Protein 5KZT (pdb70)

B-factor: mean 22.08, std 6.89, range [11.27, 64.51]

InterPro domains:
  IPR000914 Solute-binding protein family 5 domain [PF00496] (92-475)
  IPR023765 Solute-binding protein family 5, conserved site [PS01040] (94-116)
  IPR030678 Peptide/nickel binding protein, MppA-type [PIRSF002741] (6-557)
  IPR039424 Solute-binding protein family 5 [PTHR30290] (1-557)

Nearest PDB structures (foldseek):
  5kzt-assembly1_A  TM=1.002E+00  e=0.000E+00  Listeria monocytogenes 10403S
  6npo-assembly1_A  TM=9.796E-01  e=3.162E-74  Bacillus anthracis
  4faj-assembly1_A  TM=9.659E-01  e=4.759E-66  Enterococcus faecalis
  8arn-assembly1_A  TM=9.197E-01  e=3.241E-54  Bacillus subtilis subsp. subtilis str. 168
  3o6p-assembly1_A  TM=9.035E-01  e=8.842E-24  Enterococcus faecalis V583

Sequence (1031 aa):
SGEQVLNLTESALIPSADSTKADDQVGLNVVNQTNEGLYALDKDGIPAIAGAAEEPKISDDKTVYTIKLREDAKWSNGDPVTANDYVYSWRRAVDPNTAATYSYLFDAIKNGGDIVAGKKKPEELGIKAVDDYTLEVTLSKPTAYINSLFAFPTFFPLNEKFVTEKGEKYAQNSDNMLFNGPFELKDWTGTNKKWTYVKNDKYWDKDKVKLKQINVQVVQDSGTGLNLYNTDKVDRTVLSADYAAQNKNNKDYVTVNNSSSTFYIKFNQKRAGKDTVFANKNIRKAIALAIDKQSYTDTVLKNGSKPANNLVPEGFTFDPGNKEDYTKESGKHLEYDVKEAQKAWKAGLKELGVNEITVEFTSDDTENARKSSEFIQDQLQKNLDGLTVKLKNVPFKVRLQNDQNQDYDFSMSGWGPDYQDPSTFLDLFVTDGAQNRMSYSNKDYDKILNDQKRWDEMVKAEKILLTDDVAIQPLLYQRSTAYLQKDYIKNLQKNPFGPDYTYKETYLTKLASGEQVLNLTESALIPSADSTKADDQVGLNVVVNQTNEGLYALDKDGIPAIAGAAEEPKISDDKTVYTIKLREDAKWSNGDPVTANDYVYSWRRAVDPNTAATYSYLFDAIKNGGDIVAGKKKPEELGIKAVDDYTLEVTLSKPTAYINSLFAFPTFFPLNEKFVTEKGEKYAQNSDNMLFNGPFELKDWTGTNKKWTYVKNDKYWDKDKVKLKQINVQVVQDSGTGLNLYNTDKVDRTVLSADYAAQNKNNKDYVTVNNSSSTFYIIKFNQKRAGKDTVFANKNIRKAIALAIDKQSYTDTVLKNGSKPANNLVPEGFTTFDPGNKEDYTKESGKHLEYDVKEAQKAWKAGLKELGVNEITVEFTSDDTENARKSSEFIQDQLQKNLDGLTVKLKNVPFKVRLQNDQNQDYDFSMSGWGPDYQDPSTFLDLFVTDGAQNRMSYSNKDYDKILNDQKRWDEMVKAEKILLTDDVAIQPLYQRSTAYLQKDYIKNLQKNPFGPDYTYKETYLTKLSDESKGSDESSG

Radius of gyration: 31.54 Å; Cα contacts (8 Å, |Δi|>4): 2450; chains: 4; bounding box: 83×78×85 Å

Organism: Listeria monocytogenes serotype 1/2a (strain 10403S) (NCBI:txid393133)

Foldseek 3Di:
DPAQEAEAEDAFDALFLPLLADDDQRNLLVQLAFFFFQWAQDQVQDTDGDQFPDAWDADPQRFKTKTFGDQLFAKLVGHHQWLVQLLVLLLCNLACVNVRQCLVVLLQFPCSVCSNVVNDHSNVTQWDRPDGGMIMTGTPHRDPFVSLVRNFSSSTGDDVVLQVVCPPCQRQFQVNDMGRHQWRKDDGNNGFFKIKTAGRPSHPPSVLFARRMYIYGHDQEQVVQVVCCVVVVHFKGFAFFVRCVVCVPPPQKDKFQQQKFKWKAAAQAAPRHGDLSVQQLLLLLLQQQAPLQVLCVGLGVRPKHFDQFRGGWPFAAQPPPGHTLDVLLDGFSYHDLVSSQVSLVVSCVVVVHDADEFEEEEAAGPSRVVSQVNSQVRSPVSRPRYHYHYDHYGPSVVVVCLQNLNHRMYIDMDGASTRDLCSRLVQCDQPRSNNSRNHYDVLLNVLSCHSSNSVSSSVSRCCCTHVRSSMHTRIRDMIMMRGHPFWPPFRQRNHHRGTHSRNIGGPDD/DDDAQEAEAEDAFDALFLPLLADDDQVNLLVQLAFFFFQWAQDQVQDTDGDQFPDAWDADPQRFKTKTFGDQLFAKLVGHTDWLVQQLVLLLCNQACVNVRLCLVVLLQFPCSVVSNVVNDHSNPTQWDRPDGGIIMTGTPHRDPFVSLVRNFSSRTGHDCVLQVVCPPCQRCFQVRDMGRHQWRKDPGNNDFFKIKTAGRPSHPPNVLFARGMYIYGHDQEQVVQVVCCVVVNHQKGFAFFVRCVVCVPPPQKDKFFQQKFKWKAAAQDDPRDGDLSVQQLLLLLLQQLAPLQCLCVGLGVRPKHWAQFRRGWPFAAQPPPRHTLCVLLDGFSYHDLVSSAVSLVVSCVVVVHQADEFEEEDADGPSRVVSQVSSQCSSPVSHPRYHYHYDHYGPSVVLVCLQNLVHRMYTGMDGASTRDLCSRLVQCDQPRSNNSRNRHDVLLVVLCVRNSNSVSSSVSRCCCTRVRSSMHTRIRDMIMMRGHPFWPDFRARNHHRGTHSRNIGGPDD/DDDDDD/DDDDDD

Structure (mmCIF, N/CA/C/O backbone):
data_5KZT
#
_entry.id   5KZT
#
_cell.length_a   100.277
_cell.length_b   74.630
_cell.length_c   155.061
_cell.angle_alpha   90.00
_cell.angle_beta   109.38
_cell.angle_gamma   90.00
#
_symmetry.space_group_name_H-M   'C 1 2 1'
#
loop_
_entity.id
_entity.type
_entity.pdbx_description
1 polymer 'Peptide/nickel transport system substrate-binding protein'
2 polymer 'Hexamer peptide: SER-ASP-GLU-SER-LYS-GLY'
3 polymer 'Hexamer peptide: SER-ASP-GLU-SER-SER-GLY'
4 water water
#
loop_
_atom_site.group_PDB
_atom_site.id
_atom_site.type_symbol
_atom_site.label_atom_id
_atom_site.label_alt_id
_atom_site.label_comp_id
_atom_site.label_asym_id
_atom_site.label_entity_id
_atom_site.label_seq_id
_atom_site.pdbx_PDB_ins_code
_atom_site.Cartn_x
_atom_site.Cartn_y
_atom_site.Cartn_z
_atom_site.occupancy
_atom_site.B_iso_or_equiv
_atom_site.auth_seq_id
_atom_site.auth_comp_id
_atom_site.auth_asym_id
_atom_site.auth_atom_id
_atom_site.pdbx_PDB_model_num
ATOM 1 N N . SER A 1 12 ? 64.239 7.775 7.596 1.00 36.23 42 SER A N 1
ATOM 2 C CA . SER A 1 12 ? 65.668 7.449 7.933 1.00 37.32 42 SER A CA 1
ATOM 3 C C . SER A 1 12 ? 66.141 8.141 9.216 1.00 36.38 42 SER A C 1
ATOM 4 O O . SER A 1 12 ? 65.669 9.246 9.549 1.00 35.86 42 SER A O 1
ATOM 7 N N . GLY A 1 13 ? 67.087 7.509 9.917 1.00 36.62 43 GLY A N 1
ATOM 8 C CA . GLY A 1 13 ? 67.557 7.994 11.227 1.00 35.69 43 GLY A CA 1
ATOM 9 C C . GLY A 1 13 ? 66.554 7.792 12.365 1.00 34.15 43 GLY A C 1
ATOM 10 O O . GLY A 1 13 ? 65.479 7.222 12.176 1.00 33.83 43 GLY A O 1
ATOM 11 N N . GLU A 1 14 ? 66.904 8.295 13.544 1.00 33.40 44 GLU A N 1
ATOM 12 C CA . GLU A 1 14 ? 66.072 8.160 14.744 1.00 32.32 44 GLU A CA 1
ATOM 13 C C . GLU A 1 14 ? 64.741 8.921 14.620 1.00 29.70 44 GLU A C 1
ATOM 14 O O . GLU A 1 14 ? 64.718 10.097 14.280 1.00 28.65 44 GLU A O 1
ATOM 20 N N . GLN A 1 15 ? 63.645 8.239 14.933 1.00 27.73 45 GLN A N 1
ATOM 21 C CA . GLN A 1 15 ? 62.317 8.779 14.763 1.00 25.81 45 GLN A CA 1
ATOM 22 C C . GLN A 1 15 ? 61.819 9.373 16.071 1.00 24.61 45 GLN A C 1
ATOM 23 O O . GLN A 1 15 ? 60.844 8.898 16.652 1.00 24.26 45 GLN A O 1
ATOM 29 N N . VAL A 1 16 ? 62.498 10.432 16.508 1.00 23.92 46 VAL A N 1
ATOM 30 C CA . VAL A 1 16 ? 62.136 11.184 17.701 1.00 23.00 46 VAL A CA 1
ATOM 31 C C . VAL A 1 16 ? 62.016 12.636 17.278 1.00 22.32 46 VAL A C 1
ATOM 32 O O . VAL A 1 16 ? 62.944 13.181 16.689 1.00 22.92 46 VAL A O 1
ATOM 36 N N . LEU A 1 17 ? 60.862 13.239 17.575 1.00 21.08 47 LEU A N 1
ATOM 37 C CA . LEU A 1 17 ? 60.531 14.587 17.139 1.00 20.21 47 LEU A CA 1
ATOM 38 C C . LEU A 1 17 ? 60.461 15.490 18.373 1.00 19.78 47 LEU A C 1
ATOM 39 O O . LEU A 1 17 ? 59.912 15.092 19.402 1.00 19.65 47 LEU A O 1
ATOM 44 N N . ASN A 1 18 ? 61.054 16.679 18.278 1.00 19.52 48 ASN A N 1
ATOM 45 C CA . ASN A 1 18 ? 61.124 17.642 19.395 1.00 19.38 48 ASN A CA 1
ATOM 46 C C . ASN A 1 18 ? 60.394 18.940 19.038 1.00 18.85 48 ASN A C 1
ATOM 47 O O . ASN A 1 18 ? 60.803 19.671 18.130 1.00 19.15 48 ASN A O 1
ATOM 52 N N . LEU A 1 19 ? 59.308 19.210 19.752 1.00 18.45 49 LEU A N 1
ATOM 53 C CA . LEU A 1 19 ? 58.413 20.318 19.436 1.00 18.18 49 LEU A CA 1
ATOM 54 C C . LEU A 1 19 ? 58.336 21.254 20.621 1.00 18.76 49 LEU A C 1
ATOM 55 O O . LEU A 1 19 ? 58.789 20.917 21.729 1.00 18.94 49 LEU A O 1
ATOM 60 N N . THR A 1 20 ? 57.781 22.438 20.372 1.00 19.19 50 THR A N 1
ATOM 61 C CA . THR A 1 20 ? 57.478 23.403 21.418 1.00 19.89 50 THR A CA 1
ATOM 62 C C . THR A 1 20 ? 55.984 23.705 21.442 1.00 20.14 50 THR A C 1
ATOM 63 O O . THR A 1 20 ? 55.267 23.485 20.458 1.00 21.05 50 THR A O 1
ATOM 67 N N . GLU A 1 21 ? 55.522 24.217 22.573 1.00 20.63 51 GLU A N 1
ATOM 68 C CA . GLU A 1 21 ? 54.158 24.716 22.719 1.00 20.94 51 GLU A CA 1
ATOM 69 C C . GLU A 1 21 ? 54.243 26.041 23.487 1.00 20.86 51 GLU A C 1
ATOM 70 O O . GLU A 1 21 ? 55.186 26.245 24.234 1.00 20.67 51 GLU A O 1
ATOM 76 N N . SER A 1 22 ? 53.272 26.933 23.292 1.00 20.31 52 SER A N 1
ATOM 77 C CA . SER A 1 22 ? 53.331 28.286 23.855 1.00 20.73 52 SER A CA 1
ATOM 78 C C . SER A 1 22 ? 52.673 28.449 25.236 1.00 20.25 52 SER A C 1
ATOM 79 O O . SER A 1 22 ? 52.704 29.537 25.807 1.00 20.82 52 SER A O 1
ATOM 82 N N . ALA A 1 23 ? 52.084 27.379 25.766 1.00 19.32 53 ALA A N 1
ATOM 83 C CA . ALA A 1 23 ? 51.303 27.444 26.987 1.00 18.86 53 ALA A CA 1
ATOM 84 C C . ALA A 1 23 ? 51.220 26.081 27.629 1.00 18.47 53 ALA A C 1
ATOM 85 O O . ALA A 1 23 ? 51.291 25.060 26.935 1.00 17.85 53 ALA A O 1
ATOM 87 N N . LEU A 1 24 ? 51.054 26.090 28.951 1.00 18.59 54 LEU A N 1
ATOM 88 C CA . LEU A 1 24 ? 50.752 24.888 29.733 1.00 18.81 54 LEU A CA 1
ATOM 89 C C . LEU A 1 24 ? 49.386 24.353 29.281 1.00 18.08 54 LEU A C 1
ATOM 90 O O . LEU A 1 24 ? 48.522 25.134 28.867 1.00 17.57 54 LEU A O 1
ATOM 95 N N . ILE A 1 25 ? 49.204 23.043 29.376 1.00 17.70 55 ILE A N 1
ATOM 96 C CA . ILE A 1 25 ? 47.942 22.411 28.979 1.00 17.41 55 ILE A CA 1
ATOM 97 C C . ILE A 1 25 ? 46.801 22.818 29.912 1.00 17.34 55 ILE A C 1
ATOM 98 O O . ILE A 1 25 ? 46.882 22.563 31.106 1.00 17.79 55 ILE A O 1
ATOM 103 N N . PRO A 1 26 ? 45.723 23.439 29.377 1.00 17.58 56 PRO A N 1
ATOM 104 C CA . PRO A 1 26 ? 44.618 23.814 30.262 1.00 17.81 56 PRO A CA 1
ATOM 105 C C . PRO A 1 26 ? 43.755 22.636 30.683 1.00 18.01 56 PRO A C 1
ATOM 106 O O . PRO A 1 26 ? 43.292 22.600 31.838 1.00 17.92 56 PRO A O 1
ATOM 110 N N . SER A 1 27 ? 43.566 21.684 29.770 1.00 17.42 57 SER A N 1
ATOM 111 C CA . SER A 1 27 ? 42.763 20.487 30.037 1.00 17.87 57 SER A CA 1
ATOM 112 C C . SER A 1 27 ? 43.162 19.403 29.075 1.00 17.55 57 SER A C 1
ATOM 113 O O . SER A 1 27 ? 43.398 19.680 27.904 1.00 17.04 57 SER A O 1
ATOM 116 N N . ALA A 1 28 ? 43.205 18.165 29.564 1.00 17.72 58 ALA A N 1
ATOM 117 C CA . ALA A 1 28 ? 43.342 17.021 28.681 1.00 17.56 58 ALA A CA 1
ATOM 118 C C . ALA A 1 28 ? 42.177 16.054 28.853 1.00 17.52 58 ALA A C 1
ATOM 119 O O . ALA A 1 28 ? 42.297 14.882 28.532 1.00 18.40 58 ALA A O 1
ATOM 121 N N . ASP A 1 29 ? 41.052 16.554 29.347 1.00 17.01 59 ASP A N 1
ATOM 122 C CA . ASP A 1 29 ? 39.825 15.772 29.450 1.00 16.92 59 ASP A CA 1
ATOM 123 C C . ASP A 1 29 ? 39.115 15.934 28.114 1.00 16.16 59 ASP A C 1
ATOM 124 O O . ASP A 1 29 ? 38.702 17.038 27.786 1.00 15.23 59 ASP A O 1
ATOM 129 N N . SER A 1 30 ? 38.964 14.849 27.342 1.00 16.17 60 SER A N 1
ATOM 130 C CA . SER A 1 30 ? 38.410 14.968 25.986 1.00 16.19 60 SER A CA 1
ATOM 131 C C . SER A 1 30 ? 36.972 15.510 25.962 1.00 16.03 60 SER A C 1
ATOM 132 O O . SER A 1 30 ? 36.564 16.094 24.965 1.00 15.87 60 SER A O 1
ATOM 135 N N . THR A 1 31 ? 36.222 15.328 27.048 1.00 16.18 61 THR A N 1
ATOM 136 C CA . THR A 1 31 ? 34.889 15.905 27.136 1.00 16.49 61 THR A CA 1
ATOM 137 C C . THR A 1 31 ? 34.906 17.403 27.427 1.00 16.76 61 THR A C 1
ATOM 138 O O . THR A 1 31 ? 34.136 18.157 26.838 1.00 16.43 61 THR A O 1
ATOM 142 N N . LYS A 1 32 ? 35.770 17.821 28.350 1.00 17.78 62 LYS A N 1
ATOM 143 C CA . LYS A 1 32 ? 35.730 19.164 28.906 1.00 18.59 62 LYS A CA 1
ATOM 144 C C . LYS A 1 32 ? 36.658 20.149 28.191 1.00 18.81 62 LYS A C 1
ATOM 145 O O . LYS A 1 32 ? 36.386 21.357 28.213 1.00 19.54 62 LYS A O 1
ATOM 151 N N . ALA A 1 33 ? 37.748 19.656 27.593 1.00 18.49 63 ALA A N 1
ATOM 152 C CA . ALA A 1 33 ? 38.707 20.507 26.888 1.00 17.82 63 ALA A CA 1
ATOM 153 C C . ALA A 1 33 ? 38.029 21.304 25.776 1.00 17.35 63 ALA A C 1
ATOM 154 O O . ALA A 1 33 ? 37.237 20.759 24.992 1.00 16.99 63 ALA A O 1
ATOM 156 N N . ASP A 1 34 ? 38.337 22.595 25.726 1.00 16.92 64 ASP A N 1
ATOM 157 C CA . ASP A 1 34 ? 37.838 23.466 24.658 1.00 16.97 64 ASP A CA 1
ATOM 158 C C . ASP A 1 34 ? 38.891 24.395 24.062 1.00 16.94 64 ASP A C 1
ATOM 159 O O . ASP A 1 34 ? 38.550 25.330 23.342 1.00 16.92 64 ASP A O 1
ATOM 164 N N . ASP A 1 35 ? 40.156 24.086 24.285 1.00 17.01 65 ASP A N 1
ATOM 165 C CA . ASP A 1 35 ? 41.243 24.945 23.844 1.00 17.47 65 ASP A CA 1
ATOM 166 C C . ASP A 1 35 ? 42.174 24.235 22.889 1.00 17.08 65 ASP A C 1
ATOM 167 O O . ASP A 1 35 ? 42.265 23.007 22.875 1.00 15.49 65 ASP A O 1
ATOM 172 N N . GLN A 1 36 ? 42.897 25.020 22.097 1.00 17.42 66 GLN A N 1
ATOM 173 C CA . GLN A 1 36 ? 43.685 24.429 21.027 1.00 17.98 66 GLN A CA 1
ATOM 174 C C . GLN A 1 3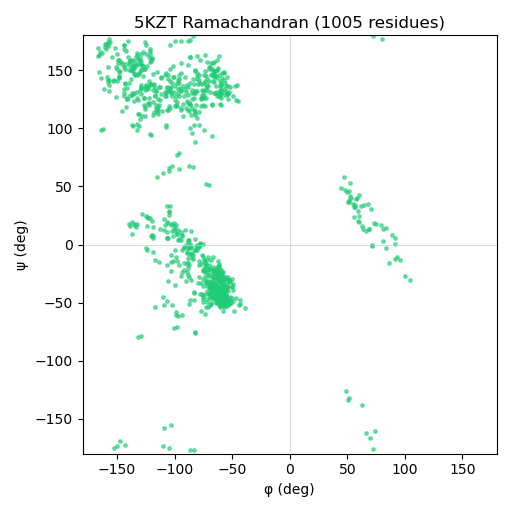6 ? 44.844 23.560 21.536 1.00 17.44 66 GLN A C 1
ATOM 175 O O . GLN A 1 36 ? 45.227 22.604 20.857 1.00 16.67 66 GLN A O 1
ATOM 181 N N . VAL A 1 37 ? 45.370 23.868 22.722 1.00 16.90 67 VAL A N 1
ATOM 182 C CA . VAL A 1 37 ? 46.528 23.128 23.260 1.00 16.80 67 VAL A CA 1
ATOM 183 C C . VAL A 1 37 ? 46.106 21.736 23.717 1.00 16.20 67 VAL A C 1
ATOM 184 O O . VAL A 1 37 ? 46.669 20.721 23.273 1.00 15.76 67 VAL A O 1
ATOM 188 N N . GLY A 1 38 ? 45.097 21.702 24.575 1.00 15.58 68 GLY A N 1
ATOM 189 C CA . GLY A 1 38 ? 44.542 20.470 25.061 1.00 15.76 68 GLY A CA 1
ATOM 190 C C . GLY A 1 38 ? 43.867 19.605 24.004 1.00 15.27 68 GLY A C 1
ATOM 191 O O . GLY A 1 38 ? 43.991 18.387 24.033 1.00 15.06 68 GLY A O 1
ATOM 192 N N . LEU A 1 39 ? 43.150 20.220 23.069 1.00 15.04 69 LEU A N 1
ATOM 193 C CA . LEU A 1 39 ? 42.479 19.436 22.010 1.00 14.91 69 LEU A CA 1
ATOM 194 C C . LEU A 1 39 ? 43.488 18.804 21.070 1.00 14.75 69 LEU A C 1
ATOM 195 O O . LEU A 1 39 ? 43.262 17.707 20.554 1.00 14.39 69 LEU A O 1
ATOM 200 N N . ASN A 1 40 ? 44.603 19.483 20.864 1.00 14.57 70 ASN A N 1
ATOM 201 C CA . ASN A 1 40 ? 45.705 18.908 20.072 1.00 14.94 70 ASN A CA 1
ATOM 202 C C . ASN A 1 40 ? 46.341 17.717 20.795 1.00 14.88 70 ASN A C 1
ATOM 203 O O . ASN A 1 40 ? 46.607 16.712 20.159 1.00 15.42 70 ASN A O 1
ATOM 208 N N . VAL A 1 41 ? 46.530 17.808 22.112 1.00 14.74 71 VAL A N 1
ATOM 209 C CA . VAL A 1 41 ? 47.042 16.655 22.902 1.00 15.02 71 VAL A CA 1
ATOM 210 C C . VAL A 1 41 ? 46.130 15.428 22.767 1.00 15.13 71 VAL A C 1
ATOM 211 O O . VAL A 1 41 ? 46.580 14.355 22.345 1.00 15.36 71 VAL A O 1
ATOM 215 N N . VAL A 1 42 ? 44.853 15.580 23.104 1.00 15.11 72 VAL A N 1
ATOM 216 C CA . VAL A 1 42 ? 43.947 14.439 23.049 1.00 15.30 72 VAL A CA 1
ATOM 217 C C . VAL A 1 42 ? 43.754 13.895 21.624 1.00 15.02 72 VAL A C 1
ATOM 218 O O . VAL A 1 42 ? 43.448 12.705 21.451 1.00 15.36 72 VAL A O 1
ATOM 222 N N . ASN A 1 43 ? 43.947 14.726 20.598 1.00 14.72 73 ASN A N 1
ATOM 223 C CA . ASN A 1 43 ? 43.912 14.206 19.225 1.00 14.94 73 ASN A CA 1
ATOM 224 C C . ASN A 1 43 ? 45.014 13.190 18.881 1.00 15.45 73 ASN A C 1
ATOM 225 O O . ASN A 1 43 ? 44.838 12.366 17.976 1.00 16.03 73 ASN A O 1
ATOM 230 N N . GLN A 1 44 ? 46.134 13.243 19.590 1.00 15.19 74 GLN A N 1
ATOM 231 C CA . GLN A 1 44 ? 47.224 12.284 19.374 1.00 15.74 74 GLN A CA 1
ATOM 232 C C . GLN A 1 44 ? 47.042 10.995 20.174 1.00 16.49 74 GLN A C 1
ATOM 233 O O . GLN A 1 44 ? 47.532 9.929 19.772 1.00 16.63 74 GLN A O 1
ATOM 239 N N . THR A 1 45 ? 46.392 11.128 21.330 1.00 16.59 75 THR A N 1
ATOM 240 C CA . THR A 1 45 ? 46.323 10.066 22.336 1.00 17.31 75 THR A CA 1
ATOM 241 C C . THR A 1 45 ? 44.999 9.313 22.324 1.00 17.37 75 THR A C 1
ATOM 242 O O . THR A 1 45 ? 44.879 8.242 22.914 1.00 17.46 75 THR A O 1
ATOM 246 N N . ASN A 1 46 ? 44.004 9.870 21.643 1.00 17.17 76 ASN A N 1
ATOM 247 C CA . ASN A 1 46 ? 42.688 9.262 21.604 1.00 17.44 76 ASN A CA 1
ATOM 248 C C . ASN A 1 46 ? 42.088 9.436 20.231 1.00 17.50 76 ASN A C 1
ATOM 249 O O . ASN A 1 46 ? 42.592 10.211 19.417 1.00 17.26 76 ASN A O 1
ATOM 254 N N . GLU A 1 47 ? 41.015 8.700 19.974 1.00 17.55 77 GLU A N 1
ATOM 255 C CA . GLU A 1 47 ? 40.460 8.650 18.645 1.00 17.74 77 GLU A CA 1
ATOM 256 C C . GLU A 1 47 ? 38.970 8.327 18.695 1.00 17.26 77 GLU A C 1
ATOM 257 O O . GLU A 1 47 ? 38.532 7.516 19.499 1.00 17.22 77 GLU A O 1
ATOM 263 N N . GLY A 1 48 ? 38.204 8.990 17.825 1.00 16.84 78 GLY A N 1
ATOM 264 C CA . GLY A 1 48 ? 36.756 8.756 17.721 1.00 16.58 78 GLY A CA 1
ATOM 265 C C . GLY A 1 48 ? 36.387 7.908 16.521 1.00 16.83 78 GLY A C 1
ATOM 266 O O . GLY A 1 48 ? 37.221 7.134 16.004 1.00 17.30 78 GLY A O 1
ATOM 267 N N . LEU A 1 49 ? 35.142 8.067 16.073 1.00 16.58 79 LEU A N 1
ATOM 268 C CA . LEU A 1 49 ? 34.601 7.303 14.948 1.00 16.86 79 LEU A CA 1
ATOM 269 C C . LEU A 1 49 ? 35.269 7.668 13.629 1.00 17.06 79 LEU A C 1
ATOM 270 O O . LEU A 1 49 ? 35.435 6.808 12.785 1.00 17.23 79 LEU A O 1
ATOM 275 N N . TYR A 1 50 ? 35.636 8.945 13.481 1.00 16.39 80 TYR A N 1
ATOM 276 C CA . TYR A 1 50 ? 36.277 9.466 12.281 1.00 16.55 80 TYR A CA 1
ATOM 277 C C . TYR A 1 50 ? 37.504 10.245 12.712 1.00 16.21 80 TYR A C 1
ATOM 278 O O . TYR A 1 50 ? 37.609 10.637 13.858 1.00 15.35 80 TYR A O 1
ATOM 287 N N . ALA A 1 51 ? 38.417 10.455 11.782 1.00 16.65 81 ALA A N 1
ATOM 288 C CA . ALA A 1 51 ? 39.534 11.345 11.971 1.00 16.90 81 ALA A CA 1
ATOM 289 C C . ALA A 1 51 ? 39.875 11.964 10.609 1.00 17.65 81 ALA A C 1
ATOM 290 O O . ALA A 1 51 ? 39.761 11.285 9.582 1.00 18.13 81 ALA A O 1
ATOM 292 N N . LEU A 1 52 ? 40.270 13.242 10.592 1.00 17.77 82 LEU A N 1
ATOM 293 C CA . LEU A 1 52 ? 40.642 13.932 9.342 1.00 18.78 82 LEU A CA 1
ATOM 294 C C . LEU A 1 52 ? 41.820 13.250 8.669 1.00 19.74 82 LEU A C 1
ATOM 295 O O . LEU A 1 52 ? 42.813 12.953 9.317 1.00 18.99 82 LEU A O 1
ATOM 300 N N . ASP A 1 53 ? 41.673 12.992 7.370 1.00 20.90 83 ASP A N 1
ATOM 301 C CA . ASP A 1 53 ? 42.713 12.404 6.548 1.00 22.40 83 ASP A CA 1
ATOM 302 C C . ASP A 1 53 ? 43.651 13.478 5.973 1.00 23.55 83 ASP A C 1
ATOM 303 O O . ASP A 1 53 ? 43.515 14.671 6.263 1.00 22.09 83 ASP A O 1
ATOM 308 N N . LYS A 1 54 ? 44.603 13.042 5.154 1.00 24.91 84 LYS A N 1
ATOM 309 C CA . LYS A 1 54 ? 45.609 13.940 4.601 1.00 26.61 84 LYS A CA 1
ATOM 310 C C . LYS A 1 54 ? 45.038 15.085 3.753 1.00 26.88 84 LYS A C 1
ATOM 311 O O . LYS A 1 54 ? 45.686 16.109 3.602 1.00 27.94 84 LYS A O 1
ATOM 317 N N . ASP A 1 55 ? 43.848 14.907 3.187 1.00 27.06 85 ASP A N 1
ATOM 318 C CA . ASP A 1 55 ? 43.174 15.981 2.445 1.00 27.68 85 ASP A CA 1
ATOM 319 C C . ASP A 1 55 ? 42.188 16.828 3.249 1.00 25.75 85 ASP A C 1
ATOM 320 O O . ASP A 1 55 ? 41.482 17.657 2.662 1.00 25.47 85 ASP A O 1
ATOM 325 N N . GLY A 1 56 ? 42.143 16.641 4.573 1.00 24.01 86 GLY A N 1
ATOM 326 C CA . GLY A 1 56 ? 41.219 17.385 5.426 1.00 22.89 86 GLY A CA 1
ATOM 327 C C . GLY A 1 56 ? 39.790 16.879 5.441 1.00 22.45 86 GLY A C 1
ATOM 328 O O . GLY A 1 56 ? 38.887 17.592 5.877 1.00 22.42 86 GLY A O 1
ATOM 329 N N . ILE A 1 57 ? 39.576 15.648 4.984 1.00 21.98 87 ILE A N 1
ATOM 330 C CA . ILE A 1 57 ? 38.249 15.055 4.962 1.00 21.38 87 ILE A CA 1
ATOM 331 C C . ILE A 1 57 ? 38.126 14.037 6.088 1.00 20.24 87 ILE A C 1
ATOM 332 O O . ILE A 1 57 ? 39.007 13.192 6.227 1.00 19.83 87 ILE A O 1
ATOM 337 N N . PRO A 1 58 ? 37.024 14.076 6.872 1.00 19.07 88 PRO A N 1
ATOM 338 C CA . PRO A 1 58 ? 36.857 13.020 7.853 1.00 18.66 88 PRO A CA 1
ATOM 339 C C . PRO A 1 58 ? 36.777 11.657 7.197 1.00 19.08 88 PRO A C 1
ATOM 340 O O . PRO A 1 58 ? 36.080 11.482 6.201 1.00 19.47 88 PRO A O 1
ATOM 344 N N . ALA A 1 59 ? 37.531 10.718 7.748 1.00 19.13 89 ALA A N 1
ATOM 345 C CA . ALA A 1 59 ? 37.588 9.344 7.265 1.00 19.67 89 ALA A CA 1
ATOM 346 C C . ALA A 1 59 ? 37.360 8.416 8.454 1.00 19.22 89 ALA A C 1
ATOM 347 O O . ALA A 1 59 ? 37.731 8.734 9.593 1.00 18.28 89 ALA A O 1
ATOM 349 N N . ILE A 1 60 ? 36.775 7.254 8.198 1.00 19.34 90 ILE A N 1
ATOM 350 C CA . ILE A 1 60 ? 36.531 6.318 9.276 1.00 19.40 90 ILE A CA 1
ATOM 351 C C . ILE A 1 60 ? 37.828 5.986 10.022 1.00 19.26 90 ILE A C 1
ATOM 352 O O . ILE A 1 60 ? 38.890 5.838 9.410 1.00 19.44 90 ILE A O 1
ATOM 357 N N . ALA A 1 61 ? 37.723 5.963 11.349 1.00 18.99 91 ALA A N 1
ATOM 358 C CA . ALA A 1 61 ? 38.832 5.668 12.258 1.00 19.30 91 ALA A CA 1
ATOM 359 C C . ALA A 1 61 ? 38.370 4.582 13.233 1.00 19.78 91 ALA A C 1
ATOM 360 O O . ALA A 1 61 ? 38.668 3.415 13.004 1.00 21.01 91 ALA A O 1
ATOM 362 N N . GLY A 1 62 ? 37.597 4.935 14.269 1.00 19.34 92 GLY A N 1
ATOM 363 C CA . GLY A 1 62 ? 37.027 3.941 15.185 1.00 19.71 92 GLY A CA 1
ATOM 364 C C . GLY A 1 62 ? 35.910 3.121 14.553 1.00 20.89 92 GLY A C 1
ATOM 365 O O . GLY A 1 62 ? 35.587 2.024 15.034 1.00 21.82 92 GLY A O 1
ATOM 366 N N . ALA A 1 63 ? 35.312 3.650 13.486 1.00 20.94 93 ALA A N 1
ATOM 367 C CA . ALA A 1 63 ? 34.278 2.948 12.752 1.00 21.91 93 ALA A CA 1
ATOM 368 C C . ALA A 1 63 ? 34.961 1.996 11.800 1.00 23.33 93 ALA A C 1
ATOM 369 O O . ALA A 1 63 ? 35.901 2.397 11.108 1.00 23.26 93 ALA A O 1
ATOM 371 N N . ALA A 1 64 ? 34.497 0.739 11.778 1.00 24.70 94 ALA A N 1
ATOM 372 C CA . ALA A 1 64 ? 35.099 -0.321 10.967 1.00 26.43 94 ALA A CA 1
ATOM 373 C C . ALA A 1 64 ? 34.797 -0.184 9.482 1.00 27.47 94 ALA A C 1
ATOM 374 O O . ALA A 1 64 ? 35.560 -0.662 8.661 1.00 27.91 94 ALA A O 1
ATOM 376 N N . GLU A 1 65 ? 33.677 0.440 9.142 1.00 27.90 95 GLU A N 1
ATOM 377 C CA . GLU A 1 65 ? 33.293 0.648 7.753 1.00 29.29 95 GLU A CA 1
ATOM 378 C C . GLU A 1 65 ? 32.338 1.839 7.632 1.00 28.78 95 GLU A C 1
ATOM 379 O O . GLU A 1 65 ? 31.918 2.406 8.639 1.00 27.48 95 GLU A O 1
ATOM 385 N N . GLU A 1 66 ? 32.015 2.205 6.390 1.00 30.13 96 GLU A N 1
ATOM 386 C CA . GLU A 1 66 ? 31.095 3.324 6.091 1.00 30.28 96 GLU A CA 1
ATOM 387 C C . GLU A 1 66 ? 29.731 3.006 6.695 1.00 28.45 96 GLU A C 1
ATOM 388 O O . GLU A 1 66 ? 29.232 1.909 6.492 1.00 28.38 96 GLU A O 1
ATOM 394 N N . PRO A 1 67 ? 29.136 3.941 7.457 1.00 26.36 97 PRO A N 1
ATOM 395 C CA . PRO A 1 67 ? 27.856 3.626 8.110 1.00 25.48 97 PRO A CA 1
ATOM 396 C C . PRO A 1 67 ? 26.714 3.395 7.150 1.00 25.33 97 PRO A C 1
ATOM 397 O O . PRO A 1 67 ? 26.746 3.865 6.023 1.00 25.41 97 PRO A O 1
ATOM 401 N N . LYS A 1 68 ? 25.711 2.674 7.623 1.00 24.55 98 LYS A N 1
ATOM 402 C CA . LYS A 1 68 ? 24.422 2.625 6.958 1.00 24.65 98 LYS A CA 1
ATOM 403 C C . LYS A 1 68 ? 23.659 3.872 7.409 1.00 23.34 98 LYS A C 1
ATOM 404 O O . LYS A 1 68 ? 23.582 4.152 8.613 1.00 22.18 98 LYS A O 1
ATOM 410 N N . ILE A 1 69 ? 23.103 4.619 6.461 1.00 23.20 99 ILE A N 1
ATOM 411 C CA . ILE A 1 69 ? 22.381 5.854 6.781 1.00 22.83 99 ILE A CA 1
ATOM 412 C C . ILE A 1 69 ? 20.941 5.810 6.237 1.00 23.73 99 ILE A C 1
ATOM 413 O O . ILE A 1 69 ? 20.720 5.457 5.081 1.00 24.17 99 ILE A O 1
ATOM 418 N N . SER A 1 70 ? 19.963 6.199 7.056 1.00 23.27 100 SER A N 1
ATOM 419 C CA . SER A 1 70 ? 18.558 6.213 6.618 1.00 24.18 100 SER A CA 1
ATOM 420 C C . SER A 1 70 ? 18.331 7.190 5.466 1.00 25.02 100 SER A C 1
ATOM 421 O O . SER A 1 70 ? 19.111 8.112 5.265 1.00 24.22 100 SER A O 1
ATOM 424 N N . ASP A 1 71 ? 17.254 6.967 4.723 1.00 27.02 101 ASP A N 1
ATOM 425 C CA . ASP A 1 71 ? 16.852 7.828 3.593 1.00 28.66 101 ASP A CA 1
ATOM 426 C C . ASP A 1 71 ? 16.765 9.317 3.947 1.00 28.64 101 ASP A C 1
ATOM 427 O O . ASP A 1 71 ? 17.277 10.167 3.204 1.00 28.39 101 ASP A O 1
ATOM 432 N N . ASP A 1 72 ? 16.152 9.627 5.098 1.00 28.74 102 ASP A N 1
ATOM 433 C CA . ASP A 1 72 ? 16.065 11.023 5.567 1.00 28.85 102 ASP A CA 1
ATOM 434 C C . ASP A 1 72 ? 17.369 11.567 6.213 1.00 27.54 102 ASP A C 1
ATOM 435 O O . ASP A 1 72 ? 17.396 12.716 6.660 1.00 27.30 102 ASP A O 1
ATOM 440 N N . LYS A 1 73 ? 18.417 10.741 6.286 1.00 26.53 103 LYS A N 1
ATOM 441 C CA . LYS A 1 73 ? 19.759 11.165 6.760 1.00 25.82 103 LYS A CA 1
ATOM 442 C C . LYS A 1 73 ? 19.803 11.600 8.226 1.00 23.66 103 LYS A C 1
ATOM 443 O O . LYS A 1 73 ? 20.588 12.471 8.610 1.00 23.12 103 LYS A O 1
ATOM 449 N N . THR A 1 74 ? 18.982 10.950 9.043 1.00 22.49 104 THR A N 1
ATOM 450 C CA . THR A 1 74 ? 18.979 11.191 10.484 1.00 21.64 104 THR A CA 1
ATOM 451 C C . THR A 1 74 ? 19.354 10.013 11.336 1.00 20.61 104 THR A C 1
ATOM 452 O O . THR A 1 74 ? 19.591 10.202 12.518 1.00 20.57 104 THR A O 1
ATOM 456 N N . VAL A 1 75 ? 19.403 8.800 10.785 1.00 20.54 105 VAL A N 1
ATOM 457 C CA . VAL A 1 75 ? 19.731 7.638 11.580 1.00 19.98 105 VAL A CA 1
ATOM 458 C C . VAL A 1 75 ? 20.948 6.960 10.962 1.00 20.24 105 VAL A C 1
ATOM 459 O O . VAL A 1 75 ? 20.920 6.551 9.782 1.00 20.44 105 VAL A O 1
ATOM 463 N N . TYR A 1 76 ? 22.007 6.872 11.776 1.00 19.35 106 TYR A N 1
ATOM 464 C CA . TYR A 1 76 ? 23.294 6.327 11.377 1.00 19.69 106 TYR A CA 1
ATOM 465 C C . TYR A 1 76 ? 23.554 5.038 12.155 1.00 19.96 106 TYR A C 1
ATOM 466 O O . TYR A 1 76 ? 23.618 5.048 13.388 1.00 19.76 106 TYR A O 1
ATOM 475 N N . THR A 1 77 ? 23.711 3.931 11.439 1.00 20.38 107 THR A N 1
ATOM 476 C CA . THR A 1 77 ? 24.036 2.626 12.045 1.00 20.82 107 THR A CA 1
ATOM 477 C C . THR A 1 77 ? 25.513 2.320 11.749 1.00 20.69 107 THR A C 1
ATOM 478 O O . THR A 1 77 ? 25.897 2.157 10.591 1.00 21.20 107 THR A O 1
ATOM 482 N N . ILE A 1 78 ? 26.322 2.256 12.799 1.00 20.51 108 ILE A N 1
ATOM 483 C CA . ILE A 1 78 ? 27.785 2.312 12.692 1.00 20.82 108 ILE A CA 1
ATOM 484 C C . ILE A 1 78 ? 28.412 1.086 13.328 1.00 21.44 108 ILE A C 1
ATOM 485 O O . ILE A 1 78 ? 28.186 0.832 14.499 1.00 21.75 108 ILE A O 1
ATOM 490 N N . LYS A 1 79 ? 29.185 0.335 12.554 1.00 22.36 109 LYS A N 1
ATOM 491 C CA . LYS A 1 79 ? 29.909 -0.821 13.051 1.00 23.30 109 LYS A CA 1
ATOM 492 C C . LYS A 1 79 ? 31.260 -0.328 13.533 1.00 22.62 109 LYS A C 1
ATOM 493 O O . LYS A 1 79 ? 31.884 0.491 12.878 1.00 22.17 109 LYS A O 1
ATOM 499 N N . LEU A 1 80 ? 31.689 -0.831 14.684 1.00 22.64 110 LEU A N 1
ATOM 500 C CA . LEU A 1 80 ? 32.939 -0.409 15.311 1.00 22.47 110 LEU A CA 1
ATOM 501 C C . LEU A 1 80 ? 34.050 -1.420 15.066 1.00 23.44 110 LEU A C 1
ATOM 502 O O . LEU A 1 80 ? 33.787 -2.600 14.890 1.00 23.95 110 LEU A O 1
ATOM 507 N N . ARG A 1 81 ? 35.298 -0.946 15.084 1.00 23.76 111 ARG A N 1
ATOM 508 C CA . ARG A 1 81 ? 36.450 -1.838 14.967 1.00 25.20 111 ARG A CA 1
ATOM 509 C C . ARG A 1 81 ? 36.455 -2.852 16.113 1.00 25.94 111 ARG A C 1
ATOM 510 O O . ARG A 1 81 ? 36.343 -2.484 17.273 1.00 25.87 111 ARG A O 1
ATOM 518 N N . GLU A 1 82 ? 36.598 -4.121 15.793 1.00 27.64 112 GLU A N 1
ATOM 519 C CA . GLU A 1 82 ? 36.677 -5.156 16.818 1.00 28.90 112 GLU A CA 1
ATOM 520 C C . GLU A 1 82 ? 38.090 -5.409 17.313 1.00 29.49 112 GLU A C 1
ATOM 521 O O . GLU A 1 82 ? 38.279 -6.216 18.228 1.00 30.87 112 GLU A O 1
ATOM 527 N N . ASP A 1 83 ? 39.070 -4.719 16.724 1.00 28.91 113 ASP A N 1
ATOM 528 C CA . ASP A 1 83 ? 40.475 -4.812 17.155 1.00 29.31 113 ASP A CA 1
ATOM 529 C C . ASP A 1 83 ? 40.981 -3.566 17.909 1.00 28.34 113 ASP A C 1
ATOM 530 O O . ASP A 1 83 ? 42.156 -3.489 18.238 1.00 28.49 113 ASP A O 1
ATOM 535 N N . ALA A 1 84 ? 40.094 -2.606 18.189 1.00 27.36 114 ALA A N 1
ATOM 536 C CA . ALA A 1 84 ? 40.465 -1.405 18.929 1.00 26.57 114 ALA A CA 1
ATOM 537 C C . ALA A 1 84 ? 40.507 -1.684 20.440 1.00 26.91 114 ALA A C 1
ATOM 538 O O . ALA A 1 84 ? 39.591 -2.306 21.008 1.00 27.32 114 ALA A O 1
ATOM 540 N N . LYS A 1 85 ? 41.594 -1.241 21.064 1.00 26.32 115 LYS A N 1
ATOM 541 C CA . LYS A 1 85 ? 41.841 -1.447 22.472 1.00 26.65 115 LYS A CA 1
ATOM 542 C C . LYS A 1 85 ? 42.202 -0.150 23.184 1.00 25.06 115 LYS A C 1
ATOM 543 O O . LYS A 1 85 ? 42.759 0.782 22.589 1.00 24.49 115 LYS A O 1
ATOM 549 N N . TRP A 1 86 ? 41.847 -0.098 24.459 1.00 24.30 116 TRP A N 1
ATOM 550 C CA . TRP A 1 86 ? 42.378 0.898 25.383 1.00 23.46 116 TRP A CA 1
ATOM 551 C C . TRP A 1 86 ? 43.786 0.502 25.809 1.00 24.38 116 TRP A C 1
ATOM 552 O O . TRP A 1 86 ? 44.166 -0.677 25.714 1.00 25.44 116 TRP A O 1
ATOM 563 N N . SER A 1 87 ? 44.554 1.487 26.286 1.00 23.99 117 SER A N 1
ATOM 564 C CA . SER A 1 87 ? 45.952 1.270 26.671 1.00 24.79 117 SER A CA 1
ATOM 565 C C . SER A 1 87 ? 46.141 0.355 27.896 1.00 26.04 117 SER A C 1
ATOM 566 O O . SER A 1 87 ? 47.267 -0.054 28.184 1.00 26.69 117 SER A O 1
ATOM 569 N N . ASN A 1 88 ? 45.053 0.045 28.611 1.00 26.55 118 ASN A N 1
ATOM 570 C CA . ASN A 1 88 ? 45.039 -0.998 29.651 1.00 28.21 118 ASN A CA 1
ATOM 571 C C . ASN A 1 88 ? 44.564 -2.367 29.126 1.00 29.43 118 ASN A C 1
ATOM 572 O O . ASN A 1 88 ? 44.292 -3.280 29.914 1.00 30.94 118 ASN A O 1
ATOM 577 N N . GLY A 1 89 ? 44.432 -2.522 27.808 1.00 29.29 119 GLY A N 1
ATOM 578 C CA . GLY A 1 89 ? 43.953 -3.775 27.235 1.00 30.25 119 GLY A CA 1
ATOM 579 C C . GLY A 1 89 ? 42.443 -3.967 27.114 1.00 30.10 119 GLY A C 1
ATOM 580 O O . GLY A 1 89 ? 42.023 -4.850 26.369 1.00 30.37 119 GLY A O 1
ATOM 581 N N . ASP A 1 90 ? 41.616 -3.172 27.809 1.00 29.60 120 ASP A N 1
ATOM 582 C CA . ASP A 1 90 ? 40.144 -3.277 27.660 1.00 29.66 120 ASP A CA 1
ATOM 583 C C . ASP A 1 90 ? 39.771 -3.008 26.195 1.00 28.01 120 ASP A C 1
ATOM 584 O O . ASP A 1 90 ? 40.335 -2.099 25.583 1.00 26.70 120 ASP A O 1
ATOM 589 N N . PRO A 1 91 ? 38.815 -3.776 25.627 1.00 27.78 121 PRO A N 1
ATOM 590 C CA . PRO A 1 91 ? 38.368 -3.431 24.271 1.00 26.72 121 PRO A CA 1
ATOM 591 C C . PRO A 1 91 ? 37.600 -2.095 24.240 1.00 24.91 121 PRO A C 1
ATOM 592 O O . PRO A 1 91 ? 36.994 -1.698 25.252 1.00 24.07 121 PRO A O 1
ATOM 596 N N . VAL A 1 92 ? 37.672 -1.404 23.105 1.00 23.75 122 VAL A N 1
ATOM 597 C CA . VAL A 1 92 ? 36.867 -0.213 22.873 1.00 22.90 122 VAL A CA 1
ATOM 598 C C . VAL A 1 92 ? 35.537 -0.711 22.310 1.00 22.95 122 VAL A C 1
ATOM 599 O O . VAL A 1 92 ? 35.505 -1.408 21.278 1.00 23.55 122 VAL A O 1
ATOM 603 N N . THR A 1 93 ? 34.453 -0.415 23.021 1.00 22.54 123 THR A N 1
ATOM 604 C CA . THR A 1 93 ? 33.126 -0.941 22.664 1.00 22.50 123 THR A CA 1
ATOM 605 C C . THR A 1 93 ? 32.130 0.202 22.488 1.00 21.26 123 THR A C 1
ATOM 606 O O . THR A 1 93 ? 32.427 1.359 22.830 1.00 19.91 123 THR A O 1
ATOM 610 N N . ALA A 1 94 ? 30.932 -0.137 22.003 1.00 20.86 124 ALA A N 1
ATOM 611 C CA . ALA A 1 94 ? 29.851 0.837 21.820 1.00 20.12 124 ALA A CA 1
ATOM 612 C C . ALA A 1 94 ? 29.492 1.530 23.118 1.00 19.61 124 ALA A C 1
ATOM 613 O O . ALA A 1 94 ? 29.096 2.687 23.095 1.00 18.72 124 ALA A O 1
ATOM 615 N N . ASN A 1 95 ? 29.637 0.816 24.235 1.00 20.21 125 ASN A N 1
ATOM 616 C CA . ASN A 1 95 ? 29.320 1.364 25.560 1.00 20.44 125 ASN A CA 1
ATOM 617 C C . ASN A 1 95 ? 30.182 2.565 25.930 1.00 19.67 125 ASN A C 1
ATOM 618 O O . ASN A 1 95 ? 29.737 3.445 26.660 1.00 18.80 125 ASN A O 1
ATOM 623 N N . ASP A 1 96 ? 31.405 2.606 25.408 1.00 19.10 126 ASP A N 1
ATOM 624 C CA . ASP A 1 96 ? 32.313 3.711 25.679 1.00 18.93 126 ASP A CA 1
ATOM 625 C C . ASP A 1 96 ? 31.849 4.996 25.004 1.00 17.74 126 ASP A C 1
ATOM 626 O O . ASP A 1 96 ? 32.075 6.089 25.523 1.00 17.05 126 ASP A O 1
ATOM 631 N N . TYR A 1 97 ? 31.227 4.861 23.833 1.00 17.48 127 TYR A N 1
ATOM 632 C CA . TYR A 1 97 ? 30.680 6.021 23.141 1.00 16.98 127 TYR A CA 1
ATOM 633 C C . TYR A 1 97 ? 29.398 6.489 23.800 1.00 16.47 127 TYR A C 1
ATOM 634 O O . TYR A 1 97 ? 29.195 7.698 23.994 1.00 16.35 127 TYR A O 1
ATOM 643 N N . VAL A 1 98 ? 28.539 5.544 24.156 1.00 16.60 128 VAL A N 1
ATOM 644 C CA . VAL A 1 98 ? 27.307 5.885 24.847 1.00 16.48 128 VAL A CA 1
ATOM 645 C C . VAL A 1 98 ? 27.642 6.622 26.141 1.00 16.47 128 VAL A C 1
ATOM 646 O O . VAL A 1 98 ? 27.096 7.699 26.421 1.00 16.07 128 VAL A O 1
ATOM 650 N N . TYR A 1 99 ? 28.549 6.049 26.918 1.00 16.97 129 TYR A N 1
ATOM 651 C CA . TYR A 1 99 ? 28.977 6.688 28.159 1.00 17.11 129 TYR A CA 1
ATOM 652 C C . TYR A 1 99 ? 29.485 8.113 27.933 1.00 16.41 129 TYR A C 1
ATOM 653 O O . TYR A 1 99 ? 29.047 9.026 28.611 1.00 16.00 129 TYR A O 1
ATOM 662 N N . SER A 1 100 ? 30.401 8.307 26.988 1.00 16.18 130 SER A N 1
ATOM 663 C CA . SER A 1 100 ? 31.030 9.630 26.835 1.00 15.90 130 SER A CA 1
ATOM 664 C C . SER A 1 100 ? 30.106 10.697 26.240 1.00 15.15 130 SER A C 1
ATOM 665 O O . SER A 1 100 ? 30.195 11.857 26.612 1.00 15.06 130 SER A O 1
ATOM 668 N N . TRP A 1 101 ? 29.236 10.330 25.319 1.00 15.02 131 TRP A N 1
ATOM 669 C CA . TRP A 1 101 ? 28.290 11.310 24.790 1.00 14.56 131 TRP A CA 1
ATOM 670 C C . TRP A 1 101 ? 27.274 11.694 25.886 1.00 14.67 131 TRP A C 1
ATOM 671 O O . TRP A 1 101 ? 26.950 12.875 26.042 1.00 14.76 131 TRP A O 1
ATOM 682 N N . ARG A 1 102 ? 26.825 10.723 26.686 1.00 14.69 132 ARG A N 1
ATOM 683 C CA . ARG A 1 102 ? 25.964 11.071 27.812 1.00 15.12 132 ARG A CA 1
ATOM 684 C C . ARG A 1 102 ? 26.720 11.975 28.805 1.00 15.00 132 ARG A C 1
ATOM 685 O O . ARG A 1 102 ? 26.148 12.931 29.324 1.00 15.32 132 ARG A O 1
ATOM 693 N N . ARG A 1 103 ? 28.007 11.693 29.037 1.00 14.78 133 ARG A N 1
ATOM 694 C CA . ARG A 1 103 ? 28.844 12.535 29.900 1.00 15.14 133 ARG A CA 1
ATOM 695 C C . ARG A 1 103 ? 28.892 13.975 29.404 1.00 14.68 133 ARG A C 1
ATOM 696 O O . ARG A 1 103 ? 28.808 14.900 30.207 1.00 14.87 133 ARG A O 1
ATOM 704 N N . ALA A 1 104 ? 29.059 14.149 28.091 1.00 14.19 134 ALA A N 1
ATOM 705 C CA . ALA A 1 104 ? 29.143 15.474 27.481 1.00 14.08 134 ALA A CA 1
ATOM 706 C C . ALA A 1 104 ? 27.887 16.311 27.647 1.00 14.35 134 ALA A C 1
ATOM 707 O O . ALA A 1 104 ? 28.005 17.523 27.824 1.00 14.40 134 ALA A O 1
ATOM 709 N N . VAL A 1 105 ? 26.706 15.696 27.573 1.00 14.36 135 VAL A N 1
ATOM 710 C CA . VAL A 1 105 ? 25.447 16.450 27.706 1.00 14.83 135 VAL A CA 1
ATOM 711 C C . VAL A 1 105 ? 24.952 16.565 29.152 1.00 15.58 135 VAL A C 1
ATOM 712 O O . VAL A 1 105 ? 24.112 17.409 29.474 1.00 15.48 135 VAL A O 1
ATOM 716 N N . ASP A 1 106 ? 25.490 15.728 30.016 1.00 16.19 136 ASP A N 1
ATOM 717 C CA . ASP A 1 106 ? 25.075 15.708 31.413 1.00 17.50 136 ASP A CA 1
ATOM 718 C C . ASP A 1 106 ? 25.340 17.077 32.053 1.00 17.83 136 ASP A C 1
ATOM 719 O O . ASP A 1 106 ? 26.488 17.536 32.092 1.00 17.22 136 ASP A O 1
ATOM 724 N N . PRO A 1 107 ? 24.288 17.740 32.572 1.00 18.71 137 PRO A N 1
ATOM 725 C CA . PRO A 1 107 ? 24.544 19.019 33.253 1.00 19.66 137 PRO A CA 1
ATOM 726 C C . PRO A 1 107 ? 25.596 18.994 34.367 1.00 20.55 137 PRO A C 1
ATOM 727 O O . PRO A 1 107 ? 26.360 19.961 34.526 1.00 20.88 137 PRO A O 1
ATOM 731 N N . ASN A 1 108 ? 25.645 17.900 35.120 1.00 21.24 138 ASN A N 1
ATOM 732 C CA . ASN A 1 108 ? 26.686 17.703 36.153 1.00 22.18 138 ASN A CA 1
ATOM 733 C C . ASN A 1 108 ? 28.115 17.942 35.621 1.00 21.27 138 ASN A C 1
ATOM 734 O O . ASN A 1 108 ? 28.974 18.481 36.313 1.00 21.98 138 ASN A O 1
ATOM 739 N N . THR A 1 109 ? 28.365 17.554 34.377 1.00 19.65 139 THR A N 1
ATOM 740 C CA . THR A 1 109 ? 29.667 17.721 33.776 1.00 19.08 139 THR A CA 1
ATOM 741 C C . THR A 1 109 ? 29.988 19.167 33.423 1.00 18.80 139 THR A C 1
ATOM 742 O O . THR A 1 109 ? 31.150 19.553 33.444 1.00 18.72 139 THR A O 1
ATOM 746 N N . ALA A 1 110 ? 28.965 19.938 33.042 1.00 18.84 140 ALA A N 1
ATOM 747 C CA . ALA A 1 110 ? 29.132 21.342 32.654 1.00 18.87 140 ALA A CA 1
ATOM 748 C C . ALA A 1 110 ? 30.219 21.497 31.594 1.00 18.23 140 ALA A C 1
ATOM 749 O O . ALA A 1 110 ? 31.098 22.374 31.694 1.00 18.62 140 ALA A O 1
ATOM 751 N N . ALA A 1 111 ? 30.170 20.629 30.592 1.00 17.27 141 ALA A N 1
ATOM 752 C CA . ALA A 1 111 ? 31.141 20.646 29.500 1.00 16.57 141 ALA A CA 1
ATOM 753 C C . ALA A 1 111 ? 30.789 21.793 28.586 1.00 16.48 141 ALA A C 1
ATOM 754 O O . ALA A 1 111 ? 29.644 21.878 28.128 1.00 16.31 141 ALA A O 1
ATOM 756 N N . THR A 1 112 ? 31.757 22.664 28.293 1.00 16.31 142 THR A N 1
ATOM 757 C CA . THR A 1 112 ? 31.450 23.845 27.495 1.00 16.20 142 THR A CA 1
ATOM 758 C C . THR A 1 112 ? 31.004 23.494 26.084 1.00 15.46 142 THR A C 1
ATOM 759 O O . THR A 1 112 ? 30.252 24.268 25.489 1.00 15.58 142 THR A O 1
ATOM 763 N N . TYR A 1 113 ? 31.433 22.340 25.552 1.00 14.45 143 TYR A N 1
ATOM 764 C CA . TYR A 1 113 ? 31.052 21.931 24.196 1.00 14.04 143 TYR A CA 1
ATOM 765 C C . TYR A 1 113 ? 29.775 21.085 24.162 1.00 13.85 143 TYR A C 1
ATOM 766 O O . TYR A 1 113 ? 29.430 20.500 23.133 1.00 13.56 143 TYR A O 1
ATOM 775 N N . SER A 1 114 ? 29.039 21.038 25.267 1.00 13.90 144 SER A N 1
ATOM 776 C CA . SER A 1 114 ? 27.790 20.275 25.280 1.00 13.99 144 SER A CA 1
ATOM 777 C C . SER A 1 114 ? 26.819 20.714 24.164 1.00 14.19 144 SER A C 1
ATOM 778 O O . SER A 1 114 ? 26.037 19.900 23.673 1.00 14.08 144 SER A O 1
ATOM 781 N N . TYR A 1 115 ? 26.893 21.986 23.755 1.00 14.39 145 TYR A N 1
ATOM 782 C CA . TYR A 1 115 ? 26.036 22.525 22.695 1.00 15.01 145 TYR A CA 1
ATOM 783 C C . TYR A 1 115 ? 26.231 21.849 21.314 1.00 14.61 145 TYR A C 1
ATOM 784 O O . TYR A 1 115 ? 25.310 21.836 20.513 1.00 14.82 145 TYR A O 1
ATOM 793 N N . LEU A 1 116 ? 27.396 21.257 21.060 1.00 13.92 146 LEU A N 1
ATOM 794 C CA . LEU A 1 116 ? 27.623 20.537 19.806 1.00 13.68 146 LEU A CA 1
ATOM 795 C C . LEU A 1 116 ? 26.682 19.345 19.670 1.00 13.60 146 LEU A C 1
ATOM 796 O O . LEU A 1 116 ? 26.362 18.911 18.555 1.00 13.07 146 LEU A O 1
ATOM 801 N N . PHE A 1 117 ? 26.229 18.821 20.807 1.00 14.09 147 PHE A N 1
ATOM 802 C CA . PHE A 1 117 ? 25.314 17.692 20.811 1.00 14.67 147 PHE A CA 1
ATOM 803 C C . PHE A 1 117 ? 23.860 18.060 20.490 1.00 16.09 147 PHE A C 1
ATOM 804 O O . PHE A 1 117 ? 23.011 17.173 20.438 1.00 15.96 147 PHE A O 1
ATOM 812 N N . ASP A 1 118 ? 23.589 19.333 20.221 1.00 17.51 148 ASP A N 1
ATOM 813 C CA . ASP A 1 118 ? 22.326 19.755 19.586 1.00 19.53 148 ASP A CA 1
ATOM 814 C C . ASP A 1 118 ? 22.041 18.985 18.294 1.00 18.60 148 ASP A C 1
ATOM 815 O O . ASP A 1 118 ? 20.895 18.828 17.926 1.00 18.30 148 ASP A O 1
ATOM 820 N N . ALA A 1 119 ? 23.103 18.581 17.597 1.00 17.61 149 ALA A N 1
ATOM 821 C CA . ALA A 1 119 ? 23.014 17.719 16.414 1.00 17.56 149 ALA A CA 1
ATOM 822 C C . ALA A 1 119 ? 22.436 16.324 16.700 1.00 17.39 149 ALA A C 1
ATOM 823 O O . ALA A 1 119 ? 21.918 15.701 15.786 1.00 17.59 149 ALA A O 1
ATOM 825 N N . ILE A 1 120 ? 22.542 15.846 17.956 1.00 16.79 150 ILE A N 1
ATOM 826 C CA . ILE A 1 120 ? 22.087 14.509 18.364 1.00 16.52 150 ILE A CA 1
ATOM 827 C C . ILE A 1 120 ? 20.694 14.630 18.983 1.00 16.78 150 ILE A C 1
ATOM 828 O O . ILE A 1 120 ? 20.400 15.592 19.698 1.00 16.35 150 ILE A O 1
ATOM 833 N N . LYS A 1 121 ? 19.846 13.649 18.683 1.00 17.07 151 LYS A N 1
ATOM 834 C CA . LYS A 1 121 ? 18.474 13.642 19.141 1.00 17.69 151 LYS A CA 1
ATOM 835 C C . LYS A 1 121 ? 18.456 13.810 20.659 1.00 17.11 151 LYS A C 1
ATOM 836 O O . LYS A 1 121 ? 19.167 13.104 21.373 1.00 16.11 151 LYS A O 1
ATOM 842 N N . ASN A 1 122 ? 17.655 14.764 21.122 1.00 17.00 152 ASN A N 1
ATOM 843 C CA . ASN A 1 122 ? 17.502 15.107 22.555 1.00 17.22 152 ASN A CA 1
ATOM 844 C C . ASN A 1 122 ? 18.675 15.807 23.223 1.00 16.99 152 ASN A C 1
ATOM 845 O O . ASN A 1 122 ? 18.603 16.102 24.403 1.00 17.22 152 ASN A O 1
ATOM 850 N N . GLY A 1 123 ? 19.769 16.056 22.506 1.00 16.76 153 GLY A N 1
ATOM 851 C CA . GLY A 1 123 ? 20.937 16.683 23.127 1.00 16.72 153 GLY A CA 1
ATOM 852 C C . GLY A 1 123 ? 20.635 18.027 23.786 1.00 17.37 153 GLY A C 1
ATOM 853 O O . GLY A 1 123 ? 20.999 18.254 24.949 1.00 17.54 153 GLY A O 1
ATOM 854 N N . GLY A 1 124 ? 19.955 18.902 23.046 1.00 18.03 154 GLY A N 1
ATOM 855 C CA . GLY A 1 124 ? 19.540 20.203 23.551 1.00 18.99 154 GLY A CA 1
ATOM 856 C C . GLY A 1 124 ? 18.726 20.117 24.830 1.00 19.96 154 GLY A C 1
ATOM 857 O O . GLY A 1 124 ? 19.021 20.787 25.820 1.00 19.92 154 GLY A O 1
ATOM 858 N N . ASP A 1 125 ? 17.713 19.257 24.810 1.00 21.02 155 ASP A N 1
ATOM 859 C CA . ASP A 1 125 ? 16.845 19.046 25.970 1.00 22.02 155 ASP A CA 1
ATOM 860 C C . ASP A 1 125 ? 17.591 18.546 27.201 1.00 21.57 155 ASP A C 1
ATOM 861 O O . ASP A 1 125 ? 17.296 18.950 28.328 1.00 22.21 155 ASP A O 1
ATOM 866 N N . ILE A 1 126 ? 18.568 17.676 26.991 1.00 20.66 156 ILE A N 1
ATOM 867 C CA . ILE A 1 126 ? 19.324 17.123 28.104 1.00 20.42 156 ILE A CA 1
ATOM 868 C C . ILE A 1 126 ? 20.233 18.188 28.754 1.00 20.78 156 ILE A C 1
ATOM 869 O O . ILE A 1 126 ? 20.317 18.276 29.990 1.00 20.72 156 ILE A O 1
ATOM 874 N N . VAL A 1 127 ? 20.893 18.993 27.924 1.00 20.91 157 VAL A N 1
ATOM 875 C CA . VAL A 1 127 ? 21.744 20.085 28.409 1.00 21.63 157 VAL A CA 1
ATOM 876 C C . VAL A 1 127 ? 20.935 21.057 29.273 1.00 23.42 157 VAL A C 1
ATOM 877 O O . VAL A 1 127 ? 21.413 21.502 30.340 1.00 24.03 157 VAL A O 1
ATOM 881 N N . ALA A 1 128 ? 19.704 21.329 28.838 1.00 24.31 158 ALA A N 1
ATOM 882 C CA . ALA A 1 128 ? 18.772 22.184 29.577 1.00 25.92 158 ALA A CA 1
ATOM 883 C C . ALA A 1 128 ? 18.092 21.505 30.780 1.00 27.06 158 ALA A C 1
ATOM 884 O O . ALA A 1 128 ? 17.302 22.145 31.461 1.00 28.32 158 ALA A O 1
ATOM 886 N N . GLY A 1 129 ? 18.389 20.230 31.059 1.00 27.18 159 GLY A N 1
ATOM 887 C CA . GLY A 1 129 ? 17.780 19.509 32.182 1.00 27.86 159 GLY A CA 1
ATOM 888 C C . GLY A 1 129 ? 16.327 19.109 31.987 1.00 28.46 159 GLY A C 1
ATOM 889 O O . GLY A 1 129 ? 15.645 18.797 32.965 1.00 29.53 159 GLY A O 1
ATOM 890 N N . LYS A 1 130 ? 15.864 19.090 30.736 1.00 28.25 160 LYS A N 1
ATOM 891 C CA . LYS A 1 130 ? 14.463 18.723 30.372 1.00 28.83 160 LYS A CA 1
ATOM 892 C C . LYS A 1 130 ? 14.272 17.211 30.131 1.00 27.30 160 LYS A C 1
ATOM 893 O O . LYS A 1 130 ? 13.147 16.708 30.108 1.00 27.15 160 LYS A O 1
ATOM 899 N N . LYS A 1 131 ? 15.368 16.517 29.858 1.00 24.93 161 LYS A N 1
ATOM 900 C CA . LYS A 1 131 ? 15.363 15.078 29.690 1.00 24.13 161 LYS A CA 1
ATOM 901 C C . LYS A 1 131 ? 16.608 14.522 30.342 1.00 23.21 161 LYS A C 1
ATOM 902 O O . LYS A 1 131 ? 17.581 15.252 30.561 1.00 22.60 161 LYS A O 1
ATOM 908 N N . LYS A 1 132 ? 16.589 13.224 30.615 1.00 23.02 162 LYS A N 1
ATOM 909 C CA . LYS A 1 132 ? 17.716 12.558 31.250 1.00 23.03 162 LYS A CA 1
ATOM 910 C C . LYS A 1 132 ? 18.831 12.275 30.221 1.00 22.00 162 LYS A C 1
ATOM 911 O O . LYS A 1 132 ? 18.531 11.978 29.053 1.00 20.91 162 LYS A O 1
ATOM 917 N N . PRO A 1 133 ? 20.115 12.337 30.649 1.00 21.08 163 PRO A N 1
ATOM 918 C CA . PRO A 1 133 ? 21.183 11.969 29.694 1.00 20.76 163 PRO A CA 1
ATOM 919 C C . PRO A 1 133 ? 20.967 10.639 28.974 1.00 20.70 163 PRO A C 1
ATOM 920 O O . PRO A 1 133 ? 21.303 10.540 27.795 1.00 19.76 163 PRO A O 1
ATOM 924 N N . GLU A 1 134 ? 20.355 9.648 29.632 1.00 21.52 164 GLU A N 1
ATOM 925 C CA . GLU A 1 134 ? 20.065 8.361 28.974 1.00 22.48 164 GLU A CA 1
ATOM 926 C C . GLU A 1 134 ? 19.108 8.447 27.755 1.00 21.83 164 GLU A C 1
ATOM 927 O O . GLU A 1 134 ? 19.016 7.512 26.985 1.00 21.97 164 GLU A O 1
ATOM 933 N N . GLU A 1 135 ? 18.418 9.570 27.578 1.00 21.10 165 GLU A N 1
ATOM 934 C CA . GLU A 1 135 ? 17.545 9.759 26.434 1.00 20.81 165 GLU A CA 1
ATOM 935 C C . GLU A 1 135 ? 18.275 10.198 25.166 1.00 18.97 165 GLU A C 1
ATOM 936 O O . GLU A 1 135 ? 17.655 10.307 24.122 1.00 19.03 165 GLU A O 1
ATOM 942 N N . LEU A 1 136 ? 19.582 10.450 25.252 1.00 17.41 166 LEU A N 1
ATOM 943 C CA . LEU A 1 136 ? 20.361 10.923 24.116 1.00 16.00 166 LEU A CA 1
ATOM 944 C C . LEU A 1 136 ? 20.289 9.923 22.967 1.00 15.80 166 LEU A C 1
ATOM 945 O O . LEU A 1 136 ? 20.263 8.703 23.204 1.00 16.06 166 LEU A O 1
ATOM 950 N N . GLY A 1 137 ? 20.248 10.433 21.745 1.00 15.16 167 GLY A N 1
ATOM 951 C CA . GLY A 1 137 ? 20.133 9.617 20.557 1.00 15.67 167 GLY A CA 1
ATOM 952 C C . GLY A 1 137 ? 21.368 8.841 20.163 1.00 15.66 167 GLY A C 1
ATOM 953 O O . GLY A 1 137 ? 21.814 8.931 19.026 1.00 15.87 167 GLY A O 1
ATOM 954 N N . ILE A 1 138 ? 21.929 8.085 21.101 1.00 16.08 168 ILE A N 1
ATOM 955 C CA . ILE A 1 138 ? 22.966 7.096 20.811 1.00 16.52 168 ILE A CA 1
ATOM 956 C C . ILE A 1 138 ? 22.648 5.840 21.614 1.00 17.90 168 ILE A C 1
ATOM 957 O O . ILE A 1 138 ? 22.379 5.931 22.813 1.00 18.24 168 ILE A O 1
ATOM 962 N N . LYS A 1 139 ? 22.662 4.697 20.929 1.00 19.00 169 LYS A N 1
ATOM 963 C CA . LYS A 1 139 ? 22.325 3.377 21.455 1.00 20.95 169 LYS A CA 1
ATOM 964 C C . LYS A 1 139 ? 23.435 2.401 21.111 1.00 20.89 169 LYS A C 1
ATOM 965 O O . LYS A 1 139 ? 23.913 2.391 19.970 1.00 20.04 169 LYS A O 1
ATOM 971 N N . ALA A 1 140 ? 23.807 1.561 22.082 1.00 21.25 170 ALA A N 1
ATOM 972 C CA . ALA A 1 140 ? 24.663 0.421 21.821 1.00 21.56 170 ALA A CA 1
ATOM 973 C C . ALA A 1 140 ? 23.722 -0.704 21.402 1.00 22.34 170 ALA A C 1
ATOM 974 O O . ALA A 1 140 ? 23.074 -1.332 22.236 1.00 22.72 170 ALA A O 1
ATOM 976 N N . VAL A 1 141 ? 23.637 -0.935 20.104 1.00 22.34 171 VAL A N 1
ATOM 977 C CA . VAL A 1 141 ? 22.844 -2.033 19.559 1.00 23.27 171 VAL A CA 1
ATOM 978 C C . VAL A 1 141 ? 23.450 -3.382 20.015 1.00 24.12 171 VAL A C 1
ATOM 979 O O . VAL A 1 141 ? 22.732 -4.316 20.366 1.00 24.46 171 VAL A O 1
ATOM 983 N N . ASP A 1 142 ? 24.776 -3.461 19.979 1.00 23.91 172 ASP A N 1
ATOM 984 C CA . ASP A 1 142 ? 25.524 -4.521 20.623 1.00 24.65 172 ASP A CA 1
ATOM 985 C C . ASP A 1 142 ? 26.903 -3.928 20.961 1.00 24.58 172 ASP A C 1
ATOM 986 O O . ASP A 1 142 ? 27.127 -2.715 20.758 1.00 23.07 172 ASP A O 1
ATOM 991 N N . ASP A 1 143 ? 27.827 -4.736 21.472 1.00 25.46 173 ASP A N 1
ATOM 992 C CA . ASP A 1 143 ? 29.105 -4.180 21.917 1.00 25.82 173 ASP A CA 1
ATOM 993 C C . ASP A 1 143 ? 29.943 -3.531 20.805 1.00 25.20 173 ASP A C 1
ATOM 994 O O . ASP A 1 143 ? 30.797 -2.683 21.106 1.00 24.64 173 ASP A O 1
ATOM 999 N N . TYR A 1 144 ? 29.694 -3.873 19.536 1.00 25.39 174 TYR A N 1
ATOM 1000 C CA . TYR A 1 144 ? 30.432 -3.269 18.417 1.00 25.28 174 TYR A CA 1
ATOM 1001 C C . TYR A 1 144 ? 29.549 -2.588 17.358 1.00 24.15 174 TYR A C 1
ATOM 1002 O O . TYR A 1 144 ? 29.972 -2.422 16.221 1.00 24.10 174 TYR A O 1
ATOM 1011 N N . THR A 1 145 ? 28.337 -2.177 17.738 1.00 23.30 175 THR A N 1
ATOM 1012 C CA . THR A 1 145 ? 27.421 -1.474 16.831 1.00 22.71 175 THR A CA 1
ATOM 1013 C C . THR A 1 145 ? 26.705 -0.332 17.553 1.00 21.46 175 THR A C 1
ATOM 1014 O O . THR A 1 145 ? 26.117 -0.544 18.625 1.00 21.24 175 THR A O 1
ATOM 1018 N N . LEU A 1 146 ? 26.769 0.863 16.957 1.00 20.40 176 LEU A N 1
ATOM 1019 C CA . LEU A 1 146 ? 26.013 2.031 17.423 1.00 19.42 176 LEU A CA 1
ATOM 1020 C C . LEU A 1 146 ? 24.889 2.369 16.465 1.00 19.68 176 LEU A C 1
ATOM 1021 O O . LEU A 1 146 ? 25.017 2.206 15.232 1.00 19.70 176 LEU A O 1
ATOM 1026 N N . GLU A 1 147 ? 23.782 2.847 17.038 1.00 19.65 177 GLU A N 1
ATOM 1027 C CA . GLU A 1 147 ? 22.788 3.561 16.286 1.00 19.82 177 GLU A CA 1
ATOM 1028 C C . GLU A 1 147 ? 22.749 4.987 16.828 1.00 18.39 177 GLU A C 1
ATOM 1029 O O . GLU A 1 147 ? 22.405 5.189 17.995 1.00 17.69 177 GLU A O 1
ATOM 1035 N N . VAL A 1 148 ? 23.105 5.947 15.970 1.00 17.12 178 VAL A N 1
ATOM 1036 C CA . VAL A 1 148 ? 23.072 7.386 16.308 1.00 16.26 178 VAL A CA 1
ATOM 1037 C C . VAL A 1 148 ? 21.910 8.023 15.567 1.00 16.22 178 VAL A C 1
ATOM 1038 O O . VAL A 1 148 ? 21.787 7.882 14.345 1.00 16.05 178 VAL A O 1
ATOM 1042 N N . THR A 1 149 ? 21.059 8.724 16.305 1.00 16.17 179 THR A N 1
ATOM 1043 C CA . THR A 1 149 ? 19.918 9.413 15.723 1.00 16.86 179 THR A CA 1
ATOM 1044 C C . THR A 1 149 ? 20.172 10.911 15.873 1.00 16.48 179 THR A C 1
ATOM 1045 O O . THR A 1 149 ? 20.423 11.410 16.985 1.00 15.95 179 THR A O 1
ATOM 1049 N N . LEU A 1 150 ? 20.137 11.627 14.754 1.00 17.05 180 LEU A N 1
ATOM 1050 C CA . LEU A 1 150 ? 20.385 13.064 14.757 1.00 17.04 180 LEU A CA 1
ATOM 1051 C C . LEU A 1 150 ? 19.093 13.794 15.043 1.00 17.78 180 LEU A C 1
ATOM 1052 O O . LEU A 1 150 ? 18.012 13.258 14.850 1.00 18.11 180 LEU A O 1
ATOM 1057 N N . SER A 1 151 ? 19.213 15.048 15.445 1.00 17.78 181 SER A N 1
ATOM 1058 C CA . SER A 1 151 ? 18.042 15.896 15.637 1.00 18.79 181 SER A CA 1
ATOM 1059 C C . SER A 1 151 ? 17.482 16.348 14.290 1.00 19.77 181 SER A C 1
ATOM 1060 O O . SER A 1 151 ? 16.289 16.584 14.159 1.00 20.33 181 SER A O 1
ATOM 1063 N N . LYS A 1 152 ? 18.362 16.466 13.301 1.00 20.26 182 LYS A N 1
ATOM 1064 C CA . LYS A 1 152 ? 17.994 16.814 11.936 1.00 21.55 182 LYS A CA 1
ATOM 1065 C C . LYS A 1 152 ? 19.185 16.483 11.052 1.00 21.00 182 LYS A C 1
ATOM 1066 O O . LYS A 1 152 ? 20.281 16.278 11.586 1.00 19.56 182 LYS A O 1
ATOM 1072 N N . PRO A 1 153 ? 18.986 16.438 9.714 1.00 21.44 183 PRO A N 1
ATOM 1073 C CA . PRO A 1 153 ? 20.154 16.211 8.855 1.00 21.33 183 PRO A CA 1
ATOM 1074 C C . PRO A 1 153 ? 21.258 17.233 9.160 1.00 21.03 183 PRO A C 1
ATOM 1075 O O . PRO A 1 153 ? 20.965 18.414 9.334 1.00 20.63 183 PRO A O 1
ATOM 1079 N N . THR A 1 154 ? 22.495 16.757 9.243 1.00 20.50 184 THR A N 1
ATOM 1080 C CA . THR A 1 154 ? 23.632 17.564 9.656 1.00 20.40 184 THR A CA 1
ATOM 1081 C C . THR A 1 154 ? 24.781 17.248 8.696 1.00 20.64 184 THR A C 1
ATOM 1082 O O . THR A 1 154 ? 25.452 16.206 8.811 1.00 20.10 184 THR A O 1
ATOM 1086 N N . ALA A 1 155 ? 25.004 18.152 7.750 1.00 21.20 185 ALA A N 1
ATOM 1087 C CA . ALA A 1 155 ? 26.002 17.935 6.698 1.00 21.99 185 ALA A CA 1
ATOM 1088 C C . ALA A 1 155 ? 27.423 17.700 7.227 1.00 21.30 185 ALA A C 1
ATOM 1089 O O . ALA A 1 155 ? 28.192 17.009 6.590 1.00 22.17 185 ALA A O 1
ATOM 1091 N N . TYR A 1 156 ? 27.760 18.277 8.378 1.00 20.37 186 TYR A N 1
ATOM 1092 C CA . TYR A 1 156 ? 29.122 18.207 8.945 1.00 19.63 186 TYR A CA 1
ATOM 1093 C C . TYR A 1 156 ? 29.211 17.181 10.079 1.00 18.71 186 TYR A C 1
ATOM 1094 O O . TYR A 1 156 ? 30.165 17.205 10.887 1.00 17.77 186 TYR A O 1
ATOM 1103 N N . ILE A 1 157 ? 28.236 16.274 10.156 1.00 17.86 187 ILE A N 1
ATOM 1104 C CA . ILE A 1 157 ? 28.211 15.300 11.241 1.00 17.25 187 ILE A CA 1
ATOM 1105 C C . ILE A 1 157 ? 29.508 14.488 11.363 1.00 16.40 187 ILE A C 1
ATOM 1106 O O . ILE A 1 157 ? 29.947 14.202 12.467 1.00 15.81 187 ILE A O 1
ATOM 1111 N N . ASN A 1 158 ? 30.118 14.127 10.245 1.00 16.27 188 ASN A N 1
ATOM 1112 C CA . ASN A 1 158 ? 31.372 13.370 10.306 1.00 16.19 188 ASN A CA 1
ATOM 1113 C C . ASN A 1 158 ? 32.531 14.200 10.904 1.00 15.15 188 ASN A C 1
ATOM 1114 O O . ASN A 1 158 ? 33.457 13.634 11.506 1.00 14.67 188 ASN A O 1
ATOM 1119 N N . SER A 1 159 ? 32.481 15.523 10.742 1.00 14.75 189 SER A N 1
ATOM 1120 C CA . SER A 1 159 ? 33.457 16.423 11.399 1.00 14.21 189 SER A CA 1
ATOM 1121 C C . SER A 1 159 ? 33.258 16.446 12.921 1.00 13.73 189 SER A C 1
ATOM 1122 O O . SER A 1 159 ? 34.224 16.484 13.697 1.00 12.80 189 SER A O 1
ATOM 1125 N N . LEU A 1 160 ? 31.993 16.397 13.348 1.00 13.83 190 LEU A N 1
ATOM 1126 C CA . LEU A 1 160 ? 31.712 16.232 14.786 1.00 13.82 190 LEU A CA 1
ATOM 1127 C C . LEU A 1 160 ? 32.254 14.899 15.292 1.00 14.04 190 LEU A C 1
ATOM 1128 O O . LEU A 1 160 ? 32.909 14.858 16.345 1.00 13.89 190 LEU A O 1
ATOM 1133 N N . PHE A 1 161 ? 32.025 13.823 14.541 1.00 14.60 191 PHE A N 1
ATOM 1134 C CA . PHE A 1 161 ? 32.543 12.495 14.932 1.00 15.07 191 PHE A CA 1
ATOM 1135 C C . PHE A 1 161 ? 34.085 12.480 15.033 1.00 15.00 191 PHE A C 1
ATOM 1136 O O . PHE A 1 161 ? 34.656 11.682 15.754 1.00 15.56 191 PHE A O 1
ATOM 1144 N N . ALA A 1 162 ? 34.743 13.372 14.308 1.00 14.98 192 ALA A N 1
ATOM 1145 C CA . ALA A 1 162 ? 36.185 13.544 14.381 1.00 14.97 192 ALA A CA 1
ATOM 1146 C C . ALA A 1 162 ? 36.649 14.545 15.463 1.00 14.50 192 ALA A C 1
ATOM 1147 O O . ALA A 1 162 ? 37.845 14.829 15.571 1.00 14.77 192 ALA A O 1
ATOM 1149 N N . PHE A 1 163 ? 35.725 15.075 16.255 1.00 13.85 193 PHE A N 1
ATOM 1150 C CA . PHE A 1 163 ? 36.052 16.114 17.226 1.00 13.63 193 PHE A CA 1
ATOM 1151 C C . PHE A 1 163 ? 36.131 15.504 18.635 1.00 13.39 193 PHE A C 1
ATOM 1152 O O . PHE A 1 163 ? 35.304 14.667 18.988 1.00 13.52 193 PHE A O 1
ATOM 1160 N N . PRO A 1 164 ? 37.125 15.910 19.452 1.00 13.53 194 PRO A N 1
ATOM 1161 C CA . PRO A 1 164 ? 37.353 15.193 20.718 1.00 13.72 194 PRO A CA 1
ATOM 1162 C C . PRO A 1 164 ? 36.167 14.983 21.682 1.00 13.45 194 PRO A C 1
ATOM 1163 O O . PRO A 1 164 ? 36.122 13.961 22.352 1.00 13.92 194 PRO A O 1
ATOM 1167 N N . THR A 1 165 ? 35.210 15.903 21.712 1.00 13.13 195 THR A N 1
ATOM 1168 C CA . THR A 1 165 ? 34.050 15.780 22.604 1.00 13.34 195 THR A CA 1
ATOM 1169 C C . THR A 1 165 ? 33.209 14.529 22.301 1.00 13.28 195 THR A C 1
ATOM 1170 O O . THR A 1 165 ? 32.516 14.016 23.182 1.00 13.60 195 THR A O 1
ATOM 1174 N N . PHE A 1 166 ? 33.287 14.048 21.066 1.00 13.16 196 PHE A N 1
ATOM 1175 C CA . PHE A 1 166 ? 32.585 12.856 20.598 1.00 13.37 196 PHE A CA 1
ATOM 1176 C C . PHE A 1 166 ? 33.450 11.575 20.643 1.00 13.77 196 PHE A C 1
ATOM 1177 O O . PHE A 1 166 ? 33.004 10.525 20.216 1.00 13.75 196 PHE A O 1
ATOM 1185 N N . PHE A 1 167 ? 34.669 11.654 21.179 1.00 13.82 197 PHE A N 1
ATOM 1186 C CA . PHE A 1 167 ? 35.505 10.467 21.368 1.00 14.53 197 PHE A CA 1
ATOM 1187 C C . PHE A 1 167 ? 34.908 9.594 22.474 1.00 15.03 197 PHE A C 1
ATOM 1188 O O . PHE A 1 167 ? 34.268 10.122 23.374 1.00 15.02 197 PHE A O 1
ATOM 1196 N N . PRO A 1 168 ? 35.160 8.269 22.432 1.00 15.45 198 PRO A N 1
ATOM 1197 C CA . PRO A 1 168 ? 34.762 7.377 23.517 1.00 15.90 198 PRO A CA 1
ATOM 1198 C C . PRO A 1 168 ? 35.607 7.556 24.778 1.00 16.30 198 PRO A C 1
ATOM 1199 O O . PRO A 1 168 ? 36.714 8.112 24.722 1.00 15.77 198 PRO A O 1
ATOM 1203 N N . LEU A 1 169 ? 35.033 7.147 25.910 1.00 17.01 199 LEU A N 1
ATOM 1204 C CA . LEU A 1 169 ? 35.726 7.094 27.192 1.00 17.86 199 LEU A CA 1
ATOM 1205 C C . LEU A 1 169 ? 35.421 5.770 27.876 1.00 18.77 199 LEU A C 1
ATOM 1206 O O . LEU A 1 169 ? 34.329 5.218 27.725 1.00 18.68 199 LEU A O 1
ATOM 1211 N N . ASN A 1 170 ? 36.408 5.278 28.615 1.00 19.20 200 ASN A N 1
ATOM 1212 C CA . ASN A 1 170 ? 36.293 4.068 29.394 1.00 20.55 200 ASN A CA 1
ATOM 1213 C C . ASN A 1 170 ? 35.638 4.368 30.741 1.00 20.73 200 ASN A C 1
ATOM 1214 O O . ASN A 1 170 ? 36.291 4.860 31.642 1.00 20.70 200 ASN A O 1
ATOM 1219 N N . GLU A 1 171 ? 34.349 4.043 30.884 1.00 21.62 201 GLU A N 1
ATOM 1220 C CA . GLU A 1 171 ? 33.579 4.425 32.078 1.00 22.20 201 GLU A CA 1
ATOM 1221 C C . GLU A 1 171 ? 34.215 3.927 33.369 1.00 23.87 201 GLU A C 1
ATOM 1222 O O . GLU A 1 171 ? 34.285 4.658 34.361 1.00 24.14 201 GLU A O 1
ATOM 1228 N N . LYS A 1 172 ? 34.679 2.687 33.350 1.00 24.99 202 LYS A N 1
ATOM 1229 C CA . LYS A 1 172 ? 35.292 2.099 34.533 1.00 26.75 202 LYS A CA 1
ATOM 1230 C C . LYS A 1 172 ? 36.511 2.900 34.996 1.00 25.92 202 LYS A C 1
ATOM 1231 O O . LYS A 1 172 ? 36.676 3.202 36.178 1.00 27.07 202 LYS A O 1
ATOM 1237 N N . PHE A 1 173 ? 37.361 3.242 34.059 1.00 24.69 203 PHE A N 1
ATOM 1238 C CA . PHE A 1 173 ? 38.553 4.010 34.370 1.00 24.22 203 PHE A CA 1
ATOM 1239 C C . PHE A 1 173 ? 38.241 5.443 34.837 1.00 23.57 203 PHE A C 1
ATOM 1240 O O . PHE A 1 173 ? 38.807 5.904 35.837 1.00 23.98 203 PHE A O 1
ATOM 1248 N N . VAL A 1 174 ? 37.358 6.136 34.114 1.00 22.25 204 VAL A N 1
ATOM 1249 C CA . VAL A 1 174 ? 36.971 7.501 34.458 1.00 21.82 204 VAL A CA 1
ATOM 1250 C C . VAL A 1 174 ? 36.369 7.535 35.854 1.00 23.02 204 VAL A C 1
ATOM 1251 O O . VAL A 1 174 ? 36.719 8.404 36.661 1.00 22.81 204 VAL A O 1
ATOM 1255 N N . THR A 1 175 ? 35.477 6.582 36.130 1.00 24.20 205 THR A N 1
ATOM 1256 C CA . THR A 1 175 ? 34.826 6.491 37.438 1.00 26.12 205 THR A CA 1
ATOM 1257 C C . THR A 1 175 ? 35.836 6.249 38.570 1.00 27.77 205 THR A C 1
ATOM 1258 O O . THR A 1 175 ? 35.806 6.949 39.578 1.00 28.34 205 THR A O 1
ATOM 1262 N N . GLU A 1 176 ? 36.732 5.278 38.386 1.00 29.37 206 GLU A N 1
ATOM 1263 C CA . GLU A 1 176 ? 37.810 4.988 39.343 1.00 31.51 206 GLU A CA 1
ATOM 1264 C C . GLU A 1 176 ? 38.680 6.195 39.700 1.00 31.33 206 GLU A C 1
ATOM 1265 O O . GLU A 1 176 ? 39.047 6.355 40.849 1.00 32.49 206 GLU A O 1
ATOM 1271 N N . LYS A 1 177 ? 39.010 7.040 38.727 1.00 30.00 207 LYS A N 1
ATOM 1272 C CA . LYS A 1 177 ? 39.849 8.207 38.997 1.00 30.01 207 LYS A CA 1
ATOM 1273 C C . LYS A 1 177 ? 39.123 9.383 39.647 1.00 29.94 207 LYS A C 1
ATOM 1274 O O . LYS A 1 177 ? 39.789 10.285 40.184 1.00 29.75 207 LYS A O 1
ATOM 1280 N N . GLY A 1 178 ? 37.783 9.393 39.573 1.00 29.87 208 GLY A N 1
ATOM 1281 C CA . GLY A 1 178 ? 36.957 10.456 40.165 1.00 30.30 208 GLY A CA 1
ATOM 1282 C C . GLY A 1 178 ? 37.413 11.856 39.778 1.00 30.07 208 GLY A C 1
ATOM 1283 O O . GLY A 1 178 ? 37.720 12.103 38.607 1.00 28.42 208 GLY A O 1
ATOM 1284 N N . GLU A 1 179 ? 37.514 12.767 40.753 1.00 34.28 209 GLU A N 1
ATOM 1285 C CA . GLU A 1 179 ? 37.901 14.155 40.437 1.00 34.43 209 GLU A CA 1
ATOM 1286 C C . GLU A 1 179 ? 39.348 14.335 39.958 1.00 32.61 209 GLU A C 1
ATOM 1287 O O . GLU A 1 179 ? 39.685 15.395 39.421 1.00 31.49 209 GLU A O 1
ATOM 1293 N N . LYS A 1 180 ? 40.194 13.318 40.116 1.00 31.28 210 LYS A N 1
ATOM 1294 C CA . LYS A 1 180 ? 41.543 13.367 39.535 1.00 30.12 210 LYS A CA 1
ATOM 1295 C C . LYS A 1 180 ? 41.616 12.891 38.062 1.00 27.30 210 LYS A C 1
ATOM 1296 O O . LYS A 1 180 ? 42.688 12.921 37.451 1.00 26.10 210 LYS A O 1
ATOM 1302 N N . TYR A 1 181 ? 40.489 12.474 37.477 1.00 25.84 211 TYR A N 1
ATOM 1303 C CA . TYR A 1 181 ? 40.502 12.011 36.086 1.00 23.97 211 TYR A CA 1
ATOM 1304 C C . TYR A 1 181 ? 41.115 13.066 35.158 1.00 22.89 211 TYR A C 1
ATOM 1305 O O . TYR A 1 181 ? 40.737 14.235 35.211 1.00 22.71 211 TYR A O 1
ATOM 1314 N N . ALA A 1 182 ? 42.062 12.640 34.323 1.00 22.16 212 ALA A N 1
ATOM 1315 C CA . ALA A 1 182 ? 42.763 13.507 33.350 1.00 21.70 212 ALA A CA 1
ATOM 1316 C C . ALA A 1 182 ? 43.539 14.695 33.940 1.00 22.29 212 ALA A C 1
ATOM 1317 O O . ALA A 1 182 ? 43.879 15.640 33.232 1.00 21.76 212 ALA A O 1
ATOM 1319 N N . GLN A 1 183 ? 43.866 14.641 35.222 1.00 23.83 213 GLN A N 1
ATOM 1320 C CA . GLN A 1 183 ? 44.622 15.730 35.844 1.00 25.07 213 GLN A CA 1
ATOM 1321 C C . GLN A 1 183 ? 46.112 15.573 35.610 1.00 24.29 213 GLN A C 1
ATOM 1322 O O . GLN A 1 183 ? 46.869 16.489 35.885 1.00 24.26 213 GLN A O 1
ATOM 1328 N N . ASN A 1 184 ? 46.522 14.402 35.136 1.00 23.24 214 ASN A N 1
ATOM 1329 C CA . ASN A 1 184 ? 47.899 14.128 34.751 1.00 23.19 214 ASN A CA 1
ATOM 1330 C C . ASN A 1 184 ? 47.887 12.918 33.809 1.00 22.23 214 ASN A C 1
ATOM 1331 O O . ASN A 1 184 ? 46.841 12.288 33.629 1.00 22.04 214 ASN A O 1
ATOM 1336 N N . SER A 1 185 ? 49.023 12.573 33.214 1.00 21.96 215 SER A N 1
ATOM 1337 C CA . SER A 1 185 ? 49.056 11.478 32.236 1.00 21.59 215 SER A CA 1
ATOM 1338 C C . SER A 1 185 ? 48.851 10.085 32.844 1.00 22.48 215 SER A C 1
ATOM 1339 O O . SER A 1 185 ? 48.417 9.178 32.132 1.00 22.02 215 SER A O 1
ATOM 1342 N N . ASP A 1 186 ? 49.144 9.916 34.137 1.00 23.75 216 ASP A N 1
ATOM 1343 C CA . ASP A 1 186 ? 48.777 8.673 34.856 1.00 24.83 216 ASP A CA 1
ATOM 1344 C C . ASP A 1 186 ? 47.280 8.474 35.011 1.00 24.68 216 ASP A C 1
ATOM 1345 O O . ASP A 1 186 ? 46.842 7.346 35.254 1.00 25.29 216 ASP A O 1
ATOM 1350 N N . ASN A 1 187 ? 46.512 9.558 34.931 1.00 24.00 217 ASN A N 1
ATOM 1351 C CA . ASN A 1 187 ? 45.054 9.513 35.080 1.00 24.11 217 ASN A CA 1
ATOM 1352 C C . ASN A 1 187 ? 44.275 9.656 33.766 1.00 22.85 217 ASN A C 1
ATOM 1353 O O . ASN A 1 187 ? 43.135 10.108 33.757 1.00 22.11 217 ASN A O 1
ATOM 1358 N N . MET A 1 188 ? 44.904 9.231 32.674 1.00 22.68 218 MET A N 1
ATOM 1359 C CA . MET A 1 188 ? 44.291 9.145 31.366 1.00 22.24 218 MET A CA 1
ATOM 1360 C C . MET A 1 188 ? 44.461 7.735 30.808 1.00 22.28 218 MET A C 1
ATOM 1361 O O . MET A 1 188 ? 45.428 7.040 31.146 1.00 22.65 218 MET A O 1
ATOM 1366 N N . LEU A 1 189 ? 43.511 7.325 29.969 1.00 21.73 219 LEU A N 1
ATOM 1367 C CA . LEU A 1 189 ? 43.622 6.134 29.113 1.00 21.90 219 LEU A CA 1
ATOM 1368 C C . LEU A 1 189 ? 43.616 6.519 27.636 1.00 20.83 219 LEU A C 1
ATOM 1369 O O . LEU A 1 189 ? 42.948 7.466 27.229 1.00 20.22 219 LEU A O 1
ATOM 1374 N N . PHE A 1 190 ? 44.324 5.736 26.833 1.00 20.50 220 PHE A N 1
ATOM 1375 C CA . PHE A 1 190 ? 44.624 6.089 25.451 1.00 19.84 220 PHE A CA 1
ATOM 1376 C C . PHE A 1 190 ? 44.085 5.038 24.484 1.00 20.06 220 PHE A C 1
ATOM 1377 O O . PHE A 1 190 ? 44.152 3.835 24.751 1.00 20.88 220 PHE A O 1
ATOM 1385 N N . ASN A 1 191 ? 43.504 5.505 23.380 1.00 19.28 221 ASN A N 1
ATOM 1386 C CA . ASN A 1 191 ? 43.103 4.618 22.289 1.00 19.52 221 ASN A CA 1
ATOM 1387 C C . ASN A 1 191 ? 43.550 5.162 20.941 1.00 19.09 221 ASN A C 1
ATOM 1388 O O . ASN A 1 191 ? 43.069 4.716 19.912 1.00 19.13 221 ASN A O 1
ATOM 1393 N N . GLY A 1 192 ? 44.506 6.089 20.954 1.00 18.63 222 GLY A N 1
ATOM 1394 C CA . GLY A 1 192 ? 44.985 6.735 19.742 1.00 18.47 222 GLY A CA 1
ATOM 1395 C C . GLY A 1 192 ? 46.404 6.299 19.413 1.00 18.91 222 GLY A C 1
ATOM 1396 O O . GLY A 1 192 ? 46.931 5.392 20.044 1.00 19.67 222 GLY A O 1
ATOM 1397 N N . PRO A 1 193 ? 47.021 6.929 18.399 1.00 18.92 223 PRO A N 1
ATOM 1398 C CA . PRO A 1 193 ? 48.391 6.560 17.989 1.00 19.63 223 PRO A CA 1
ATOM 1399 C C . PRO A 1 193 ? 49.466 6.639 19.064 1.00 19.66 223 PRO A C 1
ATOM 1400 O O . PRO A 1 193 ? 50.456 5.893 18.991 1.00 20.32 223 PRO A O 1
ATOM 1404 N N . PHE A 1 194 ? 49.297 7.544 20.032 1.00 19.07 224 PHE A N 1
ATOM 1405 C CA . PHE A 1 194 ? 50.294 7.801 21.050 1.00 19.33 224 PHE A CA 1
ATOM 1406 C C . PHE A 1 194 ? 49.703 7.692 22.460 1.00 19.90 224 PHE A C 1
ATOM 1407 O O . PHE A 1 194 ? 48.495 7.868 22.660 1.00 19.66 224 PHE A O 1
ATOM 1415 N N . GLU A 1 195 ? 50.547 7.310 23.409 1.00 21.05 225 GLU A N 1
ATOM 1416 C CA . GLU A 1 195 ? 50.271 7.497 24.822 1.00 21.82 225 GLU A CA 1
ATOM 1417 C C . GLU A 1 195 ? 50.924 8.806 25.280 1.00 21.44 225 GLU A C 1
ATOM 1418 O O . GLU A 1 195 ? 51.994 9.154 24.772 1.00 20.97 225 GLU A O 1
ATOM 1424 N N . LEU A 1 196 ? 50.308 9.488 26.250 1.00 20.94 226 LEU A N 1
ATOM 1425 C CA . LEU A 1 196 ? 50.910 10.646 26.918 1.00 20.96 226 LEU A CA 1
ATOM 1426 C C . LEU A 1 196 ? 51.676 10.189 28.149 1.00 21.86 226 LEU A C 1
ATOM 1427 O O . LEU A 1 196 ? 51.181 9.375 28.911 1.00 22.14 226 LEU A O 1
ATOM 1432 N N . LYS A 1 197 ? 52.891 10.705 28.316 1.00 22.11 227 LYS A N 1
ATOM 1433 C CA . LYS A 1 197 ? 53.732 10.430 29.477 1.00 23.51 227 LYS A CA 1
ATOM 1434 C C . LYS A 1 197 ? 54.295 11.748 29.977 1.00 22.99 227 LYS A C 1
ATOM 1435 O O . LYS A 1 197 ? 54.323 12.733 29.243 1.00 21.81 227 LYS A O 1
ATOM 1441 N N . ASP A 1 198 ? 54.748 11.728 31.229 1.00 23.58 228 ASP A N 1
ATOM 1442 C CA . ASP A 1 198 ? 55.550 12.796 31.845 1.00 23.85 228 ASP A CA 1
ATOM 1443 C C . ASP A 1 198 ? 54.803 14.104 32.091 1.00 22.75 228 ASP A C 1
ATOM 1444 O O . ASP A 1 198 ? 55.434 15.109 32.377 1.00 22.79 228 ASP A O 1
ATOM 1449 N N . TRP A 1 199 ? 53.476 14.099 31.989 1.00 21.71 229 TRP A N 1
ATOM 1450 C CA . TRP A 1 199 ? 52.699 15.300 32.241 1.00 20.77 229 TRP A CA 1
ATOM 1451 C C . TRP A 1 199 ? 52.165 15.161 33.657 1.00 21.77 229 TRP A C 1
ATOM 1452 O O . TRP A 1 199 ? 51.396 14.224 33.934 1.00 21.95 229 TRP A O 1
ATOM 1463 N N . THR A 1 200 ? 52.551 16.099 34.529 1.00 22.38 230 THR A N 1
ATOM 1464 C CA . THR A 1 200 ? 52.105 16.140 35.940 1.00 23.52 230 THR A CA 1
ATOM 1465 C C . THR A 1 200 ? 50.785 16.846 36.134 1.00 23.20 230 THR A C 1
ATOM 1466 O O . THR A 1 200 ? 50.252 16.838 37.246 1.00 24.17 230 THR A O 1
ATOM 1470 N N . GLY A 1 201 ? 50.271 17.477 35.077 1.00 21.96 231 GLY A N 1
ATOM 1471 C CA . GLY A 1 201 ? 49.108 18.347 35.181 1.00 21.69 231 GLY A CA 1
ATOM 1472 C C . GLY A 1 201 ? 49.424 19.826 35.113 1.00 21.67 231 GLY A C 1
ATOM 1473 O O . GLY A 1 201 ? 48.589 20.616 34.685 1.00 21.17 231 GLY A O 1
ATOM 1474 N N . THR A 1 202 ? 50.609 20.207 35.588 1.00 22.32 232 THR A N 1
ATOM 1475 C CA . THR A 1 202 ? 50.973 21.613 35.724 1.00 22.81 232 THR A CA 1
ATOM 1476 C C . THR A 1 202 ? 52.410 21.930 35.319 1.00 22.97 232 THR A C 1
ATOM 1477 O O . THR A 1 202 ? 52.885 23.016 35.617 1.00 23.68 232 THR A O 1
ATOM 1481 N N . ASN A 1 203 ? 53.071 21.029 34.594 1.00 22.43 233 ASN A N 1
ATOM 1482 C CA . ASN A 1 203 ? 54.475 21.197 34.239 1.00 22.93 233 ASN A CA 1
ATOM 1483 C C . ASN A 1 203 ? 54.651 21.610 32.786 1.00 22.51 233 ASN A C 1
ATOM 1484 O O . ASN A 1 203 ? 53.695 21.619 32.000 1.00 21.44 233 ASN A O 1
ATOM 1489 N N . LYS A 1 204 ? 55.890 21.950 32.442 1.00 23.36 234 LYS A N 1
ATOM 1490 C CA . LYS A 1 204 ? 56.216 22.579 31.166 1.00 23.85 234 LYS A CA 1
ATOM 1491 C C . LYS A 1 204 ? 56.760 21.629 30.103 1.00 23.46 234 LYS A C 1
ATOM 1492 O O . LYS A 1 204 ? 57.253 22.086 29.068 1.00 23.24 234 LYS A O 1
ATOM 1498 N N . LYS A 1 205 ? 56.653 20.320 30.353 1.00 23.86 235 LYS A N 1
ATOM 1499 C CA . LYS A 1 205 ? 57.076 19.290 29.426 1.00 23.77 235 LYS A CA 1
ATOM 1500 C C . LYS A 1 205 ? 56.066 18.159 29.427 1.00 23.23 235 LYS A C 1
ATOM 1501 O O . LYS A 1 205 ? 55.367 17.921 30.420 1.00 23.82 235 LYS A O 1
ATOM 1507 N N . TRP A 1 206 ? 55.949 17.505 28.290 1.00 21.53 236 TRP A N 1
ATOM 1508 C CA . TRP A 1 206 ? 55.201 16.275 28.183 1.00 20.88 236 TRP A CA 1
ATOM 1509 C C . TRP A 1 206 ? 55.674 15.540 26.945 1.00 20.34 236 TRP A C 1
ATOM 1510 O O . TRP A 1 206 ? 56.388 16.112 26.108 1.00 19.63 236 TRP A O 1
ATOM 1521 N N . THR A 1 207 ? 55.261 14.275 26.843 1.00 20.33 237 THR A N 1
ATOM 1522 C CA . THR A 1 207 ? 55.813 13.334 25.879 1.00 20.40 237 THR A CA 1
ATOM 1523 C C . THR A 1 207 ? 54.721 12.472 25.260 1.00 20.05 237 THR A C 1
ATOM 1524 O O . THR A 1 207 ? 53.815 12.029 25.956 1.00 19.99 237 THR A O 1
ATOM 1528 N N . TYR A 1 208 ? 54.823 12.243 23.952 1.00 19.39 238 TYR A N 1
ATOM 1529 C CA . TYR A 1 208 ? 53.980 11.290 23.260 1.00 19.36 238 TYR A CA 1
ATOM 1530 C C . TYR A 1 208 ? 54.854 10.104 22.974 1.00 20.22 238 TYR A C 1
ATOM 1531 O O . TYR A 1 208 ? 55.975 10.281 22.486 1.00 19.84 238 TYR A O 1
ATOM 1540 N N . VAL A 1 209 ? 54.368 8.901 23.270 1.00 20.68 239 VAL A N 1
ATOM 1541 C CA . VAL A 1 209 ? 55.111 7.693 22.925 1.00 21.98 239 VAL A CA 1
ATOM 1542 C C . VAL A 1 209 ? 54.201 6.813 22.100 1.00 21.86 239 VAL A C 1
ATOM 1543 O O . VAL A 1 209 ? 53.017 6.690 22.406 1.00 20.92 239 VAL A O 1
ATOM 1547 N N . LYS A 1 210 ? 54.756 6.221 21.037 1.00 22.35 240 LYS A N 1
ATOM 1548 C CA . LYS A 1 210 ? 53.983 5.331 20.167 1.00 22.47 240 LYS A CA 1
ATOM 1549 C C . LYS A 1 210 ? 53.223 4.293 21.001 1.00 23.14 240 LYS A C 1
ATOM 1550 O O . LYS A 1 210 ? 53.810 3.611 21.842 1.00 23.48 240 LYS A O 1
ATOM 1556 N N . ASN A 1 211 ? 51.918 4.194 20.757 1.00 22.82 241 ASN A N 1
ATOM 1557 C CA . ASN A 1 211 ? 51.033 3.301 21.500 1.00 23.68 241 ASN A CA 1
ATOM 1558 C C . ASN A 1 211 ? 51.073 1.911 20.869 1.00 25.29 241 ASN A C 1
ATOM 1559 O O . ASN A 1 211 ? 50.576 1.726 19.772 1.00 25.15 241 ASN A O 1
ATOM 1564 N N . ASP A 1 212 ? 51.639 0.940 21.581 1.00 27.37 242 ASP A N 1
ATOM 1565 C CA . ASP A 1 212 ? 51.733 -0.442 21.092 1.00 29.96 242 ASP A CA 1
ATOM 1566 C C . ASP A 1 212 ? 50.383 -1.180 21.070 1.00 30.16 242 ASP A C 1
ATOM 1567 O O . ASP A 1 212 ? 50.277 -2.232 20.452 1.00 31.26 242 ASP A O 1
ATOM 1572 N N . LYS A 1 213 ? 49.357 -0.634 21.728 1.00 29.03 243 LYS A N 1
ATOM 1573 C CA . LYS A 1 213 ? 47.998 -1.205 21.668 1.00 29.00 243 LYS A CA 1
ATOM 1574 C C . LYS A 1 213 ? 47.044 -0.473 20.722 1.00 27.51 243 LYS A C 1
ATOM 1575 O O . LYS A 1 213 ? 45.840 -0.770 20.703 1.00 27.43 243 LYS A O 1
ATOM 1581 N N . TYR A 1 214 ? 47.560 0.485 19.945 1.00 25.74 244 TYR A N 1
ATOM 1582 C CA . TYR A 1 214 ? 46.763 1.161 18.920 1.00 24.45 244 TYR A CA 1
ATOM 1583 C C . TYR A 1 214 ? 46.539 0.233 17.727 1.00 25.29 244 TYR A C 1
ATOM 1584 O O . TYR A 1 214 ? 47.485 -0.395 17.251 1.00 25.65 244 TYR A O 1
ATOM 1593 N N . TRP A 1 215 ? 45.286 0.153 17.256 1.00 25.35 245 TRP A N 1
ATOM 1594 C CA . TRP A 1 215 ? 44.907 -0.774 16.171 1.00 26.53 245 TRP A CA 1
ATOM 1595 C C . TRP A 1 215 ? 45.690 -0.505 14.883 1.00 26.88 245 TRP A C 1
ATOM 1596 O O . TRP A 1 215 ? 45.979 -1.430 14.147 1.00 28.02 245 TRP A O 1
ATOM 1607 N N . ASP A 1 216 ? 46.027 0.752 14.617 1.00 25.71 246 ASP A N 1
ATOM 1608 C CA . ASP A 1 216 ? 46.748 1.123 13.384 1.00 26.25 246 ASP A CA 1
ATOM 1609 C C . ASP A 1 216 ? 48.226 1.487 13.639 1.00 26.14 246 ASP A C 1
ATOM 1610 O O . ASP A 1 216 ? 48.818 2.311 12.929 1.00 25.66 246 ASP A O 1
ATOM 1615 N N . LYS A 1 217 ? 48.835 0.833 14.622 1.00 26.95 247 LYS A N 1
ATOM 1616 C CA . LYS A 1 217 ? 50.199 1.179 15.049 1.00 27.10 247 LYS A CA 1
ATOM 1617 C C . LYS A 1 217 ? 51.264 0.970 13.966 1.00 28.33 247 LYS A C 1
ATOM 1618 O O . LYS A 1 217 ? 52.304 1.636 13.989 1.00 28.01 247 LYS A O 1
ATOM 1624 N N . ASP A 1 218 ? 51.013 0.066 13.019 1.00 29.65 248 ASP A N 1
ATOM 1625 C CA . ASP A 1 218 ? 51.965 -0.157 11.920 1.00 31.24 248 ASP A CA 1
ATOM 1626 C C . ASP A 1 218 ? 52.161 1.067 10.994 1.00 30.45 248 ASP A C 1
ATOM 1627 O O . ASP A 1 218 ? 53.170 1.161 10.292 1.00 31.00 248 ASP A O 1
ATOM 1632 N N . LYS A 1 219 ? 51.210 1.997 10.993 1.00 28.99 249 LYS A N 1
ATOM 1633 C CA . LYS A 1 219 ? 51.366 3.242 10.247 1.00 28.25 249 LYS A CA 1
ATOM 1634 C C . LYS A 1 219 ? 52.034 4.360 11.062 1.00 26.55 249 LYS A C 1
ATOM 1635 O O . LYS A 1 219 ? 52.304 5.422 10.521 1.00 26.43 249 LYS A O 1
ATOM 1641 N N . VAL A 1 220 ? 52.251 4.151 12.356 1.00 25.92 250 VAL A N 1
ATOM 1642 C CA . VAL A 1 220 ? 52.879 5.160 13.212 1.00 24.84 250 VAL A CA 1
ATOM 1643 C C . VAL A 1 220 ? 54.378 4.927 13.141 1.00 25.79 250 VAL A C 1
ATOM 1644 O O . VAL A 1 220 ? 54.841 3.815 13.396 1.00 26.78 250 VAL A O 1
ATOM 1648 N N . LYS A 1 221 ? 55.123 5.959 12.759 1.00 25.65 251 LYS A N 1
ATOM 1649 C CA . LYS A 1 221 ? 56.580 5.859 12.535 1.00 26.67 251 LYS A CA 1
ATOM 1650 C C . LYS A 1 221 ? 57.421 6.499 13.618 1.00 25.51 251 LYS A C 1
ATOM 1651 O O . LYS A 1 221 ? 58.539 6.067 13.853 1.00 26.19 251 LYS A O 1
ATOM 1657 N N . LEU A 1 222 ? 56.911 7.548 14.240 1.00 24.07 252 LEU A N 1
ATOM 1658 C CA . LEU A 1 222 ? 57.603 8.205 15.346 1.00 23.53 252 LEU A CA 1
ATOM 1659 C C . LEU A 1 222 ? 57.502 7.346 16.603 1.00 24.06 252 LEU A C 1
ATOM 1660 O O . LEU A 1 222 ? 56.405 6.974 17.007 1.00 23.62 252 LEU A O 1
ATOM 1665 N N . LYS A 1 223 ? 58.633 7.027 17.215 1.00 24.43 253 LYS A N 1
ATOM 1666 C CA . LYS A 1 223 ? 58.583 6.326 18.490 1.00 25.00 253 LYS A CA 1
ATOM 1667 C C . LYS A 1 223 ? 58.275 7.287 19.664 1.00 23.41 253 LYS A C 1
ATOM 1668 O O . LYS A 1 223 ? 57.691 6.876 20.646 1.00 22.76 253 LYS A O 1
ATOM 1674 N N . GLN A 1 224 ? 58.654 8.566 19.538 1.00 22.29 254 GLN A N 1
ATOM 1675 C CA . GLN A 1 224 ? 58.547 9.524 20.639 1.00 21.50 254 GLN A CA 1
ATOM 1676 C C . GLN A 1 224 ? 58.499 10.968 20.129 1.00 20.27 254 GLN A C 1
ATOM 1677 O O . GLN A 1 224 ? 59.223 11.330 19.198 1.00 20.09 254 GLN A O 1
ATOM 1683 N N . ILE A 1 225 ? 57.622 11.765 20.722 1.00 19.14 255 ILE A N 1
ATOM 1684 C CA . ILE A 1 225 ? 57.518 13.196 20.409 1.00 18.46 255 ILE A CA 1
ATOM 1685 C C . ILE A 1 225 ? 57.648 13.930 21.742 1.00 18.45 255 ILE A C 1
ATOM 1686 O O . ILE A 1 225 ? 56.848 13.714 22.634 1.00 18.59 255 ILE A O 1
ATOM 1691 N N . ASN A 1 226 ? 58.680 14.754 21.877 1.00 18.47 256 ASN A N 1
ATOM 1692 C CA . ASN A 1 226 ? 58.955 15.499 23.104 1.00 18.73 256 ASN A CA 1
ATOM 1693 C C . ASN A 1 226 ? 58.455 16.917 22.916 1.00 18.09 256 ASN A C 1
ATOM 1694 O O . ASN A 1 226 ? 58.763 17.555 21.892 1.00 17.80 256 ASN A O 1
ATOM 1699 N N . VAL A 1 227 ? 57.701 17.415 23.895 1.00 17.84 257 VAL A N 1
ATOM 1700 C CA . VAL A 1 227 ? 57.164 18.774 23.851 1.00 17.29 257 VAL A CA 1
ATOM 1701 C C . VAL A 1 227 ? 57.614 19.550 25.071 1.00 17.99 257 VAL A C 1
ATOM 1702 O O . VAL A 1 227 ? 57.573 19.024 26.190 1.00 18.38 257 VAL A O 1
ATOM 1706 N N . GLN A 1 228 ? 58.041 20.794 24.852 1.00 18.02 258 GLN A N 1
ATOM 1707 C CA . GLN A 1 228 ? 58.372 21.717 25.947 1.00 18.79 258 GLN A CA 1
ATOM 1708 C C . GLN A 1 228 ? 57.714 23.066 25.711 1.00 18.47 258 GLN A C 1
ATOM 1709 O O . GLN A 1 228 ? 57.557 23.521 24.577 1.00 17.79 258 GLN A O 1
ATOM 1715 N N . VAL A 1 229 ? 57.327 23.708 26.799 1.00 19.25 259 VAL A N 1
ATOM 1716 C CA . VAL A 1 229 ? 56.763 25.040 26.735 1.00 19.39 259 VAL A CA 1
ATOM 1717 C C . VAL A 1 229 ? 57.846 26.092 26.516 1.00 20.08 259 VAL A C 1
ATOM 1718 O O . VAL A 1 229 ? 58.826 26.148 27.253 1.00 20.99 259 VAL A O 1
ATOM 1722 N N . VAL A 1 230 ? 57.671 26.906 25.481 1.00 20.32 260 VAL A N 1
ATOM 1723 C CA . VAL A 1 230 ? 58.590 28.018 25.157 1.00 21.12 260 VAL A CA 1
ATOM 1724 C C . VAL A 1 230 ? 57.703 29.202 24.821 1.00 21.19 260 VAL A C 1
ATOM 1725 O O . VAL A 1 230 ? 56.797 29.067 24.023 1.00 20.64 260 VAL A O 1
ATOM 1729 N N . GLN A 1 231 ? 57.964 30.348 25.431 1.00 22.18 261 GLN A N 1
ATOM 1730 C CA . GLN A 1 231 ? 57.058 31.491 25.333 1.00 22.85 261 GLN A CA 1
ATOM 1731 C C . GLN A 1 231 ? 57.719 32.749 24.807 1.00 23.73 261 GLN A C 1
ATOM 1732 O O . GLN A 1 231 ? 57.187 33.859 24.984 1.00 24.80 261 GLN A O 1
ATOM 1738 N N . ASP A 1 232 ? 58.893 32.587 24.206 1.00 23.72 262 ASP A N 1
ATOM 1739 C CA . ASP A 1 232 ? 59.541 33.673 23.513 1.00 24.63 262 ASP A CA 1
ATOM 1740 C C . ASP A 1 232 ? 60.392 33.110 22.372 1.00 23.81 262 ASP A C 1
ATOM 1741 O O . ASP A 1 232 ? 61.036 32.064 22.504 1.00 23.42 262 ASP A O 1
ATOM 1746 N N . SER A 1 233 ? 60.369 33.812 21.251 1.00 23.70 263 SER A N 1
ATOM 1747 C CA . SER A 1 233 ? 60.961 33.319 20.017 1.00 23.38 263 SER A CA 1
ATOM 1748 C C . SER A 1 233 ? 62.476 33.192 20.086 1.00 23.34 263 SER A C 1
ATOM 1749 O O . SER A 1 233 ? 63.062 32.356 19.405 1.00 22.66 263 SER A O 1
ATOM 1752 N N . GLY A 1 234 ? 63.115 34.043 20.882 1.00 24.03 264 GLY A N 1
ATOM 1753 C CA . GLY A 1 234 ? 64.567 33.980 21.065 1.00 24.14 264 GLY A CA 1
ATOM 1754 C C . GLY A 1 234 ? 65.005 32.668 21.673 1.00 23.90 264 GLY A C 1
ATOM 1755 O O . GLY A 1 234 ? 65.941 32.025 21.193 1.00 23.59 264 GLY A O 1
ATOM 1756 N N . THR A 1 235 ? 64.319 32.258 22.734 1.00 23.86 265 THR A N 1
ATOM 1757 C CA . THR A 1 235 ? 64.621 31.001 23.383 1.00 23.81 265 THR A CA 1
ATOM 1758 C C . THR A 1 235 ? 64.402 29.852 22.389 1.00 22.90 265 THR A C 1
ATOM 1759 O O . THR A 1 235 ? 65.274 28.999 22.225 1.00 22.58 265 THR A O 1
ATOM 1763 N N . GLY A 1 236 ? 63.246 29.871 21.723 1.00 22.24 266 GLY A N 1
ATOM 1764 C CA . GLY A 1 236 ? 62.896 28.877 20.701 1.00 21.55 266 GLY A CA 1
ATOM 1765 C C . GLY A 1 236 ? 63.935 28.780 19.596 1.00 21.85 266 GLY A C 1
ATOM 1766 O O . GLY A 1 236 ? 64.360 27.688 19.219 1.00 22.20 266 GLY A O 1
ATOM 1767 N N . LEU A 1 237 ? 64.356 29.930 19.094 1.00 22.26 267 LEU A N 1
ATOM 1768 C CA . LEU A 1 237 ? 65.330 29.987 18.005 1.00 22.79 267 LEU A CA 1
ATOM 1769 C C . LEU A 1 237 ? 66.693 29.396 18.403 1.00 23.12 267 LEU A C 1
ATOM 1770 O O . LEU A 1 237 ? 67.293 28.631 17.640 1.00 23.21 267 LEU A O 1
ATOM 1775 N N . ASN A 1 238 ? 67.172 29.734 19.600 1.00 23.46 268 ASN A N 1
ATOM 1776 C CA . ASN A 1 238 ? 68.409 29.156 20.100 1.00 24.11 268 ASN A CA 1
ATOM 1777 C C . ASN A 1 238 ? 68.325 27.621 20.216 1.00 23.56 268 ASN A C 1
ATOM 1778 O O . ASN A 1 238 ? 69.282 26.916 19.918 1.00 23.69 268 ASN A O 1
ATOM 1783 N N . LEU A 1 239 ? 67.177 27.115 20.659 1.00 22.77 269 LEU A N 1
ATOM 1784 C CA . LEU A 1 239 ? 66.976 25.671 20.780 1.00 22.58 269 LEU A CA 1
ATOM 1785 C C . LEU A 1 239 ? 66.968 25.006 19.387 1.00 21.97 269 LEU A C 1
ATOM 1786 O O . LEU A 1 239 ? 67.558 23.936 19.199 1.00 22.57 269 LEU A O 1
ATOM 1791 N N . TYR A 1 240 ? 66.340 25.667 18.421 1.00 21.01 270 TYR A N 1
ATOM 1792 C CA . TYR A 1 240 ? 66.323 25.216 17.032 1.00 20.56 270 TYR A CA 1
ATOM 1793 C C . TYR A 1 240 ? 67.742 25.188 16.424 1.00 21.80 270 TYR A C 1
ATOM 1794 O O . TYR A 1 240 ? 68.108 24.230 15.763 1.00 21.33 270 TYR A O 1
ATOM 1803 N N . ASN A 1 241 ? 68.521 26.242 16.660 1.00 22.80 271 ASN A N 1
ATOM 1804 C CA . ASN A 1 241 ? 69.888 26.343 16.116 1.00 24.17 271 ASN A CA 1
ATOM 1805 C C . ASN A 1 241 ? 70.891 25.445 16.798 1.00 25.04 271 ASN A C 1
ATOM 1806 O O . ASN A 1 241 ? 71.962 25.217 16.236 1.00 25.82 271 ASN A O 1
ATOM 1811 N N . THR A 1 242 ? 70.581 24.986 18.015 1.00 25.11 272 THR A N 1
ATOM 1812 C CA . THR A 1 242 ? 71.397 23.992 18.720 1.00 26.28 272 THR A CA 1
ATOM 1813 C C . THR A 1 242 ? 70.809 22.583 18.610 1.00 26.49 272 THR A C 1
ATOM 1814 O O . THR A 1 242 ? 71.228 21.704 19.341 1.00 27.24 272 THR A O 1
ATOM 1818 N N . ASP A 1 243 ? 69.872 22.390 17.674 1.00 26.12 273 ASP A N 1
ATOM 1819 C CA . ASP A 1 243 ? 69.226 21.092 17.369 1.00 26.70 273 ASP A CA 1
ATOM 1820 C C . ASP A 1 243 ? 68.482 20.427 18.521 1.00 26.05 273 ASP A C 1
ATOM 1821 O O . ASP A 1 243 ? 68.357 19.207 18.551 1.00 25.79 273 ASP A O 1
ATOM 1826 N N . LYS A 1 244 ? 67.970 21.231 19.452 1.00 25.64 274 LYS A N 1
ATOM 1827 C CA . LYS A 1 244 ? 67.182 20.726 20.586 1.00 25.50 274 LYS A CA 1
ATOM 1828 C C . LYS A 1 244 ? 65.696 20.707 20.284 1.00 23.83 274 LYS A C 1
ATOM 1829 O O . LYS A 1 244 ? 64.939 20.012 20.960 1.00 23.96 274 LYS A O 1
ATOM 1835 N N . VAL A 1 245 ? 65.258 21.516 19.319 1.00 22.54 275 VAL A N 1
ATOM 1836 C CA . VAL A 1 245 ? 63.898 21.411 18.788 1.00 21.16 275 VAL A CA 1
ATOM 1837 C C . VAL A 1 245 ? 63.963 21.420 17.283 1.00 20.80 275 VAL A C 1
ATOM 1838 O O . VAL A 1 245 ? 64.906 21.941 16.706 1.00 20.84 275 VAL A O 1
ATOM 1842 N N . ASP A 1 246 ? 62.946 20.834 16.661 1.00 20.45 276 ASP A N 1
ATOM 1843 C CA . ASP A 1 246 ? 62.881 20.655 15.216 1.00 20.40 276 ASP A CA 1
ATOM 1844 C C . ASP A 1 246 ? 61.957 21.637 14.497 1.00 19.61 276 ASP A C 1
ATOM 1845 O O . ASP A 1 246 ? 61.933 21.676 13.266 1.00 19.53 276 ASP A O 1
ATOM 1850 N N . ARG A 1 247 ? 61.196 22.404 15.269 1.00 18.76 277 ARG A N 1
ATOM 1851 C CA . ARG A 1 247 ? 60.224 23.351 14.755 1.00 18.47 277 ARG A CA 1
ATOM 1852 C C . ARG A 1 247 ? 60.006 24.398 15.843 1.00 18.23 277 ARG A C 1
ATOM 1853 O O . ARG A 1 247 ? 59.853 24.048 17.016 1.00 18.43 277 ARG A O 1
ATOM 1861 N N . THR A 1 248 ? 60.041 25.676 15.480 1.00 18.17 278 THR A N 1
ATOM 1862 C CA . THR A 1 248 ? 59.896 26.741 16.463 1.00 18.25 278 THR A CA 1
ATOM 1863 C C . THR A 1 248 ? 59.095 27.928 15.917 1.00 17.94 278 THR A C 1
ATOM 1864 O O . THR A 1 248 ? 59.303 28.374 14.800 1.00 17.40 278 THR A O 1
ATOM 1868 N N . VAL A 1 249 ? 58.223 28.470 16.752 1.00 18.32 279 VAL A N 1
ATOM 1869 C CA . VAL A 1 249 ? 57.380 29.590 16.363 1.00 18.61 279 VAL A CA 1
ATOM 1870 C C . VAL A 1 249 ? 58.192 30.880 16.347 1.00 19.14 279 VAL A C 1
ATOM 1871 O O . VAL A 1 249 ? 58.976 31.118 17.260 1.00 19.52 279 VAL A O 1
ATOM 1875 N N . LEU A 1 250 ? 57.978 31.713 15.322 1.00 19.23 280 LEU A N 1
ATOM 1876 C CA . LEU A 1 250 ? 58.635 33.013 15.182 1.00 20.12 280 LEU A CA 1
ATOM 1877 C C . LEU A 1 250 ? 57.578 34.094 15.236 1.00 20.62 280 LEU A C 1
ATOM 1878 O O . LEU A 1 250 ? 56.601 34.021 14.527 1.00 20.08 280 LEU A O 1
ATOM 1883 N N . SER A 1 251 ? 57.806 35.116 16.035 1.00 21.55 281 SER A N 1
ATOM 1884 C CA . SER A 1 251 ? 56.866 36.215 16.125 1.00 22.80 281 SER A CA 1
ATOM 1885 C C . SER A 1 251 ? 57.578 37.551 15.918 1.00 23.30 281 SER A C 1
ATOM 1886 O O . SER A 1 251 ? 58.793 37.647 16.126 1.00 23.38 281 SER A O 1
ATOM 1889 N N . ALA A 1 252 ? 56.814 38.552 15.459 1.00 23.34 282 ALA A N 1
ATOM 1890 C CA . ALA A 1 252 ? 57.281 39.935 15.316 1.00 24.29 282 ALA A CA 1
ATOM 1891 C C . ALA A 1 252 ? 58.636 40.004 14.572 1.00 24.46 282 ALA A C 1
ATOM 1892 O O . ALA A 1 252 ? 58.754 39.421 13.498 1.00 23.82 282 ALA A O 1
ATOM 1894 N N . ASP A 1 253 ? 59.657 40.649 15.134 1.00 25.51 283 ASP A N 1
ATOM 1895 C CA . ASP A 1 253 ? 60.940 40.779 14.434 1.00 26.06 283 ASP A CA 1
ATOM 1896 C C . ASP A 1 253 ? 61.655 39.450 14.164 1.00 24.74 283 ASP A C 1
ATOM 1897 O O . ASP A 1 253 ? 62.400 39.352 13.199 1.00 24.33 283 ASP A O 1
ATOM 1902 N N . TYR A 1 254 ? 61.439 38.436 14.992 1.00 24.07 284 TYR A N 1
ATOM 1903 C CA . TYR A 1 254 ? 62.016 37.123 14.722 1.00 23.51 284 TYR A CA 1
ATOM 1904 C C . TYR A 1 254 ? 61.453 36.483 13.441 1.00 22.33 284 TYR A C 1
ATOM 1905 O O . TYR A 1 254 ? 62.169 35.778 12.734 1.00 21.78 284 TYR A O 1
ATOM 1914 N N . ALA A 1 255 ? 60.177 36.717 13.151 1.00 21.60 285 ALA A N 1
ATOM 1915 C CA . ALA A 1 255 ? 59.584 36.238 11.904 1.00 20.87 285 ALA A CA 1
ATOM 1916 C C . ALA A 1 255 ? 60.185 37.027 10.740 1.00 21.51 285 ALA A C 1
ATOM 1917 O O . ALA A 1 255 ? 60.696 36.441 9.770 1.00 20.89 285 ALA A O 1
ATOM 1919 N N . ALA A 1 256 ? 60.141 38.357 10.862 1.00 22.20 286 ALA A N 1
ATOM 1920 C CA . ALA A 1 256 ? 60.614 39.249 9.813 1.00 23.46 286 ALA A CA 1
ATOM 1921 C C . ALA A 1 256 ? 62.083 39.021 9.483 1.00 24.08 286 ALA A C 1
ATOM 1922 O O . ALA A 1 256 ? 62.458 39.081 8.316 1.00 24.44 286 ALA A O 1
ATOM 1924 N N . GLN A 1 257 ? 62.893 38.738 10.504 1.00 24.61 287 GLN A N 1
ATOM 1925 C CA . GLN A 1 257 ? 64.331 38.449 10.320 1.00 25.71 287 GLN A CA 1
ATOM 1926 C C . GLN A 1 257 ? 64.635 37.077 9.717 1.00 24.28 287 GLN A C 1
ATOM 1927 O O . GLN A 1 257 ? 65.769 36.829 9.286 1.00 24.35 287 GLN A O 1
ATOM 1933 N N . ASN A 1 258 ? 63.656 36.185 9.722 1.00 22.30 288 ASN A N 1
ATOM 1934 C CA . ASN A 1 258 ? 63.853 34.828 9.220 1.00 21.72 288 ASN A CA 1
ATOM 1935 C C . ASN A 1 258 ? 62.946 34.479 8.038 1.00 20.98 288 ASN A C 1
ATOM 1936 O O . ASN A 1 258 ? 62.996 33.356 7.547 1.00 20.25 288 ASN A O 1
ATOM 1941 N N . LYS A 1 259 ? 62.188 35.458 7.531 1.00 21.21 289 LYS A N 1
ATOM 1942 C CA . LYS A 1 259 ? 61.187 35.193 6.489 1.00 21.09 289 LYS A CA 1
ATOM 1943 C C . LYS A 1 259 ? 61.812 34.735 5.159 1.00 20.86 289 LYS A C 1
ATOM 1944 O O . LYS A 1 259 ? 61.128 34.119 4.361 1.00 20.90 289 LYS A O 1
ATOM 1950 N N . ASN A 1 260 ? 63.085 35.059 4.923 1.00 20.62 290 ASN A N 1
ATOM 1951 C CA . ASN A 1 260 ? 63.798 34.639 3.704 1.00 20.62 290 ASN A CA 1
ATOM 1952 C C . ASN A 1 260 ? 64.681 33.382 3.902 1.00 19.86 290 ASN A C 1
ATOM 1953 O O . ASN A 1 260 ? 65.463 33.018 3.012 1.00 20.10 290 ASN A O 1
ATOM 1958 N N . ASN A 1 261 ? 64.561 32.731 5.060 1.00 18.91 291 ASN A N 1
ATOM 1959 C CA . ASN A 1 261 ? 65.271 31.490 5.374 1.00 18.73 291 ASN A CA 1
ATOM 1960 C C . ASN A 1 261 ? 64.597 30.302 4.682 1.00 18.64 291 ASN A C 1
ATOM 1961 O O . ASN A 1 261 ? 63.363 30.201 4.662 1.00 17.74 291 ASN A O 1
ATOM 1966 N N . LYS A 1 262 ? 65.424 29.399 4.158 1.00 19.34 292 LYS A N 1
ATOM 1967 C CA . LYS A 1 262 ? 64.969 28.190 3.480 1.00 20.08 292 LYS A CA 1
ATOM 1968 C C . LYS A 1 262 ? 63.944 27.406 4.302 1.00 19.54 292 LYS A C 1
ATOM 1969 O O . LYS A 1 262 ? 63.034 26.841 3.733 1.00 19.00 292 LYS A O 1
ATOM 1975 N N . ASP A 1 263 ? 64.098 27.394 5.628 1.00 19.45 293 ASP A N 1
ATOM 1976 C CA . ASP A 1 263 ? 63.263 26.586 6.516 1.00 19.57 293 ASP A CA 1
ATOM 1977 C C . ASP A 1 263 ? 62.042 27.326 7.101 1.00 18.48 293 ASP A C 1
ATOM 1978 O O . ASP A 1 263 ? 61.297 26.749 7.881 1.00 17.93 293 ASP A O 1
ATOM 1983 N N . TYR A 1 264 ? 61.830 28.572 6.690 1.00 18.17 294 TYR A N 1
ATOM 1984 C CA . TYR A 1 264 ? 60.687 29.360 7.139 1.00 18.28 294 TYR A CA 1
ATOM 1985 C C . TYR A 1 264 ? 59.424 28.796 6.512 1.00 18.34 294 TYR A C 1
ATOM 1986 O O . TYR A 1 264 ? 59.408 28.441 5.323 1.00 18.51 294 TYR A O 1
ATOM 1995 N N . VAL A 1 265 ? 58.386 28.683 7.311 1.00 18.38 295 VAL A N 1
ATOM 1996 C CA . VAL A 1 265 ? 57.097 28.235 6.814 1.00 19.18 295 VAL A CA 1
ATOM 1997 C C . VAL A 1 265 ? 56.019 29.070 7.483 1.00 19.84 295 VAL A C 1
ATOM 1998 O O . VAL A 1 265 ? 56.217 29.589 8.588 1.00 18.98 295 VAL A O 1
ATOM 2002 N N . THR A 1 266 ? 54.884 29.176 6.800 1.00 21.50 296 THR A N 1
ATOM 2003 C CA . THR A 1 266 ? 53.724 29.912 7.292 1.00 22.97 296 THR A CA 1
ATOM 2004 C C . THR A 1 266 ? 52.543 28.962 7.273 1.00 23.31 296 THR A C 1
ATOM 2005 O O . THR A 1 266 ? 52.342 28.236 6.299 1.00 23.66 296 THR A O 1
ATOM 2009 N N . VAL A 1 267 ? 51.756 28.992 8.341 1.00 23.52 297 VAL A N 1
ATOM 2010 C CA . VAL A 1 267 ? 50.575 28.158 8.464 1.00 23.81 297 VAL A CA 1
ATOM 2011 C C . VAL A 1 267 ? 49.390 29.115 8.595 1.00 25.08 297 VAL A C 1
ATOM 2012 O O . VAL A 1 267 ? 49.395 29.946 9.495 1.00 24.58 297 VAL A O 1
ATOM 2016 N N . ASN A 1 268 ? 48.411 29.010 7.689 1.00 26.50 298 ASN A N 1
ATOM 2017 C CA . ASN A 1 268 ? 47.134 29.729 7.808 1.00 27.89 298 ASN A CA 1
ATOM 2018 C C . ASN A 1 268 ? 46.229 28.895 8.693 1.00 27.33 298 ASN A C 1
ATOM 2019 O O . ASN A 1 268 ? 45.868 27.780 8.349 1.00 27.45 298 ASN A O 1
ATOM 2024 N N . ASN A 1 269 ? 45.848 29.449 9.827 1.00 26.54 299 ASN A N 1
ATOM 2025 C CA . ASN A 1 269 ? 45.078 28.723 10.822 1.00 25.59 299 ASN A CA 1
ATOM 2026 C C . ASN A 1 269 ? 43.546 28.837 10.618 1.00 24.33 299 ASN A C 1
ATOM 2027 O O . ASN A 1 269 ? 42.800 28.202 11.341 1.00 23.58 299 ASN A O 1
ATOM 2032 N N . SER A 1 270 ? 43.086 29.667 9.669 1.00 22.70 300 SER A N 1
ATOM 2033 C CA . SER A 1 270 ? 41.646 30.018 9.509 1.00 21.72 300 SER A CA 1
ATOM 2034 C C . SER A 1 270 ? 40.963 30.372 10.846 1.00 19.91 300 SER A C 1
ATOM 2035 O O . SER A 1 270 ? 39.796 30.051 11.063 1.00 18.92 300 SER A O 1
ATOM 2038 N N A SER A 1 271 ? 41.713 31.058 11.700 0.70 19.23 301 SER A N 1
ATOM 2039 N N B SER A 1 271 ? 41.713 31.021 11.736 0.30 19.08 301 SER A N 1
ATOM 2040 C CA A SER A 1 271 ? 41.278 31.426 13.034 0.70 18.40 301 SER A CA 1
ATOM 2041 C CA B SER A 1 271 ? 41.216 31.398 13.053 0.30 18.18 301 SER A CA 1
ATOM 2042 C C A SER A 1 271 ? 41.169 32.935 13.092 0.70 17.73 301 SER A C 1
ATOM 2043 C C B SER A 1 271 ? 41.176 32.912 13.119 0.30 17.69 301 SER A C 1
ATOM 2044 O O A SER A 1 271 ? 41.895 33.643 12.374 0.70 17.53 301 SER A O 1
ATOM 2045 O O B SER A 1 271 ? 41.955 33.594 12.444 0.30 17.76 301 SER A O 1
ATOM 2050 N N . THR A 1 272 ? 40.249 33.418 13.926 1.00 17.11 302 THR A N 1
ATOM 2051 C CA . THR A 1 272 ? 40.022 34.844 14.104 1.00 16.54 302 THR A CA 1
ATOM 2052 C C . THR A 1 272 ? 40.292 35.221 15.557 1.00 16.29 302 THR A C 1
ATOM 2053 O O . THR A 1 272 ? 39.792 34.557 16.478 1.00 15.24 302 THR A O 1
ATOM 2057 N N . PHE A 1 273 ? 41.094 36.268 15.747 1.00 16.07 303 PHE A N 1
ATOM 2058 C CA . PHE A 1 273 ? 41.347 36.844 17.051 1.00 16.35 303 PHE A CA 1
ATOM 2059 C C . PHE A 1 273 ? 40.533 38.123 17.168 1.00 16.75 303 PHE A C 1
ATOM 2060 O O . PHE A 1 273 ? 40.446 38.906 16.217 1.00 16.34 303 PHE A O 1
ATOM 2068 N N . TYR A 1 274 ? 39.888 38.291 18.315 1.00 16.91 304 TYR A N 1
ATOM 2069 C CA . TYR A 1 274 ? 38.932 39.356 18.489 1.00 17.10 304 TYR A CA 1
ATOM 2070 C C . TYR A 1 274 ? 38.969 39.833 19.913 1.00 17.41 304 TYR A C 1
ATOM 2071 O O . TYR A 1 274 ? 39.361 39.095 20.817 1.00 17.33 304 TYR A O 1
ATOM 2080 N N . ILE A 1 275 ? 38.526 41.070 20.086 1.00 17.84 305 ILE A N 1
ATOM 2081 C CA . ILE A 1 275 ? 38.325 41.656 21.402 1.00 18.45 305 ILE A CA 1
ATOM 2082 C C . ILE A 1 275 ? 36.954 41.212 21.916 1.00 17.66 305 ILE A C 1
ATOM 2083 O O . ILE A 1 275 ? 35.937 41.432 21.240 1.00 17.76 305 ILE A O 1
ATOM 2088 N N . LYS A 1 276 ? 36.920 40.634 23.112 1.00 17.08 306 LYS A N 1
ATOM 2089 C CA . LYS A 1 276 ? 35.670 40.402 23.840 1.00 17.20 306 LYS A CA 1
ATOM 2090 C C . LYS A 1 276 ? 35.352 41.533 24.824 1.00 17.30 306 LYS A C 1
ATOM 2091 O O . LYS A 1 276 ? 36.200 41.945 25.608 1.00 17.78 306 LYS A O 1
ATOM 2097 N N . PHE A 1 277 ? 34.110 41.998 24.805 1.00 17.08 307 PHE A N 1
ATOM 2098 C CA . PHE A 1 277 ? 33.633 43.066 25.688 1.00 17.29 307 PHE A CA 1
ATOM 2099 C C . PHE A 1 277 ? 32.709 42.473 26.741 1.00 17.16 307 PHE A C 1
ATOM 2100 O O . PHE A 1 277 ? 31.535 42.209 26.454 1.00 17.53 307 PHE A O 1
ATOM 2108 N N . ASN A 1 278 ? 33.211 42.263 27.955 1.00 16.99 308 ASN A N 1
ATOM 2109 C CA . ASN A 1 278 ? 32.366 41.736 29.028 1.00 17.08 308 ASN A CA 1
ATOM 2110 C C . ASN A 1 278 ? 31.455 42.836 29.541 1.00 17.42 308 ASN A C 1
ATOM 2111 O O . ASN A 1 278 ? 31.925 43.861 30.050 1.00 17.33 308 ASN A O 1
ATOM 2116 N N . GLN A 1 279 ? 30.161 42.590 29.436 1.00 17.32 309 GLN A N 1
ATOM 2117 C CA . GLN A 1 279 ? 29.156 43.568 29.845 1.00 18.01 309 GLN A CA 1
ATOM 2118 C C . GLN A 1 279 ? 28.742 43.483 31.307 1.00 18.83 309 GLN A C 1
ATOM 2119 O O . GLN A 1 279 ? 28.056 44.391 31.806 1.00 19.37 309 GLN A O 1
ATOM 2125 N N . LYS A 1 280 ? 29.128 42.415 32.000 1.00 19.11 310 LYS A N 1
ATOM 2126 C CA . LYS A 1 280 ? 28.731 42.220 33.402 1.00 20.41 310 LYS A CA 1
ATOM 2127 C C . LYS A 1 280 ? 29.776 41.418 34.148 1.00 20.72 310 LYS A C 1
ATOM 2128 O O . LYS A 1 280 ? 30.137 40.320 33.724 1.00 20.17 310 LYS A O 1
ATOM 2134 N N . ARG A 1 281 ? 30.236 41.959 35.270 1.00 21.61 311 ARG A N 1
ATOM 2135 C CA . ARG A 1 281 ? 31.300 41.350 36.044 1.00 22.45 311 ARG A CA 1
ATOM 2136 C C . ARG A 1 281 ? 30.900 41.385 37.515 1.00 24.14 311 ARG A C 1
ATOM 2137 O O . ARG A 1 281 ? 30.459 42.421 38.021 1.00 24.30 311 ARG A O 1
ATOM 2145 N N . ALA A 1 282 ? 31.008 40.237 38.184 1.00 25.01 312 ALA A N 1
ATOM 2146 C CA . ALA A 1 282 ? 30.591 40.103 39.565 1.00 26.72 312 ALA A CA 1
ATOM 2147 C C . ALA A 1 282 ? 29.151 40.605 39.817 1.00 27.75 312 ALA A C 1
ATOM 2148 O O . ALA A 1 282 ? 28.857 41.190 40.865 1.00 28.77 312 ALA A O 1
ATOM 2150 N N . GLY A 1 283 ? 28.262 40.365 38.844 1.00 27.78 313 GLY A N 1
ATOM 2151 C CA . GLY A 1 283 ? 26.849 40.749 38.940 1.00 28.56 313 GLY A CA 1
ATOM 2152 C C . GLY A 1 283 ? 26.485 42.196 38.639 1.00 28.88 313 GLY A C 1
ATOM 2153 O O . GLY A 1 283 ? 25.301 42.569 38.743 1.00 29.60 313 GLY A O 1
ATOM 2154 N N . LYS A 1 284 ? 27.471 43.006 38.250 1.00 28.17 314 LYS A N 1
ATOM 2155 C CA . LYS A 1 284 ? 27.284 44.453 38.029 1.00 28.61 314 LYS A CA 1
ATOM 2156 C C . LYS A 1 284 ? 27.657 44.794 36.591 1.00 27.01 314 LYS A C 1
ATOM 2157 O O . LYS A 1 284 ? 28.687 44.322 36.095 1.00 24.76 314 LYS A O 1
ATOM 2163 N N . ASP A 1 285 ? 26.853 45.633 35.936 1.00 26.61 315 ASP A N 1
ATOM 2164 C CA . ASP A 1 285 ? 27.181 46.089 34.583 1.00 25.78 315 ASP A CA 1
ATOM 2165 C C . ASP A 1 285 ? 28.551 46.724 34.614 1.00 24.50 315 ASP A C 1
ATOM 2166 O O . ASP A 1 285 ? 28.871 47.425 35.555 1.00 25.05 315 ASP A O 1
ATOM 2171 N N . THR A 1 286 ? 29.353 46.459 33.592 1.00 22.63 316 THR A N 1
ATOM 2172 C CA . THR A 1 286 ? 30.619 47.157 33.377 1.00 22.14 316 THR A CA 1
ATOM 2173 C C . THR A 1 286 ? 30.348 48.314 32.412 1.00 21.95 316 THR A C 1
ATOM 2174 O O . THR A 1 286 ? 29.256 48.438 31.860 1.00 21.67 316 THR A O 1
ATOM 2178 N N . VAL A 1 287 ? 31.360 49.132 32.160 1.00 22.15 317 VAL A N 1
ATOM 2179 C CA . VAL A 1 287 ? 31.227 50.200 31.144 1.00 22.24 317 VAL A CA 1
ATOM 2180 C C . VAL A 1 287 ? 30.902 49.681 29.733 1.00 21.38 317 VAL A C 1
ATOM 2181 O O . VAL A 1 287 ? 30.329 50.419 28.913 1.00 21.45 317 VAL A O 1
ATOM 2185 N N . PHE A 1 288 ? 31.266 48.427 29.448 1.00 20.11 318 PHE A N 1
ATOM 2186 C CA . PHE A 1 288 ? 31.004 47.842 28.147 1.00 19.49 318 PHE A CA 1
ATOM 2187 C C . PHE A 1 288 ? 29.563 47.376 27.989 1.00 19.37 318 PHE A C 1
ATOM 2188 O O . PHE A 1 288 ? 29.207 46.892 26.931 1.00 18.77 318 PHE A O 1
ATOM 2196 N N . ALA A 1 289 ? 28.738 47.508 29.033 1.00 20.13 319 ALA A N 1
ATOM 2197 C CA . ALA A 1 289 ? 27.293 47.429 28.872 1.00 20.68 319 ALA A CA 1
ATOM 2198 C C . ALA A 1 289 ? 26.771 48.577 27.980 1.00 21.59 319 ALA A C 1
ATOM 2199 O O . ALA A 1 289 ? 25.709 48.461 27.393 1.00 21.88 319 ALA A O 1
ATOM 2201 N N . ASN A 1 290 ? 27.537 49.667 27.881 1.00 22.31 320 ASN A N 1
ATOM 2202 C CA . ASN A 1 290 ? 27.249 50.789 26.976 1.00 22.88 320 ASN A CA 1
ATOM 2203 C C . ASN A 1 290 ? 27.836 50.541 25.591 1.00 22.63 320 ASN A C 1
ATOM 2204 O O . ASN A 1 290 ? 29.051 50.410 25.452 1.00 21.85 320 ASN A O 1
ATOM 2209 N N . LYS A 1 291 ? 26.968 50.527 24.577 1.00 23.24 321 LYS A N 1
ATOM 2210 C CA . LYS A 1 291 ? 27.354 50.206 23.206 1.00 23.61 321 LYS A CA 1
ATOM 2211 C C . LYS A 1 291 ? 28.306 51.224 22.632 1.00 24.01 321 LYS A C 1
ATOM 2212 O O . LYS A 1 291 ? 29.213 50.867 21.876 1.00 23.41 321 LYS A O 1
ATOM 2218 N N . ASN A 1 292 ? 28.069 52.506 22.937 1.00 24.58 322 ASN A N 1
ATOM 2219 C CA . ASN A 1 292 ? 28.969 53.532 22.447 1.00 25.28 322 ASN A CA 1
ATOM 2220 C C . ASN A 1 292 ? 30.398 53.320 22.940 1.00 24.73 322 ASN A C 1
ATOM 2221 O O . ASN A 1 292 ? 31.336 53.568 22.186 1.00 24.65 322 ASN A O 1
ATOM 2226 N N . ILE A 1 293 ? 30.550 52.861 24.184 1.00 23.89 323 ILE A N 1
ATOM 2227 C CA . ILE A 1 293 ? 31.870 52.577 24.747 1.00 23.27 323 ILE A CA 1
ATOM 2228 C C . ILE A 1 293 ? 32.529 51.378 24.042 1.00 22.69 323 ILE A C 1
ATOM 2229 O O . ILE A 1 293 ? 33.730 51.445 23.737 1.00 22.28 323 ILE A O 1
ATOM 2234 N N . ARG A 1 294 ? 31.757 50.317 23.768 1.00 21.94 324 ARG A N 1
ATOM 2235 C CA . ARG A 1 294 ? 32.259 49.178 22.968 1.00 21.44 324 ARG A CA 1
ATOM 2236 C C . ARG A 1 294 ? 32.762 49.645 21.591 1.00 21.66 324 ARG A C 1
ATOM 2237 O O . ARG A 1 294 ? 33.852 49.257 21.148 1.00 20.65 324 ARG A O 1
ATOM 2245 N N . LYS A 1 295 ? 31.946 50.481 20.940 1.00 22.74 325 LYS A N 1
ATOM 2246 C CA . LYS A 1 295 ? 32.241 51.022 19.607 1.00 23.97 325 LYS A CA 1
ATOM 2247 C C . LYS A 1 295 ? 33.513 51.875 19.624 1.00 23.99 325 LYS A C 1
ATOM 2248 O O . LYS A 1 295 ? 34.298 51.822 18.686 1.00 23.65 325 LYS A O 1
ATOM 2254 N N . ALA A 1 296 ? 33.687 52.659 20.688 1.00 24.36 326 ALA A N 1
ATOM 2255 C CA . ALA A 1 296 ? 34.860 53.537 20.829 1.00 24.83 326 ALA A CA 1
ATOM 2256 C C . ALA A 1 296 ? 36.150 52.723 20.850 1.00 24.24 326 ALA A C 1
ATOM 2257 O O . ALA A 1 296 ? 37.073 53.001 20.074 1.00 24.23 326 ALA A O 1
ATOM 2259 N N . ILE A 1 297 ? 36.195 51.714 21.726 1.00 23.39 327 ILE A N 1
ATOM 2260 C CA . ILE A 1 297 ? 37.358 50.818 21.820 1.00 23.22 327 ILE A CA 1
ATOM 2261 C C . ILE A 1 297 ? 37.559 50.089 20.471 1.00 22.37 327 ILE A C 1
ATOM 2262 O O . ILE A 1 297 ? 38.682 50.015 19.957 1.00 21.53 327 ILE A O 1
ATOM 2267 N N . ALA A 1 298 ? 36.461 49.587 19.900 1.00 21.43 328 ALA A N 1
ATOM 2268 C CA . ALA A 1 298 ? 36.525 48.765 18.693 1.00 21.33 328 ALA A CA 1
ATOM 2269 C C . ALA A 1 298 ? 37.166 49.492 17.522 1.00 21.94 328 ALA A C 1
ATOM 2270 O O . ALA A 1 298 ? 38.030 48.931 16.845 1.00 21.54 328 ALA A O 1
ATOM 2272 N N . LEU A 1 299 ? 36.720 50.722 17.296 1.00 22.74 329 LEU A N 1
ATOM 2273 C CA . LEU A 1 299 ? 37.114 51.489 16.129 1.00 23.64 329 LEU A CA 1
ATOM 2274 C C . LEU A 1 299 ? 38.419 52.247 16.311 1.00 24.17 329 LEU A C 1
ATOM 2275 O O . LEU A 1 299 ? 38.902 52.854 15.353 1.00 25.28 329 LEU A O 1
ATOM 2280 N N . ALA A 1 300 ? 39.015 52.194 17.502 1.00 23.89 330 ALA A N 1
ATOM 2281 C CA . ALA A 1 300 ? 40.199 52.991 17.809 1.00 24.30 330 ALA A CA 1
ATOM 2282 C C . ALA A 1 300 ? 41.505 52.207 17.663 1.00 24.13 330 ALA A C 1
ATOM 2283 O O . ALA A 1 300 ? 42.557 52.728 18.036 1.00 24.88 330 ALA A O 1
ATOM 2285 N N . ILE A 1 301 ? 41.456 50.989 17.116 1.00 23.30 331 ILE A N 1
ATOM 2286 C CA . ILE A 1 301 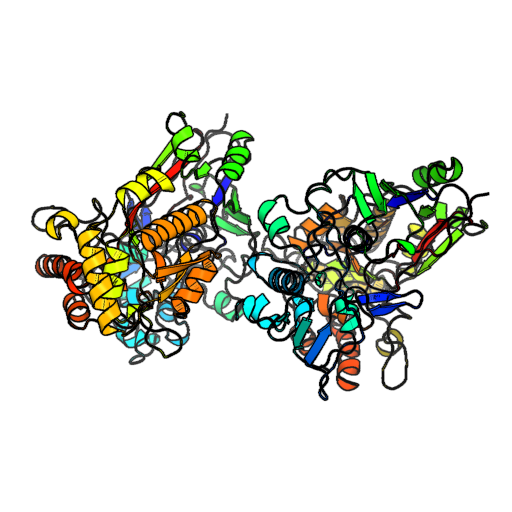? 42.650 50.146 16.985 1.00 22.95 331 ILE A CA 1
ATOM 2287 C C . ILE A 1 301 ? 43.048 50.011 15.513 1.00 23.07 331 ILE A C 1
ATOM 2288 O O . ILE A 1 301 ? 42.323 49.435 14.698 1.00 22.64 331 ILE A O 1
ATOM 2293 N N . ASP A 1 302 ? 44.217 50.549 15.181 1.00 23.70 332 ASP A N 1
ATOM 2294 C CA . ASP A 1 302 ? 44.769 50.431 13.838 1.00 24.05 332 ASP A CA 1
ATOM 2295 C C . ASP A 1 302 ? 45.141 48.973 13.581 1.00 23.22 332 ASP A C 1
ATOM 2296 O O . ASP A 1 302 ? 46.257 48.537 13.898 1.00 23.89 332 ASP A O 1
ATOM 2301 N N . LYS A 1 303 ? 44.213 48.229 12.987 1.00 22.35 333 LYS A N 1
ATOM 2302 C CA . LYS A 1 303 ? 44.390 46.770 12.797 1.00 21.53 333 LYS A CA 1
ATOM 2303 C C . LYS A 1 303 ? 45.553 46.471 11.844 1.00 22.00 333 LYS A C 1
ATOM 2304 O O . LYS A 1 303 ? 46.292 45.503 12.041 1.00 21.04 333 LYS A O 1
ATOM 2310 N N . GLN A 1 304 ? 45.706 47.296 10.812 1.00 23.16 334 GLN A N 1
ATOM 2311 C CA . GLN A 1 304 ? 46.770 47.088 9.831 1.00 24.14 334 GLN A CA 1
ATOM 2312 C C . GLN A 1 304 ? 48.126 47.218 10.498 1.00 24.56 334 GLN A C 1
ATOM 2313 O O . GLN A 1 304 ? 48.991 46.350 10.334 1.00 24.49 334 GLN A O 1
ATOM 2319 N N . SER A 1 305 ? 48.298 48.288 11.273 1.00 25.12 335 SER A N 1
ATOM 2320 C CA . SER A 1 305 ? 49.549 48.546 11.971 1.00 26.17 335 SER A CA 1
ATOM 2321 C C . SER A 1 305 ? 49.837 47.440 12.977 1.00 25.51 335 SER A C 1
ATOM 2322 O O . SER A 1 305 ? 50.973 46.976 13.068 1.00 25.99 335 SER A O 1
ATOM 2325 N N . TYR A 1 306 ? 48.796 47.021 13.703 1.00 25.00 336 TYR A N 1
ATOM 2326 C CA . TYR A 1 306 ? 48.878 45.887 14.617 1.00 24.39 336 TYR A CA 1
ATOM 2327 C C . TYR A 1 306 ? 49.539 44.681 13.946 1.00 24.21 336 TYR A C 1
ATOM 2328 O O . TYR A 1 306 ? 50.557 44.185 14.427 1.00 24.43 336 TYR A O 1
ATOM 2337 N N . THR A 1 307 ? 48.980 44.221 12.831 1.00 24.03 337 THR A N 1
ATOM 2338 C CA . THR A 1 307 ? 49.529 43.033 12.166 1.00 24.12 337 THR A CA 1
ATOM 2339 C C . THR A 1 307 ? 50.922 43.283 11.594 1.00 25.28 337 THR A C 1
ATOM 2340 O O . THR A 1 307 ? 51.767 42.388 11.646 1.00 24.73 337 THR A O 1
ATOM 2344 N N . ASP A 1 308 ? 51.151 44.491 11.063 1.00 25.93 338 ASP A N 1
ATOM 2345 C CA . ASP A 1 308 ? 52.465 44.891 10.514 1.00 27.42 338 ASP A CA 1
ATOM 2346 C C . ASP A 1 308 ? 53.556 45.080 11.562 1.00 27.37 338 ASP A C 1
ATOM 2347 O O . ASP A 1 308 ? 54.730 45.126 11.215 1.00 27.61 338 ASP A O 1
ATOM 2352 N N . THR A 1 309 ? 53.168 45.304 12.812 1.00 26.73 339 THR A N 1
ATOM 2353 C CA . THR A 1 309 ? 54.101 45.645 13.883 1.00 27.59 339 THR A CA 1
ATOM 2354 C C . THR A 1 309 ? 54.247 44.506 14.872 1.00 26.69 339 THR A C 1
ATOM 2355 O O . THR A 1 309 ? 55.357 44.090 15.181 1.00 27.62 339 THR A O 1
ATOM 2359 N N . VAL A 1 310 ? 53.128 44.014 15.379 1.00 25.28 340 VAL A N 1
ATOM 2360 C CA . VAL A 1 310 ? 53.147 42.995 16.433 1.00 24.56 340 VAL A CA 1
ATOM 2361 C C . VAL A 1 310 ? 53.331 41.572 15.900 1.00 23.85 340 VAL A C 1
ATOM 2362 O O . VAL A 1 310 ? 54.068 40.800 16.497 1.00 24.40 340 VAL A O 1
ATOM 2366 N N . LEU A 1 311 ? 52.666 41.230 14.803 1.00 23.13 341 LEU A N 1
ATOM 2367 C CA . LEU A 1 311 ? 52.642 39.848 14.304 1.00 22.78 341 LEU A CA 1
ATOM 2368 C C . LEU A 1 311 ? 53.713 39.535 13.257 1.00 23.22 341 LEU A C 1
ATOM 2369 O O . LEU A 1 311 ? 54.556 38.670 13.469 1.00 23.09 341 LEU A O 1
ATOM 2374 N N . LYS A 1 312 ? 53.668 40.237 12.132 1.00 23.50 342 LYS A N 1
ATOM 2375 C CA . LYS A 1 312 ? 54.679 40.109 11.070 1.00 24.29 342 LYS A CA 1
ATOM 2376 C C . LYS A 1 312 ? 54.894 38.666 10.619 1.00 24.21 342 LYS A C 1
ATOM 2377 O O . LYS A 1 312 ? 56.036 38.252 10.375 1.00 24.47 342 LYS A O 1
ATOM 2383 N N . ASN A 1 313 ? 53.809 37.905 10.514 1.00 23.12 343 ASN A N 1
ATOM 2384 C CA . ASN A 1 313 ? 53.907 36.459 10.354 1.00 23.45 343 ASN A CA 1
ATOM 2385 C C . ASN A 1 313 ? 52.936 35.918 9.322 1.00 23.69 343 ASN A C 1
ATOM 2386 O O . ASN A 1 313 ? 52.633 34.726 9.327 1.00 23.56 343 ASN A O 1
ATOM 2391 N N . GLY A 1 314 ? 52.448 36.791 8.443 1.00 23.90 344 GLY A N 1
ATOM 2392 C CA . GLY A 1 314 ? 51.386 36.438 7.507 1.00 23.96 344 GLY A CA 1
ATOM 2393 C C . GLY A 1 314 ? 49.979 36.744 7.987 1.00 23.07 344 GLY A C 1
ATOM 2394 O O . GLY A 1 314 ? 49.028 36.652 7.199 1.00 23.43 344 GLY A O 1
ATOM 2395 N N . SER A 1 315 ? 49.812 37.089 9.262 1.00 22.20 345 SER A N 1
ATOM 2396 C CA . SER A 1 315 ? 48.481 37.410 9.779 1.00 21.84 345 SER A CA 1
ATOM 2397 C C . SER A 1 315 ? 47.997 38.671 9.091 1.00 22.41 345 SER A C 1
ATOM 2398 O O . SER A 1 315 ? 48.798 39.511 8.687 1.00 23.13 345 SER A O 1
ATOM 2401 N N . LYS A 1 316 ? 46.689 38.794 8.920 1.00 22.50 346 LYS A N 1
ATOM 2402 C CA . LYS A 1 316 ? 46.142 40.012 8.328 1.00 23.31 346 LYS A CA 1
ATOM 2403 C C . LYS A 1 316 ? 44.923 40.528 9.080 1.00 21.95 346 LYS A C 1
ATOM 2404 O O . LYS A 1 316 ? 44.310 39.767 9.819 1.00 20.32 346 LYS A O 1
ATOM 2410 N N . PRO A 1 317 ? 44.620 41.842 8.926 1.00 21.51 347 PRO A N 1
ATOM 2411 C CA . PRO A 1 317 ? 43.461 42.421 9.598 1.00 21.09 347 PRO A CA 1
ATOM 2412 C C . PRO A 1 317 ? 42.183 41.682 9.292 1.00 20.22 347 PRO A C 1
ATOM 2413 O O . PRO A 1 317 ? 42.010 41.177 8.186 1.00 20.37 347 PRO A O 1
ATOM 2417 N N . ALA A 1 318 ? 41.319 41.608 10.301 1.00 19.75 348 ALA A N 1
ATOM 2418 C CA . ALA A 1 318 ? 40.022 40.972 10.201 1.00 19.42 348 ALA A CA 1
ATOM 2419 C C . ALA A 1 318 ? 38.971 42.044 10.418 1.00 19.88 348 ALA A C 1
ATOM 2420 O O . ALA A 1 318 ? 39.079 42.837 11.360 1.00 20.15 348 ALA A O 1
ATOM 2422 N N . ASN A 1 319 ? 37.978 42.069 9.536 1.00 20.01 349 ASN A N 1
ATOM 2423 C CA . ASN A 1 319 ? 36.773 42.894 9.688 1.00 20.02 349 ASN A CA 1
ATOM 2424 C C . ASN A 1 319 ? 35.513 42.024 9.650 1.00 19.27 349 ASN A C 1
ATOM 2425 O O . ASN A 1 319 ? 34.405 42.486 9.315 1.00 19.46 349 ASN A O 1
ATOM 2430 N N . ASN A 1 320 ? 35.714 40.744 9.973 1.00 18.53 350 ASN A N 1
ATOM 2431 C CA . ASN A 1 320 ? 34.689 39.730 10.078 1.00 17.78 350 ASN A CA 1
ATOM 2432 C C . ASN A 1 320 ? 35.103 38.749 11.174 1.00 16.93 350 ASN A C 1
ATOM 2433 O O . ASN A 1 320 ? 36.301 38.478 11.385 1.00 16.72 350 ASN A O 1
ATOM 2438 N N . LEU A 1 321 ? 34.114 38.180 11.841 1.00 16.86 351 LEU A N 1
ATOM 2439 C CA . LEU A 1 321 ? 34.329 37.060 12.741 1.00 16.38 351 LEU A CA 1
ATOM 2440 C C . LEU A 1 321 ? 34.710 35.803 11.972 1.00 16.60 351 LEU A C 1
ATOM 2441 O O . LEU A 1 321 ? 35.642 35.077 12.359 1.00 16.74 351 LEU A O 1
ATOM 2446 N N . VAL A 1 322 ? 33.975 35.536 10.895 1.00 17.06 352 VAL A N 1
ATOM 2447 C CA . VAL A 1 322 ? 34.236 34.388 10.037 1.00 17.27 352 VAL A CA 1
ATOM 2448 C C . VAL A 1 322 ? 35.461 34.725 9.179 1.00 17.76 352 VAL A C 1
ATOM 2449 O O . VAL A 1 322 ? 35.523 35.796 8.604 1.00 17.57 352 VAL A O 1
ATOM 2453 N N . PRO A 1 323 ? 36.471 33.840 9.158 1.00 18.30 353 PRO A N 1
ATOM 2454 C CA . PRO A 1 323 ? 37.687 34.133 8.414 1.00 18.97 353 PRO A CA 1
ATOM 2455 C C . PRO A 1 323 ? 37.492 34.030 6.897 1.00 19.87 353 PRO A C 1
ATOM 2456 O O . PRO A 1 323 ? 36.659 33.254 6.438 1.00 19.36 353 PRO A O 1
ATOM 2460 N N . GLU A 1 324 ? 38.247 34.836 6.150 1.00 21.48 354 GLU A N 1
ATOM 2461 C CA . GLU A 1 324 ? 38.222 34.775 4.682 1.00 23.11 354 GLU A CA 1
ATOM 2462 C C . GLU A 1 324 ? 38.811 33.456 4.236 1.00 22.44 354 GLU A C 1
ATOM 2463 O O . GLU A 1 324 ? 39.713 32.943 4.871 1.00 22.28 354 GLU A O 1
ATOM 2469 N N . GLY A 1 325 ? 38.299 32.923 3.137 1.00 22.16 355 GLY A N 1
ATOM 2470 C CA . GLY A 1 325 ? 38.860 31.741 2.496 1.00 21.75 355 GLY A CA 1
ATOM 2471 C C . GLY A 1 325 ? 38.461 30.415 3.125 1.00 21.09 355 GLY A C 1
ATOM 2472 O O . GLY A 1 325 ? 39.049 29.397 2.797 1.00 20.93 355 GLY A O 1
ATOM 2473 N N . PHE A 1 326 ? 37.455 30.421 4.003 1.00 20.05 356 PHE A N 1
ATOM 2474 C CA . PHE A 1 326 ? 37.115 29.250 4.799 1.00 19.93 356 PHE A CA 1
ATOM 2475 C C . PHE A 1 326 ? 35.788 28.565 4.438 1.00 19.32 356 PHE A C 1
ATOM 2476 O O . PHE A 1 326 ? 35.712 27.336 4.364 1.00 19.79 356 PHE A O 1
ATOM 2484 N N . THR A 1 327 ? 34.742 29.351 4.243 1.00 18.83 357 THR A N 1
ATOM 2485 C CA . THR A 1 327 ? 33.396 28.821 4.030 1.00 18.80 357 THR A CA 1
ATOM 2486 C C . THR A 1 327 ? 32.676 29.610 2.911 1.00 18.89 357 THR A C 1
ATOM 2487 O O . THR A 1 327 ? 32.845 30.815 2.796 1.00 18.43 357 THR A O 1
ATOM 2491 N N . PHE A 1 328 ? 31.896 28.906 2.086 1.00 18.83 358 PHE A N 1
ATOM 2492 C CA . PHE A 1 328 ? 31.401 29.440 0.824 1.00 19.16 358 PHE A CA 1
ATOM 2493 C C . PHE A 1 328 ? 29.944 29.076 0.612 1.00 19.50 358 PHE A C 1
ATOM 2494 O O . PHE A 1 328 ? 29.461 28.055 1.093 1.00 19.45 358 PHE A O 1
ATOM 2502 N N . ASP A 1 329 ? 29.258 29.956 -0.099 1.00 19.87 359 ASP A N 1
ATOM 2503 C CA . ASP A 1 329 ? 27.819 29.898 -0.321 1.00 20.35 359 ASP A CA 1
ATOM 2504 C C . ASP A 1 329 ? 27.485 28.625 -1.109 1.00 21.02 359 ASP A C 1
ATOM 2505 O O . ASP A 1 329 ? 28.080 28.383 -2.153 1.00 20.93 359 ASP A O 1
ATOM 2510 N N . PRO A 1 330 ? 26.526 27.802 -0.611 1.00 21.21 360 PRO A N 1
ATOM 2511 C CA . PRO A 1 330 ? 26.190 26.580 -1.352 1.00 22.27 360 PRO A CA 1
ATOM 2512 C C . PRO A 1 330 ? 25.572 26.883 -2.712 1.00 23.51 360 PRO A C 1
ATOM 2513 O O . PRO A 1 330 ? 25.647 26.056 -3.602 1.00 24.63 360 PRO A O 1
ATOM 2517 N N . GLY A 1 331 ? 24.981 28.065 -2.872 1.00 24.07 361 GLY A N 1
ATOM 2518 C CA . GLY A 1 331 ? 24.361 28.465 -4.127 1.00 25.39 361 GLY A CA 1
ATOM 2519 C C . GLY A 1 331 ? 25.334 28.817 -5.216 1.00 25.93 361 GLY A C 1
ATOM 2520 O O . GLY A 1 331 ? 25.305 28.220 -6.309 1.00 27.28 361 GLY A O 1
ATOM 2521 N N . ASN A 1 332 ? 26.169 29.814 -4.955 1.00 25.18 362 ASN A N 1
ATOM 2522 C CA . ASN A 1 332 ? 27.070 30.335 -5.994 1.00 25.74 362 ASN A CA 1
ATOM 2523 C C . ASN A 1 332 ? 28.564 30.246 -5.670 1.00 24.66 362 ASN A C 1
ATOM 2524 O O . ASN A 1 332 ? 29.367 30.811 -6.402 1.00 24.90 362 ASN A O 1
ATOM 2529 N N . LYS A 1 333 ? 28.919 29.584 -4.566 1.00 23.31 363 LYS A N 1
ATOM 2530 C CA . LYS A 1 333 ? 30.299 29.329 -4.192 1.00 22.68 363 LYS A CA 1
ATOM 2531 C C . LYS A 1 333 ? 31.127 30.559 -3.768 1.00 21.92 363 LYS A C 1
ATOM 2532 O O . LYS A 1 333 ? 32.348 30.447 -3.612 1.00 21.14 363 LYS A O 1
ATOM 2538 N N . GLU A 1 334 ? 30.464 31.694 -3.521 1.00 21.78 364 GLU A N 1
ATOM 2539 C CA . GLU A 1 334 ? 31.160 32.906 -3.078 1.00 21.36 364 GLU A CA 1
ATOM 2540 C C . GLU A 1 334 ? 31.453 32.864 -1.590 1.00 19.95 364 GLU A C 1
ATOM 2541 O O . GLU A 1 334 ? 30.671 32.334 -0.799 1.00 19.43 364 GLU A O 1
ATOM 2547 N N . ASP A 1 335 ? 32.597 33.436 -1.212 1.00 19.58 365 ASP A N 1
ATOM 2548 C CA . ASP A 1 335 ? 33.051 33.501 0.181 1.00 18.67 365 ASP A CA 1
ATOM 2549 C C . ASP A 1 335 ? 32.046 34.220 1.074 1.00 18.33 365 ASP A C 1
ATOM 2550 O O . ASP A 1 335 ? 31.590 35.328 0.737 1.00 18.60 365 ASP A O 1
ATOM 2555 N N . TYR A 1 336 ? 31.724 33.590 2.205 1.00 17.40 366 TYR A N 1
ATOM 2556 C CA . TYR A 1 336 ? 30.895 34.214 3.260 1.00 17.13 366 TYR A CA 1
ATOM 2557 C C . TYR A 1 336 ? 31.295 35.660 3.531 1.00 17.33 366 TYR A C 1
ATOM 2558 O O . TYR A 1 336 ? 30.428 36.537 3.582 1.00 17.62 366 TYR A O 1
ATOM 2567 N N . THR A 1 337 ? 32.605 35.911 3.687 1.00 17.47 367 THR A N 1
ATOM 2568 C CA . THR A 1 337 ? 33.088 37.269 4.014 1.00 17.63 367 THR A CA 1
ATOM 2569 C C . THR A 1 337 ? 32.822 38.320 2.938 1.00 18.69 367 THR A C 1
ATOM 2570 O O . THR A 1 337 ? 32.577 39.479 3.268 1.00 18.76 367 THR A O 1
ATOM 2574 N N . LYS A 1 338 ? 32.866 37.926 1.667 1.00 19.57 368 LYS A N 1
ATOM 2575 C CA . LYS A 1 338 ? 32.505 38.832 0.559 1.00 20.96 368 LYS A CA 1
ATOM 2576 C C . LYS A 1 338 ? 30.996 39.195 0.610 1.00 21.38 368 LYS A C 1
ATOM 2577 O O . LYS A 1 338 ? 30.617 40.358 0.424 1.00 22.04 368 LYS A O 1
ATOM 2583 N N . GLU A 1 339 ? 30.149 38.210 0.891 1.00 21.11 369 GLU A N 1
ATOM 2584 C CA . GLU A 1 339 ? 28.696 38.439 1.026 1.00 21.75 369 GLU A CA 1
ATOM 2585 C C . GLU A 1 339 ? 28.351 39.254 2.268 1.00 21.25 369 GLU A C 1
ATOM 2586 O O . GLU A 1 339 ? 27.446 40.069 2.231 1.00 21.70 369 GLU A O 1
ATOM 2592 N N . SER A 1 340 ? 29.062 39.022 3.368 1.00 20.45 370 SER A N 1
ATOM 2593 C CA . SER A 1 340 ? 28.837 39.771 4.605 1.00 20.29 370 SER A CA 1
ATOM 2594 C C . SER A 1 340 ? 29.325 41.216 4.520 1.00 21.23 370 SER A C 1
ATOM 2595 O O . SER A 1 340 ? 28.757 42.104 5.165 1.00 20.95 370 SER A O 1
ATOM 2598 N N . GLY A 1 341 ? 30.394 41.432 3.750 1.00 21.86 371 GLY A N 1
ATOM 2599 C CA . GLY A 1 341 ? 31.108 42.703 3.736 1.00 22.94 371 GLY A CA 1
ATOM 2600 C C . GLY A 1 341 ? 31.916 42.956 4.993 1.00 22.70 371 GLY A C 1
ATOM 2601 O O . GLY A 1 341 ? 31.932 42.137 5.948 1.00 22.32 371 GLY A O 1
ATOM 2602 N N . LYS A 1 342 ? 32.584 44.102 5.012 1.00 23.57 372 LYS A N 1
ATOM 2603 C CA . LYS A 1 342 ? 33.383 44.487 6.171 1.00 23.52 372 LYS A CA 1
ATOM 2604 C C . LYS A 1 342 ? 32.487 45.077 7.262 1.00 22.97 372 LYS A C 1
ATOM 2605 O O . LYS A 1 342 ? 31.477 45.690 6.961 1.00 23.15 372 LYS A O 1
ATOM 2611 N N . HIS A 1 343 ? 32.877 44.859 8.518 1.00 21.79 373 HIS A N 1
ATOM 2612 C CA . HIS A 1 343 ? 32.231 45.447 9.680 1.00 21.55 373 HIS A CA 1
ATOM 2613 C C . HIS A 1 343 ? 33.255 46.079 10.606 1.00 21.27 373 HIS A C 1
ATOM 2614 O O . HIS A 1 343 ? 34.382 45.588 10.696 1.00 20.63 373 HIS A O 1
ATOM 2621 N N . LEU A 1 344 ? 32.855 47.157 11.288 1.00 21.75 374 LEU A N 1
ATOM 2622 C CA . LEU A 1 344 ? 33.671 47.814 12.325 1.00 21.92 374 LEU A CA 1
ATOM 2623 C C . LEU A 1 344 ? 35.125 48.056 11.881 1.00 22.66 374 LEU A C 1
ATOM 2624 O O . LEU A 1 344 ? 36.088 47.586 12.508 1.00 21.90 374 LEU A O 1
ATOM 2629 N N . GLU A 1 345 ? 35.252 48.786 10.782 1.00 24.29 375 GLU A N 1
ATOM 2630 C CA . GLU A 1 345 ? 36.549 49.171 10.245 1.00 25.67 375 GLU A CA 1
ATOM 2631 C C . GLU A 1 345 ? 37.201 50.258 11.089 1.00 25.96 375 GLU A C 1
ATOM 2632 O O . GLU A 1 345 ? 36.531 51.174 11.560 1.00 26.52 375 GLU A O 1
ATOM 2638 N N . TYR A 1 346 ? 38.511 50.150 11.263 1.00 25.96 376 TYR A N 1
ATOM 2639 C CA . TYR A 1 346 ? 39.307 51.172 11.941 1.00 26.55 376 TYR A CA 1
ATOM 2640 C C . TYR A 1 346 ? 38.992 52.587 11.472 1.00 28.10 376 TYR A C 1
ATOM 2641 O O . TYR A 1 346 ? 39.083 52.881 10.279 1.00 28.76 376 TYR A O 1
ATOM 2650 N N . ASP A 1 347 ? 38.641 53.447 12.424 1.00 28.80 377 ASP A N 1
ATOM 2651 C CA . ASP A 1 347 ? 38.228 54.832 12.148 1.00 31.01 377 ASP A CA 1
ATOM 2652 C C . ASP A 1 347 ? 38.338 55.650 13.441 1.00 31.45 377 ASP A C 1
ATOM 2653 O O . ASP A 1 347 ? 37.442 55.600 14.283 1.00 31.19 377 ASP A O 1
ATOM 2658 N N . VAL A 1 348 ? 39.426 56.403 13.600 1.00 32.36 378 VAL A N 1
ATOM 2659 C CA . VAL A 1 348 ? 39.647 57.157 14.838 1.00 33.14 378 VAL A CA 1
ATOM 2660 C C . VAL A 1 348 ? 38.521 58.187 15.075 1.00 34.55 378 VAL A C 1
ATOM 2661 O O . VAL A 1 348 ? 38.023 58.312 16.204 1.00 33.69 378 VAL A O 1
ATOM 2665 N N . LYS A 1 349 ? 38.096 58.877 14.019 1.00 35.95 379 LYS A N 1
ATOM 2666 C CA . LYS A 1 349 ? 37.045 59.896 14.161 1.00 37.92 379 LYS A CA 1
ATOM 2667 C C . LYS A 1 349 ? 35.706 59.296 14.602 1.00 36.63 379 LYS A C 1
ATOM 2668 O O . LYS A 1 349 ? 35.081 59.800 15.549 1.00 35.91 379 LYS A O 1
ATOM 2674 N N . GLU A 1 350 ? 35.284 58.219 13.947 1.00 35.54 380 GLU A N 1
ATOM 2675 C CA . GLU A 1 350 ? 34.042 57.555 14.358 1.00 35.11 380 GLU A CA 1
ATOM 2676 C C . GLU A 1 350 ? 34.162 56.955 15.763 1.00 33.16 380 GLU A C 1
ATOM 2677 O O . GLU A 1 350 ? 33.186 56.954 16.494 1.00 32.51 380 GLU A O 1
ATOM 2683 N N . ALA A 1 351 ? 35.355 56.466 16.124 1.00 31.54 381 ALA A N 1
ATOM 2684 C CA . ALA A 1 351 ? 35.649 56.008 17.499 1.00 30.02 381 ALA A CA 1
ATOM 2685 C C . ALA A 1 351 ? 35.483 57.113 18.545 1.00 29.97 381 ALA A C 1
ATOM 2686 O O . ALA A 1 351 ? 34.896 56.897 19.606 1.00 29.23 381 ALA A O 1
ATOM 2688 N N . GLN A 1 352 ? 36.023 58.281 18.234 1.00 30.90 382 GLN A N 1
ATOM 2689 C CA . GLN A 1 352 ? 35.979 59.442 19.124 1.00 31.84 382 GLN A CA 1
ATOM 2690 C C . GLN A 1 352 ? 34.554 59.993 19.274 1.00 32.39 382 GLN A C 1
ATOM 2691 O O . GLN A 1 352 ? 34.179 60.418 20.358 1.00 32.51 382 GLN A O 1
ATOM 2697 N N . LYS A 1 353 ? 33.777 59.961 18.192 1.00 32.78 383 LYS A N 1
ATOM 2698 C CA . LYS A 1 353 ? 32.344 60.280 18.238 1.00 33.66 383 LYS A CA 1
ATOM 2699 C C . LYS A 1 353 ? 31.606 59.358 19.233 1.00 31.86 383 LYS A C 1
ATOM 2700 O O . LYS A 1 353 ? 30.891 59.838 20.115 1.00 32.32 383 LYS A O 1
ATOM 2706 N N . ALA A 1 354 ? 31.796 58.049 19.083 1.00 30.08 384 ALA A N 1
ATOM 2707 C CA . ALA A 1 354 ? 31.200 57.067 19.995 1.00 28.72 384 ALA A CA 1
ATOM 2708 C C . ALA A 1 354 ? 31.695 57.255 21.430 1.00 28.35 384 ALA A C 1
ATOM 2709 O O . ALA A 1 354 ? 30.922 57.152 22.373 1.00 28.29 384 ALA A O 1
ATOM 2711 N N . TRP A 1 355 ? 32.992 57.519 21.590 1.00 28.03 385 TRP A N 1
ATOM 2712 C CA . TRP A 1 355 ? 33.583 57.743 22.911 1.00 27.85 385 TRP A CA 1
ATOM 2713 C C . TRP A 1 355 ? 32.933 58.927 23.647 1.00 29.11 385 TRP A C 1
ATOM 2714 O O . TRP A 1 355 ? 32.496 58.775 24.793 1.00 28.98 385 TRP A O 1
ATOM 2725 N N . LYS A 1 356 ? 32.853 60.083 22.992 1.00 30.65 386 LYS A N 1
ATOM 2726 C CA . LYS A 1 356 ? 32.232 61.274 23.621 1.00 32.06 386 LYS A CA 1
ATOM 2727 C C . LYS A 1 356 ? 30.766 61.008 24.036 1.00 31.96 386 LYS A C 1
ATOM 2728 O O . LYS A 1 356 ? 30.347 61.375 25.141 1.00 31.97 386 LYS A O 1
ATOM 2734 N N . ALA A 1 357 ? 30.013 60.344 23.161 1.00 31.75 387 ALA A N 1
ATOM 2735 C CA . ALA A 1 357 ? 28.591 60.049 23.407 1.00 31.82 387 ALA A CA 1
ATOM 2736 C C . ALA A 1 357 ? 28.394 59.042 24.539 1.00 31.05 387 ALA A C 1
ATOM 2737 O O . ALA A 1 357 ? 27.516 59.210 25.385 1.00 31.46 387 ALA A O 1
ATOM 2739 N N . GLY A 1 358 ? 29.208 57.990 24.540 1.00 29.92 388 GLY A N 1
ATOM 2740 C CA . GLY A 1 358 ? 29.221 57.013 25.630 1.00 29.11 388 GLY A CA 1
ATOM 2741 C C . GLY A 1 358 ? 29.538 57.630 26.983 1.00 29.64 388 GLY A C 1
ATOM 2742 O O . GLY A 1 358 ? 28.840 57.368 27.944 1.00 29.60 388 GLY A O 1
ATOM 2743 N N . LEU A 1 359 ? 30.581 58.457 27.046 1.00 30.14 389 LEU A N 1
ATOM 2744 C CA . LEU A 1 359 ? 30.988 59.126 28.287 1.00 31.25 389 LEU A CA 1
ATOM 2745 C C . LEU A 1 359 ? 29.876 60.037 28.835 1.00 32.80 389 LEU A C 1
ATOM 2746 O O . LEU A 1 359 ? 29.685 60.129 30.052 1.00 33.50 389 LEU A O 1
ATOM 2751 N N . LYS A 1 360 ? 29.176 60.712 27.926 1.00 33.58 390 LYS A N 1
ATOM 2752 C CA . LYS A 1 360 ? 28.028 61.553 28.276 1.00 35.41 390 LYS A CA 1
ATOM 2753 C C . LYS A 1 360 ? 26.878 60.693 28.847 1.00 34.55 390 LYS A C 1
ATOM 2754 O O . LYS A 1 360 ? 26.283 61.044 29.870 1.00 34.82 390 LYS A O 1
ATOM 2760 N N . GLU A 1 361 ? 26.589 59.562 28.202 1.00 33.42 391 GLU A N 1
ATOM 2761 C CA . GLU A 1 361 ? 25.520 58.659 28.653 1.00 33.15 391 GLU A CA 1
ATOM 2762 C C . GLU A 1 361 ? 25.802 58.086 30.034 1.00 32.81 391 GLU A C 1
ATOM 2763 O O . GLU A 1 361 ? 24.887 57.964 30.840 1.00 32.65 391 GLU A O 1
ATOM 2769 N N . LEU A 1 362 ? 27.067 57.742 30.294 1.00 31.95 392 LEU A N 1
ATOM 2770 C CA . LEU A 1 362 ? 27.505 57.241 31.610 1.00 32.08 392 LEU A CA 1
ATOM 2771 C C . LEU A 1 362 ? 27.713 58.323 32.683 1.00 33.38 392 LEU A C 1
ATOM 2772 O O . LEU A 1 362 ? 27.871 58.001 33.858 1.00 33.25 392 LEU A O 1
ATOM 2777 N N . GLY A 1 363 ? 27.760 59.585 32.273 1.00 34.60 393 GLY A N 1
ATOM 2778 C CA . GLY A 1 363 ? 27.975 60.704 33.190 1.00 36.01 393 GLY A CA 1
ATOM 2779 C C . GLY A 1 363 ? 29.364 60.755 33.806 1.00 36.04 393 GLY A C 1
ATOM 2780 O O . GLY A 1 363 ? 29.493 61.163 34.956 1.00 36.76 393 GLY A O 1
ATOM 2781 N N . VAL A 1 364 ? 30.393 60.358 33.046 1.00 35.38 394 VAL A N 1
ATOM 2782 C CA . VAL A 1 364 ? 31.791 60.361 33.522 1.00 35.64 394 VAL A CA 1
ATOM 2783 C C . VAL A 1 364 ? 32.738 61.024 32.520 1.00 36.12 394 VAL A C 1
ATOM 2784 O O . VAL A 1 364 ? 32.404 61.157 31.351 1.00 36.03 394 VAL A O 1
ATOM 2788 N N . ASN A 1 365 ? 33.903 61.457 33.011 1.00 40.61 395 ASN A N 1
ATOM 2789 C CA . ASN A 1 365 ? 34.976 62.069 32.189 1.00 40.68 395 ASN A CA 1
ATOM 2790 C C . ASN A 1 365 ? 36.131 61.121 31.902 1.00 38.79 395 ASN A C 1
ATOM 2791 O O . ASN A 1 365 ? 36.899 61.346 30.964 1.00 37.66 395 ASN A O 1
ATOM 2796 N N . GLU A 1 366 ? 36.287 60.108 32.752 1.00 37.99 396 GLU A N 1
ATOM 2797 C CA . GLU A 1 366 ? 37.366 59.133 32.638 1.00 36.68 396 GLU A CA 1
ATOM 2798 C C . GLU A 1 366 ? 36.851 57.728 32.938 1.00 34.94 396 GLU A C 1
ATOM 2799 O O . GLU A 1 366 ? 35.811 57.571 33.582 1.00 35.58 396 GLU A O 1
ATOM 2805 N N . ILE A 1 367 ? 37.563 56.731 32.423 1.00 32.66 397 ILE A N 1
ATOM 2806 C CA . ILE A 1 367 ? 37.237 55.306 32.600 1.00 31.11 397 ILE A CA 1
ATOM 2807 C C . ILE A 1 367 ? 38.565 54.566 32.709 1.00 29.99 397 ILE A C 1
ATOM 2808 O O . ILE A 1 367 ? 39.481 54.842 31.925 1.00 28.69 397 ILE A O 1
ATOM 2813 N N . THR A 1 368 ? 38.669 53.661 33.691 1.00 30.42 398 THR A N 1
ATOM 2814 C CA . THR A 1 368 ? 39.749 52.648 33.761 1.00 29.41 398 THR A CA 1
ATOM 2815 C C . THR A 1 368 ? 39.173 51.281 33.462 1.00 28.14 398 THR A C 1
ATOM 2816 O O . THR A 1 368 ? 38.155 50.910 34.030 1.00 28.32 398 THR A O 1
ATOM 2820 N N . VAL A 1 369 ? 39.814 50.537 32.565 1.00 26.47 399 VAL A N 1
ATOM 2821 C CA . VAL A 1 369 ? 39.460 49.147 32.327 1.00 25.63 399 VAL A CA 1
ATOM 2822 C C . VAL A 1 369 ? 40.714 48.314 32.194 1.00 25.08 399 VAL A C 1
ATOM 2823 O O . VAL A 1 369 ? 41.753 48.816 31.766 1.00 24.79 399 VAL A O 1
ATOM 2827 N N . GLU A 1 370 ? 40.592 47.029 32.543 1.00 24.66 400 GLU A N 1
ATOM 2828 C CA . GLU A 1 370 ? 41.699 46.081 32.491 1.00 24.32 400 GLU A CA 1
ATOM 2829 C C . GLU A 1 370 ? 41.567 45.201 31.244 1.00 22.44 400 GLU A C 1
ATOM 2830 O O . GLU A 1 370 ? 40.509 44.611 31.011 1.00 21.74 400 GLU A O 1
ATOM 2836 N N . PHE A 1 371 ? 42.643 45.136 30.456 1.00 20.97 401 PHE A N 1
ATOM 2837 C CA . PHE A 1 371 ? 42.697 44.327 29.250 1.00 20.06 401 PHE A CA 1
ATOM 2838 C C . PHE A 1 371 ? 43.420 43.011 29.569 1.00 19.54 401 PHE A C 1
ATOM 2839 O O . PHE A 1 371 ? 44.589 43.033 29.978 1.00 19.22 401 PHE A O 1
ATOM 2847 N N . THR A 1 372 ? 42.740 41.880 29.381 1.00 19.24 402 THR A N 1
ATOM 2848 C CA . THR A 1 372 ? 43.366 40.572 29.591 1.00 19.46 402 THR A CA 1
ATOM 2849 C C . THR A 1 372 ? 43.888 39.926 28.294 1.00 19.15 402 THR A C 1
ATOM 2850 O O . THR A 1 372 ? 43.168 39.819 27.302 1.00 18.83 402 THR A O 1
ATOM 2854 N N . SER A 1 373 ? 45.145 39.482 28.334 1.00 19.18 403 SER A N 1
ATOM 2855 C CA . SER A 1 373 ? 45.733 38.650 27.290 1.00 19.25 403 SER A CA 1
ATOM 2856 C C . SER A 1 373 ? 46.679 37.600 27.916 1.00 19.75 403 SER A C 1
ATOM 2857 O O . SER A 1 373 ? 46.723 37.443 29.149 1.00 19.93 403 SER A O 1
ATOM 2860 N N . ASP A 1 374 ? 47.413 36.875 27.077 1.00 20.04 404 ASP A N 1
ATOM 2861 C CA . ASP A 1 374 ? 48.283 35.792 27.541 1.00 20.79 404 ASP A CA 1
ATOM 2862 C C . ASP A 1 374 ? 49.642 36.316 28.007 1.00 21.35 404 ASP A C 1
ATOM 2863 O O . ASP A 1 374 ? 49.882 37.524 27.957 1.00 21.09 404 ASP A O 1
ATOM 2868 N N . ASP A 1 375 ? 50.509 35.410 28.469 1.00 21.99 405 ASP A N 1
ATOM 2869 C CA . ASP A 1 375 ? 51.777 35.772 29.106 1.00 23.09 405 ASP A CA 1
ATOM 2870 C C . ASP A 1 375 ? 53.027 35.455 28.263 1.00 23.82 405 ASP A C 1
ATOM 2871 O O . ASP A 1 375 ? 54.119 35.338 28.809 1.00 24.85 405 ASP A O 1
ATOM 2876 N N . THR A 1 376 ? 52.873 35.323 26.952 1.00 23.69 406 THR A N 1
ATOM 2877 C CA . THR A 1 376 ? 54.030 35.165 26.067 1.00 24.73 406 THR A CA 1
ATOM 2878 C C . THR A 1 376 ? 54.637 36.548 25.809 1.00 25.43 406 THR A C 1
ATOM 2879 O O . THR A 1 376 ? 53.993 37.590 26.042 1.00 24.49 406 THR A O 1
ATOM 2883 N N . GLU A 1 377 ? 55.881 36.560 25.343 1.00 27.17 407 GLU A N 1
ATOM 2884 C CA . GLU A 1 377 ? 56.535 37.811 24.941 1.00 28.43 407 GLU A CA 1
ATOM 2885 C C . GLU A 1 377 ? 55.690 38.560 23.926 1.00 27.49 407 GLU A C 1
ATOM 2886 O O . GLU A 1 377 ? 55.519 39.784 24.021 1.00 26.79 407 GLU A O 1
ATOM 2892 N N . ASN A 1 378 ? 55.159 37.836 22.947 1.00 27.26 408 ASN A N 1
ATOM 2893 C CA . ASN A 1 378 ? 54.392 38.501 21.890 1.00 27.49 408 ASN A CA 1
ATOM 2894 C C . ASN A 1 378 ? 53.031 38.986 22.365 1.00 25.82 408 ASN A C 1
ATOM 2895 O O . ASN A 1 378 ? 52.540 39.991 21.876 1.00 25.23 408 ASN A O 1
ATOM 2900 N N . ALA A 1 379 ? 52.417 38.275 23.305 1.00 24.57 409 ALA A N 1
ATOM 2901 C CA . ALA A 1 379 ? 51.143 38.734 23.875 1.00 23.65 409 ALA A CA 1
ATOM 2902 C C . ALA A 1 379 ? 51.340 40.045 24.652 1.00 23.42 409 ALA A C 1
ATOM 2903 O O . ALA A 1 379 ? 50.500 40.923 24.576 1.00 22.84 409 ALA A O 1
ATOM 2905 N N . ARG A 1 380 ? 52.452 40.157 25.370 1.00 24.46 410 ARG A N 1
ATOM 2906 C CA . ARG A 1 380 ? 52.836 41.392 26.071 1.00 26.21 410 ARG A CA 1
ATOM 2907 C C . ARG A 1 380 ? 53.088 42.578 25.097 1.00 25.59 410 ARG A C 1
ATOM 2908 O O . ARG A 1 380 ? 52.664 43.691 25.345 1.00 25.14 410 ARG A O 1
ATOM 2916 N N . LYS A 1 381 ? 53.781 42.325 23.991 1.00 25.36 411 LYS A N 1
ATOM 2917 C CA . LYS A 1 381 ? 53.905 43.298 22.904 1.00 25.88 411 LYS A CA 1
ATOM 2918 C C . LYS A 1 381 ? 52.530 43.730 22.342 1.00 24.61 411 LYS A C 1
ATOM 2919 O O . LYS A 1 381 ? 52.275 44.924 22.099 1.00 24.00 411 LYS A O 1
ATOM 2925 N N . SER A 1 382 ? 51.662 42.743 22.136 1.00 23.34 412 SER A N 1
ATOM 2926 C CA . SER A 1 382 ? 50.318 42.970 21.648 1.00 22.62 412 SER A CA 1
ATOM 2927 C C . SER A 1 382 ? 49.543 43.891 22.574 1.00 22.35 412 SER A C 1
ATOM 2928 O O . SER A 1 382 ? 48.981 44.888 22.132 1.00 22.33 412 SER A O 1
ATOM 2931 N N . SER A 1 383 ? 49.528 43.542 23.852 1.00 22.51 413 SER A N 1
ATOM 2932 C CA . SER A 1 383 ? 48.830 44.329 24.873 1.00 22.87 413 SER A CA 1
ATOM 2933 C C . SER A 1 383 ? 49.342 45.766 24.999 1.00 24.01 413 SER A C 1
ATOM 2934 O O . SER A 1 383 ? 48.541 46.706 25.133 1.00 23.86 413 SER A O 1
ATOM 2937 N N . GLU A 1 384 ? 50.658 45.927 24.978 1.00 25.22 414 GLU A N 1
ATOM 2938 C CA . GLU A 1 384 ? 51.272 47.273 25.015 1.00 26.99 414 GLU A CA 1
ATOM 2939 C C . GLU A 1 384 ? 50.886 48.107 23.775 1.00 26.31 414 GLU A C 1
ATOM 2940 O O . GLU A 1 384 ? 50.622 49.307 23.889 1.00 26.24 414 GLU A O 1
ATOM 2946 N N . PHE A 1 385 ? 50.805 47.466 22.610 1.00 25.20 415 PHE A N 1
ATOM 2947 C CA . PHE A 1 385 ? 50.335 48.127 21.380 1.00 25.63 415 PHE A CA 1
ATOM 2948 C C . PHE A 1 385 ? 48.879 48.594 21.489 1.00 24.80 415 PHE A C 1
ATOM 2949 O O . PHE A 1 385 ? 48.564 49.729 21.151 1.00 25.18 415 PHE A O 1
ATOM 2957 N N . ILE A 1 386 ? 48.002 47.707 21.954 1.00 23.62 416 ILE A N 1
ATOM 2958 C CA . ILE A 1 386 ? 46.590 48.036 22.111 1.00 23.01 416 ILE A CA 1
ATOM 2959 C C . ILE A 1 386 ? 46.394 49.123 23.174 1.00 23.44 416 ILE A C 1
ATOM 2960 O O . ILE A 1 386 ? 45.644 50.075 22.953 1.00 23.52 416 ILE A O 1
ATOM 2965 N N . GLN A 1 387 ? 47.079 48.992 24.306 1.00 23.70 417 GLN A N 1
ATOM 2966 C CA . GLN A 1 387 ? 47.072 50.044 25.334 1.00 24.20 417 GLN A CA 1
ATOM 2967 C C . GLN A 1 387 ? 47.444 51.407 24.711 1.00 25.95 417 GLN A C 1
ATOM 2968 O O . GLN A 1 387 ? 46.731 52.408 24.905 1.00 25.57 417 GLN A O 1
ATOM 2974 N N . ASP A 1 388 ? 48.556 51.424 23.975 1.00 26.67 418 ASP A N 1
ATOM 2975 C CA . ASP A 1 388 ? 49.025 52.623 23.251 1.00 28.48 418 ASP A CA 1
ATOM 2976 C C . ASP A 1 388 ? 47.923 53.205 22.346 1.00 28.09 418 ASP A C 1
ATOM 2977 O O . ASP A 1 388 ? 47.641 54.406 22.411 1.00 29.04 418 ASP A O 1
ATOM 2982 N N . GLN A 1 389 ? 47.268 52.347 21.561 1.00 26.50 419 GLN A N 1
ATOM 2983 C CA . GLN A 1 389 ? 46.263 52.780 20.590 1.00 26.21 419 GLN A CA 1
ATOM 2984 C C . GLN A 1 389 ? 45.051 53.411 21.268 1.00 25.85 419 GLN A C 1
ATOM 2985 O O . GLN A 1 389 ? 44.643 54.539 20.944 1.00 26.48 419 GLN A O 1
ATOM 2991 N N . LEU A 1 390 ? 44.516 52.703 22.245 1.00 24.42 420 LEU A N 1
ATOM 2992 C CA . LEU A 1 390 ? 43.323 53.158 22.929 1.00 24.74 420 LEU A CA 1
ATOM 2993 C C . LEU A 1 390 ? 43.595 54.420 23.765 1.00 25.68 420 LEU A C 1
ATOM 2994 O O . LEU A 1 390 ? 42.808 55.370 23.712 1.00 26.25 420 LEU A O 1
ATOM 2999 N N . GLN A 1 391 ? 44.708 54.449 24.505 1.00 26.28 421 GLN A N 1
ATOM 3000 C CA . GLN A 1 391 ? 45.006 55.613 25.361 1.00 27.68 421 GLN A CA 1
ATOM 3001 C C . GLN A 1 391 ? 45.271 56.888 24.557 1.00 29.43 421 GLN A C 1
ATOM 3002 O O . GLN A 1 391 ? 44.734 57.956 24.899 1.00 30.03 421 GLN A O 1
ATOM 3008 N N . LYS A 1 392 ? 46.046 56.791 23.479 1.00 29.96 422 LYS A N 1
ATOM 3009 C CA . LYS A 1 392 ? 46.329 57.980 22.672 1.00 31.92 422 LYS A CA 1
ATOM 3010 C C . LYS A 1 392 ? 45.079 58.504 21.954 1.00 31.48 422 LYS A C 1
ATOM 3011 O O . LYS A 1 392 ? 44.944 59.704 21.779 1.00 33.00 422 LYS A O 1
ATOM 3017 N N . ASN A 1 393 ? 44.186 57.605 21.536 1.00 29.87 423 ASN A N 1
ATOM 3018 C CA . ASN A 1 393 ? 43.017 57.971 20.718 1.00 30.00 423 ASN A CA 1
ATOM 3019 C C . ASN A 1 393 ? 41.777 58.398 21.529 1.00 29.73 423 ASN A C 1
ATOM 3020 O O . ASN A 1 393 ? 40.972 59.179 21.027 1.00 29.90 423 ASN A O 1
ATOM 3025 N N . LEU A 1 394 ? 41.637 57.890 22.757 1.00 28.48 424 LEU A N 1
ATOM 3026 C CA . LEU A 1 394 ? 40.447 58.101 23.565 1.00 28.75 424 LEU A CA 1
ATOM 3027 C C . LEU A 1 394 ? 40.777 58.794 24.898 1.00 29.64 424 LEU A C 1
ATOM 3028 O O . LEU A 1 394 ? 41.098 58.136 25.892 1.00 29.26 424 LEU A O 1
ATOM 3033 N N . ASP A 1 395 ? 40.655 60.123 24.912 1.00 31.49 425 ASP A N 1
ATOM 3034 C CA . ASP A 1 395 ? 41.058 60.970 26.051 1.00 32.78 425 ASP A CA 1
ATOM 3035 C C . ASP A 1 395 ? 40.269 60.614 27.300 1.00 31.93 425 ASP A C 1
ATOM 3036 O O . ASP A 1 395 ? 39.039 60.581 27.264 1.00 31.42 425 ASP A O 1
ATOM 3041 N N . GLY A 1 396 ? 40.984 60.367 28.396 1.00 31.80 426 GLY A N 1
ATOM 3042 C CA . GLY A 1 396 ? 40.387 59.950 29.664 1.00 31.69 426 GLY A CA 1
ATOM 3043 C C . GLY A 1 396 ? 40.285 58.444 29.858 1.00 30.14 426 GLY A C 1
ATOM 3044 O O . GLY A 1 396 ? 39.713 57.987 30.839 1.00 30.76 426 GLY A O 1
ATOM 3045 N N . LEU A 1 397 ? 40.831 57.660 28.935 1.00 28.92 427 LEU A N 1
ATOM 3046 C CA . LEU A 1 397 ? 40.816 56.203 29.055 1.00 27.44 427 LEU A CA 1
ATOM 3047 C C . LEU A 1 397 ? 42.165 55.732 29.585 1.00 27.35 427 LEU A C 1
ATOM 3048 O O . LEU A 1 397 ? 43.212 56.079 29.029 1.00 27.19 427 LEU A O 1
ATOM 3053 N N . THR A 1 398 ? 42.129 54.997 30.691 1.00 27.22 428 THR A N 1
ATOM 3054 C CA . THR A 1 398 ? 43.262 54.239 31.190 1.00 27.14 428 THR A CA 1
ATOM 3055 C C . THR A 1 398 ? 42.965 52.776 30.903 1.00 25.84 428 THR A C 1
ATOM 3056 O O . THR A 1 398 ? 41.837 52.310 31.122 1.00 25.28 428 THR A O 1
ATOM 3060 N N . VAL A 1 399 ? 43.967 52.074 30.389 1.00 25.00 429 VAL A N 1
ATOM 3061 C CA . VAL A 1 399 ? 43.898 50.622 30.158 1.00 24.26 429 VAL A CA 1
ATOM 3062 C C . VAL A 1 399 ? 44.992 49.949 30.996 1.00 24.71 429 VAL A C 1
ATOM 3063 O O . VAL A 1 399 ? 46.179 50.174 30.746 1.00 25.24 429 VAL A O 1
ATOM 3067 N N . LYS A 1 400 ? 44.589 49.185 32.018 1.00 25.13 430 LYS A N 1
ATOM 3068 C CA . LYS A 1 400 ? 45.524 48.380 32.832 1.00 26.26 430 LYS A CA 1
ATOM 3069 C C . LYS A 1 400 ? 45.733 47.089 32.075 1.00 24.35 430 LYS A C 1
ATOM 3070 O O . LYS A 1 400 ? 44.788 46.561 31.487 1.00 22.94 430 LYS A O 1
ATOM 3076 N N . LEU A 1 401 ? 46.954 46.572 32.102 1.00 24.28 431 LEU A N 1
ATOM 3077 C CA . LEU A 1 401 ? 47.270 45.323 31.411 1.00 23.28 431 LEU A CA 1
ATOM 3078 C C . LEU A 1 401 ? 47.370 44.123 32.350 1.00 23.72 431 LEU A C 1
ATOM 3079 O O . LEU A 1 401 ? 48.046 44.166 33.355 1.00 24.28 431 LEU A O 1
ATOM 3084 N N . LYS A 1 402 ? 46.701 43.033 31.980 1.00 23.15 432 LYS A N 1
ATOM 3085 C CA . LYS A 1 402 ? 46.804 41.761 32.669 1.00 24.13 432 LYS A CA 1
ATOM 3086 C C . LYS A 1 402 ? 47.256 40.752 31.616 1.00 22.85 432 LYS A C 1
ATOM 3087 O O . LYS A 1 402 ? 46.661 40.667 30.539 1.00 21.91 432 LYS A O 1
ATOM 3093 N N . ASN A 1 403 ? 48.338 40.037 31.902 1.00 25.36 433 ASN A N 1
ATOM 3094 C CA . ASN A 1 403 ? 48.946 39.113 30.941 1.00 24.97 433 ASN A CA 1
ATOM 3095 C C . ASN A 1 403 ? 49.208 37.806 31.670 1.00 24.25 433 ASN A C 1
ATOM 3096 O O . ASN A 1 403 ? 50.216 37.660 32.338 1.00 26.26 433 ASN A O 1
ATOM 3101 N N . VAL A 1 404 ? 48.308 36.843 31.489 1.00 22.30 434 VAL A N 1
ATOM 3102 C CA . VAL A 1 404 ? 48.233 35.669 32.350 1.00 21.53 434 VAL A CA 1
ATOM 3103 C C . VAL A 1 404 ? 48.409 34.385 31.538 1.00 20.55 434 VAL A C 1
ATOM 3104 O O . VAL A 1 404 ? 48.300 34.410 30.311 1.00 19.57 434 VAL A O 1
ATOM 3108 N N . PRO A 1 405 ? 48.700 33.259 32.208 1.00 20.45 435 PRO A N 1
ATOM 3109 C CA . PRO A 1 405 ? 48.744 32.002 31.467 1.00 19.75 435 PRO A CA 1
ATOM 3110 C C . PRO A 1 405 ? 47.419 31.748 30.770 1.00 18.41 435 PRO A C 1
ATOM 3111 O O . PRO A 1 405 ? 46.352 32.173 31.249 1.00 17.38 435 PRO A O 1
ATOM 3115 N N . PHE A 1 406 ? 47.511 31.106 29.615 1.00 17.54 436 PHE A N 1
ATOM 3116 C CA . PHE A 1 406 ? 46.370 30.834 28.782 1.00 16.71 436 PHE A CA 1
ATOM 3117 C C . PHE A 1 406 ? 45.235 30.210 29.611 1.00 16.71 436 PHE A C 1
ATOM 3118 O O . PHE A 1 406 ? 44.091 30.662 29.558 1.00 15.65 436 PHE A O 1
ATOM 3126 N N . LYS A 1 407 ? 45.570 29.191 30.400 1.00 17.41 437 LYS A N 1
ATOM 3127 C CA . LYS A 1 407 ? 44.550 28.534 31.241 1.00 17.93 437 LYS A CA 1
ATOM 3128 C C . LYS A 1 407 ? 43.844 29.460 32.247 1.00 17.76 437 LYS A C 1
ATOM 3129 O O . LYS A 1 407 ? 42.645 29.301 32.483 1.00 17.18 437 LYS A O 1
ATOM 3135 N N . VAL A 1 408 ? 44.560 30.458 32.761 1.00 17.88 438 VAL A N 1
ATOM 3136 C CA . VAL A 1 408 ? 43.994 31.442 33.686 1.00 18.40 438 VAL A CA 1
ATOM 3137 C C . VAL A 1 408 ? 43.070 32.383 32.903 1.00 17.59 438 VAL A C 1
ATOM 3138 O O . VAL A 1 408 ? 41.968 32.713 33.360 1.00 17.10 438 VAL A O 1
ATOM 3142 N N . ARG A 1 409 ? 43.495 32.812 31.709 1.00 17.27 439 ARG A N 1
ATOM 3143 C CA . ARG A 1 409 ? 42.623 33.650 30.882 1.00 16.98 439 ARG A CA 1
ATOM 3144 C C . ARG A 1 409 ? 41.294 32.942 30.609 1.00 16.32 439 ARG A C 1
ATOM 3145 O O . ARG A 1 409 ? 40.210 33.544 30.673 1.00 15.29 439 ARG A O 1
ATOM 3153 N N . LEU A 1 410 ? 41.389 31.658 30.294 1.00 16.62 440 LEU A N 1
ATOM 3154 C CA . LEU A 1 410 ? 40.195 30.880 29.965 1.00 16.77 440 LEU A CA 1
ATOM 3155 C C . LEU A 1 410 ? 39.311 30.718 31.193 1.00 17.60 440 LEU A C 1
ATOM 3156 O O . LEU A 1 410 ? 38.106 30.894 31.098 1.00 17.32 440 LEU A O 1
ATOM 3161 N N . GLN A 1 411 ? 39.908 30.442 32.346 1.00 19.29 441 GLN A N 1
ATOM 3162 C CA . GLN A 1 411 ? 39.141 30.353 33.609 1.00 20.88 441 GLN A CA 1
ATOM 3163 C C . GLN A 1 411 ? 38.426 31.651 33.930 1.00 20.40 441 GLN A C 1
ATOM 3164 O O . GLN A 1 411 ? 37.251 31.637 34.315 1.00 19.87 441 GLN A O 1
ATOM 3170 N N . ASN A 1 412 ? 39.152 32.760 33.812 1.00 20.29 442 ASN A N 1
ATOM 3171 C CA . ASN A 1 412 ? 38.566 34.082 34.070 1.00 20.72 442 ASN A CA 1
ATOM 3172 C C . ASN A 1 412 ? 37.467 34.388 33.046 1.00 20.22 442 ASN A C 1
ATOM 3173 O O . ASN A 1 412 ? 36.470 35.030 33.373 1.00 19.89 442 ASN A O 1
ATOM 3178 N N . ASP A 1 413 ? 37.656 33.929 31.805 1.00 20.44 443 ASP A N 1
ATOM 3179 C CA . ASP A 1 413 ? 36.632 34.067 30.765 1.00 20.66 443 ASP A CA 1
ATOM 3180 C C . ASP A 1 413 ? 35.354 33.334 31.181 1.00 20.74 443 ASP A C 1
ATOM 3181 O O . ASP A 1 413 ? 34.277 33.953 31.239 1.00 20.45 443 ASP A O 1
ATOM 3186 N N . GLN A 1 414 ? 35.471 32.057 31.529 1.00 21.29 444 GLN A N 1
ATOM 3187 C CA . GLN A 1 414 ? 34.308 31.270 31.988 1.00 22.25 444 GLN A CA 1
ATOM 3188 C C . GLN A 1 414 ? 33.600 31.920 33.184 1.00 22.24 444 GLN A C 1
ATOM 3189 O O . GLN A 1 414 ? 32.369 31.887 33.254 1.00 21.45 444 GLN A O 1
ATOM 3195 N N . ASN A 1 415 ? 34.383 32.495 34.101 1.00 22.16 445 ASN A N 1
ATOM 3196 C CA . ASN A 1 415 ? 33.859 33.154 35.306 1.00 23.05 445 ASN A CA 1
ATOM 3197 C C . ASN A 1 415 ? 33.351 34.589 35.082 1.00 22.71 445 ASN A C 1
ATOM 3198 O O . ASN A 1 415 ? 32.811 35.199 36.005 1.00 22.09 445 ASN A O 1
ATOM 3203 N N . GLN A 1 416 ? 33.520 35.128 33.874 1.00 21.75 446 GLN A N 1
ATOM 3204 C CA . GLN A 1 416 ? 33.265 36.543 33.588 1.00 22.10 446 GLN A CA 1
ATOM 3205 C C . GLN A 1 416 ? 34.017 37.510 34.493 1.00 22.96 446 GLN A C 1
ATOM 3206 O O . GLN A 1 416 ? 33.542 38.601 34.805 1.00 23.39 446 GLN A O 1
ATOM 3212 N N . ASP A 1 417 ? 35.224 37.123 34.873 1.00 23.53 447 ASP A N 1
ATOM 3213 C CA . ASP A 1 417 ? 36.031 37.906 35.774 1.00 24.62 447 ASP A CA 1
ATOM 3214 C C . ASP A 1 417 ? 37.079 38.614 34.931 1.00 22.87 447 ASP A C 1
ATOM 3215 O O . ASP A 1 417 ? 38.267 38.336 35.018 1.00 23.28 447 ASP A O 1
ATOM 3220 N N . TYR A 1 418 ? 36.615 39.537 34.105 1.00 21.19 448 TYR A N 1
ATOM 3221 C CA . TYR A 1 418 ? 37.467 40.312 33.200 1.00 19.94 448 TYR A CA 1
ATOM 3222 C C . TYR A 1 418 ? 36.636 41.500 32.690 1.00 19.93 448 TYR A C 1
ATOM 3223 O O . TYR A 1 418 ? 35.409 41.513 32.846 1.00 19.38 448 TYR A O 1
ATOM 3232 N N . ASP A 1 419 ? 37.288 42.516 32.135 1.00 19.72 449 ASP A N 1
ATOM 3233 C CA . ASP A 1 419 ? 36.576 43.648 31.537 1.00 19.70 449 ASP A CA 1
ATOM 3234 C C . ASP A 1 419 ? 36.498 43.484 30.023 1.00 19.01 449 ASP A C 1
ATOM 3235 O O . ASP A 1 419 ? 35.419 43.473 29.421 1.00 18.34 449 ASP A O 1
ATOM 3240 N N . PHE A 1 420 ? 37.668 43.380 29.415 1.00 19.11 450 PHE A N 1
ATOM 3241 C CA . PHE A 1 420 ? 37.792 43.051 28.012 1.00 18.70 450 PHE A CA 1
ATOM 3242 C C . PHE A 1 420 ? 39.082 42.278 27.799 1.00 18.60 450 PHE A C 1
ATOM 3243 O O . PHE A 1 420 ? 39.986 42.342 28.640 1.00 18.66 450 PHE A O 1
ATOM 3251 N N . SER A 1 421 ? 39.145 41.533 26.696 1.00 18.15 451 SER A N 1
ATOM 3252 C CA . SER A 1 421 ? 40.222 40.579 26.503 1.00 18.48 451 SER A CA 1
ATOM 3253 C C . SER A 1 421 ? 40.498 40.307 25.046 1.00 18.90 451 SER A C 1
ATOM 3254 O O . SER A 1 421 ? 39.664 40.587 24.180 1.00 18.65 451 SER A O 1
ATOM 3257 N N . MET A 1 422 ? 41.682 39.767 24.798 1.00 19.98 452 MET A N 1
ATOM 3258 C CA . MET A 1 422 ? 42.087 39.310 23.475 1.00 21.16 452 MET A CA 1
ATOM 3259 C C . MET A 1 422 ? 41.753 37.830 23.449 1.00 20.34 452 MET A C 1
ATOM 3260 O O . MET A 1 422 ? 42.330 37.059 24.216 1.00 20.88 452 MET A O 1
ATOM 3265 N N . SER A 1 423 ? 40.827 37.430 22.595 1.00 19.58 453 SER A N 1
ATOM 3266 C CA . SER A 1 423 ? 40.495 36.005 22.471 1.00 19.31 453 SER A CA 1
ATOM 3267 C C . SER A 1 423 ? 40.565 35.558 21.048 1.00 18.26 453 SER A C 1
ATOM 3268 O O . SER A 1 423 ? 40.632 36.364 20.147 1.00 18.41 453 SER A O 1
ATOM 3271 N N . GLY A 1 424 ? 40.582 34.254 20.846 1.00 17.86 454 GLY A N 1
ATOM 3272 C CA . GLY A 1 424 ? 40.592 33.721 19.493 1.00 17.51 454 GLY A CA 1
ATOM 3273 C C . GLY A 1 424 ? 39.789 32.463 19.375 1.00 16.67 454 GLY A C 1
ATOM 3274 O O . GLY A 1 424 ? 39.658 31.707 20.352 1.00 16.89 454 GLY A O 1
ATOM 3275 N N . TRP A 1 425 ? 39.271 32.232 18.167 1.00 15.89 455 TRP A N 1
ATOM 3276 C CA . TRP A 1 425 ? 38.543 31.027 17.872 1.00 15.19 455 TRP A CA 1
ATOM 3277 C C . TRP A 1 425 ? 39.025 30.443 16.580 1.00 15.15 455 TRP A C 1
ATOM 3278 O O . TRP A 1 425 ? 39.111 31.150 15.572 1.00 16.07 455 TRP A O 1
ATOM 3289 N N . GLY A 1 426 ? 39.308 29.147 16.624 1.00 14.78 456 GLY A N 1
ATOM 3290 C CA . GLY A 1 426 ? 39.584 28.337 15.448 1.00 14.95 456 GLY A CA 1
ATOM 3291 C C . GLY A 1 426 ? 38.403 27.423 15.185 1.00 14.50 456 GLY A C 1
ATOM 3292 O O . GLY A 1 426 ? 37.731 26.968 16.128 1.00 14.37 456 GLY A O 1
ATOM 3293 N N . PRO A 1 427 ? 38.132 27.125 13.912 1.00 14.75 457 PRO A N 1
ATOM 3294 C CA . PRO A 1 427 ? 36.923 26.382 13.573 1.00 14.60 457 PRO A CA 1
ATOM 3295 C C . PRO A 1 427 ? 36.994 24.914 13.969 1.00 14.75 457 PRO A C 1
ATOM 3296 O O . PRO A 1 427 ? 38.050 24.308 13.857 1.00 15.05 457 PRO A O 1
ATOM 3300 N N . ASP A 1 428 ? 35.862 24.355 14.382 1.00 14.46 458 ASP A N 1
ATOM 3301 C CA . ASP A 1 428 ? 35.756 22.917 14.693 1.00 15.03 458 ASP A CA 1
ATOM 3302 C C . ASP A 1 428 ? 35.145 22.095 13.560 1.00 15.47 458 ASP A C 1
ATOM 3303 O O . ASP A 1 428 ? 35.198 20.874 13.613 1.00 15.92 458 ASP A O 1
ATOM 3308 N N . TYR A 1 429 ? 34.585 22.782 12.558 1.00 15.37 459 TYR A N 1
ATOM 3309 C CA . TYR A 1 429 ? 34.056 22.181 11.346 1.00 16.21 459 TYR A CA 1
ATOM 3310 C C . TYR A 1 429 ? 33.833 23.305 10.339 1.00 16.67 459 TYR A C 1
ATOM 3311 O O . TYR A 1 429 ? 33.863 24.475 10.720 1.00 15.89 459 TYR A O 1
ATOM 3320 N N . GLN A 1 430 ? 33.565 22.943 9.090 1.00 18.34 460 GLN A N 1
ATOM 3321 C CA . GLN A 1 430 ? 33.591 23.897 7.987 1.00 19.70 460 GLN A CA 1
ATOM 3322 C C . GLN A 1 430 ? 32.210 24.465 7.645 1.00 19.75 460 GLN A C 1
ATOM 3323 O O . GLN A 1 430 ? 31.570 24.058 6.694 1.00 20.27 460 GLN A O 1
ATOM 3329 N N . ASP A 1 431 ? 31.782 25.422 8.450 1.00 18.76 461 ASP A N 1
ATOM 3330 C CA . ASP A 1 431 ? 30.488 26.078 8.301 1.00 18.91 461 ASP A CA 1
ATOM 3331 C C . ASP A 1 431 ? 30.567 27.334 9.177 1.00 17.72 461 ASP A C 1
ATOM 3332 O O . ASP A 1 431 ? 31.262 27.314 10.196 1.00 16.88 461 ASP A O 1
ATOM 3337 N N . PRO A 1 432 ? 29.874 28.437 8.801 1.00 17.62 462 PRO A N 1
ATOM 3338 C CA . PRO A 1 432 ? 29.960 29.649 9.618 1.00 16.86 462 PRO A CA 1
ATOM 3339 C C . PRO A 1 432 ? 29.494 29.507 11.073 1.00 15.93 462 PRO A C 1
ATOM 3340 O O . PRO A 1 432 ? 29.963 30.241 11.943 1.00 15.16 462 PRO A O 1
ATOM 3344 N N . SER A 1 433 ? 28.589 28.564 11.321 1.00 15.97 463 SER A N 1
ATOM 3345 C CA . SER A 1 433 ? 28.044 28.333 12.658 1.00 15.67 463 SER A CA 1
ATOM 3346 C C . SER A 1 433 ? 29.088 28.007 13.714 1.00 15.00 463 SER A C 1
ATOM 3347 O O . SER A 1 433 ? 28.880 28.328 14.885 1.00 14.93 463 SER A O 1
ATOM 3350 N N . THR A 1 434 ? 30.206 27.386 13.336 1.00 14.68 464 THR A N 1
ATOM 3351 C CA . THR A 1 434 ? 31.268 27.152 14.311 1.00 14.47 464 THR A CA 1
ATOM 3352 C C . THR A 1 434 ? 31.704 28.459 15.007 1.00 14.13 464 THR A C 1
ATOM 3353 O O . THR A 1 434 ? 31.986 28.457 16.206 1.00 14.06 464 THR A O 1
ATOM 3357 N N . PHE A 1 435 ? 31.698 29.573 14.273 1.00 14.30 465 PHE A N 1
ATOM 3358 C CA . PHE A 1 435 ? 31.977 30.901 14.842 1.00 14.22 465 PHE 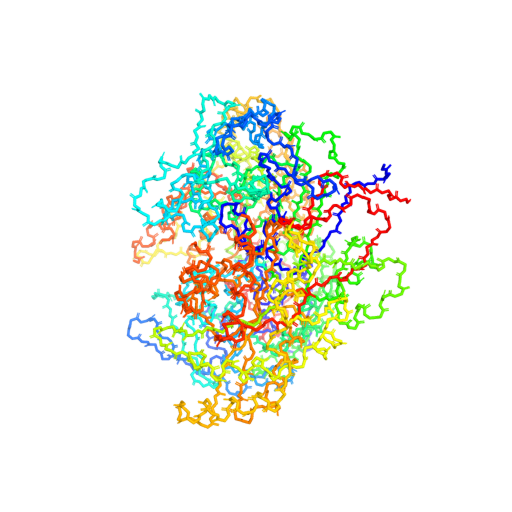A CA 1
ATOM 3359 C C . PHE A 1 435 ? 30.729 31.588 15.413 1.00 14.57 465 PHE A C 1
ATOM 3360 O O . PHE A 1 435 ? 30.741 32.111 16.542 1.00 14.29 465 PHE A O 1
ATOM 3368 N N . LEU A 1 436 ? 29.660 31.595 14.639 1.00 15.42 466 LEU A N 1
ATOM 3369 C CA . LEU A 1 436 ? 28.490 32.405 15.000 1.00 16.01 466 LEU A CA 1
ATOM 3370 C C . LEU A 1 436 ? 27.778 31.894 16.255 1.00 16.12 466 LEU A C 1
ATOM 3371 O O . LEU A 1 436 ? 27.300 32.693 17.060 1.00 16.07 466 LEU A O 1
ATOM 3376 N N . ASP A 1 437 ? 27.740 30.572 16.434 1.00 16.37 467 ASP A N 1
ATOM 3377 C CA . ASP A 1 437 ? 27.076 29.974 17.575 1.00 16.92 467 ASP A CA 1
ATOM 3378 C C . ASP A 1 437 ? 27.662 30.350 18.939 1.00 16.27 467 ASP A C 1
ATOM 3379 O O . ASP A 1 437 ? 26.993 30.202 19.958 1.00 16.06 467 ASP A O 1
ATOM 3384 N N . LEU A 1 438 ? 28.895 30.843 18.965 1.00 16.00 468 LEU A N 1
ATOM 3385 C CA . LEU A 1 438 ? 29.500 31.264 20.223 1.00 16.25 468 LEU A CA 1
ATOM 3386 C C . LEU A 1 438 ? 28.702 32.327 20.986 1.00 16.25 468 LEU A C 1
ATOM 3387 O O . LEU A 1 438 ? 28.700 32.340 22.215 1.00 16.03 468 LEU A O 1
ATOM 3392 N N . PHE A 1 439 ? 28.024 33.212 20.265 1.00 16.13 469 PHE A N 1
ATOM 3393 C CA . PHE A 1 439 ? 27.492 34.426 20.891 1.00 16.06 469 PHE A CA 1
ATOM 3394 C C . PHE A 1 439 ? 25.974 34.445 21.064 1.00 16.25 469 PHE A C 1
ATOM 3395 O O . PHE A 1 439 ? 25.387 35.497 21.310 1.00 15.94 469 PHE A O 1
ATOM 3403 N N . VAL A 1 440 ? 25.359 33.263 20.971 1.00 16.24 470 VAL A N 1
ATOM 3404 C CA . VAL A 1 440 ? 23.986 33.088 21.409 1.00 17.02 470 VAL A CA 1
ATOM 3405 C C . VAL A 1 440 ? 23.884 33.374 22.916 1.00 16.84 470 VAL A C 1
ATOM 3406 O O . VAL A 1 440 ? 24.859 33.210 23.660 1.00 16.19 470 VAL A O 1
ATOM 3410 N N . THR A 1 441 ? 22.702 33.827 23.342 1.00 17.18 471 THR A N 1
ATOM 3411 C CA . THR A 1 441 ? 22.446 34.197 24.735 1.00 17.32 471 THR A CA 1
ATOM 3412 C C . THR A 1 441 ? 22.805 33.038 25.659 1.00 17.25 471 THR A C 1
ATOM 3413 O O . THR A 1 441 ? 22.383 31.911 25.436 1.00 16.72 471 THR A O 1
ATOM 3417 N N . ASP A 1 442 ? 23.593 33.335 26.695 1.00 17.33 472 ASP A N 1
ATOM 3418 C CA . ASP A 1 442 ? 23.979 32.371 27.720 1.00 17.79 472 ASP A CA 1
ATOM 3419 C C . ASP A 1 442 ? 24.814 31.186 27.188 1.00 17.36 472 ASP A C 1
ATOM 3420 O O . ASP A 1 442 ? 24.964 30.175 27.887 1.00 17.05 472 ASP A O 1
ATOM 3425 N N . GLY A 1 443 ? 25.371 31.315 25.987 1.00 16.63 473 GLY A N 1
ATOM 3426 C CA . GLY A 1 443 ? 26.196 30.260 25.435 1.00 16.91 473 GLY A CA 1
ATOM 3427 C C . GLY A 1 443 ? 27.467 30.091 26.256 1.00 17.41 473 GLY A C 1
ATOM 3428 O O . GLY A 1 443 ? 28.024 31.072 26.789 1.00 17.01 473 GLY A O 1
ATOM 3429 N N . ALA A 1 444 ? 27.951 28.856 26.350 1.00 17.95 474 ALA A N 1
ATOM 3430 C CA . ALA A 1 444 ? 29.135 28.571 27.182 1.00 18.76 474 ALA A CA 1
ATOM 3431 C C . ALA A 1 444 ? 30.426 29.246 26.709 1.00 18.82 474 ALA A C 1
ATOM 3432 O O . ALA A 1 444 ? 31.350 29.415 27.509 1.00 19.08 474 ALA A O 1
ATOM 3434 N N . GLN A 1 445 ? 30.496 29.610 25.426 1.00 18.90 475 GLN A N 1
ATOM 3435 C CA . GLN A 1 445 ? 31.585 30.423 24.874 1.00 19.43 475 GLN A CA 1
ATOM 3436 C C . GLN A 1 445 ? 31.260 31.899 24.639 1.00 18.40 475 GLN A C 1
ATOM 3437 O O . GLN A 1 445 ? 32.043 32.610 24.009 1.00 18.52 475 GLN A O 1
ATOM 3443 N N . ASN A 1 446 ? 30.132 32.369 25.164 1.00 17.69 476 ASN A N 1
ATOM 3444 C CA . ASN A 1 446 ? 29.734 33.783 25.078 1.00 17.88 476 ASN A CA 1
ATOM 3445 C C . ASN A 1 446 ? 30.481 34.506 26.202 1.00 18.35 476 ASN A C 1
ATOM 3446 O O . ASN A 1 446 ? 31.486 35.162 25.937 1.00 19.08 476 ASN A O 1
ATOM 3451 N N . ARG A 1 447 ? 30.015 34.347 27.448 1.00 18.70 477 ARG A N 1
ATOM 3452 C CA . ARG A 1 447 ? 30.699 34.874 28.640 1.00 19.58 477 ARG A CA 1
ATOM 3453 C C . ARG A 1 447 ? 30.941 36.381 28.604 1.00 18.50 477 ARG A C 1
ATOM 3454 O O . ARG A 1 447 ? 31.935 36.880 29.119 1.00 17.90 477 ARG A O 1
ATOM 3462 N N . MET A 1 448 ? 30.023 37.092 27.968 1.00 17.56 478 MET A N 1
ATOM 3463 C CA . MET A 1 448 ? 30.075 38.531 27.902 1.00 17.38 478 MET A CA 1
ATOM 3464 C C . MET A 1 448 ? 28.782 39.150 28.410 1.00 17.36 478 MET A C 1
ATOM 3465 O O . MET A 1 448 ? 28.692 40.374 28.471 1.00 17.52 478 MET A O 1
ATOM 3470 N N . SER A 1 449 ? 27.799 38.318 28.777 1.00 16.74 479 SER A N 1
ATOM 3471 C CA . SER A 1 449 ? 26.411 38.754 28.965 1.00 17.28 479 SER A CA 1
ATOM 3472 C C . SER A 1 449 ? 25.895 39.532 27.749 1.00 17.64 479 SER A C 1
ATOM 3473 O O . SER A 1 449 ? 25.148 40.507 27.876 1.00 18.62 479 SER A O 1
ATOM 3476 N N . TYR A 1 450 ? 26.297 39.077 26.563 1.00 17.09 480 TYR A N 1
ATOM 3477 C CA . TYR A 1 450 ? 25.770 39.607 25.326 1.00 17.29 480 TYR A CA 1
ATOM 3478 C C . TYR A 1 450 ? 24.529 38.797 24.994 1.00 17.55 480 TYR A C 1
ATOM 3479 O O . TYR A 1 450 ? 24.578 37.571 24.944 1.00 16.91 480 TYR A O 1
ATOM 3488 N N . SER A 1 451 ? 23.431 39.497 24.731 1.00 18.50 481 SER A N 1
ATOM 3489 C CA . SER A 1 451 ? 22.162 38.852 24.425 1.00 19.59 481 SER A CA 1
ATOM 3490 C C . SER A 1 451 ? 21.413 39.686 23.412 1.00 20.76 481 SER A C 1
ATOM 3491 O O . SER A 1 451 ? 21.019 40.824 23.715 1.00 21.75 481 SER A O 1
ATOM 3494 N N . ASN A 1 452 ? 21.224 39.122 22.220 1.00 20.60 482 ASN A N 1
ATOM 3495 C CA . ASN A 1 452 ? 20.348 39.703 21.203 1.00 21.58 482 ASN A CA 1
ATOM 3496 C C . ASN A 1 452 ? 19.416 38.599 20.691 1.00 21.84 482 ASN A C 1
ATOM 3497 O O . ASN A 1 452 ? 19.872 37.665 20.042 1.00 20.31 482 ASN A O 1
ATOM 3502 N N . LYS A 1 453 ? 18.113 38.710 20.980 1.00 23.25 483 LYS A N 1
ATOM 3503 C CA . LYS A 1 453 ? 17.154 37.654 20.598 1.00 24.35 483 LYS A CA 1
ATOM 3504 C C . LYS A 1 453 ? 17.003 37.443 19.101 1.00 24.30 483 LYS A C 1
ATOM 3505 O O . LYS A 1 453 ? 16.679 36.335 18.671 1.00 24.46 483 LYS A O 1
ATOM 3511 N N . ASP A 1 454 ? 17.221 38.485 18.306 1.00 24.42 484 ASP A N 1
ATOM 3512 C CA . ASP A 1 454 ? 17.176 38.345 16.845 1.00 24.98 484 ASP A CA 1
ATOM 3513 C C . ASP A 1 454 ? 18.353 37.502 16.344 1.00 23.22 484 ASP A C 1
ATOM 3514 O O . ASP A 1 454 ? 18.209 36.689 15.421 1.00 24.06 484 ASP A O 1
ATOM 3519 N N . TYR A 1 455 ? 19.515 37.707 16.958 1.00 21.42 485 TYR A N 1
ATOM 3520 C CA . TYR A 1 455 ? 20.706 36.903 16.676 1.00 19.83 485 TYR A CA 1
ATOM 3521 C C . TYR A 1 455 ? 20.434 35.441 17.029 1.00 19.57 485 TYR A C 1
ATOM 3522 O O . TYR A 1 455 ? 20.604 34.590 16.179 1.00 19.19 485 TYR A O 1
ATOM 3531 N N . ASP A 1 456 ? 19.939 35.184 18.246 1.00 20.12 486 ASP A N 1
ATOM 3532 C CA . ASP A 1 456 ? 19.556 33.813 18.679 1.00 20.35 486 ASP A CA 1
ATOM 3533 C C . ASP A 1 456 ? 18.549 33.164 17.745 1.00 21.63 486 ASP A C 1
ATOM 3534 O O . ASP A 1 456 ? 18.683 31.988 17.419 1.00 21.25 486 ASP A O 1
ATOM 3539 N N . LYS A 1 457 ? 17.546 33.928 17.327 1.00 23.60 487 LYS A N 1
ATOM 3540 C CA . LYS A 1 457 ? 16.500 33.416 16.445 1.00 26.19 487 LYS A CA 1
ATOM 3541 C C . LYS A 1 457 ? 17.065 32.958 15.096 1.00 26.71 487 LYS A C 1
ATOM 3542 O O . LYS A 1 457 ? 16.689 31.887 14.583 1.00 26.53 487 LYS A O 1
ATOM 3548 N N . ILE A 1 458 ? 17.985 33.746 14.546 1.00 37.19 488 ILE A N 1
ATOM 3549 C CA . ILE A 1 458 ? 18.692 33.341 13.328 1.00 35.31 488 ILE A CA 1
ATOM 3550 C C . ILE A 1 458 ? 19.428 32.014 13.510 1.00 35.02 488 ILE A C 1
ATOM 3551 O O . ILE A 1 458 ? 19.292 31.114 12.686 1.00 35.93 488 ILE A O 1
ATOM 3556 N N . LEU A 1 459 ? 20.203 31.888 14.573 1.00 35.40 489 LEU A N 1
ATOM 3557 C CA . LEU A 1 459 ? 21.056 30.715 14.739 1.00 35.52 489 LEU A CA 1
ATOM 3558 C C . LEU A 1 459 ? 20.288 29.492 15.267 1.00 40.21 489 LEU A C 1
ATOM 3559 O O . LEU A 1 459 ? 20.599 28.358 14.896 1.00 40.22 489 LEU A O 1
ATOM 3564 N N . ASN A 1 460 ? 19.281 29.726 16.106 1.00 44.94 490 ASN A N 1
ATOM 3565 C CA . ASN A 1 460 ? 18.280 28.709 16.429 1.00 50.08 490 ASN A CA 1
ATOM 3566 C C . ASN A 1 460 ? 17.191 28.710 15.359 1.00 51.84 490 ASN A C 1
ATOM 3567 O O . ASN A 1 460 ? 17.296 28.018 14.342 1.00 52.16 490 ASN A O 1
ATOM 3572 N N . ASP A 1 470 ? 18.166 25.535 3.508 1.00 38.97 500 ASP A N 1
ATOM 3573 C CA . ASP A 1 470 ? 19.598 25.275 3.400 1.00 37.81 500 ASP A CA 1
ATOM 3574 C C . ASP A 1 470 ? 20.360 26.424 2.737 1.00 33.56 500 ASP A C 1
ATOM 3575 O O . ASP A 1 470 ? 21.340 26.917 3.288 1.00 30.45 500 ASP A O 1
ATOM 3580 N N . GLN A 1 471 ? 19.903 26.847 1.557 1.00 32.52 501 GLN A N 1
ATOM 3581 C CA . GLN A 1 471 ? 20.246 28.179 1.063 1.00 30.01 501 GLN A CA 1
ATOM 3582 C C . GLN A 1 471 ? 19.704 29.238 2.038 1.00 29.32 501 GLN A C 1
ATOM 3583 O O . GLN A 1 471 ? 20.394 30.202 2.340 1.00 26.82 501 GLN A O 1
ATOM 3589 N N . LYS A 1 472 ? 18.454 29.072 2.492 1.00 30.92 502 LYS A N 1
ATOM 3590 C CA . LYS A 1 472 ? 17.879 29.974 3.508 1.00 31.44 502 LYS A CA 1
ATOM 3591 C C . LYS A 1 472 ? 18.712 30.027 4.790 1.00 29.49 502 LYS A C 1
ATOM 3592 O O . LYS A 1 472 ? 18.904 31.100 5.345 1.00 28.21 502 LYS A O 1
ATOM 3598 N N . ARG A 1 473 ? 19.205 28.873 5.251 1.00 29.45 503 ARG A N 1
ATOM 3599 C CA . ARG A 1 473 ? 20.079 28.820 6.433 1.00 28.25 503 ARG A CA 1
ATOM 3600 C C . ARG A 1 473 ? 21.326 29.653 6.189 1.00 25.23 503 ARG A C 1
ATOM 3601 O O . ARG A 1 473 ? 21.690 30.492 7.012 1.00 23.82 503 ARG A O 1
ATOM 3609 N N . TRP A 1 474 ? 21.965 29.422 5.044 1.00 23.72 504 TRP A N 1
ATOM 3610 C CA . TRP A 1 474 ? 23.178 30.168 4.692 1.00 21.81 504 TRP A CA 1
ATOM 3611 C C . TRP A 1 474 ? 22.911 31.676 4.681 1.00 21.28 504 TRP A C 1
ATOM 3612 O O . TRP A 1 474 ? 23.620 32.436 5.350 1.00 20.41 504 TRP A O 1
ATOM 3623 N N . ASP A 1 475 ? 21.878 32.102 3.952 1.00 22.26 505 ASP A N 1
ATOM 3624 C CA . ASP A 1 475 ? 21.568 33.540 3.833 1.00 22.90 505 ASP A CA 1
ATOM 3625 C C . ASP A 1 475 ? 21.365 34.206 5.202 1.00 23.20 505 ASP A C 1
ATOM 3626 O O . ASP A 1 475 ? 21.830 35.323 5.437 1.00 22.76 505 ASP A O 1
ATOM 3631 N N . GLU A 1 476 ? 20.691 33.497 6.101 1.00 24.52 506 GLU A N 1
ATOM 3632 C CA . GLU A 1 476 ? 20.459 33.995 7.447 1.00 25.63 506 GLU A CA 1
ATOM 3633 C C . GLU A 1 476 ? 21.748 34.099 8.246 1.00 23.19 506 GLU A C 1
ATOM 3634 O O . GLU A 1 476 ? 21.959 35.103 8.913 1.00 22.89 506 GLU A O 1
ATOM 3640 N N . MET A 1 477 ? 22.629 33.103 8.131 1.00 21.61 507 MET A N 1
ATOM 3641 C CA . MET A 1 477 ? 23.947 33.176 8.781 1.00 20.40 507 MET A CA 1
ATOM 3642 C C . MET A 1 477 ? 24.751 34.397 8.330 1.00 19.48 507 MET A C 1
ATOM 3643 O O . MET A 1 477 ? 25.436 35.012 9.134 1.00 19.10 507 MET A O 1
ATOM 3648 N N . VAL A 1 478 ? 24.659 34.755 7.045 1.00 19.77 508 VAL A N 1
ATOM 3649 C CA . VAL A 1 478 ? 25.314 35.969 6.528 1.00 19.79 508 VAL A CA 1
ATOM 3650 C C . VAL A 1 478 ? 24.767 37.183 7.281 1.00 20.58 508 VAL A C 1
ATOM 3651 O O . VAL A 1 478 ? 25.527 38.010 7.803 1.00 20.50 508 VAL A O 1
ATOM 3655 N N . LYS A 1 479 ? 23.444 37.262 7.375 1.00 21.52 509 LYS A N 1
ATOM 3656 C CA . LYS A 1 479 ? 22.796 38.373 8.058 1.00 23.19 509 LYS A CA 1
ATOM 3657 C C . LYS A 1 479 ? 23.184 38.479 9.531 1.00 21.97 509 LYS A C 1
ATOM 3658 O O . LYS A 1 479 ? 23.288 39.583 10.072 1.00 22.73 509 LYS A O 1
ATOM 3664 N N . ALA A 1 480 ? 23.390 37.328 10.171 1.00 20.46 510 ALA A N 1
ATOM 3665 C CA . ALA A 1 480 ? 23.705 37.288 11.591 1.00 19.96 510 ALA A CA 1
ATOM 3666 C C . ALA A 1 480 ? 24.948 38.086 11.938 1.00 19.04 510 ALA A C 1
ATOM 3667 O O . ALA A 1 480 ? 24.995 38.705 12.995 1.00 19.15 510 ALA A O 1
ATOM 3669 N N . GLU A 1 481 ? 25.956 38.069 11.060 1.00 17.72 511 GLU A N 1
ATOM 3670 C CA . GLU A 1 481 ? 27.210 38.745 11.363 1.00 17.78 511 GLU A CA 1
ATOM 3671 C C . GLU A 1 481 ? 27.029 40.263 11.451 1.00 19.10 511 GLU A C 1
ATOM 3672 O O . GLU A 1 481 ? 27.680 40.935 12.265 1.00 19.87 511 GLU A O 1
ATOM 3678 N N . LYS A 1 482 ? 26.155 40.809 10.611 1.00 20.71 512 LYS A N 1
ATOM 3679 C CA . LYS A 1 482 ? 25.843 42.244 10.689 1.00 21.19 512 LYS A CA 1
ATOM 3680 C C . LYS A 1 482 ? 25.246 42.654 12.033 1.00 20.65 512 LYS A C 1
ATOM 3681 O O . LYS A 1 482 ? 25.582 43.710 12.576 1.00 20.56 512 LYS A O 1
ATOM 3687 N N . ILE A 1 483 ? 24.373 41.807 12.559 1.00 20.30 513 ILE A N 1
ATOM 3688 C CA . ILE A 1 483 ? 23.758 42.038 13.866 1.00 19.95 513 ILE A CA 1
ATOM 3689 C C . ILE A 1 483 ? 24.843 42.043 14.956 1.00 18.95 513 ILE A C 1
ATOM 3690 O O . ILE A 1 483 ? 24.919 42.947 15.782 1.00 18.94 513 ILE A O 1
ATOM 3695 N N . LEU A 1 484 ? 25.683 41.024 14.935 1.00 18.30 514 LEU A N 1
ATOM 3696 C CA . LEU A 1 484 ? 26.723 40.844 15.961 1.00 17.64 514 LEU A CA 1
ATOM 3697 C C . LEU A 1 484 ? 27.722 42.008 15.982 1.00 17.68 514 LEU A C 1
ATOM 3698 O O . LEU A 1 484 ? 28.067 42.520 17.046 1.00 17.22 514 LEU A O 1
ATOM 3703 N N . LEU A 1 485 ? 28.165 42.407 14.792 1.00 17.96 515 LEU A N 1
ATOM 3704 C CA . LEU A 1 485 ? 29.271 43.336 14.651 1.00 18.56 515 LEU A CA 1
ATOM 3705 C C . LEU A 1 485 ? 28.797 44.771 14.431 1.00 19.56 515 LEU A C 1
ATOM 3706 O O . LEU A 1 485 ? 28.914 45.586 15.329 1.00 19.71 515 LEU A O 1
ATOM 3711 N N . THR A 1 486 ? 28.242 45.062 13.259 1.00 20.72 516 THR A N 1
ATOM 3712 C CA . THR A 1 486 ? 27.837 46.420 12.926 1.00 22.07 516 THR A CA 1
ATOM 3713 C C . THR A 1 486 ? 26.773 46.966 13.884 1.00 22.47 516 THR A C 1
ATOM 3714 O O . THR A 1 486 ? 26.923 48.073 14.395 1.00 22.60 516 THR A O 1
ATOM 3718 N N . ASP A 1 487 ? 25.723 46.182 14.139 1.00 22.30 517 ASP A N 1
ATOM 3719 C CA . ASP A 1 487 ? 24.592 46.651 14.946 1.00 22.84 517 ASP A CA 1
ATOM 3720 C C . ASP A 1 487 ? 24.890 46.704 16.458 1.00 22.17 517 ASP A C 1
ATOM 3721 O O . ASP A 1 487 ? 24.555 47.682 17.111 1.00 22.66 517 ASP A O 1
ATOM 3726 N N . ASP A 1 488 ? 25.481 45.637 17.015 1.00 21.30 518 ASP A N 1
ATOM 3727 C CA . ASP A 1 488 ? 25.645 45.494 18.473 1.00 20.93 518 ASP A CA 1
ATOM 3728 C C . ASP A 1 488 ? 27.065 45.690 18.991 1.00 20.01 518 ASP A C 1
ATOM 3729 O O . ASP A 1 488 ? 27.257 45.902 20.178 1.00 20.10 518 ASP A O 1
ATOM 3734 N N . VAL A 1 489 ? 28.068 45.610 18.129 1.00 19.37 519 VAL A N 1
ATOM 3735 C CA . VAL A 1 489 ? 29.466 45.665 18.595 1.00 18.62 519 VAL A CA 1
ATOM 3736 C C . VAL A 1 489 ? 29.692 44.702 19.789 1.00 17.97 519 VAL A C 1
ATOM 3737 O O . VAL A 1 489 ? 30.253 45.081 20.823 1.00 18.15 519 VAL A O 1
ATOM 3741 N N . ALA A 1 490 ? 29.212 43.463 19.653 1.00 17.23 520 ALA A N 1
ATOM 3742 C CA . ALA A 1 490 ? 29.370 42.434 20.705 1.00 16.81 520 ALA A CA 1
ATOM 3743 C C . ALA A 1 490 ? 30.850 42.124 20.942 1.00 16.61 520 ALA A C 1
ATOM 3744 O O . ALA A 1 490 ? 31.276 41.880 22.083 1.00 16.75 520 ALA A O 1
ATOM 3746 N N . ILE A 1 491 ? 31.591 42.081 19.835 1.00 16.30 521 ILE A N 1
ATOM 3747 C CA . ILE A 1 491 ? 33.053 41.827 19.809 1.00 16.30 521 ILE A CA 1
ATOM 3748 C C . ILE A 1 491 ? 33.680 42.666 18.716 1.00 16.58 521 ILE A C 1
ATOM 3749 O O . ILE A 1 491 ? 32.966 43.261 17.919 1.00 16.93 521 ILE A O 1
ATOM 3754 N N . GLN A 1 492 ? 35.005 42.695 18.661 1.00 16.79 522 GLN A N 1
ATOM 3755 C CA . GLN A 1 492 ? 35.722 43.369 17.572 1.00 17.48 522 GLN A CA 1
ATOM 3756 C C . GLN A 1 492 ? 36.796 42.454 16.999 1.00 17.21 522 GLN A C 1
ATOM 3757 O O . GLN A 1 492 ? 37.863 42.309 17.587 1.00 16.94 522 GLN A O 1
ATOM 3763 N N . PRO A 1 493 ? 36.524 41.839 15.836 1.00 17.55 523 PRO A N 1
ATOM 3764 C CA . PRO A 1 493 ? 37.596 41.147 15.117 1.00 17.58 523 PRO A CA 1
ATOM 3765 C C . PRO A 1 493 ? 38.827 42.042 14.904 1.00 18.42 523 PRO A C 1
ATOM 3766 O O . PRO A 1 493 ? 38.686 43.208 14.542 1.00 18.92 523 PRO A O 1
ATOM 3770 N N A LEU A 1 494 ? 40.009 41.480 15.144 0.70 18.35 524 LEU A N 1
ATOM 3771 N N B LEU A 1 494 ? 40.009 41.496 15.186 0.30 18.23 524 LEU A N 1
ATOM 3772 C CA A LEU A 1 494 ? 41.256 42.222 15.033 0.70 19.33 524 LEU A CA 1
ATOM 3773 C CA B LEU A 1 494 ? 41.266 42.224 15.028 0.30 19.01 524 LEU A CA 1
ATOM 3774 C C A LEU A 1 494 ? 42.092 41.667 13.896 0.70 19.39 524 LEU A C 1
ATOM 3775 C C B LEU A 1 494 ? 42.072 41.662 13.876 0.30 19.24 524 LEU A C 1
ATOM 3776 O O A LEU A 1 494 ? 42.492 42.425 13.023 0.70 20.16 524 LEU A O 1
ATOM 3777 O O B LEU A 1 494 ? 42.432 42.407 12.969 0.30 20.01 524 LEU A O 1
ATOM 3786 N N . TYR A 1 495 ? 42.353 40.358 13.915 1.00 18.84 525 TYR A N 1
ATOM 3787 C CA . TYR A 1 495 ? 43.128 39.702 12.851 1.00 19.22 525 TYR A CA 1
ATOM 3788 C C . TYR A 1 495 ? 42.747 38.265 12.562 1.00 18.95 525 TYR A C 1
ATOM 3789 O O . TYR A 1 495 ? 42.185 37.564 13.408 1.00 17.82 525 TYR A O 1
ATOM 3798 N N . GLN A 1 496 ? 43.073 37.852 11.340 1.00 19.33 526 GLN A N 1
ATOM 3799 C CA . GLN A 1 496 ? 42.931 36.480 10.892 1.00 20.00 526 GLN A CA 1
ATOM 3800 C C . GLN A 1 496 ? 44.312 35.876 11.050 1.00 19.87 526 GLN A C 1
ATOM 3801 O O . GLN A 1 496 ? 45.286 36.388 10.471 1.00 19.76 526 GLN A O 1
ATOM 3807 N N . ARG A 1 497 ? 44.416 34.803 11.816 1.00 19.64 527 ARG A N 1
ATOM 3808 C CA . ARG A 1 497 ? 45.724 34.349 12.280 1.00 20.49 527 ARG A CA 1
ATOM 3809 C C . ARG A 1 497 ? 46.454 33.458 11.284 1.00 20.11 527 ARG A C 1
ATOM 3810 O O . ARG A 1 497 ? 45.885 32.508 10.749 1.00 19.63 527 ARG A O 1
ATOM 3818 N N . SER A 1 498 ? 47.713 33.800 11.033 1.00 20.39 528 SER A N 1
ATOM 3819 C CA . SER A 1 498 ? 48.702 32.856 10.503 1.00 20.83 528 SER A CA 1
ATOM 3820 C C . SER A 1 498 ? 49.831 32.744 11.521 1.00 20.76 528 SER A C 1
ATOM 3821 O O . SER A 1 498 ? 49.989 33.624 12.372 1.00 20.79 528 SER A O 1
ATOM 3824 N N . THR A 1 499 ? 50.609 31.660 11.426 1.00 20.41 529 THR A N 1
ATOM 3825 C CA . THR A 1 499 ? 51.680 31.372 12.368 1.00 20.22 529 THR A CA 1
ATOM 3826 C C . THR A 1 499 ? 52.940 31.071 11.559 1.00 19.93 529 THR A C 1
ATOM 3827 O O . THR A 1 499 ? 52.885 30.344 10.564 1.00 20.69 529 THR A O 1
ATOM 3831 N N . ALA A 1 500 ? 54.051 31.683 11.942 1.00 19.59 530 ALA A N 1
ATOM 3832 C CA . ALA A 1 500 ? 55.336 31.476 11.252 1.00 19.38 530 ALA A CA 1
ATOM 3833 C C . ALA A 1 500 ? 56.237 30.596 12.104 1.00 19.09 530 ALA A C 1
ATOM 3834 O O . ALA A 1 500 ? 56.237 30.689 13.336 1.00 18.56 530 ALA A O 1
ATOM 3836 N N . TYR A 1 501 ? 57.026 29.773 11.426 1.00 18.96 531 TYR A N 1
ATOM 3837 C CA . TYR A 1 501 ? 57.942 28.832 12.055 1.00 18.90 531 TYR A CA 1
ATOM 3838 C C . TYR A 1 501 ? 59.213 28.724 11.244 1.00 18.99 531 TYR A C 1
ATOM 3839 O O . TYR A 1 501 ? 59.213 28.982 10.033 1.00 19.08 531 TYR A O 1
ATOM 3848 N N . LEU A 1 502 ? 60.296 28.344 11.914 1.00 18.73 532 LEU A N 1
ATOM 3849 C CA . LEU A 1 502 ? 61.352 27.611 11.243 1.00 18.92 532 LEU A CA 1
ATOM 3850 C C . LEU A 1 502 ? 61.028 26.152 11.459 1.00 18.55 532 LEU A C 1
ATOM 3851 O O . LEU A 1 502 ? 60.639 25.766 12.564 1.00 17.99 532 LEU A O 1
ATOM 3856 N N . GLN A 1 503 ? 61.164 25.347 10.402 1.00 18.79 533 GLN A N 1
ATOM 3857 C CA . GLN A 1 503 ? 60.842 23.928 10.442 1.00 18.94 533 GLN A CA 1
ATOM 3858 C C . GLN A 1 503 ? 61.933 23.142 9.753 1.00 19.64 533 GLN A C 1
ATOM 3859 O O . GLN A 1 503 ? 62.195 23.390 8.586 1.00 19.67 533 GLN A O 1
ATOM 3865 N N . LYS A 1 504 ? 62.548 22.180 10.446 1.00 20.25 534 LYS A N 1
ATOM 3866 C CA . LYS A 1 504 ? 63.641 21.415 9.833 1.00 21.32 534 LYS A CA 1
ATOM 3867 C C . LYS A 1 504 ? 63.152 20.678 8.592 1.00 21.73 534 LYS A C 1
ATOM 3868 O O . LYS A 1 504 ? 62.046 20.116 8.587 1.00 21.44 534 LYS A O 1
ATOM 3874 N N . ASP A 1 505 ? 63.987 20.646 7.556 1.00 22.35 535 ASP A N 1
ATOM 3875 C CA . ASP A 1 505 ? 63.608 19.981 6.308 1.00 23.54 535 ASP A CA 1
ATOM 3876 C C . ASP A 1 505 ? 63.313 18.471 6.430 1.00 23.28 535 ASP A C 1
ATOM 3877 O O . ASP A 1 505 ? 62.589 17.923 5.604 1.00 23.92 535 ASP A O 1
ATOM 3882 N N . TYR A 1 506 ? 63.862 17.825 7.455 1.00 22.44 536 TYR A N 1
ATOM 3883 C CA . TYR A 1 506 ? 63.672 16.395 7.680 1.00 22.46 536 TYR A CA 1
ATOM 3884 C C . TYR A 1 506 ? 62.323 15.953 8.270 1.00 22.26 536 TYR A C 1
ATOM 3885 O O . TYR A 1 506 ? 62.046 14.758 8.309 1.00 22.39 536 TYR A O 1
ATOM 3894 N N . ILE A 1 507 ? 61.483 16.886 8.702 1.00 21.59 537 ILE A N 1
ATOM 3895 C CA . ILE A 1 507 ? 60.111 16.549 9.100 1.00 21.74 537 ILE A CA 1
ATOM 3896 C C . ILE A 1 507 ? 59.255 16.333 7.838 1.00 22.48 537 ILE A C 1
ATOM 3897 O O . ILE A 1 507 ? 59.077 17.261 7.055 1.00 22.59 537 ILE A O 1
ATOM 3902 N N . LYS A 1 508 ? 58.708 15.128 7.677 1.00 22.97 538 LYS A N 1
ATOM 3903 C CA . LYS A 1 508 ? 57.854 14.766 6.547 1.00 24.17 538 LYS A CA 1
ATOM 3904 C C . LYS A 1 508 ? 56.463 14.371 7.036 1.00 24.32 538 LYS A C 1
ATOM 3905 O O . LYS A 1 508 ? 56.318 13.807 8.128 1.00 23.47 538 LYS A O 1
ATOM 3911 N N . ASN A 1 509 ? 55.444 14.667 6.234 1.00 25.00 539 ASN A N 1
ATOM 3912 C CA . ASN A 1 509 ? 54.054 14.260 6.549 1.00 25.74 539 ASN A CA 1
ATOM 3913 C C . ASN A 1 509 ? 53.519 14.801 7.898 1.00 24.80 539 ASN A C 1
ATOM 3914 O O . ASN A 1 509 ? 52.829 14.102 8.652 1.00 24.65 539 ASN A O 1
ATOM 3919 N N . LEU A 1 510 ? 53.848 16.056 8.189 1.00 24.17 540 LEU A N 1
ATOM 3920 C CA . LEU A 1 510 ? 53.285 16.757 9.351 1.00 23.63 540 LEU A CA 1
ATOM 3921 C C . LEU A 1 510 ? 51.890 17.216 8.965 1.00 23.44 540 LEU A C 1
ATOM 3922 O O . LEU A 1 510 ? 51.738 18.174 8.220 1.00 24.11 540 LEU A O 1
ATOM 3927 N N . GLN A 1 511 ? 50.863 16.526 9.433 1.00 18.59 541 GLN A N 1
ATOM 3928 C CA . GLN A 1 511 ? 49.512 16.860 8.990 1.00 18.25 541 GLN A CA 1
ATOM 3929 C C . GLN A 1 511 ? 48.957 18.028 9.778 1.00 17.23 541 GLN A C 1
ATOM 3930 O O . GLN A 1 511 ? 48.747 17.908 10.980 1.00 15.98 541 GLN A O 1
ATOM 3936 N N . LYS A 1 512 ? 48.719 19.147 9.085 1.00 17.64 542 LYS A N 1
ATOM 3937 C CA . LYS A 1 512 ? 48.016 20.286 9.647 1.00 17.55 542 LYS A CA 1
ATOM 3938 C C . LYS A 1 512 ? 46.551 20.143 9.271 1.00 17.22 542 LYS A C 1
ATOM 3939 O O . LYS A 1 512 ? 46.199 20.176 8.104 1.00 17.86 542 LYS A O 1
ATOM 3945 N N . ASN A 1 513 ? 45.697 20.002 10.269 1.00 15.82 543 ASN A N 1
ATOM 3946 C CA . ASN A 1 513 ? 44.269 19.907 10.013 1.00 15.88 543 ASN A CA 1
ATOM 3947 C C . ASN A 1 513 ? 43.648 21.268 9.757 1.00 16.38 543 ASN A C 1
ATOM 3948 O O . ASN A 1 513 ? 43.984 22.230 10.448 1.00 16.53 543 ASN A O 1
ATOM 3953 N N . PRO A 1 514 ? 42.738 21.366 8.755 1.00 16.91 544 PRO A N 1
ATOM 3954 C CA . PRO A 1 514 ? 42.121 22.656 8.456 1.00 17.57 544 PRO A CA 1
ATOM 3955 C C . PRO A 1 514 ? 41.067 23.104 9.467 1.00 16.78 544 PRO A C 1
ATOM 3956 O O . PRO A 1 514 ? 40.658 24.246 9.429 1.00 17.31 544 PRO A O 1
ATOM 3960 N N . PHE A 1 515 ? 40.608 22.198 10.325 1.00 15.78 545 PHE A N 1
ATOM 3961 C CA . PHE A 1 515 ? 39.682 22.542 11.409 1.00 15.26 545 PHE A CA 1
ATOM 3962 C C . PHE A 1 515 ? 39.788 21.420 12.422 1.00 14.72 545 PHE A C 1
ATOM 3963 O O . PHE A 1 515 ? 40.470 20.411 12.182 1.00 14.42 545 PHE A O 1
ATOM 3971 N N . GLY A 1 516 ? 39.158 21.589 13.564 1.00 14.64 546 GLY A N 1
ATOM 3972 C CA . GLY A 1 516 ? 39.353 20.649 14.663 1.00 14.75 546 GLY A CA 1
ATOM 3973 C C . GLY A 1 516 ? 40.752 20.738 15.270 1.00 14.90 546 GLY A C 1
ATOM 3974 O O . GLY A 1 516 ? 41.483 21.701 15.009 1.00 14.80 546 GLY A O 1
ATOM 3975 N N . PRO A 1 517 ? 41.144 19.737 16.095 1.00 15.32 547 PRO A N 1
ATOM 3976 C CA . PRO A 1 517 ? 42.503 19.713 16.656 1.00 15.80 547 PRO A CA 1
ATOM 3977 C C . PRO A 1 517 ? 43.577 20.006 15.601 1.00 16.44 547 PRO A C 1
ATOM 3978 O O . PRO A 1 517 ? 43.498 19.492 14.485 1.00 16.35 547 PRO A O 1
ATOM 3982 N N . ASP A 1 518 ? 44.558 20.825 15.956 1.00 17.21 548 ASP A N 1
ATOM 3983 C CA . ASP A 1 518 ? 45.436 21.457 14.962 1.00 18.89 548 ASP A CA 1
ATOM 3984 C C . ASP A 1 518 ? 46.300 20.501 14.113 1.00 17.61 548 ASP A C 1
ATOM 3985 O O . ASP A 1 518 ? 46.443 20.706 12.905 1.00 17.25 548 ASP A O 1
ATOM 3990 N N . TYR A 1 519 ? 46.858 19.482 14.748 1.00 16.45 549 TYR A N 1
ATOM 3991 C CA . TYR A 1 519 ? 47.773 18.556 14.079 1.00 16.36 549 TYR A CA 1
ATOM 3992 C C . TYR A 1 519 ? 47.398 17.109 14.304 1.00 15.83 549 TYR A C 1
ATOM 3993 O O . TYR A 1 519 ? 46.713 16.768 15.276 1.00 15.91 549 TYR A O 1
ATOM 4002 N N . THR A 1 520 ? 47.834 16.265 13.375 1.00 15.46 550 THR A N 1
ATOM 4003 C CA . THR A 1 520 ? 47.779 14.818 13.549 1.00 15.44 550 THR A CA 1
ATOM 4004 C C . THR A 1 520 ? 49.179 14.308 13.249 1.00 15.86 550 THR A C 1
ATOM 4005 O O . THR A 1 520 ? 49.630 14.374 12.098 1.00 16.61 550 THR A O 1
ATOM 4009 N N . TYR A 1 521 ? 49.868 13.833 14.288 1.00 16.10 551 TYR A N 1
ATOM 4010 C CA . TYR A 1 521 ? 51.237 13.348 14.156 1.00 16.27 551 TYR A CA 1
ATOM 4011 C C . TYR A 1 521 ? 51.327 11.877 13.765 1.00 17.04 551 TYR A C 1
ATOM 4012 O O . TYR A 1 521 ? 52.446 11.376 13.578 1.00 17.59 551 TYR A O 1
ATOM 4021 N N . LYS A 1 522 ? 50.177 11.206 13.654 1.00 17.43 552 LYS A N 1
ATOM 4022 C CA . LYS A 1 522 ? 50.080 9.755 13.455 1.00 18.29 552 LYS A CA 1
ATOM 4023 C C . LYS A 1 522 ? 51.082 9.224 12.437 1.00 18.90 552 LYS A C 1
ATOM 4024 O O . LYS A 1 522 ? 51.779 8.279 12.752 1.00 19.75 552 LYS A O 1
ATOM 4030 N N . GLU A 1 523 ? 51.139 9.822 11.245 1.00 18.68 553 GLU A N 1
ATOM 4031 C CA . GLU A 1 523 ? 51.960 9.279 10.138 1.00 19.75 553 GLU A CA 1
ATOM 4032 C C . GLU A 1 523 ? 53.133 10.178 9.787 1.00 19.01 553 GLU A C 1
ATOM 4033 O O . GLU A 1 523 ? 53.760 10.009 8.747 1.00 19.98 553 GLU A O 1
ATOM 4039 N N . THR A 1 524 ? 53.433 11.134 10.658 1.00 18.02 554 THR A N 1
ATOM 4040 C CA . THR A 1 524 ? 54.616 11.957 10.541 1.00 18.04 554 THR A CA 1
ATOM 4041 C C . THR A 1 524 ? 55.862 11.094 10.702 1.00 18.57 554 THR A C 1
ATOM 4042 O O . THR A 1 524 ? 55.866 10.113 11.451 1.00 19.09 554 THR A O 1
ATOM 4046 N N . TYR A 1 525 ? 56.906 11.434 9.967 1.00 19.01 555 TYR A N 1
ATOM 4047 C CA . TYR A 1 525 ? 58.182 10.711 10.091 1.00 19.99 555 TYR A CA 1
ATOM 4048 C C . TYR A 1 525 ? 59.338 11.630 9.733 1.00 20.60 555 TYR A C 1
ATOM 4049 O O . TYR A 1 525 ? 59.125 12.726 9.196 1.00 20.23 555 TYR A O 1
ATOM 4058 N N . LEU A 1 526 ? 60.556 11.165 10.013 1.00 21.55 556 LEU A N 1
ATOM 4059 C CA . LEU A 1 526 ? 61.751 11.967 9.827 1.00 22.73 556 LEU A CA 1
ATOM 4060 C C . LEU A 1 526 ? 62.672 11.298 8.803 1.00 24.60 556 LEU A C 1
ATOM 4061 O O . LEU A 1 526 ? 62.832 10.081 8.827 1.00 24.27 556 LEU A O 1
ATOM 4066 N N . THR A 1 527 ? 63.239 12.104 7.908 1.00 26.38 557 THR A N 1
ATOM 4067 C CA . THR A 1 527 ? 64.299 11.676 7.003 1.00 29.46 557 THR A CA 1
ATOM 4068 C C . THR A 1 527 ? 65.614 12.350 7.416 1.00 32.22 557 THR A C 1
ATOM 4069 O O . THR A 1 527 ? 66.165 13.153 6.663 1.00 32.86 557 THR A O 1
ATOM 4073 N N . LYS A 1 528 ? 66.068 12.066 8.640 1.00 35.48 558 LYS A N 1
ATOM 4074 C CA . LYS A 1 528 ? 67.307 12.674 9.185 1.00 39.55 558 LYS A CA 1
ATOM 4075 C C . LYS A 1 528 ? 68.514 12.078 8.481 1.00 42.45 558 LYS A C 1
ATOM 4076 O O . LYS A 1 528 ? 68.557 10.865 8.272 1.00 42.98 558 LYS A O 1
ATOM 4082 N N . LEU A 1 529 ? 69.469 12.939 8.129 1.00 46.44 559 LEU A N 1
ATOM 4083 C CA . LEU A 1 529 ? 70.699 12.582 7.394 1.00 50.26 559 LEU A CA 1
ATOM 4084 C C . LEU A 1 529 ? 70.509 11.544 6.284 1.00 52.47 559 LEU A C 1
ATOM 4085 O O . LEU A 1 529 ? 69.997 11.871 5.215 1.00 55.84 559 LEU A O 1
ATOM 4090 N N . ALA B 1 11 ? 35.715 40.042 67.156 1.00 41.57 41 ALA B N 1
ATOM 4091 C CA . ALA B 1 11 ? 36.371 39.396 65.970 1.00 41.21 41 ALA B CA 1
ATOM 4092 C C . ALA B 1 11 ? 37.864 39.716 65.871 1.00 42.43 41 ALA B C 1
ATOM 4093 O O . ALA B 1 11 ? 38.365 40.605 66.574 1.00 44.36 41 ALA B O 1
ATOM 4095 N N . SER B 1 12 ? 38.571 38.982 65.011 1.00 41.06 42 SER B N 1
ATOM 4096 C CA . SER B 1 12 ? 39.983 39.287 64.692 1.00 41.18 42 SER B CA 1
ATOM 4097 C C . SER B 1 12 ? 40.425 38.688 63.352 1.00 39.13 42 SER B C 1
ATOM 4098 O O . SER B 1 12 ? 40.005 37.578 62.982 1.00 39.53 42 SER B O 1
ATOM 4101 N N . GLY B 1 13 ? 41.283 39.419 62.638 1.00 37.72 43 GLY B N 1
ATOM 4102 C CA . GLY B 1 13 ? 41.818 38.961 61.359 1.00 35.75 43 GLY B CA 1
ATOM 4103 C C . GLY B 1 13 ? 40.833 39.024 60.197 1.00 33.13 43 GLY B C 1
ATOM 4104 O O . GLY B 1 13 ? 39.823 39.735 60.245 1.00 31.90 43 GLY B O 1
ATOM 4105 N N . GLU B 1 14 ? 41.130 38.265 59.149 1.00 31.28 44 GLU B N 1
ATOM 4106 C CA . GLU B 1 14 ? 40.354 38.324 57.925 1.00 29.75 44 GLU B CA 1
ATOM 4107 C C . GLU B 1 14 ? 39.004 37.662 58.138 1.00 26.74 44 GLU B C 1
ATOM 4108 O O . GLU B 1 14 ? 38.935 36.591 58.735 1.00 26.06 44 GLU B O 1
ATOM 4114 N N . GLN B 1 15 ? 37.949 38.311 57.655 1.00 24.36 45 GLN B N 1
ATOM 4115 C CA . GLN B 1 15 ? 36.583 37.831 57.843 1.00 22.47 45 GLN B CA 1
ATOM 4116 C C . GLN B 1 15 ? 36.085 37.222 56.540 1.00 21.18 45 GLN B C 1
ATOM 4117 O O . GLN B 1 15 ? 35.136 37.711 55.919 1.00 20.89 45 GLN B O 1
ATOM 4123 N N . VAL B 1 16 ? 36.761 36.156 56.133 1.00 20.65 46 VAL B N 1
ATOM 4124 C CA . VAL B 1 16 ? 36.391 35.348 54.978 1.00 20.01 46 VAL B CA 1
ATOM 4125 C C . VAL B 1 16 ? 36.294 33.898 55.438 1.00 19.40 46 VAL B C 1
ATOM 4126 O O . VAL B 1 16 ? 37.256 33.351 55.976 1.00 19.95 46 VAL B O 1
ATOM 4130 N N . LEU B 1 17 ? 35.149 33.285 55.174 1.00 18.20 47 LEU B N 1
ATOM 4131 C CA . LEU B 1 17 ? 34.837 31.939 55.621 1.00 17.62 47 LEU B CA 1
ATOM 4132 C C . LEU B 1 17 ? 34.749 31.025 54.418 1.00 17.48 47 LEU B C 1
ATOM 4133 O O . LEU B 1 17 ? 34.140 31.388 53.393 1.00 17.07 47 LEU B O 1
ATOM 4138 N N . ASN B 1 18 ? 35.354 29.848 54.529 1.00 17.57 48 ASN B N 1
ATOM 4139 C CA . ASN B 1 18 ? 35.375 28.862 53.437 1.00 17.72 48 ASN B CA 1
ATOM 4140 C C . ASN B 1 18 ? 34.628 27.620 53.872 1.00 17.43 48 ASN B C 1
ATOM 4141 O O . ASN B 1 18 ? 35.026 26.947 54.834 1.00 17.42 48 ASN B O 1
ATOM 4146 N N . LEU B 1 19 ? 33.547 27.326 53.163 1.00 17.10 49 LEU B N 1
ATOM 4147 C CA . LEU B 1 19 ? 32.670 26.220 53.499 1.00 17.02 49 LEU B CA 1
ATOM 4148 C C . LEU B 1 19 ? 32.563 25.239 52.358 1.00 17.86 49 LEU B C 1
ATOM 4149 O O . LEU B 1 19 ? 32.964 25.529 51.239 1.00 18.03 49 LEU B O 1
ATOM 4154 N N . THR B 1 20 ? 31.985 24.073 52.651 1.00 18.39 50 THR B N 1
ATOM 4155 C CA . THR B 1 20 ? 31.655 23.108 51.622 1.00 19.39 50 THR B CA 1
ATOM 4156 C C . THR B 1 20 ? 30.151 22.773 51.636 1.00 19.61 50 THR B C 1
ATOM 4157 O O . THR B 1 20 ? 29.438 22.988 52.639 1.00 19.44 50 THR B O 1
ATOM 4161 N N . GLU B 1 21 ? 29.682 22.217 50.525 1.00 20.44 51 GLU B N 1
ATOM 4162 C CA . GLU B 1 21 ? 28.313 21.686 50.403 1.00 20.93 51 GLU B CA 1
ATOM 4163 C C . GLU B 1 21 ? 28.420 20.341 49.688 1.00 20.94 51 GLU B C 1
ATOM 4164 O O . GLU B 1 21 ? 29.348 20.125 48.903 1.00 21.15 51 GLU B O 1
ATOM 4170 N N . SER B 1 22 ? 27.507 19.421 49.975 1.00 20.49 52 SER B N 1
ATOM 4171 C CA . SER B 1 22 ? 27.599 18.070 49.433 1.00 20.81 52 SER B CA 1
ATOM 4172 C C . SER B 1 22 ? 26.835 17.908 48.112 1.00 20.16 52 SER B C 1
ATOM 4173 O O . SER B 1 22 ? 26.891 16.844 47.500 1.00 20.36 52 SER B O 1
ATOM 4176 N N . ALA B 1 23 ? 26.153 18.959 47.656 1.00 18.94 53 ALA B N 1
ATOM 4177 C CA . ALA B 1 23 ? 25.349 18.883 46.446 1.00 18.62 53 ALA B CA 1
ATOM 4178 C C . ALA B 1 23 ? 25.280 20.222 45.756 1.00 18.23 53 ALA B C 1
ATOM 4179 O O . ALA B 1 23 ? 25.383 21.275 46.408 1.00 17.50 53 ALA B O 1
ATOM 4181 N N . LEU B 1 24 ? 25.090 20.178 44.439 1.00 18.21 54 LEU B N 1
ATOM 4182 C CA . LEU B 1 24 ? 24.853 21.391 43.645 1.00 18.35 54 LEU B CA 1
ATOM 4183 C C . LEU B 1 24 ? 23.452 21.982 43.996 1.00 17.80 54 LEU B C 1
ATOM 4184 O O . LEU B 1 24 ? 22.553 21.255 44.381 1.00 18.03 54 LEU B O 1
ATOM 4189 N N . ILE B 1 25 ? 23.277 23.287 43.848 1.00 17.56 55 ILE B N 1
ATOM 4190 C CA . ILE B 1 25 ? 22.006 23.939 44.199 1.00 17.11 55 ILE B CA 1
ATOM 4191 C C . ILE B 1 25 ? 20.886 23.504 43.240 1.00 17.29 55 ILE B C 1
ATOM 4192 O O . ILE B 1 25 ? 21.024 23.706 42.054 1.00 17.32 55 ILE B O 1
ATOM 4197 N N . PRO B 1 26 ? 19.794 22.883 43.741 1.00 17.17 56 PRO B N 1
ATOM 4198 C CA . PRO B 1 26 ? 18.692 22.544 42.827 1.00 17.49 56 PRO B CA 1
ATOM 4199 C C . PRO B 1 26 ? 17.900 23.765 42.369 1.00 17.71 56 PRO B C 1
ATOM 4200 O O . PRO B 1 26 ? 17.541 23.869 41.196 1.00 18.02 56 PRO B O 1
ATOM 4204 N N . SER B 1 27 ? 17.663 24.692 43.290 1.00 17.62 57 SER B N 1
ATOM 4205 C CA . SER B 1 27 ? 16.919 25.895 43.017 1.00 17.71 57 SER B CA 1
ATOM 4206 C C . SER B 1 27 ? 17.355 26.997 43.950 1.00 17.21 57 SER B C 1
ATOM 4207 O O . SER B 1 27 ? 17.569 26.747 45.110 1.00 17.06 57 SER B O 1
ATOM 4210 N N . ALA B 1 28 ? 17.438 28.217 43.437 1.00 17.48 58 ALA B N 1
ATOM 4211 C CA . ALA B 1 28 ? 17.565 29.406 44.273 1.00 17.34 58 ALA B CA 1
ATOM 4212 C C . ALA B 1 28 ? 16.405 30.394 44.088 1.00 17.16 58 ALA B C 1
ATOM 4213 O O . ALA B 1 28 ? 16.545 31.595 44.399 1.00 17.52 58 ALA B O 1
ATOM 4215 N N . ASP B 1 29 ? 15.281 29.900 43.556 1.00 16.79 59 ASP B N 1
ATOM 4216 C CA . ASP B 1 29 ? 14.039 30.648 43.461 1.00 16.85 59 ASP B CA 1
ATOM 4217 C C . ASP B 1 29 ? 13.318 30.528 44.838 1.00 16.11 59 ASP B C 1
ATOM 4218 O O . ASP B 1 29 ? 12.898 29.442 45.231 1.00 16.03 59 ASP B O 1
ATOM 4223 N N . SER B 1 30 ? 13.152 31.640 45.552 1.00 15.59 60 SER B N 1
ATOM 4224 C CA . SER B 1 30 ? 12.590 31.582 46.907 1.00 15.14 60 SER B CA 1
ATOM 4225 C C . SER B 1 30 ? 11.145 31.041 46.941 1.00 15.17 60 SER B C 1
ATOM 4226 O O . SER B 1 30 ? 10.732 30.463 47.961 1.00 15.07 60 SER B O 1
ATOM 4229 N N . THR B 1 31 ? 10.404 31.198 45.843 1.00 15.24 61 THR B N 1
ATOM 4230 C CA . THR B 1 31 ? 9.059 30.630 45.724 1.00 15.67 61 THR B CA 1
ATOM 4231 C C . THR B 1 31 ? 9.064 29.135 45.431 1.00 16.13 61 THR B C 1
ATOM 4232 O O . THR B 1 31 ? 8.262 28.390 45.995 1.00 16.36 61 THR B O 1
ATOM 4236 N N . LYS B 1 32 ? 9.938 28.708 44.531 1.00 16.70 62 LYS B N 1
ATOM 4237 C CA . LYS B 1 32 ? 9.935 27.338 44.039 1.00 17.52 62 LYS B CA 1
ATOM 4238 C C . LYS B 1 32 ? 10.862 26.361 44.775 1.00 17.15 62 LYS B C 1
ATOM 4239 O O . LYS B 1 32 ? 10.657 25.156 44.681 1.00 17.33 62 LYS B O 1
ATOM 4245 N N . ALA B 1 33 ? 11.904 26.855 45.424 1.00 16.71 63 ALA B N 1
ATOM 4246 C CA . ALA B 1 33 ? 12.873 25.985 46.081 1.00 16.75 63 ALA B CA 1
ATOM 4247 C C . ALA B 1 33 ? 12.214 25.214 47.214 1.00 16.88 63 ALA B C 1
ATOM 4248 O O . ALA B 1 33 ? 11.410 25.766 47.963 1.00 16.26 63 ALA B O 1
ATOM 4250 N N . ASP B 1 34 ? 12.527 23.922 47.301 1.00 16.95 64 ASP B N 1
ATOM 4251 C CA . ASP B 1 34 ? 12.007 23.102 48.377 1.00 17.27 64 ASP B CA 1
ATOM 4252 C C . ASP B 1 34 ? 13.050 22.202 49.030 1.00 17.11 64 ASP B C 1
ATOM 4253 O O . ASP B 1 34 ? 12.685 21.268 49.759 1.00 17.10 64 ASP B O 1
ATOM 4258 N N . ASP B 1 35 ? 14.327 22.505 48.801 1.00 17.03 65 ASP B N 1
ATOM 4259 C CA . ASP B 1 35 ? 15.409 21.627 49.217 1.00 17.47 65 ASP B CA 1
ATOM 4260 C C . ASP B 1 35 ? 16.336 22.383 50.158 1.00 16.94 65 ASP B C 1
ATOM 4261 O O . ASP B 1 35 ? 16.426 23.602 50.099 1.00 16.13 65 ASP B O 1
ATOM 4266 N N . GLN B 1 36 ? 17.070 21.646 50.975 1.00 17.09 66 GLN B N 1
ATOM 4267 C CA . GLN B 1 36 ? 17.853 22.266 52.056 1.00 17.48 66 GLN B CA 1
ATOM 4268 C C . GLN B 1 36 ? 19.053 23.070 51.547 1.00 16.55 66 GLN B C 1
ATOM 4269 O O . GLN B 1 36 ? 19.471 24.024 52.195 1.00 16.08 66 GLN B O 1
ATOM 4275 N N . VAL B 1 37 ? 19.594 22.710 50.394 1.00 16.26 67 VAL B N 1
ATOM 4276 C CA . VAL B 1 37 ? 20.729 23.433 49.844 1.00 16.05 67 VAL B CA 1
ATOM 4277 C C . VAL B 1 37 ? 20.301 24.816 49.356 1.00 15.68 67 VAL B C 1
ATOM 4278 O O . VAL B 1 37 ? 20.867 25.842 49.780 1.00 15.47 67 VAL B O 1
ATOM 4282 N N . GLY B 1 38 ? 19.281 24.852 48.499 1.00 15.14 68 GLY B N 1
ATOM 4283 C CA . GLY B 1 38 ? 18.778 26.098 47.947 1.00 15.00 68 GLY B CA 1
ATOM 4284 C C . GLY B 1 38 ? 18.098 27.002 48.964 1.00 14.55 68 GLY B C 1
ATOM 4285 O O . GLY B 1 38 ? 18.283 28.220 48.929 1.00 14.04 68 GLY B O 1
ATOM 4286 N N . LEU B 1 39 ? 17.319 26.422 49.873 1.00 14.41 69 LEU B N 1
ATOM 4287 C CA . LEU B 1 39 ? 16.698 27.221 50.943 1.00 14.21 69 LEU B CA 1
ATOM 4288 C C . LEU B 1 39 ? 17.740 27.830 51.892 1.00 13.79 69 LEU B C 1
ATOM 4289 O O . LEU B 1 39 ? 17.556 28.947 52.357 1.00 13.39 69 LEU B O 1
ATOM 4294 N N . ASN B 1 40 ? 18.822 27.113 52.178 1.00 13.68 70 ASN B N 1
ATOM 4295 C CA . ASN B 1 40 ? 19.945 27.717 52.909 1.00 13.64 70 ASN B CA 1
ATOM 4296 C C . ASN B 1 40 ? 20.568 28.927 52.162 1.00 13.31 70 ASN B C 1
ATOM 4297 O O . ASN B 1 40 ? 20.801 29.985 52.751 1.00 13.30 70 ASN B O 1
ATOM 4302 N N . VAL B 1 41 ? 20.761 28.789 50.857 1.00 13.37 71 VAL B N 1
ATOM 4303 C CA . VAL B 1 41 ? 21.239 29.904 50.033 1.00 13.64 71 VAL B CA 1
ATOM 4304 C C . VAL B 1 41 ? 20.327 31.124 50.141 1.00 13.49 71 VAL B C 1
ATOM 4305 O O . VAL B 1 41 ? 20.770 32.201 50.533 1.00 13.37 71 VAL B O 1
ATOM 4309 N N A VAL B 1 42 ? 19.051 30.919 49.824 0.50 13.50 72 VAL B N 1
ATOM 4310 N N B VAL B 1 42 ? 19.041 30.981 49.826 0.50 13.38 72 VAL B N 1
ATOM 4311 C CA A VAL B 1 42 ? 18.071 31.987 49.843 0.50 13.45 72 VAL B CA 1
ATOM 4312 C CA B VAL B 1 42 ? 18.178 32.163 49.827 0.50 13.27 72 VAL B CA 1
ATOM 4313 C C A VAL B 1 42 ? 18.002 32.697 51.196 0.50 13.23 72 VAL B C 1
ATOM 4314 C C B VAL B 1 42 ? 17.920 32.721 51.230 0.50 13.11 72 VAL B C 1
ATOM 4315 O O A VAL B 1 42 ? 17.834 33.919 51.247 0.50 13.40 72 VAL B O 1
ATOM 4316 O O B VAL B 1 42 ? 17.520 33.874 51.361 0.50 13.26 72 VAL B O 1
ATOM 4323 N N . ASN B 1 43 ? 18.173 31.943 52.280 1.00 12.99 73 ASN B N 1
ATOM 4324 C CA . ASN B 1 43 ? 18.136 32.516 53.641 1.00 12.99 73 ASN B CA 1
ATOM 4325 C C . ASN B 1 43 ? 19.234 33.537 53.947 1.00 13.23 73 ASN B C 1
ATOM 4326 O O . ASN B 1 43 ? 19.041 34.385 54.820 1.00 13.40 73 ASN B O 1
ATOM 4331 N N . GLN B 1 44 ? 20.354 33.471 53.233 1.00 13.48 74 GLN B N 1
ATOM 4332 C CA . GLN B 1 44 ? 21.471 34.407 53.431 1.00 13.70 74 GLN B CA 1
ATOM 4333 C C . GLN B 1 44 ? 21.322 35.640 52.541 1.00 14.01 74 GLN B C 1
ATOM 4334 O O . GLN B 1 44 ? 21.817 36.709 52.894 1.00 14.31 74 GLN B O 1
ATOM 4340 N N . THR B 1 45 ? 20.706 35.455 51.367 1.00 14.07 75 THR B N 1
ATOM 4341 C CA . THR B 1 45 ? 20.647 36.470 50.297 1.00 14.21 75 THR B CA 1
ATOM 4342 C C . THR B 1 45 ? 19.341 37.251 50.306 1.00 14.20 75 THR B C 1
ATOM 4343 O O . THR B 1 45 ? 19.237 38.286 49.649 1.00 14.66 75 THR B O 1
ATOM 4347 N N . ASN B 1 46 ? 18.342 36.766 51.040 1.00 13.78 76 ASN B N 1
ATOM 4348 C CA . ASN B 1 46 ? 17.026 37.377 51.077 1.00 13.89 76 ASN B CA 1
ATOM 4349 C C . ASN B 1 46 ? 16.451 37.261 52.480 1.00 13.81 76 ASN B C 1
ATOM 4350 O O . ASN B 1 46 ? 16.974 36.536 53.317 1.00 13.70 76 ASN B O 1
ATOM 4355 N N . GLU B 1 47 ? 15.365 37.976 52.721 1.00 14.04 77 GLU B N 1
ATOM 4356 C CA . GLU B 1 47 ? 14.799 38.115 54.060 1.00 14.19 77 GLU B CA 1
ATOM 4357 C C . GLU B 1 47 ? 13.329 38.469 53.981 1.00 13.78 77 GLU B C 1
ATOM 4358 O O . GLU B 1 47 ? 12.899 39.244 53.120 1.00 13.80 77 GLU B O 1
ATOM 4364 N N . GLY B 1 48 ? 12.564 37.881 54.897 1.00 13.93 78 GLY B N 1
ATOM 4365 C CA . GLY B 1 48 ? 11.120 38.091 54.959 1.00 13.62 78 GLY B CA 1
ATOM 4366 C C . GLY B 1 48 ? 10.762 38.912 56.171 1.00 13.75 78 GLY B C 1
ATOM 4367 O O . GLY B 1 48 ? 11.596 39.637 56.740 1.00 13.47 78 GLY B O 1
ATOM 4368 N N . LEU B 1 49 ? 9.506 38.784 56.575 1.00 13.68 79 LEU B N 1
ATOM 4369 C CA . LEU B 1 49 ? 8.977 39.547 57.706 1.00 13.85 79 LEU B CA 1
ATOM 4370 C C . LEU B 1 49 ? 9.632 39.179 59.049 1.00 13.77 79 LEU B C 1
ATOM 4371 O O . LEU B 1 49 ? 9.773 40.020 59.930 1.00 14.43 79 LEU B O 1
ATOM 4376 N N . TYR B 1 50 ? 9.985 37.913 59.201 1.00 13.43 80 TYR B N 1
ATOM 4377 C CA . TYR B 1 50 ? 10.600 37.372 60.412 1.00 13.47 80 TYR B CA 1
ATOM 4378 C C . TYR B 1 50 ? 11.812 36.576 59.990 1.00 13.05 80 TYR B C 1
ATOM 4379 O O . TYR B 1 50 ? 11.894 36.132 58.836 1.00 12.83 80 TYR B O 1
ATOM 4388 N N . ALA B 1 51 ? 12.727 36.374 60.927 1.00 13.27 81 ALA B N 1
ATOM 4389 C CA . ALA B 1 51 ? 13.872 35.479 60.757 1.00 13.29 81 ALA B CA 1
ATOM 4390 C C . ALA B 1 51 ? 14.191 34.890 62.125 1.00 13.68 81 ALA B C 1
ATOM 4391 O O . ALA B 1 51 ? 14.067 35.585 63.140 1.00 13.76 81 ALA B O 1
ATOM 4393 N N . LEU B 1 52 ? 14.609 33.620 62.161 1.00 13.86 82 LEU B N 1
ATOM 4394 C CA . LEU B 1 52 ? 14.922 32.971 63.433 1.00 14.69 82 LEU B CA 1
ATOM 4395 C C . LEU B 1 52 ? 16.098 33.677 64.106 1.00 15.32 82 LEU B C 1
ATOM 4396 O O . LEU B 1 52 ? 17.125 33.904 63.472 1.00 14.97 82 LEU B O 1
ATOM 4401 N N . ASP B 1 53 ? 15.931 34.000 65.387 1.00 16.16 83 ASP B N 1
ATOM 4402 C CA . ASP B 1 53 ? 16.990 34.594 66.218 1.00 17.23 83 ASP B CA 1
ATOM 4403 C C . ASP B 1 53 ? 17.952 33.535 66.794 1.00 18.00 83 ASP B C 1
ATOM 4404 O O . ASP B 1 53 ? 17.839 32.357 66.485 1.00 17.39 83 ASP B O 1
ATOM 4409 N N . LYS B 1 54 ? 18.902 33.966 67.619 1.00 19.50 84 LYS B N 1
ATOM 4410 C CA . LYS B 1 54 ? 19.919 33.063 68.176 1.00 20.96 84 LYS B CA 1
ATOM 4411 C C . LYS B 1 54 ? 19.362 31.931 69.032 1.00 21.16 84 LYS B C 1
ATOM 4412 O O . LYS B 1 54 ? 20.045 30.948 69.225 1.00 21.72 84 LYS B O 1
ATOM 4418 N N . ASP B 1 55 ? 18.147 32.068 69.550 1.00 21.30 85 ASP B N 1
ATOM 4419 C CA . ASP B 1 55 ? 17.523 31.016 70.378 1.00 22.29 85 ASP B CA 1
ATOM 4420 C C . ASP B 1 55 ? 16.470 30.215 69.629 1.00 20.98 85 ASP B C 1
ATOM 4421 O O . ASP B 1 55 ? 15.629 29.530 70.251 1.00 21.57 85 ASP B O 1
ATOM 4426 N N . GLY B 1 56 ? 16.487 30.298 68.303 1.00 19.28 86 GLY B N 1
ATOM 4427 C CA . GLY B 1 56 ? 15.543 29.548 67.500 1.00 18.35 86 GLY B CA 1
ATOM 4428 C C . GLY B 1 56 ? 14.137 30.090 67.482 1.00 17.56 86 GLY B C 1
ATOM 4429 O O . GLY B 1 56 ? 13.222 29.385 67.046 1.00 16.95 86 GLY B O 1
ATOM 4430 N N . ILE B 1 57 ? 13.956 31.359 67.872 1.00 17.09 87 ILE B N 1
ATOM 4431 C CA . ILE B 1 57 ? 12.620 31.972 67.888 1.00 16.75 87 ILE B CA 1
ATOM 4432 C C . ILE B 1 57 ? 12.447 32.992 66.766 1.00 15.86 87 ILE B C 1
ATOM 4433 O O . ILE B 1 57 ? 13.288 33.884 66.606 1.00 15.58 87 ILE B O 1
ATOM 4438 N N . PRO B 1 58 ? 11.341 32.891 66.002 1.00 15.26 88 PRO B N 1
ATOM 4439 C CA . PRO B 1 58 ? 11.136 33.895 64.943 1.00 14.79 88 PRO B CA 1
ATOM 4440 C C . PRO B 1 58 ? 11.066 35.286 65.530 1.00 14.98 88 PRO B C 1
ATOM 4441 O O . PRO B 1 58 ? 10.337 35.510 66.496 1.00 15.17 88 PRO B O 1
ATOM 4445 N N . ALA B 1 59 ? 11.909 36.187 65.013 1.00 14.89 89 ALA B N 1
ATOM 4446 C CA . ALA B 1 59 ? 11.936 37.585 65.435 1.00 15.21 89 ALA B CA 1
ATOM 4447 C C . ALA B 1 59 ? 11.743 38.478 64.224 1.00 14.99 89 ALA B C 1
ATOM 4448 O O . ALA B 1 59 ? 12.117 38.129 63.097 1.00 14.13 89 ALA B O 1
ATOM 4450 N N . ILE B 1 60 ? 11.213 39.671 64.471 1.00 15.29 90 ILE B N 1
ATOM 4451 C CA . ILE B 1 60 ? 10.966 40.578 63.346 1.00 15.29 90 ILE B CA 1
ATOM 4452 C C . ILE B 1 60 ? 12.255 40.868 62.555 1.00 15.08 90 ILE B C 1
ATOM 4453 O O . ILE B 1 60 ? 13.351 41.013 63.122 1.00 15.03 90 ILE B O 1
ATOM 4458 N N . ALA B 1 61 ? 12.101 40.935 61.239 1.00 14.78 91 ALA B N 1
ATOM 4459 C CA . ALA B 1 61 ? 13.186 41.214 60.321 1.00 14.88 91 ALA B CA 1
ATOM 4460 C C . ALA B 1 61 ? 12.737 42.300 59.358 1.00 15.07 91 ALA B C 1
ATOM 4461 O O . ALA B 1 61 ? 13.049 43.477 59.591 1.00 15.61 91 ALA B O 1
ATOM 4463 N N . GLY B 1 62 ? 11.955 41.939 58.328 1.00 14.93 92 GLY B N 1
ATOM 4464 C CA . GLY B 1 62 ? 11.391 42.911 57.385 1.00 15.19 92 GLY B CA 1
ATOM 4465 C C . GLY B 1 62 ? 10.240 43.693 57.993 1.00 15.47 92 GLY B C 1
ATOM 4466 O O . GLY B 1 62 ? 9.917 44.775 57.546 1.00 15.84 92 GLY B O 1
ATOM 4467 N N . ALA B 1 63 ? 9.631 43.136 59.037 1.00 15.46 93 ALA B N 1
ATOM 4468 C CA . ALA B 1 63 ? 8.667 43.849 59.835 1.00 15.81 93 ALA B CA 1
ATOM 4469 C C . ALA B 1 63 ? 9.385 44.857 60.771 1.00 16.71 93 ALA B C 1
ATOM 4470 O O . ALA B 1 63 ? 10.354 44.517 61.459 1.00 16.71 93 ALA B O 1
ATOM 4472 N N . ALA B 1 64 ? 8.881 46.086 60.794 1.00 17.42 94 ALA B N 1
ATOM 4473 C CA . ALA B 1 64 ? 9.437 47.163 61.596 1.00 18.55 94 ALA B CA 1
ATOM 4474 C C . ALA B 1 64 ? 9.189 47.044 63.104 1.00 19.53 94 ALA B C 1
ATOM 4475 O O . ALA B 1 64 ? 9.951 47.578 63.913 1.00 19.69 94 ALA B O 1
ATOM 4477 N N . GLU B 1 65 ? 8.072 46.437 63.474 1.00 20.25 95 GLU B N 1
ATOM 4478 C CA . GLU B 1 65 ? 7.705 46.302 64.878 1.00 21.55 95 GLU B CA 1
ATOM 4479 C C . GLU B 1 65 ? 6.743 45.132 64.989 1.00 21.50 95 GLU B C 1
ATOM 4480 O O . GLU B 1 65 ? 6.310 44.593 63.988 1.00 20.11 95 GLU B O 1
ATOM 4486 N N . GLU B 1 66 ? 6.415 44.749 66.214 1.00 22.83 96 GLU B N 1
ATOM 4487 C CA . GLU B 1 66 ? 5.524 43.632 66.443 1.00 23.72 96 GLU B CA 1
ATOM 4488 C C . GLU B 1 66 ? 4.159 43.935 65.805 1.00 22.65 96 GLU B C 1
ATOM 4489 O O . GLU B 1 66 ? 3.663 45.050 65.940 1.00 22.26 96 GLU B O 1
ATOM 4495 N N . PRO B 1 67 ? 3.559 42.952 65.106 1.00 21.23 97 PRO B N 1
ATOM 4496 C CA . PRO B 1 67 ? 2.286 43.256 64.460 1.00 21.05 97 PRO B CA 1
ATOM 4497 C C . PRO B 1 67 ? 1.169 43.515 65.447 1.00 21.15 97 PRO B C 1
ATOM 4498 O O . PRO B 1 67 ? 1.228 43.056 66.575 1.00 20.97 97 PRO B O 1
ATOM 4502 N N . LYS B 1 68 ? 0.161 44.248 64.999 1.00 21.34 98 LYS B N 1
ATOM 4503 C CA . LYS B 1 68 ? -1.113 44.336 65.706 1.00 21.99 98 LYS B CA 1
ATOM 4504 C C . LYS B 1 68 ? -1.955 43.128 65.249 1.00 21.34 98 LYS B C 1
ATOM 4505 O O . LYS B 1 68 ? -2.037 42.836 64.041 1.00 20.82 98 LYS B O 1
ATOM 4511 N N . ILE B 1 69 ? -2.565 42.427 66.202 1.00 21.47 99 ILE B N 1
ATOM 4512 C CA . ILE B 1 69 ? -3.285 41.186 65.913 1.00 21.32 99 ILE B CA 1
ATOM 4513 C C . ILE B 1 69 ? -4.696 41.298 66.449 1.00 22.15 99 ILE B C 1
ATOM 4514 O O . ILE B 1 69 ? -4.898 41.700 67.597 1.00 22.23 99 ILE B O 1
ATOM 4519 N N . SER B 1 70 ? -5.664 40.919 65.621 1.00 22.31 100 SER B N 1
ATOM 4520 C CA . SER B 1 70 ? -7.081 40.954 65.996 1.00 23.50 100 SER B CA 1
ATOM 4521 C C . SER B 1 70 ? -7.347 40.034 67.177 1.00 24.45 100 SER B C 1
ATOM 4522 O O . SER B 1 70 ? -6.547 39.141 67.473 1.00 23.96 100 SER B O 1
ATOM 4525 N N . ASP B 1 71 ? -8.479 40.244 67.841 1.00 26.47 101 ASP B N 1
ATOM 4526 C CA . ASP B 1 71 ? -8.831 39.461 69.034 1.00 28.26 101 ASP B CA 1
ATOM 4527 C C . ASP B 1 71 ? -8.930 37.965 68.763 1.00 28.55 101 ASP B C 1
ATOM 4528 O O . ASP B 1 71 ? -8.462 37.177 69.583 1.00 29.27 101 ASP B O 1
ATOM 4533 N N . ASP B 1 72 ? -9.489 37.590 67.603 1.00 28.35 102 ASP B N 1
ATOM 4534 C CA . ASP B 1 72 ? -9.601 36.171 67.200 1.00 28.20 102 ASP B CA 1
ATOM 4535 C C . ASP B 1 72 ? -8.323 35.582 66.553 1.00 26.59 102 ASP B C 1
ATOM 4536 O O . ASP B 1 72 ? -8.347 34.463 66.059 1.00 26.05 102 ASP B O 1
ATOM 4541 N N . LYS B 1 73 ? -7.239 36.355 66.515 1.00 25.69 103 LYS B N 1
ATOM 4542 C CA . LYS B 1 73 ? -5.937 35.890 66.047 1.00 25.01 103 LYS B CA 1
ATOM 4543 C C . LYS B 1 73 ? -5.953 35.449 64.570 1.00 23.10 103 LYS B C 1
ATOM 4544 O O . LYS B 1 73 ? -5.209 34.534 64.200 1.00 22.35 103 LYS B O 1
ATOM 4550 N N . THR B 1 74 ? -6.774 36.097 63.738 1.00 21.98 104 THR B N 1
ATOM 4551 C CA . THR B 1 74 ? -6.754 35.857 62.290 1.00 21.16 104 THR B CA 1
ATOM 4552 C C . THR B 1 74 ? -6.285 37.005 61.433 1.00 20.12 104 THR B C 1
ATOM 4553 O O . THR B 1 74 ? -6.002 36.781 60.277 1.00 19.82 104 THR B O 1
ATOM 4557 N N . VAL B 1 75 ? -6.211 38.230 61.959 1.00 19.96 105 VAL B N 1
ATOM 4558 C CA . VAL B 1 75 ? -5.839 39.391 61.141 1.00 19.19 105 VAL B CA 1
ATOM 4559 C C . VAL B 1 75 ? -4.608 40.054 61.749 1.00 18.77 105 VAL B C 1
ATOM 4560 O O . VAL B 1 75 ? -4.640 40.475 62.899 1.00 18.90 105 VAL B O 1
ATOM 4564 N N . TYR B 1 76 ? -3.545 40.142 60.948 1.00 17.93 106 TYR B N 1
ATOM 4565 C CA . TYR B 1 76 ? -2.248 40.651 61.362 1.00 17.70 106 TYR B CA 1
ATOM 4566 C C . TYR B 1 76 ? -1.982 41.909 60.558 1.00 17.62 106 TYR B C 1
ATOM 4567 O O . TYR B 1 76 ? -1.976 41.862 59.321 1.00 17.45 106 TYR B O 1
ATOM 4576 N N . THR B 1 77 ? -1.802 43.029 61.251 1.00 17.60 107 THR B N 1
ATOM 4577 C CA . THR B 1 77 ? -1.487 44.303 60.627 1.00 17.66 107 THR B CA 1
ATOM 4578 C C . THR B 1 77 ? -0.027 44.597 60.910 1.00 17.54 107 THR B C 1
ATOM 4579 O O . THR B 1 77 ? 0.385 44.751 62.056 1.00 17.19 107 THR B O 1
ATOM 4583 N N . ILE B 1 78 ? 0.757 44.649 59.845 1.00 17.46 108 ILE B N 1
ATOM 4584 C CA . ILE B 1 78 ? 2.202 44.569 59.956 1.00 17.52 108 ILE B CA 1
ATOM 4585 C C . ILE B 1 78 ? 2.824 45.762 59.248 1.00 17.90 108 ILE B C 1
ATOM 4586 O O . ILE B 1 78 ? 2.635 45.926 58.029 1.00 17.76 108 ILE B O 1
ATOM 4591 N N . LYS B 1 79 ? 3.565 46.566 60.007 1.00 18.16 109 LYS B N 1
ATOM 4592 C CA . LYS B 1 79 ? 4.297 47.702 59.469 1.00 18.80 109 LYS B CA 1
ATOM 4593 C C . LYS B 1 79 ? 5.635 47.193 59.008 1.00 18.09 109 LYS B C 1
ATOM 4594 O O . LYS B 1 79 ? 6.271 46.413 59.734 1.00 17.68 109 LYS B O 1
ATOM 4600 N N . LEU B 1 80 ? 6.088 47.683 57.854 1.00 17.54 110 LEU B N 1
ATOM 4601 C CA . LEU B 1 80 ? 7.352 47.244 57.256 1.00 17.02 110 LEU B CA 1
ATOM 4602 C C . LEU B 1 80 ? 8.455 48.275 57.444 1.00 17.07 110 LEU B C 1
ATOM 4603 O O . LEU B 1 80 ? 8.190 49.475 57.539 1.00 16.96 110 LEU B O 1
ATOM 4608 N N . ARG B 1 81 ? 9.694 47.793 57.499 1.00 16.82 111 ARG B N 1
ATOM 4609 C CA . ARG B 1 81 ? 10.859 48.667 57.636 1.00 17.60 111 ARG B CA 1
ATOM 4610 C C . ARG B 1 81 ? 10.911 49.604 56.424 1.00 18.17 111 ARG B C 1
ATOM 4611 O O . ARG B 1 81 ? 10.809 49.146 55.286 1.00 17.70 111 ARG B O 1
ATOM 4619 N N . GLU B 1 82 ? 11.070 50.900 56.659 1.00 19.22 112 GLU B N 1
ATOM 4620 C CA . GLU B 1 82 ? 11.138 51.860 55.557 1.00 19.96 112 GLU B CA 1
ATOM 4621 C C . GLU B 1 82 ? 12.592 52.079 55.051 1.00 20.50 112 GLU B C 1
ATOM 4622 O O . GLU B 1 82 ? 12.807 52.816 54.098 1.00 21.10 112 GLU B O 1
ATOM 4628 N N . ASP B 1 83 ? 13.567 51.396 55.656 1.00 20.23 113 ASP B N 1
ATOM 4629 C CA . ASP B 1 83 ? 14.987 51.498 55.246 1.00 20.94 113 ASP B CA 1
ATOM 4630 C C . ASP B 1 83 ? 15.489 50.253 54.500 1.00 20.64 113 ASP B C 1
ATOM 4631 O O . ASP B 1 83 ? 16.683 50.152 54.206 1.00 21.61 113 ASP B O 1
ATOM 4636 N N . ALA B 1 84 ? 14.592 49.315 54.211 1.00 19.79 114 ALA B N 1
ATOM 4637 C CA . ALA B 1 84 ? 14.951 48.075 53.537 1.00 19.41 114 ALA B CA 1
ATOM 4638 C C . ALA B 1 84 ? 14.990 48.317 52.020 1.00 19.75 114 ALA B C 1
ATOM 4639 O O . ALA B 1 84 ? 14.076 48.929 51.444 1.00 20.06 114 ALA B O 1
ATOM 4641 N N . LYS B 1 85 ? 16.084 47.884 51.399 1.00 19.85 115 LYS B N 1
ATOM 4642 C CA . LYS B 1 85 ? 16.314 48.076 49.983 1.00 20.29 115 LYS B CA 1
ATOM 4643 C C . LYS B 1 85 ? 16.722 46.766 49.328 1.00 19.05 115 LYS B C 1
ATOM 4644 O O . LYS B 1 85 ? 17.342 45.912 49.963 1.00 18.28 115 LYS B O 1
ATOM 4650 N N . TRP B 1 86 ? 16.318 46.614 48.066 1.00 18.17 116 TRP B N 1
ATOM 4651 C CA . TRP B 1 86 ? 16.849 45.610 47.169 1.00 17.55 116 TRP B CA 1
ATOM 4652 C C . TRP B 1 86 ? 18.245 46.007 46.734 1.00 18.15 116 TRP B C 1
ATOM 4653 O O . TRP B 1 86 ? 18.623 47.166 46.851 1.00 18.44 116 TRP B O 1
ATOM 4664 N N . SER B 1 87 ? 18.981 45.028 46.210 1.00 18.08 117 SER B N 1
ATOM 4665 C CA . SER B 1 87 ? 20.377 45.197 45.814 1.00 18.95 117 SER B CA 1
ATOM 4666 C C . SER B 1 87 ? 20.543 46.079 44.560 1.00 20.29 117 SER B C 1
ATOM 4667 O O . SER B 1 87 ? 21.671 46.481 44.216 1.00 21.03 117 SER B O 1
ATOM 4670 N N . ASN B 1 88 ? 19.438 46.380 43.869 1.00 20.76 118 ASN B N 1
ATOM 4671 C CA . ASN B 1 88 ? 19.435 47.399 42.808 1.00 22.17 118 ASN B CA 1
ATOM 4672 C C . ASN B 1 88 ? 19.012 48.789 43.310 1.00 22.64 118 ASN B C 1
ATOM 4673 O O . ASN B 1 88 ? 18.822 49.696 42.505 1.00 23.45 118 ASN B O 1
ATOM 4678 N N . GLY B 1 89 ? 18.843 48.950 44.623 1.00 22.23 119 GLY B N 1
ATOM 4679 C CA . GLY B 1 89 ? 18.437 50.223 45.211 1.00 22.94 119 GLY B CA 1
ATOM 4680 C C . GLY B 1 89 ? 16.950 50.453 45.396 1.00 22.88 119 GLY B C 1
ATOM 4681 O O . GLY B 1 89 ? 16.574 51.418 46.081 1.00 23.18 119 GLY B O 1
ATOM 4682 N N . ASP B 1 90 ? 16.091 49.623 44.789 1.00 22.52 120 ASP B N 1
ATOM 4683 C CA . ASP B 1 90 ? 14.643 49.844 44.906 1.00 22.58 120 ASP B CA 1
ATOM 4684 C C . ASP B 1 90 ? 14.237 49.576 46.366 1.00 21.16 120 ASP B C 1
ATOM 4685 O O . ASP B 1 90 ? 14.777 48.656 47.007 1.00 20.28 120 ASP B O 1
ATOM 4690 N N . PRO B 1 91 ? 13.253 50.321 46.875 1.00 20.59 121 PRO B N 1
ATOM 4691 C CA . PRO B 1 91 ? 12.715 49.987 48.200 1.00 19.86 121 PRO B CA 1
ATOM 4692 C C . PRO B 1 91 ? 12.005 48.634 48.240 1.00 18.73 121 PRO B C 1
ATOM 4693 O O . PRO B 1 91 ? 11.367 48.244 47.279 1.00 18.02 121 PRO B O 1
ATOM 4697 N N . VAL B 1 92 ? 12.143 47.928 49.359 1.00 18.02 122 VAL B N 1
ATOM 4698 C CA . VAL B 1 92 ? 11.295 46.785 49.644 1.00 17.40 122 VAL B CA 1
ATOM 4699 C C . VAL B 1 92 ? 9.987 47.350 50.201 1.00 17.59 122 VAL B C 1
ATOM 4700 O O . VAL B 1 92 ? 9.983 48.072 51.205 1.00 18.07 122 VAL B O 1
ATOM 4704 N N . THR B 1 93 ? 8.888 47.066 49.525 1.00 17.52 123 THR B N 1
ATOM 4705 C CA . THR B 1 93 ? 7.587 47.585 49.927 1.00 17.74 123 THR B CA 1
ATOM 4706 C C . THR B 1 93 ? 6.615 46.444 50.087 1.00 17.04 123 THR B C 1
ATOM 4707 O O . THR B 1 93 ? 6.936 45.288 49.759 1.00 16.38 123 THR B O 1
ATOM 4711 N N . ALA B 1 94 ? 5.428 46.793 50.576 1.00 16.95 124 ALA B N 1
ATOM 4712 C CA . ALA B 1 94 ? 4.332 45.846 50.784 1.00 16.84 124 ALA B CA 1
ATOM 4713 C C . ALA B 1 94 ? 3.925 45.152 49.500 1.00 17.11 124 ALA B C 1
ATOM 4714 O O . ALA B 1 94 ? 3.502 44.019 49.541 1.00 16.60 124 ALA B O 1
ATOM 4716 N N . ASN B 1 95 ? 4.020 45.856 48.371 1.00 18.08 125 ASN B N 1
ATOM 4717 C CA . ASN B 1 95 ? 3.697 45.285 47.070 1.00 19.13 125 ASN B CA 1
ATOM 4718 C C . ASN B 1 95 ? 4.566 44.080 46.720 1.00 18.13 125 ASN B C 1
ATOM 4719 O O . ASN B 1 95 ? 4.088 43.167 46.045 1.00 17.89 125 ASN B O 1
ATOM 4724 N N . ASP B 1 96 ? 5.814 44.086 47.190 1.00 17.31 126 ASP B N 1
ATOM 4725 C CA . ASP B 1 96 ? 6.741 42.954 46.983 1.00 17.20 126 ASP B CA 1
ATOM 4726 C C . ASP B 1 96 ? 6.231 41.668 47.651 1.00 16.33 126 ASP B C 1
ATOM 4727 O O . ASP B 1 96 ? 6.427 40.570 47.128 1.00 16.29 126 ASP B O 1
ATOM 4732 N N . TYR B 1 97 ? 5.603 41.811 48.821 1.00 15.86 127 TYR B N 1
ATOM 4733 C CA . TYR B 1 97 ? 5.031 40.666 49.542 1.00 15.32 127 TYR B CA 1
ATOM 4734 C C . TYR B 1 97 ? 3.754 40.188 48.899 1.00 15.38 127 TYR B C 1
ATOM 4735 O O . TYR B 1 97 ? 3.564 38.981 48.722 1.00 15.09 127 TYR B O 1
ATOM 4744 N N . VAL B 1 98 ? 2.877 41.127 48.556 1.00 15.42 128 VAL B N 1
ATOM 4745 C CA . VAL B 1 98 ? 1.651 40.807 47.819 1.00 15.84 128 VAL B CA 1
ATOM 4746 C C . VAL B 1 98 ? 2.006 40.022 46.540 1.00 15.99 128 VAL B C 1
ATOM 4747 O O . VAL B 1 98 ? 1.467 38.929 46.276 1.00 16.00 128 VAL B O 1
ATOM 4751 N N . TYR B 1 99 ? 2.951 40.559 45.775 1.00 16.10 129 TYR B N 1
ATOM 4752 C CA . TYR B 1 99 ? 3.387 39.905 44.551 1.00 16.25 129 TYR B CA 1
ATOM 4753 C C . TYR B 1 99 ? 3.902 38.480 44.809 1.00 15.72 129 TYR B C 1
ATOM 4754 O O . TYR B 1 99 ? 3.411 37.532 44.191 1.00 15.56 129 TYR B O 1
ATOM 4763 N N . SER B 1 100 ? 4.853 38.305 45.727 1.00 15.40 130 SER B N 1
ATOM 4764 C CA . SER B 1 100 ? 5.430 36.971 45.919 1.00 15.14 130 SER B CA 1
ATOM 4765 C C . SER B 1 100 ? 4.444 35.936 46.492 1.00 14.91 130 SER B C 1
ATOM 4766 O O . SER B 1 100 ? 4.489 34.776 46.125 1.00 14.42 130 SER B O 1
ATOM 4769 N N . TRP B 1 101 ? 3.565 36.338 47.399 1.00 14.71 131 TRP B N 1
ATOM 4770 C CA . TRP B 1 101 ? 2.599 35.371 47.954 1.00 14.78 131 TRP B CA 1
ATOM 4771 C C . TRP B 1 101 ? 1.595 34.937 46.887 1.00 15.43 131 TRP B C 1
ATOM 4772 O O . TRP B 1 101 ? 1.245 33.770 46.788 1.00 15.31 131 TRP B O 1
ATOM 4783 N N . ARG B 1 102 ? 1.150 35.881 46.061 1.00 15.95 132 ARG B N 1
ATOM 4784 C CA . ARG B 1 102 ? 0.274 35.531 44.935 1.00 16.87 132 ARG B CA 1
ATOM 4785 C C . ARG B 1 102 ? 1.003 34.606 43.950 1.00 16.97 132 ARG B C 1
ATOM 4786 O O . ARG B 1 102 ? 0.398 33.663 43.431 1.00 17.09 132 ARG B O 1
ATOM 4794 N N . ARG B 1 103 ? 2.294 34.864 43.713 1.00 16.66 133 ARG B N 1
ATOM 4795 C CA . ARG B 1 103 ? 3.096 33.976 42.858 1.00 16.71 133 ARG B CA 1
ATOM 4796 C C . ARG B 1 103 ? 3.171 32.554 43.428 1.00 16.38 133 ARG B C 1
ATOM 4797 O O . ARG B 1 103 ? 3.096 31.578 42.675 1.00 16.56 133 ARG B O 1
ATOM 4805 N N . ALA B 1 104 ? 3.307 32.439 44.752 1.00 15.83 134 ALA B N 1
ATOM 4806 C CA . ALA B 1 104 ? 3.381 31.129 45.404 1.00 15.96 134 ALA B CA 1
ATOM 4807 C C . ALA B 1 104 ? 2.128 30.284 45.220 1.00 16.58 134 ALA B C 1
ATOM 4808 O O . ALA B 1 104 ? 2.224 29.052 45.041 1.00 16.72 134 ALA B O 1
ATOM 4810 N N . VAL B 1 105 ? 0.968 30.929 45.266 1.00 17.00 135 VAL B N 1
ATOM 4811 C CA . VAL B 1 105 ? -0.300 30.207 45.139 1.00 17.95 135 VAL B CA 1
ATOM 4812 C C . VAL B 1 105 ? -0.832 30.093 43.705 1.00 19.08 135 VAL B C 1
ATOM 4813 O O . VAL B 1 105 ? -1.732 29.300 43.451 1.00 19.56 135 VAL B O 1
ATOM 4817 N N . ASP B 1 106 ? -0.311 30.905 42.786 1.00 19.73 136 ASP B N 1
ATOM 4818 C CA . ASP B 1 106 ? -0.731 30.870 41.385 1.00 20.81 136 ASP B CA 1
ATOM 4819 C C . ASP B 1 106 ? -0.485 29.487 40.766 1.00 21.39 136 ASP B C 1
ATOM 4820 O O . ASP B 1 106 ? 0.672 29.047 40.693 1.00 20.78 136 ASP B O 1
ATOM 4825 N N . PRO B 1 107 ? -1.553 28.817 40.285 1.00 22.20 137 PRO B N 1
ATOM 4826 C CA . PRO B 1 107 ? -1.361 27.501 39.660 1.00 23.15 137 PRO B CA 1
ATOM 4827 C C . PRO B 1 107 ? -0.303 27.468 38.541 1.00 23.73 137 PRO B C 1
ATOM 4828 O O . PRO B 1 107 ? 0.390 26.468 38.384 1.00 24.25 137 PRO B O 1
ATOM 4832 N N . ASN B 1 108 ? -0.152 28.554 37.796 1.00 24.68 138 ASN B N 1
ATOM 4833 C CA . ASN B 1 108 ? 0.876 28.624 36.751 1.00 26.06 138 ASN B CA 1
ATOM 4834 C C . ASN B 1 108 ? 2.321 28.495 37.280 1.00 24.36 138 ASN B C 1
ATOM 4835 O O . ASN B 1 108 ? 3.188 27.982 36.587 1.00 24.55 138 ASN B O 1
ATOM 4840 N N . THR B 1 109 ? 2.579 28.959 38.498 1.00 22.46 139 THR B N 1
ATOM 4841 C CA . THR B 1 109 ? 3.903 28.813 39.105 1.00 21.31 139 THR B CA 1
ATOM 4842 C C . THR B 1 109 ? 4.228 27.358 39.481 1.00 20.86 139 THR B C 1
ATOM 4843 O O . THR B 1 109 ? 5.401 26.958 39.490 1.00 20.25 139 THR B O 1
ATOM 4847 N N . ALA B 1 110 ? 3.182 26.603 39.825 1.00 20.62 140 ALA B N 1
ATOM 4848 C CA . ALA B 1 110 ? 3.290 25.207 40.268 1.00 20.37 140 ALA B CA 1
ATOM 4849 C C . ALA B 1 110 ? 4.341 25.038 41.359 1.00 19.12 140 ALA B C 1
ATOM 4850 O O . ALA B 1 110 ? 5.174 24.135 41.284 1.00 19.34 140 ALA B O 1
ATOM 4852 N N . ALA B 1 111 ? 4.323 25.936 42.350 1.00 17.79 141 ALA B N 1
ATOM 4853 C CA . ALA B 1 111 ? 5.265 25.874 43.464 1.00 16.56 141 ALA B CA 1
ATOM 4854 C C . ALA B 1 111 ? 4.910 24.721 44.387 1.00 16.22 141 ALA B C 1
ATOM 4855 O O . ALA B 1 111 ? 3.773 24.617 44.861 1.00 16.00 141 ALA B O 1
ATOM 4857 N N . THR B 1 112 ? 5.885 23.851 44.656 1.00 16.08 142 THR B N 1
ATOM 4858 C CA . THR B 1 112 ? 5.620 22.668 45.478 1.00 16.24 142 THR B CA 1
ATOM 4859 C C . THR B 1 112 ? 5.189 23.035 46.910 1.00 15.64 142 THR B C 1
ATOM 4860 O O . THR B 1 112 ? 4.438 22.286 47.535 1.00 16.19 142 THR B O 1
ATOM 4864 N N . TYR B 1 113 ? 5.667 24.172 47.421 1.00 14.86 143 TYR B N 1
ATOM 4865 C CA . TYR B 1 113 ? 5.251 24.674 48.735 1.00 14.46 143 TYR B CA 1
ATOM 4866 C C . TYR B 1 113 ? 3.956 25.531 48.750 1.00 14.60 143 TYR B C 1
ATOM 4867 O O . TYR B 1 113 ? 3.652 26.189 49.765 1.00 14.30 143 TYR B O 1
ATOM 4876 N N . SER B 1 114 ? 3.200 25.558 47.645 1.00 14.74 144 SER B N 1
ATOM 4877 C CA . SER B 1 114 ? 1.950 26.324 47.615 1.00 14.99 144 SER B CA 1
ATOM 4878 C C . SER B 1 114 ? 0.985 25.895 48.754 1.00 15.04 144 SER B C 1
ATOM 4879 O O . SER B 1 114 ? 0.248 26.713 49.259 1.00 15.05 144 SER B O 1
ATOM 4882 N N . TYR B 1 115 ? 1.041 24.637 49.179 1.00 15.34 145 TYR B N 1
ATOM 4883 C CA . TYR B 1 115 ? 0.172 24.144 50.271 1.00 15.69 145 TYR B CA 1
ATOM 4884 C C . TYR B 1 115 ? 0.403 24.842 51.633 1.00 15.26 145 TYR B C 1
ATOM 4885 O O . TYR B 1 115 ? -0.495 24.888 52.465 1.00 15.35 145 TYR B O 1
ATOM 4894 N N . LEU B 1 116 ? 1.580 25.417 51.852 1.00 14.83 146 LEU B N 1
ATOM 4895 C CA . LEU B 1 116 ? 1.824 26.197 53.081 1.00 14.59 146 LEU B CA 1
ATOM 4896 C C . LEU B 1 116 ? 0.865 27.396 53.213 1.00 14.74 146 LEU B C 1
ATOM 4897 O O . LEU B 1 116 ? 0.512 27.833 54.325 1.00 14.40 146 LEU B O 1
ATOM 4902 N N . PHE B 1 117 ? 0.438 27.916 52.067 1.00 15.07 147 PHE B N 1
ATOM 4903 C CA . PHE B 1 117 ? -0.458 29.061 52.003 1.00 15.51 147 PHE B CA 1
ATOM 4904 C C . PHE B 1 117 ? -1.918 28.732 52.340 1.00 16.82 147 PHE B C 1
ATOM 4905 O O . PHE B 1 117 ? -2.764 29.627 52.309 1.00 16.97 147 PHE B O 1
ATOM 4913 N N . ASP B 1 118 ? -2.212 27.464 52.656 1.00 18.25 148 ASP B N 1
ATOM 4914 C CA . ASP B 1 118 ? -3.473 27.061 53.328 1.00 19.81 148 ASP B CA 1
ATOM 4915 C C . ASP B 1 118 ? -3.728 27.837 54.622 1.00 19.09 148 ASP B C 1
ATOM 4916 O O . ASP B 1 118 ? -4.876 27.983 55.044 1.00 19.46 148 ASP B O 1
ATOM 4921 N N . ALA B 1 119 ? -2.659 28.287 55.278 1.00 18.10 149 ALA B N 1
ATOM 4922 C CA . ALA B 1 119 ? -2.787 29.120 56.467 1.00 17.98 149 ALA B CA 1
ATOM 4923 C C . ALA B 1 119 ? -3.327 30.526 56.173 1.00 17.72 149 ALA B C 1
ATOM 4924 O O . ALA B 1 119 ? -3.813 31.206 57.088 1.00 18.15 149 ALA B O 1
ATOM 4926 N N . ILE B 1 120 ? -3.221 30.974 54.920 1.00 17.30 150 ILE B N 1
ATOM 4927 C CA . ILE B 1 120 ? -3.666 32.299 54.512 1.00 17.03 150 ILE B CA 1
ATOM 4928 C C . ILE B 1 120 ? -5.078 32.205 53.930 1.00 17.95 150 ILE B C 1
ATOM 4929 O O . ILE B 1 120 ? -5.404 31.259 53.198 1.00 17.69 150 ILE B O 1
ATOM 4934 N N . LYS B 1 121 ? -5.907 33.209 54.207 1.00 18.36 151 LYS B N 1
ATOM 4935 C CA . LYS B 1 121 ? -7.279 33.201 53.684 1.00 19.37 151 LYS B CA 1
ATOM 4936 C C . LYS B 1 121 ? -7.267 33.024 52.154 1.00 19.13 151 LYS B C 1
ATOM 4937 O O . LYS B 1 121 ? -6.501 33.694 51.457 1.00 18.00 151 LYS B O 1
ATOM 4943 N N . ASN B 1 122 ? -8.074 32.064 51.674 1.00 19.36 152 ASN B N 1
ATOM 4944 C CA . ASN B 1 122 ? -8.243 31.722 50.250 1.00 19.78 152 ASN B CA 1
ATOM 4945 C C . ASN B 1 122 ? -7.074 31.006 49.564 1.00 19.45 152 ASN B C 1
ATOM 4946 O O . ASN B 1 122 ? -7.176 30.677 48.365 1.00 19.51 152 ASN B O 1
ATOM 4951 N N . GLY B 1 123 ? -5.980 30.744 50.292 1.00 18.85 153 GLY B N 1
ATOM 4952 C CA . GLY B 1 123 ? -4.799 30.129 49.689 1.00 18.79 153 GLY B CA 1
ATOM 4953 C C . GLY B 1 123 ? -5.113 28.772 49.053 1.00 19.67 153 GLY B C 1
ATOM 4954 O O . GLY B 1 123 ? -4.756 28.519 47.900 1.00 20.07 153 GLY B O 1
ATOM 4955 N N . GLY B 1 124 ? -5.817 27.924 49.791 1.00 20.33 154 GLY B N 1
ATOM 4956 C CA . GLY B 1 124 ? -6.248 26.622 49.301 1.00 21.51 154 GLY B CA 1
ATOM 4957 C C . GLY B 1 124 ? -7.115 26.682 48.056 1.00 22.87 154 GLY B C 1
ATOM 4958 O O . GLY B 1 124 ? -6.858 25.962 47.077 1.00 22.81 154 GLY B O 1
ATOM 4959 N N . ASP B 1 125 ? -8.126 27.543 48.084 1.00 23.77 155 ASP B N 1
ATOM 4960 C CA . ASP B 1 125 ? -9.012 27.737 46.919 1.00 25.45 155 ASP B CA 1
ATOM 4961 C C . ASP B 1 125 ? -8.264 28.219 45.662 1.00 25.04 155 ASP B C 1
ATOM 4962 O O . ASP B 1 125 ? -8.602 27.806 44.546 1.00 25.50 155 ASP B O 1
ATOM 4967 N N . ILE B 1 126 ? -7.255 29.073 45.859 1.00 23.87 156 ILE B N 1
ATOM 4968 C CA . ILE B 1 126 ? -6.454 29.615 44.767 1.00 23.52 156 ILE B CA 1
ATOM 4969 C C . ILE B 1 126 ? -5.562 28.551 44.137 1.00 23.72 156 ILE B C 1
ATOM 4970 O O . ILE B 1 126 ? -5.424 28.508 42.905 1.00 24.07 156 ILE B O 1
ATOM 4975 N N . VAL B 1 127 ? -4.944 27.718 44.978 1.00 23.23 157 VAL B N 1
ATOM 4976 C CA . VAL B 1 127 ? -4.117 26.619 44.508 1.00 23.41 157 VAL B CA 1
ATOM 4977 C C . VAL B 1 127 ? -4.984 25.625 43.733 1.00 25.21 157 VAL B C 1
ATOM 4978 O O . VAL B 1 127 ? -4.543 25.090 42.716 1.00 25.60 157 VAL B O 1
ATOM 4982 N N . ALA B 1 128 ? -6.208 25.418 44.210 1.00 26.22 158 ALA B N 1
ATOM 4983 C CA . ALA B 1 128 ? -7.188 24.566 43.544 1.00 27.95 158 ALA B CA 1
ATOM 4984 C C . ALA B 1 128 ? -7.835 25.186 42.296 1.00 29.19 158 ALA B C 1
ATOM 4985 O O . ALA B 1 128 ? -8.545 24.494 41.569 1.00 29.84 158 ALA B O 1
ATOM 4987 N N . GLY B 1 129 ? -7.616 26.480 42.060 1.00 29.08 159 GLY B N 1
ATOM 4988 C CA . GLY B 1 129 ? -8.106 27.161 40.867 1.00 30.43 159 GLY B CA 1
ATOM 4989 C C . GLY B 1 129 ? -9.545 27.626 40.983 1.00 31.50 159 GLY B C 1
ATOM 4990 O O . GLY B 1 129 ? -10.159 27.971 39.978 1.00 32.79 159 GLY B O 1
ATOM 4991 N N . LYS B 1 130 ? -10.091 27.642 42.197 1.00 31.79 160 LYS B N 1
ATOM 4992 C CA . LYS B 1 130 ? -11.475 28.082 42.422 1.00 32.96 160 LYS B CA 1
ATOM 4993 C C . LYS B 1 130 ? -11.554 29.590 42.638 1.00 32.20 160 LYS B C 1
ATOM 4994 O O . LYS B 1 130 ? -12.631 30.170 42.562 1.00 32.00 160 LYS B O 1
ATOM 5000 N N . LYS B 1 131 ? -10.418 30.218 42.946 1.00 30.95 161 LYS B N 1
ATOM 5001 C CA . LYS B 1 131 ? -10.336 31.669 43.075 1.00 30.84 161 LYS B CA 1
ATOM 5002 C C . LYS B 1 131 ? -9.079 32.164 42.407 1.00 30.22 161 LYS B C 1
ATOM 5003 O O . LYS B 1 131 ? -8.136 31.404 42.215 1.00 29.50 161 LYS B O 1
ATOM 5009 N N . LYS B 1 132 ? -9.071 33.445 42.058 1.00 30.17 162 LYS B N 1
ATOM 5010 C CA . LYS B 1 132 ? -7.918 34.061 41.416 1.00 30.01 162 LYS B CA 1
ATOM 5011 C C . LYS B 1 132 ? -6.898 34.449 42.498 1.00 28.22 162 LYS B C 1
ATOM 5012 O O . LYS B 1 132 ? -7.304 34.764 43.622 1.00 27.06 162 LYS B O 1
ATOM 5018 N N . PRO B 1 133 ? -5.579 34.442 42.173 1.00 27.47 163 PRO B N 1
ATOM 5019 C CA . PRO B 1 133 ? -4.540 34.848 43.159 1.00 26.46 163 PRO B CA 1
ATOM 5020 C C . PRO B 1 133 ? -4.806 36.194 43.868 1.00 26.08 163 PRO B C 1
ATOM 5021 O O . PRO B 1 133 ? -4.459 36.366 45.038 1.00 25.00 163 PRO B O 1
ATOM 5025 N N . GLU B 1 134 ? -5.488 37.098 43.175 1.00 27.39 164 GLU B N 1
ATOM 5026 C CA . GLU B 1 134 ? -5.868 38.427 43.689 1.00 28.10 164 GLU B CA 1
ATOM 5027 C C . GLU B 1 134 ? -6.726 38.362 44.958 1.00 26.87 164 GLU B C 1
ATOM 5028 O O . GLU B 1 134 ? -6.735 39.306 45.750 1.00 26.61 164 GLU B O 1
ATOM 5034 N N . GLU B 1 135 ? -7.431 37.251 45.162 1.00 25.71 165 GLU B N 1
ATOM 5035 C CA . GLU B 1 135 ? -8.236 37.052 46.366 1.00 25.16 165 GLU B CA 1
ATOM 5036 C C . GLU B 1 135 ? -7.461 36.576 47.593 1.00 22.52 165 GLU B C 1
ATOM 5037 O O . GLU B 1 135 ? -8.054 36.378 48.638 1.00 21.79 165 GLU B O 1
ATOM 5043 N N . LEU B 1 136 ? -6.155 36.359 47.482 1.00 20.60 166 LEU B N 1
ATOM 5044 C CA . LEU B 1 136 ? -5.396 35.859 48.638 1.00 19.04 166 LEU B CA 1
ATOM 5045 C C . LEU B 1 136 ? -5.461 36.851 49.795 1.00 18.43 166 LEU B C 1
ATOM 5046 O O . LEU B 1 136 ? -5.466 38.066 49.577 1.00 18.12 166 LEU B O 1
ATOM 5051 N N . GLY B 1 137 ? -5.481 36.335 51.022 1.00 17.96 167 GLY B N 1
ATOM 5052 C CA . GLY B 1 137 ? -5.529 37.168 52.227 1.00 18.13 167 GLY B CA 1
ATOM 5053 C C . GLY B 1 137 ? -4.305 37.980 52.586 1.00 17.55 167 GLY B C 1
ATOM 5054 O O . GLY B 1 137 ? -3.855 37.938 53.730 1.00 17.94 167 GLY B O 1
ATOM 5055 N N . ILE B 1 138 ? -3.779 38.751 51.636 1.00 17.54 168 ILE B N 1
ATOM 5056 C CA . ILE B 1 138 ? -2.710 39.697 51.887 1.00 17.20 168 ILE B CA 1
ATOM 5057 C C . ILE B 1 138 ? -2.971 40.949 51.059 1.00 18.19 168 ILE B C 1
ATOM 5058 O O . ILE B 1 138 ? -3.124 40.887 49.839 1.00 18.13 168 ILE B O 1
ATOM 5063 N N . LYS B 1 139 ? -2.993 42.071 51.767 1.00 18.80 169 LYS B N 1
ATOM 5064 C CA . LYS B 1 139 ? -3.338 43.369 51.243 1.00 20.28 169 LYS B CA 1
ATOM 5065 C C . LYS B 1 139 ? -2.224 44.368 51.551 1.00 19.31 169 LYS B C 1
ATOM 5066 O O . LYS B 1 139 ? -1.726 44.410 52.674 1.00 18.49 169 LYS B O 1
ATOM 5072 N N . ALA B 1 140 ? -1.838 45.169 50.562 1.00 18.70 170 ALA B N 1
ATOM 5073 C CA . ALA B 1 140 ? -0.955 46.305 50.814 1.00 18.75 170 ALA B CA 1
ATOM 5074 C C . ALA B 1 140 ? -1.846 47.463 51.250 1.00 19.41 170 ALA B C 1
ATOM 5075 O O . ALA B 1 140 ? -2.430 48.156 50.415 1.00 19.80 170 ALA B O 1
ATOM 5077 N N . VAL B 1 141 ? -1.977 47.651 52.561 1.00 19.29 171 VAL B N 1
ATOM 5078 C CA . VAL B 1 141 ? -2.807 48.730 53.106 1.00 20.17 171 VAL B CA 1
ATOM 5079 C C . VAL B 1 141 ? -2.231 50.096 52.694 1.00 20.51 171 VAL B C 1
ATOM 5080 O O . VAL B 1 141 ? -2.973 51.041 52.440 1.00 20.93 171 VAL B O 1
ATOM 5084 N N . ASP B 1 142 ? -0.914 50.206 52.739 1.00 20.14 172 ASP B N 1
ATOM 5085 C CA . ASP B 1 142 ? -0.190 51.280 52.069 1.00 20.62 172 ASP B CA 1
ATOM 5086 C C . ASP B 1 142 ? 1.182 50.740 51.672 1.00 19.95 172 ASP B C 1
ATOM 5087 O O . ASP B 1 142 ? 1.435 49.551 51.855 1.00 19.00 172 ASP B O 1
ATOM 5092 N N . ASP B 1 143 ? 2.079 51.578 51.153 1.00 20.09 173 ASP B N 1
ATOM 5093 C CA . ASP B 1 143 ? 3.365 51.054 50.678 1.00 19.91 173 ASP B CA 1
ATOM 5094 C C . ASP B 1 143 ? 4.213 50.345 51.751 1.00 19.06 173 ASP B C 1
ATOM 5095 O O . ASP B 1 143 ? 5.056 49.510 51.400 1.00 18.58 173 ASP B O 1
ATOM 5100 N N . TYR B 1 144 ? 3.978 50.629 53.036 1.00 19.10 174 TYR B N 1
ATOM 5101 C CA . TYR B 1 144 ? 4.791 50.044 54.114 1.00 18.85 174 TYR B CA 1
ATOM 5102 C C . TYR B 1 144 ? 3.932 49.387 55.197 1.00 18.40 174 TYR B C 1
ATOM 5103 O O . TYR B 1 144 ? 4.358 49.272 56.344 1.00 18.23 174 TYR B O 1
ATOM 5112 N N . THR B 1 145 ? 2.730 48.949 54.822 1.00 18.14 175 THR B N 1
ATOM 5113 C CA . THR B 1 145 ? 1.809 48.282 55.753 1.00 18.21 175 THR B CA 1
ATOM 5114 C C . THR B 1 145 ? 1.079 47.141 55.057 1.00 17.88 175 THR B C 1
ATOM 5115 O O . THR B 1 145 ? 0.454 47.352 54.022 1.00 17.81 175 THR B O 1
ATOM 5119 N N . LEU B 1 146 ? 1.174 45.935 55.640 1.00 17.62 176 LEU B N 1
ATOM 5120 C CA . LEU B 1 146 ? 0.454 44.754 55.191 1.00 17.47 176 LEU B CA 1
ATOM 5121 C C . LEU B 1 146 ? -0.680 44.422 56.136 1.00 17.96 176 LEU B C 1
ATOM 5122 O O . LEU B 1 146 ? -0.553 44.583 57.357 1.00 18.06 176 LEU B O 1
ATOM 5127 N N . GLU B 1 147 ? -1.791 43.978 55.567 1.00 18.18 177 GLU B N 1
ATOM 5128 C CA . GLU B 1 147 ? -2.775 43.272 56.332 1.00 18.59 177 GLU B CA 1
ATOM 5129 C C . GLU B 1 147 ? -2.862 41.847 55.832 1.00 17.88 177 GLU B C 1
ATOM 5130 O O . GLU B 1 147 ? -3.250 41.603 54.696 1.00 17.65 177 GLU B O 1
ATOM 5136 N N . VAL B 1 148 ? -2.503 40.913 56.715 1.00 17.33 178 VAL B N 1
ATOM 5137 C CA . VAL B 1 148 ? -2.547 39.499 56.421 1.00 16.84 178 VAL B CA 1
ATOM 5138 C C . VAL B 1 148 ? -3.703 38.871 57.199 1.00 17.29 178 VAL B C 1
ATOM 5139 O O . VAL B 1 148 ? -3.796 39.012 58.432 1.00 17.04 178 VAL B O 1
ATOM 5143 N N . THR B 1 149 ? -4.555 38.154 56.476 1.00 17.35 179 THR B N 1
ATOM 5144 C CA . THR B 1 149 ? -5.688 37.486 57.050 1.00 17.95 179 THR B CA 1
ATOM 5145 C C . THR B 1 149 ? -5.507 35.984 56.911 1.00 17.70 179 THR B C 1
ATOM 5146 O O . THR B 1 149 ? -5.324 35.457 55.802 1.00 17.30 179 THR B O 1
ATOM 5150 N N . LEU B 1 150 ? -5.585 35.295 58.039 1.00 17.72 180 LEU B N 1
ATOM 5151 C CA . LEU B 1 150 ? -5.399 33.853 58.069 1.00 17.70 180 LEU B CA 1
ATOM 5152 C C . LEU B 1 150 ? -6.701 33.107 57.834 1.00 18.50 180 LEU B C 1
ATOM 5153 O O . LEU B 1 150 ? -7.777 33.628 58.100 1.00 19.17 180 LEU B O 1
ATOM 5158 N N . SER B 1 151 ? -6.601 31.886 57.325 1.00 18.63 181 SER B N 1
ATOM 5159 C CA . SER B 1 151 ? -7.768 30.991 57.192 1.00 19.73 181 SER B CA 1
ATOM 5160 C C . SER B 1 151 ? -8.290 30.564 58.563 1.00 20.55 181 SER B C 1
ATOM 5161 O O . SER B 1 151 ? -9.499 30.379 58.755 1.00 21.06 181 SER B O 1
ATOM 5164 N N . LYS B 1 152 ? -7.377 30.433 59.516 1.00 20.68 182 LYS B N 1
ATOM 5165 C CA . LYS B 1 152 ? -7.709 30.139 60.911 1.00 21.90 182 LYS B CA 1
ATOM 5166 C C . LYS B 1 152 ? -6.511 30.460 61.786 1.00 20.83 182 LYS B C 1
ATOM 5167 O O . LYS B 1 152 ? -5.395 30.598 61.247 1.00 19.68 182 LYS B O 1
ATOM 5173 N N . PRO B 1 153 ? -6.718 30.548 63.117 1.00 20.98 183 PRO B N 1
ATOM 5174 C CA . PRO B 1 153 ? -5.580 30.877 63.965 1.00 20.68 183 PRO B CA 1
ATOM 5175 C C . PRO B 1 153 ? -4.481 29.825 63.809 1.00 20.42 183 PRO B C 1
ATOM 5176 O O . PRO B 1 153 ? -4.775 28.635 63.717 1.00 19.98 183 PRO B O 1
ATOM 5180 N N . THR B 1 154 ? -3.246 30.285 63.720 1.00 19.89 184 THR B N 1
ATOM 5181 C CA . THR B 1 154 ? -2.121 29.456 63.325 1.00 19.96 184 THR B CA 1
ATOM 5182 C C . THR B 1 154 ? -0.961 29.788 64.250 1.00 19.80 184 THR B C 1
ATOM 5183 O O . THR B 1 154 ? -0.301 30.818 64.076 1.00 19.35 184 THR B O 1
ATOM 5187 N N . ALA B 1 155 ? -0.714 28.906 65.220 1.00 20.27 185 ALA B N 1
ATOM 5188 C CA . ALA B 1 155 ? 0.310 29.109 66.266 1.00 20.62 185 ALA B CA 1
ATOM 5189 C C . ALA B 1 155 ? 1.725 29.313 65.718 1.00 20.02 185 ALA B C 1
ATOM 5190 O O . ALA B 1 155 ? 2.514 30.049 66.300 1.00 20.78 185 ALA B O 1
ATOM 5192 N N . TYR B 1 156 ? 2.021 28.683 64.585 1.00 18.91 186 TYR B N 1
ATOM 5193 C CA . TYR B 1 156 ? 3.360 28.735 63.966 1.00 18.04 186 TYR B CA 1
ATOM 5194 C C . TYR B 1 156 ? 3.465 29.766 62.826 1.00 16.81 186 TYR B C 1
ATOM 5195 O O . TYR B 1 156 ? 4.395 29.721 62.026 1.00 15.82 186 TYR B O 1
ATOM 5204 N N . ILE B 1 157 ? 2.516 30.696 62.744 1.00 16.48 187 ILE B N 1
ATOM 5205 C CA . ILE B 1 157 ? 2.484 31.644 61.653 1.00 16.04 187 ILE B CA 1
ATOM 5206 C C . ILE B 1 157 ? 3.785 32.440 61.512 1.00 15.30 187 ILE B C 1
ATOM 5207 O O . ILE B 1 157 ? 4.256 32.629 60.387 1.00 14.79 187 ILE B O 1
ATOM 5212 N N . ASN B 1 158 ? 4.388 32.854 62.624 1.00 15.38 188 ASN B N 1
ATOM 5213 C CA . ASN B 1 158 ? 5.673 33.590 62.527 1.00 14.95 188 ASN B CA 1
ATOM 5214 C C . ASN B 1 158 ? 6.805 32.737 61.957 1.00 14.16 188 ASN B C 1
ATOM 5215 O O . ASN B 1 158 ? 7.715 33.264 61.306 1.00 13.67 188 ASN B O 1
ATOM 5220 N N . SER B 1 159 ? 6.745 31.429 62.171 1.00 14.17 189 SER B N 1
ATOM 5221 C CA . SER B 1 159 ? 7.699 30.524 61.509 1.00 13.66 189 SER B CA 1
ATOM 5222 C C . SER B 1 159 ? 7.467 30.476 59.997 1.00 13.22 189 SER B C 1
ATOM 5223 O O . SER B 1 159 ? 8.427 30.421 59.225 1.00 12.93 189 SER B O 1
ATOM 5226 N N . LEU B 1 160 ? 6.212 30.515 59.549 1.00 13.21 190 LEU B N 1
ATOM 5227 C CA . LEU B 1 160 ? 5.967 30.622 58.101 1.00 12.92 190 LEU B CA 1
ATOM 5228 C C . LEU B 1 160 ? 6.484 31.942 57.564 1.00 12.66 190 LEU B C 1
ATOM 5229 O O . LEU B 1 160 ? 7.093 31.976 56.489 1.00 11.94 190 LEU B O 1
ATOM 5234 N N . PHE B 1 161 ? 6.293 33.022 58.324 1.00 12.78 191 PHE B N 1
ATOM 5235 C CA . PHE B 1 161 ? 6.831 34.323 57.932 1.00 13.02 191 PHE B CA 1
ATOM 5236 C C . PHE B 1 161 ? 8.374 34.317 57.803 1.00 12.74 191 PHE B C 1
ATOM 5237 O O . PHE B 1 161 ? 8.932 35.060 57.008 1.00 13.01 191 PHE B O 1
ATOM 5245 N N . ALA B 1 162 ? 9.060 33.468 58.553 1.00 12.76 192 ALA B N 1
ATOM 5246 C CA . ALA B 1 162 ? 10.494 33.291 58.400 1.00 12.53 192 ALA B CA 1
ATOM 5247 C C . ALA B 1 162 ? 10.922 32.256 57.359 1.00 12.55 192 ALA B C 1
ATOM 5248 O O . ALA B 1 162 ? 12.117 31.951 57.282 1.00 13.01 192 ALA B O 1
ATOM 5250 N N . PHE B 1 163 ? 9.970 31.673 56.625 1.00 12.02 193 PHE B N 1
ATOM 5251 C CA . PHE B 1 163 ? 10.252 30.648 55.615 1.00 11.84 193 PHE B CA 1
ATOM 5252 C C . PHE B 1 163 ? 10.358 31.264 54.222 1.00 11.66 193 PHE B C 1
ATOM 5253 O O . PHE B 1 163 ? 9.557 32.139 53.868 1.00 11.27 193 PHE B O 1
ATOM 5261 N N . PRO B 1 164 ? 11.342 30.808 53.409 1.00 11.87 194 PRO B N 1
ATOM 5262 C CA . PRO B 1 164 ? 11.585 31.495 52.130 1.00 11.94 194 PRO B CA 1
ATOM 5263 C C . PRO B 1 164 ? 10.405 31.674 51.171 1.00 12.08 194 PRO B C 1
ATOM 5264 O O . PRO B 1 164 ? 10.323 32.718 50.508 1.00 12.34 194 PRO B O 1
ATOM 5268 N N . THR B 1 165 ? 9.472 30.722 51.131 1.00 12.20 195 THR B N 1
ATOM 5269 C CA . THR B 1 165 ? 8.297 30.845 50.258 1.00 12.58 195 THR B CA 1
ATOM 5270 C C . THR B 1 165 ? 7.461 32.114 50.531 1.00 12.57 195 THR B C 1
ATOM 5271 O O . THR B 1 165 ? 6.732 32.585 49.653 1.00 12.84 195 THR B O 1
ATOM 5275 N N . PHE B 1 166 ? 7.580 32.646 51.746 1.00 12.39 196 PHE B N 1
ATOM 5276 C CA . PHE B 1 166 ? 6.889 33.865 52.190 1.00 12.47 196 PHE B CA 1
ATOM 5277 C C . PHE B 1 166 ? 7.746 35.136 52.094 1.00 12.65 196 PHE B C 1
ATOM 5278 O O . PHE B 1 166 ? 7.282 36.223 52.473 1.00 12.65 196 PHE B O 1
ATOM 5286 N N . PHE B 1 167 ? 8.971 35.020 51.563 1.00 12.50 197 PHE B N 1
ATOM 5287 C CA . PHE B 1 167 ? 9.817 36.189 51.342 1.00 12.59 197 PHE B CA 1
ATOM 5288 C C . PHE B 1 167 ? 9.253 37.052 50.215 1.00 13.06 197 PHE B C 1
ATOM 5289 O O . PHE B 1 167 ? 8.634 36.527 49.294 1.00 13.65 197 PHE B O 1
ATOM 5297 N N . PRO B 1 168 ? 9.509 38.369 50.256 1.00 13.07 198 PRO B N 1
ATOM 5298 C CA . PRO B 1 168 ? 9.125 39.286 49.187 1.00 13.52 198 PRO B CA 1
ATOM 5299 C C . PRO B 1 168 ? 9.921 39.036 47.906 1.00 13.94 198 PRO B C 1
ATOM 5300 O O . PRO B 1 168 ? 11.012 38.457 47.951 1.00 13.61 198 PRO B O 1
ATOM 5304 N N . LEU B 1 169 ? 9.361 39.432 46.771 1.00 14.26 199 LEU B N 1
ATOM 5305 C CA . LEU B 1 169 ? 10.091 39.441 45.500 1.00 14.92 199 LEU B CA 1
ATOM 5306 C C . LEU B 1 169 ? 9.840 40.746 44.807 1.00 15.65 199 LEU B C 1
ATOM 5307 O O . LEU B 1 169 ? 8.810 41.363 45.020 1.00 15.91 199 LEU B O 1
ATOM 5312 N N . ASN B 1 170 ? 10.769 41.152 43.954 1.00 16.22 200 ASN B N 1
ATOM 5313 C CA . ASN B 1 170 ? 10.649 42.429 43.245 1.00 17.17 200 ASN B CA 1
ATOM 5314 C C . ASN B 1 170 ? 9.975 42.125 41.908 1.00 17.81 200 ASN B C 1
ATOM 5315 O O . ASN B 1 170 ? 10.579 41.475 41.054 1.00 17.43 200 ASN B O 1
ATOM 5320 N N . GLU B 1 171 ? 8.726 42.571 41.736 1.00 18.41 201 GLU B N 1
ATOM 5321 C CA . GLU B 1 171 ? 7.924 42.172 40.567 1.00 19.76 201 GLU B CA 1
ATOM 5322 C C . GLU B 1 171 ? 8.573 42.599 39.244 1.00 20.65 201 GLU B C 1
ATOM 5323 O O . GLU B 1 171 ? 8.626 41.814 38.295 1.00 20.95 201 GLU B O 1
ATOM 5329 N N . LYS B 1 172 ? 9.082 43.827 39.200 1.00 21.31 202 LYS B N 1
ATOM 5330 C CA . LYS B 1 172 ? 9.739 44.359 37.996 1.00 22.62 202 LYS B CA 1
ATOM 5331 C C . LYS B 1 172 ? 10.920 43.475 37.560 1.00 21.84 202 LYS B C 1
ATOM 5332 O O . LYS B 1 172 ? 11.050 43.107 36.384 1.00 22.44 202 LYS B O 1
ATOM 5338 N N . PHE B 1 173 ? 11.740 43.094 38.526 1.00 20.52 203 PHE B N 1
ATOM 5339 C CA . PHE B 1 173 ? 12.918 42.274 38.253 1.00 20.42 203 PHE B CA 1
ATOM 5340 C C . PHE B 1 173 ? 12.580 40.860 37.811 1.00 20.18 203 PHE B C 1
ATOM 5341 O O . PHE B 1 173 ? 13.136 40.364 36.835 1.00 20.64 203 PHE B O 1
ATOM 5349 N N . VAL B 1 174 ? 11.715 40.196 38.568 1.00 19.64 204 VAL B N 1
ATOM 5350 C CA . VAL B 1 174 ? 11.321 38.844 38.245 1.00 19.96 204 VAL B CA 1
ATOM 5351 C C . VAL B 1 174 ? 10.725 38.813 36.844 1.00 21.44 204 VAL B C 1
ATOM 5352 O O . VAL B 1 174 ? 11.179 38.034 35.996 1.00 21.72 204 VAL B O 1
ATOM 5356 N N . THR B 1 175 ? 9.748 39.694 36.582 1.00 22.26 205 THR B N 1
ATOM 5357 C CA . THR B 1 175 ? 9.075 39.762 35.272 1.00 24.09 205 THR B CA 1
ATOM 5358 C C . THR B 1 175 ? 10.050 40.011 34.113 1.00 25.22 205 THR B C 1
ATOM 5359 O O . THR B 1 175 ? 9.971 39.342 33.082 1.00 26.25 205 THR B O 1
ATOM 5363 N N . GLU B 1 176 ? 10.975 40.945 34.296 1.00 25.89 206 GLU B N 1
ATOM 5364 C CA . GLU B 1 176 ? 12.043 41.217 33.318 1.00 27.62 206 GLU B CA 1
ATOM 5365 C C . GLU B 1 176 ? 12.873 39.988 32.960 1.00 27.13 206 GLU B C 1
ATOM 5366 O O . GLU B 1 176 ? 13.216 39.793 31.798 1.00 27.85 206 GLU B O 1
ATOM 5372 N N . LYS B 1 177 ? 13.241 39.194 33.955 1.00 25.75 207 LYS B N 1
ATOM 5373 C CA . LYS B 1 177 ? 14.059 38.005 33.704 1.00 26.19 207 LYS B CA 1
ATOM 5374 C C . LYS B 1 177 ? 13.285 36.836 33.074 1.00 26.49 207 LYS B C 1
ATOM 5375 O O . LYS B 1 177 ? 13.914 35.958 32.483 1.00 26.37 207 LYS B O 1
ATOM 5381 N N . GLY B 1 178 ? 11.952 36.816 33.232 1.00 26.81 208 GLY B N 1
ATOM 5382 C CA . GLY B 1 178 ? 11.080 35.846 32.544 1.00 27.57 208 GLY B CA 1
ATOM 5383 C C . GLY B 1 178 ? 11.413 34.431 32.984 1.00 27.36 208 GLY B C 1
ATOM 5384 O O . GLY B 1 178 ? 11.697 34.203 34.159 1.00 26.30 208 GLY B O 1
ATOM 5385 N N . GLU B 1 179 ? 11.445 33.509 32.023 1.00 31.32 209 GLU B N 1
ATOM 5386 C CA . GLU B 1 179 ? 11.772 32.106 32.286 1.00 32.03 209 GLU B CA 1
ATOM 5387 C C . GLU B 1 179 ? 13.188 31.890 32.853 1.00 29.86 209 GLU B C 1
ATOM 5388 O O . GLU B 1 179 ? 13.471 30.838 33.432 1.00 29.64 209 GLU B O 1
ATOM 5394 N N . LYS B 1 180 ? 14.073 32.872 32.698 1.00 28.45 210 LYS B N 1
ATOM 5395 C CA . LYS B 1 180 ? 15.434 32.781 33.249 1.00 27.06 210 LYS B CA 1
ATOM 5396 C C . LYS B 1 180 ? 15.600 33.296 34.695 1.00 24.69 210 LYS B C 1
ATOM 5397 O O . LYS B 1 180 ? 16.711 33.296 35.205 1.00 23.53 210 LYS B O 1
ATOM 5403 N N . TYR B 1 181 ? 14.522 33.728 35.347 1.00 23.46 211 TYR B N 1
ATOM 5404 C CA . TYR B 1 181 ? 14.625 34.231 36.731 1.00 21.86 211 TYR B CA 1
ATOM 5405 C C . TYR B 1 181 ? 15.275 33.210 37.660 1.00 21.17 211 TYR B C 1
ATOM 5406 O O . TYR B 1 181 ? 14.924 32.027 37.646 1.00 21.54 211 TYR B O 1
ATOM 5415 N N . ALA B 1 182 ? 16.246 33.677 38.439 1.00 20.15 212 ALA B N 1
ATOM 5416 C CA . ALA B 1 182 ? 17.045 32.830 39.340 1.00 19.58 212 ALA B CA 1
ATOM 5417 C C . ALA B 1 182 ? 17.776 31.644 38.686 1.00 19.87 212 ALA B C 1
ATOM 5418 O O . ALA B 1 182 ? 18.119 30.711 39.392 1.00 19.95 212 ALA B O 1
ATOM 5420 N N . GLN B 1 183 ? 18.061 31.694 37.382 1.00 20.71 213 GLN B N 1
ATOM 5421 C CA . GLN B 1 183 ? 18.773 30.593 36.701 1.00 21.53 213 GLN B CA 1
ATOM 5422 C C . GLN B 1 183 ? 20.251 30.593 37.105 1.00 20.93 213 GLN B C 1
ATOM 5423 O O . GLN B 1 183 ? 20.928 29.574 36.976 1.00 21.35 213 GLN B O 1
ATOM 5429 N N . ASN B 1 184 ? 20.741 31.754 37.543 1.00 19.81 214 ASN B N 1
ATOM 5430 C CA . ASN B 1 184 ? 22.114 31.967 37.966 1.00 19.40 214 ASN B CA 1
ATOM 5431 C C . ASN B 1 184 ? 22.093 33.174 38.902 1.00 18.60 214 ASN B C 1
ATOM 5432 O O . ASN B 1 184 ? 21.022 33.771 39.093 1.00 18.53 214 ASN B O 1
ATOM 5437 N N . SER B 1 185 ? 23.231 33.534 39.488 1.00 18.09 215 SER B N 1
ATOM 5438 C CA . SER B 1 185 ? 23.279 34.635 40.460 1.00 17.47 215 SER B CA 1
ATOM 5439 C C . SER B 1 185 ? 23.081 36.016 39.824 1.00 18.23 215 SER B C 1
ATOM 5440 O O . SER B 1 185 ? 22.625 36.948 40.505 1.00 17.88 215 SER B O 1
ATOM 5443 N N . ASP B 1 186 ? 23.418 36.153 38.537 1.00 19.20 216 ASP B N 1
ATOM 5444 C CA . ASP B 1 186 ? 23.073 37.367 37.771 1.00 20.16 216 ASP B CA 1
ATOM 5445 C C . ASP B 1 186 ? 21.580 37.624 37.658 1.00 20.23 216 ASP B C 1
ATOM 5446 O O . ASP B 1 186 ? 21.173 38.780 37.482 1.00 20.89 216 ASP B O 1
ATOM 5451 N N . ASN B 1 187 ? 20.767 36.581 37.736 1.00 20.01 217 ASN B N 1
ATOM 5452 C CA . ASN B 1 187 ? 19.322 36.713 37.603 1.00 20.67 217 ASN B CA 1
ATOM 5453 C C . ASN B 1 187 ? 18.550 36.615 38.927 1.00 19.42 217 ASN B C 1
ATOM 5454 O O . ASN B 1 187 ? 17.417 36.128 38.977 1.00 18.90 217 ASN B O 1
ATOM 5459 N N . MET B 1 188 ? 19.176 37.102 39.988 1.00 18.93 218 MET B N 1
ATOM 5460 C CA . MET B 1 188 ? 18.604 37.148 41.325 1.00 18.40 218 MET B CA 1
ATOM 5461 C C . MET B 1 188 ? 18.766 38.568 41.830 1.00 18.11 218 MET B C 1
ATOM 5462 O O . MET B 1 188 ? 19.686 39.268 41.424 1.00 18.15 218 MET B O 1
ATOM 5467 N N . LEU B 1 189 ? 17.894 38.957 42.751 1.00 17.38 219 LEU B N 1
ATOM 5468 C CA . LEU B 1 189 ? 17.983 40.232 43.454 1.00 17.25 219 LEU B CA 1
ATOM 5469 C C . LEU B 1 189 ? 17.930 39.919 44.952 1.00 16.42 219 LEU B C 1
ATOM 5470 O O . LEU B 1 189 ? 17.252 38.993 45.366 1.00 15.90 219 LEU B O 1
ATOM 5475 N N . PHE B 1 190 ? 18.651 40.694 45.742 1.00 16.26 220 PHE B N 1
ATOM 5476 C CA . PHE B 1 190 ? 18.980 40.357 47.138 1.00 15.82 220 PHE B CA 1
ATOM 5477 C C . PHE B 1 190 ? 18.425 41.435 48.058 1.00 15.88 220 PHE B C 1
ATOM 5478 O O . PHE B 1 190 ? 18.451 42.604 47.713 1.00 16.92 220 PHE B O 1
ATOM 5486 N N . ASN B 1 191 ? 17.845 41.029 49.182 1.00 15.39 221 ASN B N 1
ATOM 5487 C CA . ASN B 1 191 ? 17.472 41.956 50.255 1.00 15.52 221 ASN B CA 1
ATOM 5488 C C . ASN B 1 191 ? 17.908 41.447 51.628 1.00 15.23 221 ASN B C 1
ATOM 5489 O O . ASN B 1 191 ? 17.468 41.952 52.646 1.00 15.30 221 ASN B O 1
ATOM 5494 N N . GLY B 1 192 ? 18.794 40.460 51.640 1.00 14.79 222 GLY B N 1
ATOM 5495 C CA . GLY B 1 192 ? 19.302 39.879 52.858 1.00 14.74 222 GLY B CA 1
ATOM 5496 C C . GLY B 1 192 ? 20.728 40.338 53.137 1.00 14.87 222 GLY B C 1
ATOM 5497 O O . GLY B 1 192 ? 21.264 41.177 52.423 1.00 15.13 222 GLY B O 1
ATOM 5498 N N . PRO B 1 193 ? 21.349 39.781 54.191 1.00 14.93 223 PRO B N 1
ATOM 5499 C CA . PRO B 1 193 ? 22.720 40.095 54.610 1.00 15.22 223 PRO B CA 1
ATOM 5500 C C . PRO B 1 193 ? 23.808 39.954 53.538 1.00 15.19 223 PRO B C 1
ATOM 5501 O O . PRO B 1 193 ? 24.805 40.675 53.590 1.00 15.59 223 PRO B O 1
ATOM 5505 N N . PHE B 1 194 ? 23.632 39.037 52.593 1.00 15.01 224 PHE B N 1
ATOM 5506 C CA . PHE B 1 194 ? 24.635 38.779 51.566 1.00 15.43 224 PHE B CA 1
ATOM 5507 C C . PHE B 1 194 ? 24.039 38.840 50.169 1.00 16.16 224 PHE B C 1
ATOM 5508 O O . PHE B 1 194 ? 22.838 38.645 49.985 1.00 15.65 224 PHE B O 1
ATOM 5516 N N . GLU B 1 195 ? 24.888 39.162 49.201 1.00 17.49 225 GLU B N 1
ATOM 5517 C CA . GLU B 1 195 ? 24.604 38.943 47.780 1.00 18.70 225 GLU B CA 1
ATOM 5518 C C . GLU B 1 195 ? 25.210 37.617 47.392 1.00 18.14 225 GLU B C 1
ATOM 5519 O O . GLU B 1 195 ? 26.150 37.159 48.029 1.00 18.33 225 GLU B O 1
ATOM 5525 N N . LEU B 1 196 ? 24.678 37.012 46.341 1.00 17.96 226 LEU B N 1
ATOM 5526 C CA . LEU B 1 196 ? 25.231 35.776 45.786 1.00 17.75 226 LEU B CA 1
ATOM 5527 C C . LEU B 1 196 ? 25.921 36.134 44.501 1.00 18.61 226 LEU B C 1
ATOM 5528 O O . LEU B 1 196 ? 25.373 36.893 43.708 1.00 18.81 226 LEU B O 1
ATOM 5533 N N . LYS B 1 197 ? 27.118 35.594 44.298 1.00 19.02 227 LYS B N 1
ATOM 5534 C CA . LYS B 1 197 ? 27.792 35.681 43.011 1.00 20.29 227 LYS B CA 1
ATOM 5535 C C . LYS B 1 197 ? 28.502 34.367 42.657 1.00 20.31 227 LYS B C 1
ATOM 5536 O O . LYS B 1 197 ? 28.487 33.406 43.441 1.00 19.29 227 LYS B O 1
ATOM 5542 N N . ASP B 1 198 ? 29.063 34.327 41.440 1.00 20.99 228 ASP B N 1
ATOM 5543 C CA . ASP B 1 198 ? 29.794 33.162 40.892 1.00 21.54 228 ASP B CA 1
ATOM 5544 C C . ASP B 1 198 ? 28.997 31.878 40.681 1.00 20.66 228 ASP B C 1
ATOM 5545 O O . ASP B 1 198 ? 29.585 30.816 40.416 1.00 20.71 228 ASP B O 1
ATOM 5550 N N . TRP B 1 199 ? 27.668 31.956 40.745 1.00 19.53 229 TRP B N 1
ATOM 5551 C CA . TRP B 1 199 ? 26.844 30.778 40.566 1.00 18.94 229 TRP B CA 1
ATOM 5552 C C . TRP B 1 199 ? 26.253 30.845 39.170 1.00 19.94 229 TRP B C 1
ATOM 5553 O O . TRP B 1 199 ? 25.470 31.762 38.867 1.00 19.87 229 TRP B O 1
ATOM 5564 N N . THR B 1 200 ? 26.606 29.865 38.344 1.00 20.54 230 THR B N 1
ATOM 5565 C CA . THR B 1 200 ? 26.141 29.784 36.962 1.00 21.78 230 THR B CA 1
ATOM 5566 C C . THR B 1 200 ? 24.795 29.078 36.816 1.00 21.72 230 THR B C 1
ATOM 5567 O O . THR B 1 200 ? 24.236 29.033 35.708 1.00 22.45 230 THR B O 1
ATOM 5571 N N . GLY B 1 201 ? 24.293 28.484 37.906 1.00 21.10 231 GLY B N 1
ATOM 5572 C CA . GLY B 1 201 ? 23.131 27.606 37.847 1.00 21.40 231 GLY B CA 1
ATOM 5573 C C . GLY B 1 201 ? 23.473 26.133 37.862 1.00 22.11 231 GLY B C 1
ATOM 5574 O O . GLY B 1 201 ? 22.647 25.323 38.276 1.00 21.91 231 GLY B O 1
ATOM 5575 N N . THR B 1 202 ? 24.664 25.776 37.378 1.00 23.12 232 THR B N 1
ATOM 5576 C CA . THR B 1 202 ? 25.039 24.377 37.189 1.00 23.88 232 THR B CA 1
ATOM 5577 C C . THR B 1 202 ? 26.461 24.046 37.641 1.00 23.93 232 THR B C 1
ATOM 5578 O O . THR B 1 202 ? 26.915 22.927 37.422 1.00 25.11 232 THR B O 1
ATOM 5582 N N . ASN B 1 203 ? 27.140 24.970 38.320 1.00 23.18 233 ASN B N 1
ATOM 5583 C CA . ASN B 1 203 ? 28.537 24.769 38.715 1.00 23.38 233 ASN B CA 1
ATOM 5584 C C . ASN B 1 203 ? 28.674 24.335 40.178 1.00 22.64 233 ASN B C 1
ATOM 5585 O O . ASN B 1 203 ? 27.686 24.255 40.894 1.00 21.41 233 ASN B O 1
ATOM 5590 N N . LYS B 1 204 ? 29.906 24.041 40.580 1.00 23.40 234 LYS B N 1
ATOM 5591 C CA . LYS B 1 204 ? 30.236 23.458 41.885 1.00 23.81 234 LYS B CA 1
ATOM 5592 C C . LYS B 1 204 ? 30.875 24.448 42.871 1.00 23.11 234 LYS B C 1
ATOM 5593 O O . LYS B 1 204 ? 31.516 24.030 43.834 1.00 22.75 234 LYS B O 1
ATOM 5599 N N . LYS B 1 205 ? 30.711 25.750 42.616 1.00 23.23 235 LYS B N 1
ATOM 5600 C CA . LYS B 1 205 ? 31.180 26.811 43.509 1.00 22.85 235 LYS B CA 1
ATOM 5601 C C . LYS B 1 205 ? 30.169 27.947 43.494 1.00 21.33 235 LYS B C 1
ATOM 5602 O O . LYS B 1 205 ? 29.444 28.138 42.519 1.00 20.65 235 LYS B O 1
ATOM 5608 N N . TRP B 1 206 ? 30.103 28.663 44.611 1.00 19.53 236 TRP B N 1
ATOM 5609 C CA . TRP B 1 206 ? 29.384 29.926 44.684 1.00 18.90 236 TRP B CA 1
ATOM 5610 C C . TRP B 1 206 ? 29.926 30.758 45.856 1.00 18.04 236 TRP B C 1
ATOM 5611 O O . TRP B 1 206 ? 30.685 30.259 46.689 1.00 17.74 236 TRP B O 1
ATOM 5622 N N . THR B 1 207 ? 29.499 32.010 45.937 1.00 17.82 237 THR B N 1
ATOM 5623 C CA . THR B 1 207 ? 30.123 32.993 46.820 1.00 17.70 237 THR B CA 1
ATOM 5624 C C . THR B 1 207 ? 29.080 33.932 47.409 1.00 17.39 237 THR B C 1
ATOM 5625 O O . THR B 1 207 ? 28.247 34.464 46.664 1.00 17.45 237 THR B O 1
ATOM 5629 N N . TYR B 1 208 ? 29.113 34.107 48.734 1.00 16.48 238 TYR B N 1
ATOM 5630 C CA . TYR B 1 208 ? 28.317 35.120 49.399 1.00 16.27 238 TYR B CA 1
ATOM 5631 C C . TYR B 1 208 ? 29.226 36.292 49.669 1.00 16.73 238 TYR B C 1
ATOM 5632 O O . TYR B 1 208 ? 30.360 36.106 50.103 1.00 16.92 238 TYR B O 1
ATOM 5641 N N . VAL B 1 209 ? 28.725 37.490 49.405 1.00 16.92 239 VAL B N 1
ATOM 5642 C CA . VAL B 1 209 ? 29.467 38.723 49.547 1.00 17.71 239 VAL B CA 1
ATOM 5643 C C . VAL B 1 209 ? 28.594 39.654 50.378 1.00 17.39 239 VAL B C 1
ATOM 5644 O O . VAL B 1 209 ? 27.388 39.758 50.117 1.00 16.98 239 VAL B O 1
ATOM 5648 N N . LYS B 1 210 ? 29.180 40.341 51.355 1.00 17.41 240 LYS B N 1
ATOM 5649 C CA . LYS B 1 210 ? 28.379 41.209 52.233 1.00 17.35 240 LYS B CA 1
ATOM 5650 C C . LYS B 1 210 ? 27.590 42.251 51.412 1.00 17.70 240 LYS B C 1
ATOM 5651 O O . LYS B 1 210 ? 28.152 42.949 50.578 1.00 18.03 240 LYS B O 1
ATOM 5657 N N . ASN B 1 211 ? 26.287 42.324 51.661 1.00 17.50 241 ASN B N 1
ATOM 5658 C CA . ASN B 1 211 ? 25.394 43.230 50.973 1.00 18.04 241 ASN B CA 1
ATOM 5659 C C . ASN B 1 211 ? 25.415 44.641 51.569 1.00 19.27 241 ASN B C 1
ATOM 5660 O O . ASN B 1 211 ? 24.918 44.868 52.668 1.00 18.77 241 ASN B O 1
ATOM 5665 N N . ASP B 1 212 ? 25.951 45.595 50.812 1.00 20.61 242 ASP B N 1
ATOM 5666 C CA . ASP B 1 212 ? 26.066 46.956 51.311 1.00 22.49 242 ASP B CA 1
ATOM 5667 C C . ASP B 1 212 ? 24.789 47.784 51.212 1.00 22.23 242 ASP B C 1
ATOM 5668 O O . ASP B 1 212 ? 24.794 48.930 51.639 1.00 23.00 242 ASP B O 1
ATOM 5673 N N . LYS B 1 213 ? 23.709 47.212 50.691 1.00 21.23 243 LYS B N 1
ATOM 5674 C CA . LYS B 1 213 ? 22.378 47.838 50.737 1.00 21.40 243 LYS B CA 1
ATOM 5675 C C . LYS B 1 213 ? 21.434 47.182 51.768 1.00 20.12 243 LYS B C 1
ATOM 5676 O O . LYS B 1 213 ? 20.249 47.530 51.848 1.00 19.91 243 LYS B O 1
ATOM 5682 N N . TYR B 1 214 ? 21.951 46.238 52.550 1.00 18.66 244 TYR B N 1
ATOM 5683 C CA . TYR B 1 214 ? 21.148 45.552 53.552 1.00 17.99 244 TYR B CA 1
ATOM 5684 C C . TYR B 1 214 ? 20.947 46.490 54.742 1.00 18.51 244 TYR B C 1
ATOM 5685 O O . TYR B 1 214 ? 21.911 47.103 55.215 1.00 19.05 244 TYR B O 1
ATOM 5694 N N . TRP B 1 215 ? 19.706 46.597 55.219 1.00 18.43 245 TRP B N 1
ATOM 5695 C CA . TRP B 1 215 ? 19.375 47.532 56.312 1.00 19.19 245 TRP B CA 1
ATOM 5696 C C . TRP B 1 215 ? 20.190 47.278 57.579 1.00 19.37 245 TRP B C 1
ATOM 5697 O O . TRP B 1 215 ? 20.550 48.233 58.273 1.00 19.71 245 TRP B O 1
ATOM 5708 N N . ASP B 1 216 ? 20.487 46.006 57.878 1.00 18.63 246 ASP B N 1
ATOM 5709 C CA . ASP B 1 216 ? 21.215 45.657 59.113 1.00 19.08 246 ASP B CA 1
ATOM 5710 C C . ASP B 1 216 ? 22.698 45.286 58.857 1.00 19.21 246 ASP B C 1
ATOM 5711 O O . ASP B 1 216 ? 23.306 44.502 59.597 1.00 18.49 246 ASP B O 1
ATOM 5716 N N . LYS B 1 217 ? 23.270 45.862 57.802 1.00 20.05 247 LYS B N 1
ATOM 5717 C CA . LYS B 1 217 ? 24.631 45.545 57.387 1.00 20.45 247 LYS B CA 1
ATOM 5718 C C . LYS B 1 217 ? 25.709 45.743 58.453 1.00 21.35 247 LYS B C 1
ATOM 5719 O O . LYS B 1 217 ? 26.734 45.065 58.413 1.00 20.96 247 LYS B O 1
ATOM 5725 N N . ASP B 1 218 ? 25.489 46.656 59.391 1.00 22.73 248 ASP B N 1
ATOM 5726 C CA . ASP B 1 218 ? 26.474 46.912 60.436 1.00 24.16 248 ASP B CA 1
ATOM 5727 C C . ASP B 1 218 ? 26.583 45.758 61.425 1.00 23.69 248 ASP B C 1
ATOM 5728 O O . ASP B 1 218 ? 27.581 45.674 62.112 1.00 24.40 248 ASP B O 1
ATOM 5733 N N . LYS B 1 219 ? 25.592 44.863 61.465 1.00 22.43 249 LYS B N 1
ATOM 5734 C CA . LYS B 1 219 ? 25.712 43.610 62.216 1.00 22.03 249 LYS B CA 1
ATOM 5735 C C . LYS B 1 219 ? 26.397 42.485 61.434 1.00 20.89 249 LYS B C 1
ATOM 5736 O O . LYS B 1 219 ? 26.737 41.460 62.013 1.00 20.59 249 LYS B O 1
ATOM 5742 N N . VAL B 1 220 ? 26.588 42.655 60.131 1.00 20.40 250 VAL B N 1
ATOM 5743 C CA . VAL B 1 220 ? 27.221 41.622 59.306 1.00 19.54 250 VAL B CA 1
ATOM 5744 C C . VAL B 1 220 ? 28.748 41.795 59.328 1.00 20.49 250 VAL B C 1
ATOM 5745 O O . VAL B 1 220 ? 29.254 42.850 58.953 1.00 21.14 250 VAL B O 1
ATOM 5749 N N . LYS B 1 221 ? 29.463 40.758 59.764 1.00 20.43 251 LYS B N 1
ATOM 5750 C CA . LYS B 1 221 ? 30.933 40.808 59.956 1.00 21.88 251 LYS B CA 1
ATOM 5751 C C . LYS B 1 221 ? 31.734 40.184 58.815 1.00 21.09 251 LYS B C 1
ATOM 5752 O O . LYS B 1 221 ? 32.853 40.629 58.503 1.00 21.44 251 LYS B O 1
ATOM 5758 N N . LEU B 1 222 ? 31.179 39.134 58.228 1.00 19.78 252 LEU B N 1
ATOM 5759 C CA . LEU B 1 222 ? 31.856 38.395 57.177 1.00 19.88 252 LEU B CA 1
ATOM 5760 C C . LEU B 1 222 ? 31.786 39.163 55.877 1.00 20.86 252 LEU B C 1
ATOM 5761 O O . LEU B 1 222 ? 30.701 39.503 55.430 1.00 21.07 252 LEU B O 1
ATOM 5766 N N . LYS B 1 223 ? 32.938 39.423 55.268 1.00 21.93 253 LYS B N 1
ATOM 5767 C CA . LYS B 1 223 ? 32.985 40.112 53.977 1.00 22.99 253 LYS B CA 1
ATOM 5768 C C . LYS B 1 223 ? 32.614 39.182 52.832 1.00 21.57 253 LYS B C 1
ATOM 5769 O O . LYS B 1 223 ? 32.035 39.611 51.822 1.00 20.69 253 LYS B O 1
ATOM 5775 N N . GLN B 1 224 ? 32.973 37.912 52.984 1.00 20.30 254 GLN B N 1
ATOM 5776 C CA . GLN B 1 224 ? 32.823 36.943 51.934 1.00 19.57 254 GLN B CA 1
ATOM 5777 C C . GLN B 1 224 ? 32.792 35.523 52.508 1.00 18.65 254 GLN B C 1
ATOM 5778 O O . GLN B 1 224 ? 33.519 35.211 53.458 1.00 18.52 254 GLN B O 1
ATOM 5784 N N . ILE B 1 225 ? 31.915 34.694 51.946 1.00 17.59 255 ILE B N 1
ATOM 5785 C CA . ILE B 1 225 ? 31.809 33.277 52.284 1.00 16.87 255 ILE B CA 1
ATOM 5786 C C . ILE B 1 225 ? 31.927 32.505 50.966 1.00 17.00 255 ILE B C 1
ATOM 5787 O O . ILE B 1 225 ? 31.095 32.668 50.079 1.00 16.92 255 ILE B O 1
ATOM 5792 N N . ASN B 1 226 ? 32.964 31.689 50.834 1.00 16.85 256 ASN B N 1
ATOM 5793 C CA . ASN B 1 226 ? 33.191 30.885 49.622 1.00 17.14 256 ASN B CA 1
ATOM 5794 C C . ASN B 1 226 ? 32.694 29.466 49.855 1.00 16.47 256 ASN B C 1
ATOM 5795 O O . ASN B 1 226 ? 33.046 28.861 50.860 1.00 16.32 256 ASN B O 1
ATOM 5800 N N . VAL B 1 227 ? 31.858 28.954 48.957 1.00 16.29 257 VAL B N 1
ATOM 5801 C CA . VAL B 1 227 ? 31.317 27.602 49.081 1.00 15.83 257 VAL B CA 1
ATOM 5802 C C . VAL B 1 227 ? 31.784 26.796 47.873 1.00 16.66 257 VAL B C 1
ATOM 5803 O O . VAL B 1 227 ? 31.787 27.305 46.756 1.00 16.76 257 VAL B O 1
ATOM 5807 N N . GLN B 1 228 ? 32.183 25.555 48.104 1.00 16.68 258 GLN B N 1
ATOM 5808 C CA . GLN B 1 228 ? 32.511 24.640 46.994 1.00 17.85 258 GLN B CA 1
ATOM 5809 C C . GLN B 1 228 ? 31.871 23.298 47.283 1.00 17.64 258 GLN B C 1
ATOM 5810 O O . GLN B 1 228 ? 31.758 22.925 48.443 1.00 17.10 258 GLN B O 1
ATOM 5816 N N . VAL B 1 229 ? 31.454 22.588 46.239 1.00 18.41 259 VAL B N 1
ATOM 5817 C CA . VAL B 1 229 ? 30.877 21.255 46.380 1.00 18.77 259 VAL B CA 1
ATOM 5818 C C . VAL B 1 229 ? 31.952 20.201 46.654 1.00 19.07 259 VAL B C 1
ATOM 5819 O O . VAL B 1 229 ? 32.918 20.093 45.912 1.00 19.63 259 VAL B O 1
ATOM 5823 N N . VAL B 1 230 ? 31.770 19.434 47.725 1.00 18.84 260 VAL B N 1
ATOM 5824 C CA . VAL B 1 230 ? 32.669 18.320 48.075 1.00 19.63 260 VAL B CA 1
ATOM 5825 C C . VAL B 1 230 ? 31.808 17.115 48.386 1.00 20.28 260 VAL B C 1
ATOM 5826 O O . VAL B 1 230 ? 30.938 17.204 49.230 1.00 19.57 260 VAL B O 1
ATOM 5830 N N . GLN B 1 231 ? 32.045 16.005 47.697 1.00 21.59 261 GLN B N 1
ATOM 5831 C CA . GLN B 1 231 ? 31.176 14.843 47.790 1.00 22.89 261 GLN B CA 1
ATOM 5832 C C . GLN B 1 231 ? 31.853 13.580 48.316 1.00 23.80 261 GLN B C 1
ATOM 5833 O O . GLN B 1 231 ? 31.324 12.467 48.167 1.00 24.59 261 GLN B O 1
ATOM 5839 N N . ASP B 1 232 ? 33.025 13.756 48.914 1.00 23.77 262 ASP B N 1
ATOM 5840 C CA . ASP B 1 232 ? 33.653 12.705 49.690 1.00 24.57 262 ASP B CA 1
ATOM 5841 C C . ASP B 1 232 ? 34.461 13.314 50.837 1.00 23.55 262 ASP B C 1
ATOM 5842 O O . ASP B 1 232 ? 35.072 14.379 50.689 1.00 23.17 262 ASP B O 1
ATOM 5847 N N . SER B 1 233 ? 34.461 12.604 51.961 1.00 22.81 263 SER B N 1
ATOM 5848 C CA . SER B 1 233 ? 35.059 13.090 53.193 1.00 22.23 263 SER B CA 1
ATOM 5849 C C . SER B 1 233 ? 36.574 13.252 53.118 1.00 21.74 263 SER B C 1
ATOM 5850 O O . SER B 1 233 ? 37.106 14.193 53.699 1.00 21.19 263 SER B O 1
ATOM 5853 N N . GLY B 1 234 ? 37.253 12.345 52.421 1.00 22.07 264 GLY B N 1
ATOM 5854 C CA . GLY B 1 234 ? 38.705 12.437 52.231 1.00 22.55 264 GLY B CA 1
ATOM 5855 C C . GLY B 1 234 ? 39.146 13.753 51.596 1.00 22.23 264 GLY B C 1
ATOM 5856 O O . GLY B 1 234 ? 40.094 14.396 52.060 1.00 21.99 264 GLY B O 1
ATOM 5857 N N . THR B 1 235 ? 38.467 14.138 50.518 1.00 22.09 265 THR B N 1
ATOM 5858 C CA . THR B 1 235 ? 38.763 15.376 49.808 1.00 22.04 265 THR B CA 1
ATOM 5859 C C . THR B 1 235 ? 38.539 16.566 50.735 1.00 21.21 265 THR B C 1
ATOM 5860 O O . THR B 1 235 ? 39.351 17.492 50.771 1.00 20.76 265 THR B O 1
ATOM 5864 N N . GLY B 1 236 ? 37.422 16.535 51.464 1.00 20.27 266 GLY B N 1
ATOM 5865 C CA . GLY B 1 236 ? 37.090 17.586 52.434 1.00 19.35 266 GLY B CA 1
ATOM 5866 C C . GLY B 1 236 ? 38.125 17.705 53.547 1.00 19.58 266 GLY B C 1
ATOM 5867 O O . GLY B 1 236 ? 38.546 18.813 53.904 1.00 19.12 266 GLY B O 1
ATOM 5868 N N . LEU B 1 237 ? 38.523 16.564 54.101 1.00 19.92 267 LEU B N 1
ATOM 5869 C CA . LEU B 1 237 ? 39.567 16.526 55.145 1.00 20.52 267 LEU B CA 1
ATOM 5870 C C . LEU B 1 237 ? 40.888 17.106 54.681 1.00 20.51 267 LEU B C 1
ATOM 5871 O O . LEU B 1 237 ? 41.517 17.865 55.397 1.00 20.11 267 LEU B O 1
ATOM 5876 N N . ASN B 1 238 ? 41.309 16.730 53.477 1.00 20.82 268 ASN B N 1
ATOM 5877 C CA . ASN B 1 238 ? 42.521 17.309 52.909 1.00 21.24 268 ASN B CA 1
ATOM 5878 C C .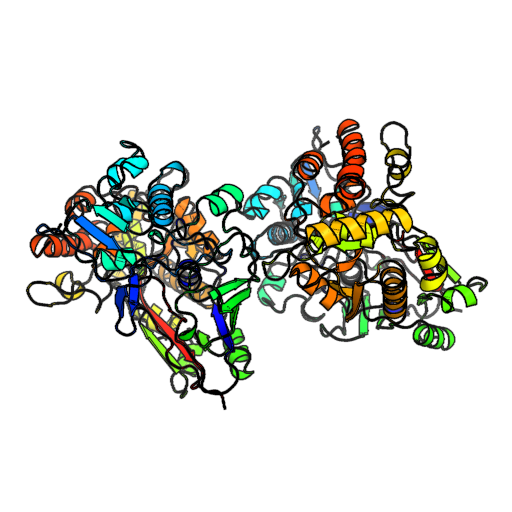 ASN B 1 238 ? 42.429 18.840 52.760 1.00 20.92 268 ASN B C 1
ATOM 5879 O O . ASN B 1 238 ? 43.391 19.549 53.058 1.00 21.37 268 ASN B O 1
ATOM 5884 N N . LEU B 1 239 ? 41.283 19.341 52.308 1.00 20.24 269 LEU B N 1
ATOM 5885 C CA . LEU B 1 239 ? 41.059 20.788 52.247 1.00 20.02 269 LEU B CA 1
ATOM 5886 C C . LEU B 1 239 ? 41.143 21.443 53.633 1.00 19.45 269 LEU B C 1
ATOM 5887 O O . LEU B 1 239 ? 41.762 22.488 53.793 1.00 19.25 269 LEU B O 1
ATOM 5892 N N . TYR B 1 240 ? 40.505 20.813 54.613 1.00 18.98 270 TYR B N 1
ATOM 5893 C CA . TYR B 1 240 ? 40.503 21.284 55.994 1.00 18.85 270 TYR B CA 1
ATOM 5894 C C . TYR B 1 240 ? 41.925 21.375 56.551 1.00 20.37 270 TYR B C 1
ATOM 5895 O O . TYR B 1 240 ? 42.319 22.399 57.101 1.00 20.40 270 TYR B O 1
ATOM 5904 N N . ASN B 1 241 ? 42.687 20.297 56.381 1.00 21.89 271 ASN B N 1
ATOM 5905 C CA . ASN B 1 241 ? 44.040 20.205 56.935 1.00 23.55 271 ASN B CA 1
ATOM 5906 C C . ASN B 1 241 ? 45.051 21.061 56.215 1.00 24.74 271 ASN B C 1
ATOM 5907 O O . ASN B 1 241 ? 46.136 21.263 56.755 1.00 25.78 271 ASN B O 1
ATOM 5912 N N . THR B 1 242 ? 44.744 21.493 54.987 1.00 25.32 272 THR B N 1
ATOM 5913 C CA . THR B 1 242 ? 45.575 22.454 54.274 1.00 26.94 272 THR B CA 1
ATOM 5914 C C . THR B 1 242 ? 45.006 23.884 54.347 1.00 27.27 272 THR B C 1
ATOM 5915 O O . THR B 1 242 ? 45.377 24.731 53.547 1.00 27.86 272 THR B O 1
ATOM 5919 N N . ASP B 1 243 ? 44.117 24.125 55.316 1.00 27.11 273 ASP B N 1
ATOM 5920 C CA . ASP B 1 243 ? 43.521 25.440 55.613 1.00 27.65 273 ASP B CA 1
ATOM 5921 C C . ASP B 1 243 ? 42.730 26.055 54.457 1.00 26.47 273 ASP B C 1
ATOM 5922 O O . ASP B 1 243 ? 42.562 27.267 54.412 1.00 26.90 273 ASP B O 1
ATOM 5927 N N . LYS B 1 244 ? 42.232 25.213 53.547 1.00 24.99 274 LYS B N 1
ATOM 5928 C CA . LYS B 1 244 ? 41.457 25.653 52.390 1.00 24.42 274 LYS B CA 1
ATOM 5929 C C . LYS B 1 244 ? 39.965 25.742 52.694 1.00 22.09 274 LYS B C 1
ATOM 5930 O O . LYS B 1 244 ? 39.244 26.426 51.989 1.00 21.29 274 LYS B O 1
ATOM 5936 N N . VAL B 1 245 ? 39.490 25.006 53.693 1.00 20.64 275 VAL B N 1
ATOM 5937 C CA . VAL B 1 245 ? 38.105 25.133 54.157 1.00 19.24 275 VAL B CA 1
ATOM 5938 C C . VAL B 1 245 ? 38.114 25.159 55.666 1.00 18.69 275 VAL B C 1
ATOM 5939 O O . VAL B 1 245 ? 39.017 24.622 56.286 1.00 18.86 275 VAL B O 1
ATOM 5943 N N . ASP B 1 246 ? 37.125 25.815 56.245 1.00 18.25 276 ASP B N 1
ATOM 5944 C CA . ASP B 1 246 ? 37.053 26.023 57.698 1.00 17.78 276 ASP B CA 1
ATOM 5945 C C . ASP B 1 246 ? 36.119 25.049 58.409 1.00 17.39 276 ASP B C 1
ATOM 5946 O O . ASP B 1 246 ? 36.057 25.029 59.647 1.00 16.77 276 ASP B O 1
ATOM 5951 N N . ARG B 1 247 ? 35.427 24.221 57.637 1.00 17.16 277 ARG B N 1
ATOM 5952 C CA . ARG B 1 247 ? 34.453 23.292 58.158 1.00 17.60 277 ARG B CA 1
ATOM 5953 C C . ARG B 1 247 ? 34.226 22.239 57.108 1.00 17.76 277 ARG B C 1
ATOM 5954 O O . ARG B 1 247 ? 34.080 22.583 55.929 1.00 17.68 277 ARG B O 1
ATOM 5962 N N . THR B 1 248 ? 34.224 20.968 57.520 1.00 17.16 278 THR B N 1
ATOM 5963 C CA . THR B 1 248 ? 34.087 19.868 56.569 1.00 17.29 278 THR B CA 1
ATOM 5964 C C . THR B 1 248 ? 33.256 18.757 57.160 1.00 16.91 278 THR B C 1
ATOM 5965 O O . THR B 1 248 ? 33.428 18.408 58.335 1.00 16.51 278 THR B O 1
ATOM 5969 N N . VAL B 1 249 ? 32.363 18.197 56.354 1.00 16.78 279 VAL B N 1
ATOM 5970 C CA . VAL B 1 249 ? 31.524 17.071 56.775 1.00 17.10 279 VAL B CA 1
ATOM 5971 C C . VAL B 1 249 ? 32.326 15.773 56.830 1.00 17.24 279 VAL B C 1
ATOM 5972 O O . VAL B 1 249 ? 33.121 15.486 55.941 1.00 17.50 279 VAL B O 1
ATOM 5976 N N . LEU B 1 250 ? 32.083 14.970 57.860 1.00 17.03 280 LEU B N 1
ATOM 5977 C CA . LEU B 1 250 ? 32.705 13.653 58.011 1.00 17.98 280 LEU B CA 1
ATOM 5978 C C . LEU B 1 250 ? 31.624 12.593 58.021 1.00 18.67 280 LEU B C 1
ATOM 5979 O O . LEU B 1 250 ? 30.673 12.714 58.757 1.00 18.62 280 LEU B O 1
ATOM 5984 N N . SER B 1 251 ? 31.785 11.525 57.271 1.00 20.18 281 SER B N 1
ATOM 5985 C CA . SER B 1 251 ? 30.850 10.398 57.406 1.00 21.26 281 SER B CA 1
ATOM 5986 C C . SER B 1 251 ? 31.588 9.083 57.511 1.00 21.58 281 SER B C 1
ATOM 5987 O O . SER B 1 251 ? 32.786 9.005 57.204 1.00 21.63 281 SER B O 1
ATOM 5990 N N . ALA B 1 252 ? 30.863 8.064 57.975 1.00 21.59 282 ALA B N 1
ATOM 5991 C CA . ALA B 1 252 ? 31.372 6.702 58.090 1.00 22.29 282 ALA B CA 1
ATOM 5992 C C . ALA B 1 252 ? 32.723 6.677 58.845 1.00 22.32 282 ALA B C 1
ATOM 5993 O O . ALA B 1 252 ? 32.838 7.307 59.901 1.00 21.09 282 ALA B O 1
ATOM 5995 N N . ASP B 1 253 ? 33.738 5.982 58.326 1.00 23.34 283 ASP B N 1
ATOM 5996 C CA . ASP B 1 253 ? 34.981 5.848 59.054 1.00 24.24 283 ASP B CA 1
ATOM 5997 C C . ASP B 1 253 ? 35.741 7.165 59.204 1.00 22.76 283 ASP B C 1
ATOM 5998 O O . ASP B 1 253 ? 36.481 7.295 60.157 1.00 22.61 283 ASP B O 1
ATOM 6003 N N . TYR B 1 254 ? 35.530 8.145 58.316 1.00 21.90 284 TYR B N 1
ATOM 6004 C CA . TYR B 1 254 ? 36.107 9.488 58.525 1.00 21.01 284 TYR B CA 1
ATOM 6005 C C . TYR B 1 254 ? 35.590 10.186 59.785 1.00 19.53 284 TYR B C 1
ATOM 6006 O O . TYR B 1 254 ? 36.344 10.903 60.450 1.00 18.73 284 TYR B O 1
ATOM 6015 N N . ALA B 1 255 ? 34.306 10.000 60.087 1.00 18.65 285 ALA B N 1
ATOM 6016 C CA . ALA B 1 255 ? 33.721 10.526 61.328 1.00 18.05 285 ALA B CA 1
ATOM 6017 C C . ALA B 1 255 ? 34.314 9.774 62.526 1.00 18.39 285 ALA B C 1
ATOM 6018 O O . ALA B 1 255 ? 34.843 10.391 63.480 1.00 17.66 285 ALA B O 1
ATOM 6020 N N . ALA B 1 256 ? 34.266 8.450 62.443 1.00 19.12 286 ALA B N 1
ATOM 6021 C CA . ALA B 1 256 ? 34.748 7.577 63.502 1.00 19.96 286 ALA B CA 1
ATOM 6022 C C . ALA B 1 256 ? 36.213 7.824 63.868 1.00 20.27 286 ALA B C 1
ATOM 6023 O O . ALA B 1 256 ? 36.556 7.868 65.041 1.00 19.94 286 ALA B O 1
ATOM 6025 N N . GLN B 1 257 ? 37.056 7.980 62.861 1.00 20.86 287 GLN B N 1
ATOM 6026 C CA . GLN B 1 257 ? 38.482 8.231 63.078 1.00 22.06 287 GLN B CA 1
ATOM 6027 C C . GLN B 1 257 ? 38.832 9.643 63.560 1.00 20.94 287 GLN B C 1
ATOM 6028 O O . GLN B 1 257 ? 39.955 9.880 63.998 1.00 21.68 287 GLN B O 1
ATOM 6034 N N . ASN B 1 258 ? 37.894 10.576 63.505 1.00 19.26 288 ASN B N 1
ATOM 6035 C CA . ASN B 1 258 ? 38.140 11.940 63.977 1.00 18.56 288 ASN B CA 1
ATOM 6036 C C . ASN B 1 258 ? 37.236 12.348 65.127 1.00 17.75 288 ASN B C 1
ATOM 6037 O O . ASN B 1 258 ? 37.286 13.478 65.584 1.00 17.15 288 ASN B O 1
ATOM 6042 N N . LYS B 1 259 ? 36.463 11.403 65.649 1.00 18.13 289 LYS B N 1
ATOM 6043 C CA . LYS B 1 259 ? 35.498 11.703 66.712 1.00 18.46 289 LYS B CA 1
ATOM 6044 C C . LYS B 1 259 ? 36.132 12.246 68.010 1.00 18.10 289 LYS B C 1
ATOM 6045 O O . LYS B 1 259 ? 35.436 12.888 68.773 1.00 17.77 289 LYS B O 1
ATOM 6051 N N . ASN B 1 260 ? 37.409 11.936 68.258 1.00 17.87 290 ASN B N 1
ATOM 6052 C CA . ASN B 1 260 ? 38.145 12.391 69.453 1.00 18.21 290 ASN B CA 1
ATOM 6053 C C . ASN B 1 260 ? 39.060 13.591 69.187 1.00 17.39 290 ASN B C 1
ATOM 6054 O O . ASN B 1 260 ? 39.893 13.938 70.022 1.00 17.43 290 ASN B O 1
ATOM 6059 N N . ASN B 1 261 ? 38.877 14.231 68.036 1.00 16.45 291 ASN B N 1
ATOM 6060 C CA . ASN B 1 261 ? 39.604 15.454 67.697 1.00 16.38 291 ASN B CA 1
ATOM 6061 C C . ASN B 1 261 ? 38.975 16.631 68.414 1.00 15.98 291 ASN B C 1
ATOM 6062 O O . ASN B 1 261 ? 37.758 16.737 68.510 1.00 15.25 291 ASN B O 1
ATOM 6067 N N . LYS B 1 262 ? 39.802 17.549 68.873 1.00 16.76 292 LYS B N 1
ATOM 6068 C CA . LYS B 1 262 ? 39.304 18.752 69.522 1.00 17.42 292 LYS B CA 1
ATOM 6069 C C . LYS B 1 262 ? 38.214 19.448 68.704 1.00 16.95 292 LYS B C 1
ATOM 6070 O O . LYS B 1 262 ? 37.246 19.954 69.273 1.00 16.84 292 LYS B O 1
ATOM 6076 N N . ASP B 1 263 ? 38.396 19.474 67.387 1.00 16.53 293 ASP B N 1
ATOM 6077 C CA . ASP B 1 263 ? 37.546 20.220 66.452 1.00 16.74 293 ASP B CA 1
ATOM 6078 C C . ASP B 1 263 ? 36.284 19.500 65.947 1.00 15.66 293 ASP B C 1
ATOM 6079 O O . ASP B 1 263 ? 35.511 20.065 65.146 1.00 15.13 293 ASP B O 1
ATOM 6084 N N . TYR B 1 264 ? 36.068 18.273 66.411 1.00 15.45 294 TYR B N 1
ATOM 6085 C CA . TYR B 1 264 ? 34.937 17.462 65.986 1.00 15.47 294 TYR B CA 1
ATOM 6086 C C . TYR B 1 264 ? 33.648 18.035 66.590 1.00 15.87 294 TYR B C 1
ATOM 6087 O O . TYR B 1 264 ? 33.601 18.334 67.778 1.00 15.77 294 TYR B O 1
ATOM 6096 N N . VAL B 1 265 ? 32.624 18.179 65.768 1.00 15.91 295 VAL B N 1
ATOM 6097 C CA . VAL B 1 265 ? 31.314 18.622 66.249 1.00 16.98 295 VAL B CA 1
ATOM 6098 C C . VAL B 1 265 ? 30.232 17.765 65.616 1.00 17.96 295 VAL B C 1
ATOM 6099 O O . VAL B 1 265 ? 30.412 17.218 64.510 1.00 17.31 295 VAL B O 1
ATOM 6103 N N . THR B 1 266 ? 29.111 17.678 66.329 1.00 19.55 296 THR B N 1
ATOM 6104 C CA . THR B 1 266 ? 27.946 16.930 65.890 1.00 21.36 296 THR B CA 1
ATOM 6105 C C . THR B 1 266 ? 26.772 17.902 65.885 1.00 21.74 296 THR B C 1
ATOM 6106 O O . THR B 1 266 ? 26.609 18.684 66.820 1.00 22.38 296 THR B O 1
ATOM 6110 N N . VAL B 1 267 ? 25.984 17.878 64.816 1.00 21.81 297 VAL B N 1
ATOM 6111 C CA . VAL B 1 267 ? 24.803 18.712 64.693 1.00 22.06 297 VAL B CA 1
ATOM 6112 C C . VAL B 1 267 ? 23.610 17.778 64.615 1.00 23.40 297 VAL B C 1
ATOM 6113 O O . VAL B 1 267 ? 23.643 16.861 63.826 1.00 22.37 297 VAL B O 1
ATOM 6117 N N . ASN B 1 268 ? 22.586 17.989 65.451 1.00 25.03 298 ASN B N 1
ATOM 6118 C CA . ASN B 1 268 ? 21.332 17.237 65.340 1.00 26.89 298 ASN B CA 1
ATOM 6119 C C . ASN B 1 268 ? 20.412 18.044 64.463 1.00 26.25 298 ASN B C 1
ATOM 6120 O O . ASN B 1 268 ? 20.078 19.178 64.783 1.00 26.41 298 ASN B O 1
ATOM 6125 N N . ASN B 1 269 ? 19.984 17.436 63.367 1.00 23.96 299 ASN B N 1
ATOM 6126 C CA . ASN B 1 269 ? 19.254 18.127 62.328 1.00 23.40 299 ASN B CA 1
ATOM 6127 C C . ASN B 1 269 ? 17.742 18.025 62.484 1.00 22.11 299 ASN B C 1
ATOM 6128 O O . ASN B 1 269 ? 17.027 18.629 61.696 1.00 21.98 299 ASN B O 1
ATOM 6133 N N . SER B 1 270 ? 17.270 17.253 63.469 1.00 20.45 300 SER B N 1
ATOM 6134 C CA . SER B 1 270 ? 15.844 16.945 63.647 1.00 19.76 300 SER B CA 1
ATOM 6135 C C . SER B 1 270 ? 15.166 16.577 62.315 1.00 17.79 300 SER B C 1
ATOM 6136 O O . SER B 1 270 ? 14.047 16.946 62.083 1.00 17.87 300 SER B O 1
ATOM 6139 N N A SER B 1 271 ? 15.866 15.814 61.490 0.70 17.35 301 SER B N 1
ATOM 6140 N N B SER B 1 271 ? 15.865 15.828 61.463 0.30 16.92 301 SER B N 1
ATOM 6141 C CA A SER B 1 271 ? 15.386 15.400 60.185 0.70 16.62 301 SER B CA 1
ATOM 6142 C CA B SER B 1 271 ? 15.354 15.438 60.146 0.30 15.99 301 SER B CA 1
ATOM 6143 C C A SER B 1 271 ? 15.231 13.890 60.162 0.70 15.47 301 SER B C 1
ATOM 6144 C C B SER B 1 271 ? 15.327 13.920 60.028 0.30 15.26 301 SER B C 1
ATOM 6145 O O A SER B 1 271 ? 15.894 13.180 60.930 0.70 15.27 301 SER B O 1
ATOM 6146 O O B SER B 1 271 ? 16.215 13.242 60.553 0.30 15.35 301 SER B O 1
ATOM 6151 N N . THR B 1 272 ? 14.316 13.399 59.333 1.00 14.55 302 THR B N 1
ATOM 6152 C CA . THR B 1 272 ? 14.110 11.959 59.176 1.00 13.82 302 THR B CA 1
ATOM 6153 C C . THR B 1 272 ? 14.386 11.546 57.736 1.00 13.31 302 THR B C 1
ATOM 6154 O O . THR B 1 272 ? 13.937 12.198 56.817 1.00 12.81 302 THR B O 1
ATOM 6158 N N . PHE B 1 273 ? 15.164 10.486 57.573 1.00 12.79 303 PHE B N 1
ATOM 6159 C CA . PHE B 1 273 ? 15.420 9.885 56.292 1.00 13.21 303 PHE B CA 1
ATOM 6160 C C . PHE B 1 273 ? 14.589 8.623 56.262 1.00 12.72 303 PHE B C 1
ATOM 6161 O O . PHE B 1 273 ? 14.535 7.882 57.250 1.00 12.10 303 PHE B O 1
ATOM 6169 N N . TYR B 1 274 ? 13.918 8.430 55.136 1.00 12.66 304 TYR B N 1
ATOM 6170 C CA . TYR B 1 274 ? 12.965 7.353 54.964 1.00 13.08 304 TYR B CA 1
ATOM 6171 C C . TYR B 1 274 ? 13.009 6.833 53.540 1.00 13.19 304 TYR B C 1
ATOM 6172 O O . TYR B 1 274 ? 13.441 7.535 52.618 1.00 13.57 304 TYR B O 1
ATOM 6181 N N A ILE B 1 275 ? 12.554 5.595 53.382 0.70 13.39 305 ILE B N 1
ATOM 6182 N N B ILE B 1 275 ? 12.547 5.602 53.372 0.30 13.22 305 ILE B N 1
ATOM 6183 C CA A ILE B 1 275 ? 12.340 4.986 52.076 0.70 13.87 305 ILE B CA 1
ATOM 6184 C CA B ILE B 1 275 ? 12.352 5.028 52.058 0.30 13.43 305 ILE B CA 1
ATOM 6185 C C A ILE B 1 275 ? 10.970 5.414 51.553 0.70 13.94 305 ILE B C 1
ATOM 6186 C C B ILE B 1 275 ? 10.971 5.381 51.533 0.30 13.64 305 ILE B C 1
ATOM 6187 O O A ILE B 1 275 ? 9.957 5.253 52.265 0.70 13.85 305 ILE B O 1
ATOM 6188 O O B ILE B 1 275 ? 9.963 5.154 52.216 0.30 13.61 305 ILE B O 1
ATOM 6197 N N . LYS B 1 276 ? 10.940 5.936 50.323 1.00 13.94 306 LYS B N 1
ATOM 6198 C CA . LYS B 1 276 ? 9.708 6.240 49.619 1.00 14.01 306 LYS B CA 1
ATOM 6199 C C . LYS B 1 276 ? 9.397 5.124 48.631 1.00 13.98 306 LYS B C 1
ATOM 6200 O O . LYS B 1 276 ? 10.246 4.748 47.840 1.00 14.28 306 LYS B O 1
ATOM 6206 N N . PHE B 1 277 ? 8.157 4.636 48.653 1.00 13.68 307 PHE B N 1
ATOM 6207 C CA . PHE B 1 277 ? 7.700 3.575 47.760 1.00 13.23 307 PHE B CA 1
ATOM 6208 C C . PHE B 1 277 ? 6.761 4.130 46.688 1.00 13.65 307 PHE B C 1
ATOM 6209 O O . PHE B 1 277 ? 5.587 4.426 46.964 1.00 13.49 307 PHE B O 1
ATOM 6217 N N . ASN B 1 278 ? 7.265 4.295 45.462 1.00 13.64 308 ASN B N 1
ATOM 6218 C CA . ASN B 1 278 ? 6.423 4.773 44.390 1.00 14.16 308 ASN B CA 1
ATOM 6219 C C . ASN B 1 278 ? 5.486 3.655 43.957 1.00 14.51 308 ASN B C 1
ATOM 6220 O O . ASN B 1 278 ? 5.922 2.617 43.492 1.00 14.07 308 ASN B O 1
ATOM 6225 N N . GLN B 1 279 ? 4.193 3.910 44.089 1.00 15.33 309 GLN B N 1
ATOM 6226 C CA . GLN B 1 279 ? 3.173 2.926 43.739 1.00 16.23 309 GLN B CA 1
ATOM 6227 C C . GLN B 1 279 ? 2.715 2.949 42.285 1.00 17.09 309 GLN B C 1
ATOM 6228 O O . GLN B 1 279 ? 2.088 1.998 41.852 1.00 17.14 309 GLN B O 1
ATOM 6234 N N . LYS B 1 280 ? 3.023 4.013 41.538 1.00 17.98 310 LYS B N 1
ATOM 6235 C CA . LYS B 1 280 ? 2.643 4.123 40.129 1.00 19.11 310 LYS B CA 1
ATOM 6236 C C . LYS B 1 280 ? 3.730 4.845 39.328 1.00 18.77 310 LYS B C 1
ATOM 6237 O O . LYS B 1 280 ? 4.127 5.957 39.652 1.00 18.29 310 LYS B O 1
ATOM 6243 N N . ARG B 1 281 ? 4.161 4.219 38.251 1.00 18.77 311 ARG B N 1
ATOM 6244 C CA . ARG B 1 281 ? 5.182 4.779 37.412 1.00 19.27 311 ARG B CA 1
ATOM 6245 C C . ARG B 1 281 ? 4.783 4.571 35.951 1.00 20.54 311 ARG B C 1
ATOM 6246 O O . ARG B 1 281 ? 4.457 3.456 35.563 1.00 20.70 311 ARG B O 1
ATOM 6254 N N . ALA B 1 282 ? 4.806 5.646 35.162 1.00 21.27 312 ALA B N 1
ATOM 6255 C CA . ALA B 1 282 ? 4.538 5.585 33.721 1.00 22.74 312 ALA B CA 1
ATOM 6256 C C . ALA B 1 282 ? 3.160 4.991 33.399 1.00 23.21 312 ALA B C 1
ATOM 6257 O O . ALA B 1 282 ? 3.015 4.216 32.462 1.00 23.64 312 ALA B O 1
ATOM 6259 N N . GLY B 1 283 ? 2.157 5.342 34.205 1.00 23.28 313 GLY B N 1
ATOM 6260 C CA . GLY B 1 283 ? 0.782 4.857 33.997 1.00 24.12 313 GLY B CA 1
ATOM 6261 C C . GLY B 1 283 ? 0.474 3.481 34.579 1.00 24.00 313 GLY B C 1
ATOM 6262 O O . GLY B 1 283 ? -0.670 3.024 34.504 1.00 24.12 313 GLY B O 1
ATOM 6263 N N . LYS B 1 284 ? 1.479 2.836 35.157 1.00 23.71 314 LYS B N 1
ATOM 6264 C CA . LYS B 1 284 ? 1.384 1.453 35.573 1.00 24.81 314 LYS B CA 1
ATOM 6265 C C . LYS B 1 284 ? 1.673 1.282 37.065 1.00 23.41 314 LYS B C 1
ATOM 6266 O O . LYS B 1 284 ? 2.592 1.904 37.592 1.00 22.71 314 LYS B O 1
ATOM 6272 N N . ASP B 1 285 ? 0.921 0.400 37.713 1.00 22.84 315 ASP B N 1
ATOM 6273 C CA . ASP B 1 285 ? 1.225 -0.006 39.080 1.00 21.99 315 ASP B CA 1
ATOM 6274 C C . ASP B 1 285 ? 2.613 -0.627 39.120 1.00 19.90 315 ASP B C 1
ATOM 6275 O O . ASP B 1 285 ? 2.954 -1.467 38.287 1.00 19.12 315 ASP B O 1
ATOM 6280 N N . THR B 1 286 ? 3.412 -0.202 40.095 1.00 17.63 316 THR B N 1
ATOM 6281 C CA . THR B 1 286 ? 4.671 -0.859 40.376 1.00 16.66 316 THR B CA 1
ATOM 6282 C C . THR B 1 286 ? 4.407 -2.004 41.343 1.00 16.09 316 THR B C 1
ATOM 6283 O O . THR B 1 286 ? 3.300 -2.160 41.868 1.00 15.95 316 THR B O 1
ATOM 6287 N N . VAL B 1 287 ? 5.450 -2.773 41.638 1.00 15.72 317 VAL B N 1
ATOM 6288 C CA . VAL B 1 287 ? 5.336 -3.822 42.646 1.00 15.43 317 VAL B CA 1
ATOM 6289 C C . VAL B 1 287 ? 5.009 -3.230 44.020 1.00 14.90 317 VAL B C 1
ATOM 6290 O O . VAL B 1 287 ? 4.405 -3.915 44.854 1.00 14.57 317 VAL B O 1
ATOM 6294 N N . PHE B 1 288 ? 5.370 -1.957 44.244 1.00 14.46 318 PHE B N 1
ATOM 6295 C CA . PHE B 1 288 ? 5.098 -1.305 45.512 1.00 14.13 318 PHE B CA 1
ATOM 6296 C C . PHE B 1 288 ? 3.663 -0.820 45.687 1.00 14.33 318 PHE B C 1
ATOM 6297 O O . PHE B 1 288 ? 3.331 -0.295 46.747 1.00 14.44 318 PHE B O 1
ATOM 6305 N N . ALA B 1 289 ? 2.809 -1.027 44.689 1.00 14.77 319 ALA B N 1
ATOM 6306 C CA . ALA B 1 289 ? 1.356 -0.924 44.856 1.00 15.27 319 ALA B CA 1
ATOM 6307 C C . ALA B 1 289 ? 0.806 -2.016 45.795 1.00 15.71 319 ALA B C 1
ATOM 6308 O O . ALA B 1 289 ? -0.245 -1.835 46.390 1.00 15.89 319 ALA B O 1
ATOM 6310 N N . ASN B 1 290 ? 1.552 -3.114 45.950 1.00 15.57 320 ASN B N 1
ATOM 6311 C CA . ASN B 1 290 ? 1.210 -4.196 46.866 1.00 15.84 320 ASN B CA 1
ATOM 6312 C C . ASN B 1 290 ? 1.808 -3.906 48.257 1.00 15.48 320 ASN B C 1
ATOM 6313 O O . ASN B 1 290 ? 3.040 -3.772 48.405 1.00 14.79 320 ASN B O 1
ATOM 6318 N N . LYS B 1 291 ? 0.941 -3.836 49.266 1.00 15.82 321 LYS B N 1
ATOM 6319 C CA . LYS B 1 291 ? 1.373 -3.526 50.626 1.00 15.71 321 LYS B CA 1
ATOM 6320 C C . LYS B 1 291 ? 2.361 -4.544 51.206 1.00 15.27 321 LYS B C 1
ATOM 6321 O O . LYS B 1 291 ? 3.296 -4.163 51.916 1.00 14.29 321 LYS B O 1
ATOM 6327 N N . ASN B 1 292 ? 2.139 -5.826 50.939 1.00 14.99 322 ASN B N 1
ATOM 6328 C CA . ASN B 1 292 ? 3.082 -6.828 51.398 1.00 15.16 322 ASN B CA 1
ATOM 6329 C C . ASN B 1 292 ? 4.504 -6.619 50.858 1.00 14.39 322 ASN B C 1
ATOM 6330 O O . ASN B 1 292 ? 5.443 -6.825 51.587 1.00 14.24 322 ASN B O 1
ATOM 6335 N N . ILE B 1 293 ? 4.651 -6.183 49.612 1.00 14.15 323 ILE B N 1
ATOM 6336 C CA . ILE B 1 293 ? 5.972 -5.932 49.030 1.00 13.82 323 ILE B CA 1
ATOM 6337 C C . ILE B 1 293 ? 6.623 -4.708 49.693 1.00 13.70 323 ILE B C 1
ATOM 6338 O O . ILE B 1 293 ? 7.789 -4.760 50.060 1.00 13.33 323 ILE B O 1
ATOM 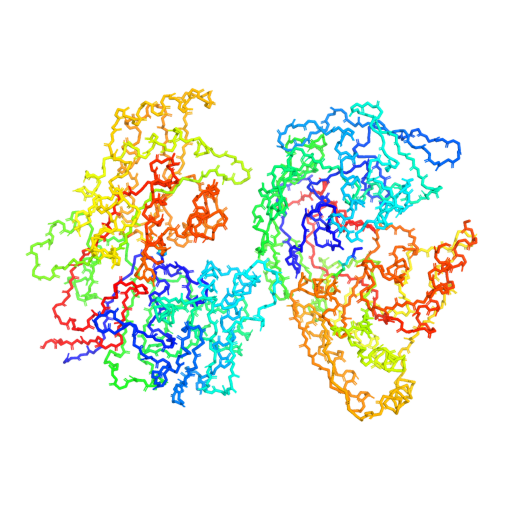6343 N N . ARG B 1 294 ? 5.851 -3.647 49.904 1.00 13.51 324 ARG B N 1
ATOM 6344 C CA . ARG B 1 294 ? 6.334 -2.507 50.706 1.00 13.38 324 ARG B CA 1
ATOM 6345 C C . ARG B 1 294 ? 6.820 -2.960 52.093 1.00 13.54 324 ARG B C 1
ATOM 6346 O O . ARG B 1 294 ? 7.931 -2.614 52.498 1.00 13.10 324 ARG B O 1
ATOM 6354 N N . LYS B 1 295 ? 6.005 -3.777 52.775 1.00 14.32 325 LYS B N 1
ATOM 6355 C CA . LYS B 1 295 ? 6.325 -4.292 54.117 1.00 15.06 325 LYS B CA 1
ATOM 6356 C C . LYS B 1 295 ? 7.563 -5.170 54.142 1.00 15.05 325 LYS B C 1
ATOM 6357 O O . LYS B 1 295 ? 8.394 -5.053 55.040 1.00 14.69 325 LYS B O 1
ATOM 6363 N N . ALA B 1 296 ? 7.676 -6.045 53.152 1.00 15.31 326 ALA B N 1
ATOM 6364 C CA . ALA B 1 296 ? 8.857 -6.871 52.984 1.00 15.57 326 ALA B CA 1
ATOM 6365 C C . ALA B 1 296 ? 10.146 -6.024 52.925 1.00 15.36 326 ALA B C 1
ATOM 6366 O O . ALA B 1 296 ? 11.090 -6.295 53.651 1.00 14.81 326 ALA B O 1
ATOM 6368 N N . ILE B 1 297 ? 10.190 -5.025 52.040 1.00 14.95 327 ILE B N 1
ATOM 6369 C CA . ILE B 1 297 ? 11.364 -4.146 51.932 1.00 15.41 327 ILE B CA 1
ATOM 6370 C C . ILE B 1 297 ? 11.575 -3.425 53.273 1.00 14.84 327 ILE B C 1
ATOM 6371 O O . ILE B 1 297 ? 12.679 -3.403 53.823 1.00 14.77 327 ILE B O 1
ATOM 6376 N N . ALA B 1 298 ? 10.500 -2.852 53.800 1.00 14.79 328 ALA B N 1
ATOM 6377 C CA . ALA B 1 298 ? 10.592 -1.996 54.997 1.00 14.23 328 ALA B CA 1
ATOM 6378 C C . ALA B 1 298 ? 11.193 -2.722 56.194 1.00 14.58 328 ALA B C 1
ATOM 6379 O O . ALA B 1 298 ? 12.054 -2.175 56.887 1.00 14.37 328 ALA B O 1
ATOM 6381 N N . LEU B 1 299 ? 10.744 -3.958 56.416 1.00 14.86 329 LEU B N 1
ATOM 6382 C CA . LEU B 1 299 ? 11.121 -4.737 57.600 1.00 15.15 329 LEU B CA 1
ATOM 6383 C C . LEU B 1 299 ? 12.432 -5.504 57.490 1.00 15.22 329 LEU B C 1
ATOM 6384 O O . LEU B 1 299 ? 12.906 -6.028 58.507 1.00 15.85 329 LEU B O 1
ATOM 6389 N N . ALA B 1 300 ? 13.034 -5.523 56.302 1.00 14.72 330 ALA B N 1
ATOM 6390 C CA . ALA B 1 300 ? 14.252 -6.301 56.045 1.00 15.05 330 ALA B CA 1
ATOM 6391 C C . ALA B 1 300 ? 15.559 -5.489 56.137 1.00 15.05 330 ALA B C 1
ATOM 6392 O O . ALA B 1 300 ? 16.608 -5.962 55.722 1.00 15.54 330 ALA B O 1
ATOM 6394 N N . ILE B 1 301 ? 15.508 -4.273 56.677 1.00 15.00 331 ILE B N 1
ATOM 6395 C CA . ILE B 1 301 ? 16.689 -3.418 56.748 1.00 14.77 331 ILE B CA 1
ATOM 6396 C C . ILE B 1 301 ? 17.049 -3.215 58.204 1.00 15.05 331 ILE B C 1
ATOM 6397 O O . ILE B 1 301 ? 16.263 -2.673 58.976 1.00 14.01 331 ILE B O 1
ATOM 6402 N N . ASP B 1 302 ? 18.250 -3.666 58.570 1.00 15.43 332 ASP B N 1
ATOM 6403 C CA . ASP B 1 302 ? 18.745 -3.549 59.937 1.00 16.11 332 ASP B CA 1
ATOM 6404 C C . ASP B 1 302 ? 19.135 -2.079 60.151 1.00 15.54 332 ASP B C 1
ATOM 6405 O O . ASP B 1 302 ? 20.224 -1.643 59.770 1.00 15.42 332 ASP B O 1
ATOM 6410 N N . LYS B 1 303 ? 18.243 -1.322 60.770 1.00 14.94 333 LYS B N 1
ATOM 6411 C CA . LYS B 1 303 ? 18.458 0.126 60.899 1.00 14.85 333 LYS B CA 1
ATOM 6412 C C . LYS B 1 303 ? 19.639 0.450 61.830 1.00 15.47 333 LYS B C 1
ATOM 6413 O O . LYS B 1 303 ? 20.389 1.396 61.574 1.00 14.77 333 LYS B O 1
ATOM 6419 N N . GLN B 1 304 ? 19.793 -0.331 62.907 1.00 15.89 334 GLN B N 1
ATOM 6420 C CA . GLN B 1 304 ? 20.868 -0.093 63.862 1.00 16.63 334 GLN B CA 1
ATOM 6421 C C . GLN B 1 304 ? 22.215 -0.339 63.220 1.00 16.83 334 GLN B C 1
ATOM 6422 O O . GLN B 1 304 ? 23.125 0.467 63.367 1.00 16.83 334 GLN B O 1
ATOM 6428 N N . SER B 1 305 ? 22.335 -1.452 62.505 1.00 16.86 335 SER B N 1
ATOM 6429 C CA . SER B 1 305 ? 23.537 -1.729 61.750 1.00 17.53 335 SER B CA 1
ATOM 6430 C C . SER B 1 305 ? 23.813 -0.639 60.716 1.00 16.99 335 SER B C 1
ATOM 6431 O O . SER B 1 305 ? 24.967 -0.274 60.522 1.00 17.38 335 SER B O 1
ATOM 6434 N N . TYR B 1 306 ? 22.764 -0.123 60.077 1.00 16.35 336 TYR B N 1
ATOM 6435 C CA . TYR B 1 306 ? 22.926 0.932 59.085 1.00 16.08 336 TYR B CA 1
ATOM 6436 C C . TYR B 1 306 ? 23.579 2.181 59.714 1.00 16.19 336 TYR B C 1
ATOM 6437 O O . TYR B 1 306 ? 24.565 2.706 59.200 1.00 15.61 336 TYR B O 1
ATOM 6446 N N . THR B 1 307 ? 23.002 2.668 60.812 1.00 16.45 337 THR B N 1
ATOM 6447 C CA . THR B 1 307 ? 23.554 3.858 61.466 1.00 16.91 337 THR B CA 1
ATOM 6448 C C . THR B 1 307 ? 24.943 3.584 62.049 1.00 18.02 337 THR B C 1
ATOM 6449 O O . THR B 1 307 ? 25.799 4.465 62.002 1.00 17.84 337 THR B O 1
ATOM 6453 N N . ASP B 1 308 ? 25.174 2.370 62.558 1.00 18.84 338 ASP B N 1
ATOM 6454 C CA . ASP B 1 308 ? 26.489 1.995 63.132 1.00 20.11 338 ASP B CA 1
ATOM 6455 C C . ASP B 1 308 ? 27.575 1.774 62.090 1.00 20.20 338 ASP B C 1
ATOM 6456 O O . ASP B 1 308 ? 28.736 1.814 62.445 1.00 20.53 338 ASP B O 1
ATOM 6461 N N . THR B 1 309 ? 27.185 1.474 60.844 1.00 20.08 339 THR B N 1
ATOM 6462 C CA . THR B 1 309 ? 28.117 1.135 59.749 1.00 21.03 339 THR B CA 1
ATOM 6463 C C . THR B 1 309 ? 28.279 2.238 58.704 1.00 20.72 339 THR B C 1
ATOM 6464 O O . THR B 1 309 ? 29.392 2.554 58.292 1.00 21.41 339 THR B O 1
ATOM 6468 N N . VAL B 1 310 ? 27.161 2.756 58.232 1.00 19.91 340 VAL B N 1
ATOM 6469 C CA . VAL B 1 310 ? 27.152 3.739 57.145 1.00 20.06 340 VAL B CA 1
ATOM 6470 C C . VAL B 1 310 ? 27.392 5.161 57.646 1.00 19.83 340 VAL B C 1
ATOM 6471 O O . VAL B 1 310 ? 28.135 5.905 57.018 1.00 20.90 340 VAL B O 1
ATOM 6475 N N . LEU B 1 311 ? 26.786 5.528 58.776 1.00 19.02 341 LEU B N 1
ATOM 6476 C CA . LEU B 1 311 ? 26.749 6.922 59.191 1.00 18.78 341 LEU B CA 1
ATOM 6477 C C . LEU B 1 311 ? 27.815 7.235 60.224 1.00 19.23 341 LEU B C 1
ATOM 6478 O O . LEU B 1 311 ? 28.690 8.076 59.971 1.00 18.98 341 LEU B O 1
ATOM 6483 N N . LYS B 1 312 ? 27.752 6.555 61.370 1.00 19.16 342 LYS B N 1
ATOM 6484 C CA . LYS B 1 312 ? 28.761 6.713 62.425 1.00 20.09 342 LYS B CA 1
ATOM 6485 C C . LYS B 1 312 ? 28.976 8.188 62.819 1.00 19.89 342 LYS B C 1
ATOM 6486 O O . LYS B 1 312 ? 30.095 8.649 63.031 1.00 20.49 342 LYS B O 1
ATOM 6492 N N . ASN B 1 313 ? 27.885 8.921 62.925 1.00 19.02 343 ASN B N 1
ATOM 6493 C CA . ASN B 1 313 ? 27.953 10.365 63.070 1.00 19.14 343 ASN B CA 1
ATOM 6494 C C . ASN B 1 313 ? 26.950 10.930 64.072 1.00 19.02 343 ASN B C 1
ATOM 6495 O O . ASN B 1 313 ? 26.675 12.127 64.066 1.00 19.24 343 ASN B O 1
ATOM 6500 N N . GLY B 1 314 ? 26.410 10.077 64.929 1.00 19.17 344 GLY B N 1
ATOM 6501 C CA . GLY B 1 314 ? 25.376 10.485 65.865 1.00 19.08 344 GLY B CA 1
ATOM 6502 C C . GLY B 1 314 ? 23.971 10.210 65.399 1.00 18.16 344 GLY B C 1
ATOM 6503 O O . GLY B 1 314 ? 23.030 10.331 66.191 1.00 18.15 344 GLY B O 1
ATOM 6504 N N . SER B 1 315 ? 23.794 9.890 64.120 1.00 17.74 345 SER B N 1
ATOM 6505 C CA . SER B 1 315 ? 22.485 9.530 63.621 1.00 17.06 345 SER B CA 1
ATOM 6506 C C . SER B 1 315 ? 22.046 8.242 64.332 1.00 17.44 345 SER B C 1
ATOM 6507 O O . SER B 1 315 ? 22.857 7.425 64.739 1.00 17.73 345 SER B O 1
ATOM 6510 N N . LYS B 1 316 ? 20.749 8.084 64.507 1.00 17.68 346 LYS B N 1
ATOM 6511 C CA . LYS B 1 316 ? 20.220 6.909 65.180 1.00 18.40 346 LYS B CA 1
ATOM 6512 C C . LYS B 1 316 ? 18.974 6.395 64.470 1.00 16.78 346 LYS B C 1
ATOM 6513 O O . LYS B 1 316 ? 18.330 7.140 63.737 1.00 15.47 346 LYS B O 1
ATOM 6519 N N . PRO B 1 317 ? 18.650 5.106 64.657 1.00 16.47 347 PRO B N 1
ATOM 6520 C CA . PRO B 1 317 ? 17.508 4.551 63.934 1.00 15.84 347 PRO B CA 1
ATOM 6521 C C . PRO B 1 317 ? 16.234 5.302 64.201 1.00 15.22 347 PRO B C 1
ATOM 6522 O O . PRO B 1 317 ? 16.064 5.859 65.297 1.00 15.43 347 PRO B O 1
ATOM 6526 N N . ALA B 1 318 ? 15.361 5.335 63.200 1.00 14.60 348 ALA B N 1
ATOM 6527 C CA . ALA B 1 318 ? 14.030 5.929 63.317 1.00 14.04 348 ALA B CA 1
ATOM 6528 C C . ALA B 1 318 ? 12.961 4.867 63.121 1.00 14.10 348 ALA B C 1
ATOM 6529 O O . ALA B 1 318 ? 13.053 4.020 62.227 1.00 14.11 348 ALA B O 1
ATOM 6531 N N . ASN B 1 319 ? 11.960 4.886 63.992 1.00 14.00 349 ASN B N 1
ATOM 6532 C CA . ASN B 1 319 ? 10.773 4.043 63.840 1.00 14.19 349 ASN B CA 1
ATOM 6533 C C . ASN B 1 319 ? 9.502 4.931 63.856 1.00 13.77 349 ASN B C 1
ATOM 6534 O O . ASN B 1 319 ? 8.424 4.491 64.256 1.00 14.21 349 ASN B O 1
ATOM 6539 N N . ASN B 1 320 ? 9.688 6.197 63.484 1.00 13.44 350 ASN B N 1
ATOM 6540 C CA . ASN B 1 320 ? 8.658 7.210 63.371 1.00 13.46 350 ASN B CA 1
ATOM 6541 C C . ASN B 1 320 ? 9.106 8.162 62.270 1.00 13.14 350 ASN B C 1
ATOM 6542 O O . ASN B 1 320 ? 10.283 8.353 62.070 1.00 12.94 350 ASN B O 1
ATOM 6547 N N . LEU B 1 321 ? 8.144 8.765 61.589 1.00 13.46 351 LEU B N 1
ATOM 6548 C CA . LEU B 1 321 ? 8.402 9.841 60.629 1.00 13.50 351 LEU B CA 1
ATOM 6549 C C . LEU B 1 321 ? 8.791 11.097 61.379 1.00 13.88 351 LEU B C 1
ATOM 6550 O O . LEU B 1 321 ? 9.767 11.774 61.022 1.00 13.46 351 LEU B O 1
ATOM 6555 N N . VAL B 1 322 ? 8.011 11.408 62.423 1.00 14.43 352 VAL B N 1
ATOM 6556 C CA . VAL B 1 322 ? 8.265 12.582 63.234 1.00 14.78 352 VAL B CA 1
ATOM 6557 C C . VAL B 1 322 ? 9.472 12.259 64.101 1.00 15.10 352 VAL B C 1
ATOM 6558 O O . VAL B 1 322 ? 9.516 11.200 64.734 1.00 14.74 352 VAL B O 1
ATOM 6562 N N . PRO B 1 323 ? 10.488 13.140 64.101 1.00 15.75 353 PRO B N 1
ATOM 6563 C CA . PRO B 1 323 ? 11.719 12.824 64.836 1.00 16.45 353 PRO B CA 1
ATOM 6564 C C . PRO B 1 323 ? 11.570 12.961 66.353 1.00 17.03 353 PRO B C 1
ATOM 6565 O O . PRO B 1 323 ? 10.846 13.832 66.806 1.00 16.58 353 PRO B O 1
ATOM 6569 N N . GLU B 1 324 ? 12.260 12.101 67.114 1.00 17.99 354 GLU B N 1
ATOM 6570 C CA . GLU B 1 324 ? 12.267 12.181 68.563 1.00 19.87 354 GLU B CA 1
ATOM 6571 C C . GLU B 1 324 ? 12.948 13.477 69.028 1.00 19.19 354 GLU B C 1
ATOM 6572 O O . GLU B 1 324 ? 13.931 13.921 68.444 1.00 19.32 354 GLU B O 1
ATOM 6578 N N . GLY B 1 325 ? 12.383 14.097 70.058 1.00 18.54 355 GLY B N 1
ATOM 6579 C CA . GLY B 1 325 ? 12.965 15.279 70.692 1.00 18.15 355 GLY B CA 1
ATOM 6580 C C . GLY B 1 325 ? 12.549 16.606 70.084 1.00 17.60 355 GLY B C 1
ATOM 6581 O O . GLY B 1 325 ? 13.070 17.643 70.490 1.00 17.90 355 GLY B O 1
ATOM 6582 N N . PHE B 1 326 ? 11.581 16.583 69.165 1.00 16.29 356 PHE B N 1
ATOM 6583 C CA . PHE B 1 326 ? 11.232 17.750 68.373 1.00 15.86 356 PHE B CA 1
ATOM 6584 C C . PHE B 1 326 ? 9.899 18.402 68.751 1.00 15.07 356 PHE B C 1
ATOM 6585 O O . PHE B 1 326 ? 9.828 19.627 68.860 1.00 14.63 356 PHE B O 1
ATOM 6593 N N A THR B 1 327 ? 8.872 17.595 68.985 0.60 14.77 357 THR B N 1
ATOM 6594 N N B THR B 1 327 ? 8.851 17.586 68.899 0.40 14.61 357 THR B N 1
ATOM 6595 C CA A THR B 1 327 ? 7.523 18.123 69.203 0.60 14.84 357 THR B CA 1
ATOM 6596 C CA B THR B 1 327 ? 7.485 18.064 69.191 0.40 14.57 357 THR B CA 1
ATOM 6597 C C A THR B 1 327 ? 6.838 17.337 70.342 0.60 14.75 357 THR B C 1
ATOM 6598 C C B THR B 1 327 ? 6.907 17.340 70.403 0.40 14.62 357 THR B C 1
ATOM 6599 O O A THR B 1 327 ? 7.001 16.131 70.447 0.60 14.22 357 THR B O 1
ATOM 6600 O O B THR B 1 327 ? 7.176 16.160 70.600 0.40 14.27 357 THR B O 1
ATOM 6607 N N . PHE B 1 328 ? 6.112 18.058 71.198 1.00 14.80 358 PHE B N 1
ATOM 6608 C CA . PHE B 1 328 ? 5.614 17.568 72.480 1.00 15.08 358 PHE B CA 1
ATOM 6609 C C . PHE B 1 328 ? 4.146 17.933 72.678 1.00 15.63 358 PHE B C 1
ATOM 6610 O O . PHE B 1 328 ? 3.665 18.973 72.202 1.00 15.45 358 PHE B O 1
ATOM 6618 N N . ASP B 1 329 ? 3.445 17.064 73.392 1.00 16.15 359 ASP B N 1
ATOM 6619 C CA . ASP B 1 329 ? 2.007 17.184 73.666 1.00 16.83 359 ASP B CA 1
ATOM 6620 C C . ASP B 1 329 ? 1.708 18.465 74.426 1.00 17.39 359 ASP B C 1
ATOM 6621 O O . ASP B 1 329 ? 2.316 18.710 75.471 1.00 17.19 359 ASP B O 1
ATOM 6626 N N . PRO B 1 330 ? 0.758 19.291 73.929 1.00 18.14 360 PRO B N 1
ATOM 6627 C CA . PRO B 1 330 ? 0.461 20.530 74.665 1.00 18.84 360 PRO B CA 1
ATOM 6628 C C . PRO B 1 330 ? -0.167 20.323 76.055 1.00 19.96 360 PRO B C 1
ATOM 6629 O O . PRO B 1 330 ? -0.049 21.207 76.914 1.00 20.48 360 PRO B O 1
ATOM 6633 N N . GLY B 1 331 ? -0.803 19.172 76.284 1.00 20.52 361 GLY B N 1
ATOM 6634 C CA . GLY B 1 331 ? -1.425 18.867 77.573 1.00 21.79 361 GLY B CA 1
ATOM 6635 C C . GLY B 1 331 ? -0.416 18.471 78.633 1.00 21.94 361 GLY B C 1
ATOM 6636 O O . GLY B 1 331 ? -0.341 19.096 79.688 1.00 23.95 361 GLY B O 1
ATOM 6637 N N . ASN B 1 332 ? 0.366 17.443 78.356 1.00 21.20 362 ASN B N 1
ATOM 6638 C CA . ASN B 1 332 ? 1.257 16.847 79.348 1.00 21.08 362 ASN B CA 1
ATOM 6639 C C . ASN B 1 332 ? 2.770 16.866 79.003 1.00 20.08 362 ASN B C 1
ATOM 6640 O O . ASN B 1 332 ? 3.565 16.252 79.700 1.00 20.12 362 ASN B O 1
ATOM 6645 N N . LYS B 1 333 ? 3.143 17.563 77.935 1.00 19.25 363 LYS B N 1
ATOM 6646 C CA . LYS B 1 333 ? 4.550 17.745 77.517 1.00 18.70 363 LYS B CA 1
ATOM 6647 C C . LYS B 1 333 ? 5.285 16.481 77.063 1.00 17.92 363 LYS B C 1
ATOM 6648 O O . LYS B 1 333 ? 6.515 16.535 76.893 1.00 17.04 363 LYS B O 1
ATOM 6654 N N . GLU B 1 334 ? 4.575 15.357 76.834 1.00 17.84 364 GLU B N 1
ATOM 6655 C CA . GLU B 1 334 ? 5.238 14.126 76.392 1.00 17.55 364 GLU B CA 1
ATOM 6656 C C . GLU B 1 334 ? 5.512 14.172 74.889 1.00 16.42 364 GLU B C 1
ATOM 6657 O O . GLU B 1 334 ? 4.692 14.666 74.109 1.00 16.06 364 GLU B O 1
ATOM 6663 N N . ASP B 1 335 ? 6.666 13.619 74.505 1.00 15.67 365 ASP B N 1
ATOM 6664 C CA . ASP B 1 335 ? 7.130 13.605 73.119 1.00 14.95 365 ASP B CA 1
ATOM 6665 C C . ASP B 1 335 ? 6.114 12.879 72.244 1.00 14.59 365 ASP B C 1
ATOM 6666 O O . ASP B 1 335 ? 5.588 11.820 72.633 1.00 14.77 365 ASP B O 1
ATOM 6671 N N . TYR B 1 336 ? 5.849 13.457 71.073 1.00 13.83 366 TYR B N 1
ATOM 6672 C CA . TYR B 1 336 ? 5.011 12.824 70.056 1.00 13.91 366 TYR B CA 1
ATOM 6673 C C . TYR B 1 336 ? 5.361 11.369 69.815 1.00 13.96 366 TYR B C 1
ATOM 6674 O O . TYR B 1 336 ? 4.477 10.521 69.698 1.00 14.56 366 TYR B O 1
ATOM 6683 N N . THR B 1 337 ? 6.651 11.101 69.695 1.00 14.13 367 THR B N 1
ATOM 6684 C CA . THR B 1 337 ? 7.133 9.767 69.364 1.00 14.25 367 THR B CA 1
ATOM 6685 C C . THR B 1 337 ? 6.870 8.750 70.480 1.00 14.96 367 THR B C 1
ATOM 6686 O O . THR B 1 337 ? 6.626 7.591 70.185 1.00 15.15 367 THR B O 1
ATOM 6690 N N . LYS B 1 338 ? 6.905 9.191 71.734 1.00 15.75 368 LYS B N 1
ATOM 6691 C CA . LYS B 1 338 ? 6.515 8.336 72.860 1.00 16.69 368 LYS B CA 1
ATOM 6692 C C . LYS B 1 338 ? 5.018 8.019 72.760 1.00 16.89 368 LYS B C 1
ATOM 6693 O O . LYS B 1 338 ? 4.610 6.875 72.911 1.00 17.41 368 LYS B O 1
ATOM 6699 N N . GLU B 1 339 ? 4.202 9.018 72.460 1.00 16.59 369 GLU B N 1
ATOM 6700 C CA . GLU B 1 339 ? 2.758 8.786 72.351 1.00 17.00 369 GLU B CA 1
ATOM 6701 C C . GLU B 1 339 ? 2.386 7.921 71.164 1.00 16.57 369 GLU B C 1
ATOM 6702 O O . GLU B 1 339 ? 1.508 7.059 71.268 1.00 16.62 369 GLU B O 1
ATOM 6708 N N . SER B 1 340 ? 3.059 8.150 70.040 1.00 15.82 370 SER B N 1
ATOM 6709 C CA . SER B 1 340 ? 2.828 7.377 68.842 1.00 15.69 370 SER B CA 1
ATOM 6710 C C . SER B 1 340 ? 3.312 5.915 68.953 1.00 15.99 370 SER B C 1
ATOM 6711 O O . SER B 1 340 ? 2.693 5.008 68.395 1.00 15.74 370 SER B O 1
ATOM 6714 N N . GLY B 1 341 ? 4.422 5.709 69.656 1.00 16.27 371 GLY B N 1
ATOM 6715 C CA . GLY B 1 341 ? 5.069 4.399 69.731 1.00 16.78 371 GLY B CA 1
ATOM 6716 C C . GLY B 1 341 ? 5.909 4.137 68.492 1.00 16.51 371 GLY B C 1
ATOM 6717 O O . GLY B 1 341 ? 5.952 4.949 67.558 1.00 16.33 371 GLY B O 1
ATOM 6718 N N . LYS B 1 342 ? 6.586 2.997 68.483 1.00 16.84 372 LYS B N 1
ATOM 6719 C CA . LYS B 1 342 ? 7.388 2.589 67.325 1.00 16.60 372 LYS B CA 1
ATOM 6720 C C . LYS B 1 342 ? 6.518 1.937 66.258 1.00 15.89 372 LYS B C 1
ATOM 6721 O O . LYS B 1 342 ? 5.511 1.325 66.565 1.00 15.83 372 LYS B O 1
ATOM 6727 N N . HIS B 1 343 ? 6.920 2.085 65.000 1.00 14.97 373 HIS B N 1
ATOM 6728 C CA . HIS B 1 343 ? 6.244 1.493 63.847 1.00 14.80 373 HIS B CA 1
ATOM 6729 C C . HIS B 1 343 ? 7.271 0.858 62.936 1.00 14.55 373 HIS B C 1
ATOM 6730 O O . HIS B 1 343 ? 8.373 1.368 62.832 1.00 13.98 373 HIS B O 1
ATOM 6737 N N . LEU B 1 344 ? 6.887 -0.252 62.298 1.00 14.79 374 LEU B N 1
ATOM 6738 C CA . LEU B 1 344 ? 7.686 -0.893 61.260 1.00 14.78 374 LEU B CA 1
ATOM 6739 C C . LEU B 1 344 ? 9.123 -1.143 61.737 1.00 14.96 374 LEU B C 1
ATOM 6740 O O . LEU B 1 344 ? 10.118 -0.738 61.089 1.00 14.43 374 LEU B O 1
ATOM 6745 N N . GLU B 1 345 ? 9.215 -1.808 62.883 1.00 15.63 375 GLU B N 1
ATOM 6746 C CA . GLU B 1 345 ? 10.505 -2.208 63.433 1.00 16.25 375 GLU B CA 1
ATOM 6747 C C . GLU B 1 345 ? 11.165 -3.320 62.620 1.00 15.86 375 GLU B C 1
ATOM 6748 O O . GLU B 1 345 ? 10.491 -4.269 62.173 1.00 16.09 375 GLU B O 1
ATOM 6754 N N . TYR B 1 346 ? 12.481 -3.208 62.460 1.00 15.50 376 TYR B N 1
ATOM 6755 C CA . TYR B 1 346 ? 13.299 -4.245 61.828 1.00 15.41 376 TYR B CA 1
ATOM 6756 C C . TYR B 1 346 ? 12.943 -5.627 62.331 1.00 16.36 376 TYR B C 1
ATOM 6757 O O . TYR B 1 346 ? 12.986 -5.888 63.533 1.00 16.59 376 TYR B O 1
ATOM 6766 N N . ASP B 1 347 ? 12.591 -6.516 61.409 1.00 16.59 377 ASP B N 1
ATOM 6767 C CA . ASP B 1 347 ? 12.179 -7.864 61.773 1.00 17.63 377 ASP B CA 1
ATOM 6768 C C . ASP B 1 347 ? 12.219 -8.745 60.524 1.00 17.66 377 ASP B C 1
ATOM 6769 O O . ASP B 1 347 ? 11.284 -8.724 59.719 1.00 16.78 377 ASP B O 1
ATOM 6774 N N . VAL B 1 348 ? 13.301 -9.511 60.376 1.00 18.09 378 VAL B N 1
ATOM 6775 C CA . VAL B 1 348 ? 13.519 -10.300 59.160 1.00 18.70 378 VAL B CA 1
ATOM 6776 C C . VAL B 1 348 ? 12.418 -11.363 59.002 1.00 19.43 378 VAL B C 1
ATOM 6777 O O . VAL B 1 348 ? 11.911 -11.576 57.899 1.00 18.23 378 VAL B O 1
ATOM 6781 N N . LYS B 1 349 ? 12.039 -12.010 60.102 1.00 20.99 379 LYS B N 1
ATOM 6782 C CA . LYS B 1 349 ? 10.974 -13.009 60.041 1.00 22.93 379 LYS B CA 1
ATOM 6783 C C . LYS B 1 349 ? 9.669 -12.406 59.522 1.00 22.56 379 LYS B C 1
ATOM 6784 O O . LYS B 1 349 ? 9.035 -12.985 58.641 1.00 22.50 379 LYS B O 1
ATOM 6790 N N . GLU B 1 350 ? 9.296 -11.231 60.032 1.00 21.99 380 GLU B N 1
ATOM 6791 C CA . GLU B 1 350 ? 8.077 -10.572 59.548 1.00 21.82 380 GLU B CA 1
ATOM 6792 C C . GLU B 1 350 ? 8.251 -10.068 58.105 1.00 19.67 380 GLU B C 1
ATOM 6793 O O . GLU B 1 350 ? 7.298 -10.094 57.323 1.00 19.19 380 GLU B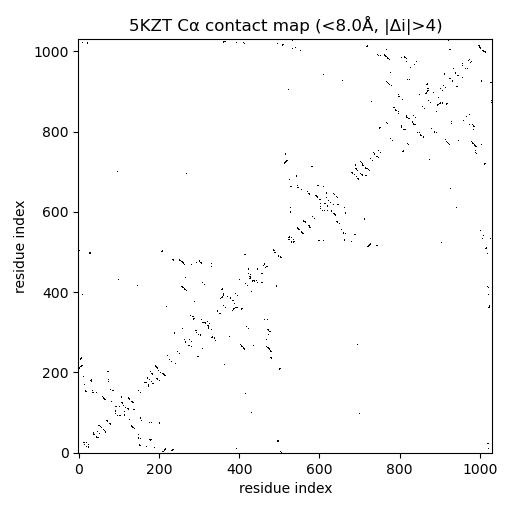 O 1
ATOM 6799 N N . ALA B 1 351 ? 9.462 -9.658 57.753 1.00 17.64 381 ALA B N 1
ATOM 6800 C CA . ALA B 1 351 ? 9.747 -9.237 56.383 1.00 16.72 381 ALA B CA 1
ATOM 6801 C C . ALA B 1 351 ? 9.537 -10.378 55.398 1.00 16.53 381 ALA B C 1
ATOM 6802 O O . ALA B 1 351 ? 8.912 -10.200 54.347 1.00 15.83 381 ALA B O 1
ATOM 6804 N N . GLN B 1 352 ? 10.042 -11.553 55.755 1.00 16.82 382 GLN B N 1
ATOM 6805 C CA . GLN B 1 352 ? 9.953 -12.739 54.894 1.00 17.23 382 GLN B CA 1
ATOM 6806 C C . GLN B 1 352 ? 8.532 -13.288 54.768 1.00 17.70 382 GLN B C 1
ATOM 6807 O O . GLN B 1 352 ? 8.161 -13.802 53.722 1.00 17.61 382 GLN B O 1
ATOM 6813 N N . LYS B 1 353 ? 7.738 -13.165 55.824 1.00 17.98 383 LYS B N 1
ATOM 6814 C CA . LYS B 1 353 ? 6.317 -13.476 55.757 1.00 18.64 383 LYS B CA 1
ATOM 6815 C C . LYS B 1 353 ? 5.613 -12.589 54.731 1.00 17.54 383 LYS B C 1
ATOM 6816 O O . LYS B 1 353 ? 4.845 -13.068 53.902 1.00 17.26 383 LYS B O 1
ATOM 6822 N N . ALA B 1 354 ? 5.851 -11.290 54.833 1.00 16.52 384 ALA B N 1
ATOM 6823 C CA . ALA B 1 354 ? 5.235 -10.333 53.915 1.00 16.03 384 ALA B CA 1
ATOM 6824 C C . ALA B 1 354 ? 5.718 -10.567 52.496 1.00 15.81 384 ALA B C 1
ATOM 6825 O O . ALA B 1 354 ? 4.947 -10.510 51.578 1.00 15.68 384 ALA B O 1
ATOM 6827 N N . TRP B 1 355 ? 7.008 -10.847 52.330 1.00 15.87 385 TRP B N 1
ATOM 6828 C CA . TRP B 1 355 ? 7.595 -11.124 51.008 1.00 15.86 385 TRP B CA 1
ATOM 6829 C C . TRP B 1 355 ? 6.934 -12.326 50.288 1.00 16.42 385 TRP B C 1
ATOM 6830 O O . TRP B 1 355 ? 6.499 -12.203 49.143 1.00 16.03 385 TRP B O 1
ATOM 6841 N N . LYS B 1 356 ? 6.845 -13.467 50.967 1.00 16.87 386 LYS B N 1
ATOM 6842 C CA . LYS B 1 356 ? 6.202 -14.657 50.388 1.00 17.80 386 LYS B CA 1
ATOM 6843 C C . LYS B 1 356 ? 4.747 -14.369 49.986 1.00 18.05 386 LYS B C 1
ATOM 6844 O O . LYS B 1 356 ? 4.308 -14.770 48.912 1.00 18.21 386 LYS B O 1
ATOM 6850 N N . ALA B 1 357 ? 4.017 -13.675 50.856 1.00 18.03 387 ALA B N 1
ATOM 6851 C CA . ALA B 1 357 ? 2.610 -13.367 50.604 1.00 18.53 387 ALA B CA 1
ATOM 6852 C C . ALA B 1 357 ? 2.466 -12.418 49.404 1.00 18.13 387 ALA B C 1
ATOM 6853 O O . ALA B 1 357 ? 1.577 -12.603 48.551 1.00 18.45 387 ALA B O 1
ATOM 6855 N N . GLY B 1 358 ? 3.344 -11.420 49.345 1.00 17.45 388 GLY B N 1
ATOM 6856 C CA . GLY B 1 358 ? 3.367 -10.438 48.261 1.00 17.47 388 GLY B CA 1
ATOM 6857 C C . GLY B 1 358 ? 3.682 -11.089 46.931 1.00 17.79 388 GLY B C 1
ATOM 6858 O O . GLY B 1 358 ? 3.019 -10.812 45.936 1.00 17.91 388 GLY B O 1
ATOM 6859 N N . LEU B 1 359 ? 4.707 -11.945 46.911 1.00 18.16 389 LEU B N 1
ATOM 6860 C CA . LEU B 1 359 ? 5.035 -12.710 45.694 1.00 18.74 389 LEU B CA 1
ATOM 6861 C C . LEU B 1 359 ? 3.860 -13.548 45.193 1.00 19.87 389 LEU B C 1
ATOM 6862 O O . LEU B 1 359 ? 3.581 -13.566 43.983 1.00 20.09 389 LEU B O 1
ATOM 6867 N N . LYS B 1 360 ? 3.181 -14.238 46.101 1.00 21.07 390 LYS B N 1
ATOM 6868 C CA . LYS B 1 360 ? 2.008 -15.049 45.727 1.00 22.26 390 LYS B CA 1
ATOM 6869 C C . LYS B 1 360 ? 0.898 -14.195 45.117 1.00 22.39 390 LYS B C 1
ATOM 6870 O O . LYS B 1 360 ? 0.305 -14.568 44.099 1.00 22.16 390 LYS B O 1
ATOM 6876 N N . GLU B 1 361 ? 0.632 -13.056 45.754 1.00 21.81 391 GLU B N 1
ATOM 6877 C CA . GLU B 1 361 ? -0.378 -12.099 45.294 1.00 22.23 391 GLU B CA 1
ATOM 6878 C C . GLU B 1 361 ? -0.074 -11.571 43.895 1.00 22.01 391 GLU B C 1
ATOM 6879 O O . GLU B 1 361 ? -0.948 -11.505 43.043 1.00 22.72 391 GLU B O 1
ATOM 6885 N N . LEU B 1 362 ? 1.178 -11.220 43.664 1.00 21.47 392 LEU B N 1
ATOM 6886 C CA . LEU B 1 362 ? 1.617 -10.705 42.376 1.00 21.21 392 LEU B CA 1
ATOM 6887 C C . LEU B 1 362 ? 1.790 -11.788 41.319 1.00 21.41 392 LEU B C 1
ATOM 6888 O O . LEU B 1 362 ? 1.895 -11.468 40.135 1.00 21.14 392 LEU B O 1
ATOM 6893 N N . GLY B 1 363 ? 1.872 -13.042 41.743 1.00 21.41 393 GLY B N 1
ATOM 6894 C CA . GLY B 1 363 ? 2.015 -14.167 40.836 1.00 21.96 393 GLY B CA 1
ATOM 6895 C C . GLY B 1 363 ? 3.388 -14.218 40.173 1.00 21.69 393 GLY B C 1
ATOM 6896 O O . GLY B 1 363 ? 3.501 -14.705 39.042 1.00 21.35 393 GLY B O 1
ATOM 6897 N N . VAL B 1 364 ? 4.419 -13.728 40.881 1.00 20.76 394 VAL B N 1
ATOM 6898 C CA . VAL B 1 364 ? 5.809 -13.783 40.394 1.00 20.94 394 VAL B CA 1
ATOM 6899 C C . VAL B 1 364 ? 6.679 -14.476 41.436 1.00 21.25 394 VAL B C 1
ATOM 6900 O O . VAL B 1 364 ? 6.248 -14.655 42.567 1.00 21.47 394 VAL B O 1
ATOM 6904 N N . ASN B 1 365 ? 7.874 -14.895 41.036 1.00 27.68 395 ASN B N 1
ATOM 6905 C CA . ASN B 1 365 ? 8.888 -15.422 41.966 1.00 28.19 395 ASN B CA 1
ATOM 6906 C C . ASN B 1 365 ? 10.177 -14.609 41.999 1.00 27.12 395 ASN B C 1
ATOM 6907 O O . ASN B 1 365 ? 11.055 -14.894 42.790 1.00 26.90 395 ASN B O 1
ATOM 6912 N N . GLU B 1 366 ? 10.295 -13.625 41.123 1.00 27.47 396 GLU B N 1
ATOM 6913 C CA . GLU B 1 366 ? 11.444 -12.721 41.094 1.00 26.88 396 GLU B CA 1
ATOM 6914 C C . GLU B 1 366 ? 10.921 -11.323 40.888 1.00 24.73 396 GLU B C 1
ATOM 6915 O O . GLU B 1 366 ? 9.887 -11.147 40.231 1.00 25.21 396 GLU B O 1
ATOM 6921 N N . ILE B 1 367 ? 11.642 -10.345 41.430 1.00 22.01 397 ILE B N 1
ATOM 6922 C CA . ILE B 1 367 ? 11.352 -8.923 41.270 1.00 20.88 397 ILE B CA 1
ATOM 6923 C C . ILE B 1 367 ? 12.679 -8.190 41.122 1.00 19.96 397 ILE B C 1
ATOM 6924 O O . ILE B 1 367 ? 13.615 -8.452 41.870 1.00 18.55 397 ILE B O 1
ATOM 6929 N N . THR B 1 368 ? 12.746 -7.278 40.157 1.00 20.47 398 THR B N 1
ATOM 6930 C CA . THR B 1 368 ? 13.845 -6.329 40.057 1.00 20.28 398 THR B CA 1
ATOM 6931 C C . THR B 1 368 ? 13.294 -4.921 40.233 1.00 19.86 398 THR B C 1
ATOM 6932 O O . THR B 1 368 ? 12.346 -4.533 39.541 1.00 20.51 398 THR B O 1
ATOM 6936 N N . VAL B 1 369 ? 13.893 -4.163 41.147 1.00 18.76 399 VAL B N 1
ATOM 6937 C CA . VAL B 1 369 ? 13.509 -2.749 41.365 1.00 18.75 399 VAL B CA 1
ATOM 6938 C C . VAL B 1 369 ? 14.769 -1.879 41.466 1.00 18.66 399 VAL B C 1
ATOM 6939 O O . VAL B 1 369 ? 15.845 -2.370 41.826 1.00 18.42 399 VAL B O 1
ATOM 6943 N N . GLU B 1 370 ? 14.634 -0.601 41.116 1.00 19.07 400 GLU B N 1
ATOM 6944 C CA . GLU B 1 370 ? 15.760 0.331 41.126 1.00 18.95 400 GLU B CA 1
ATOM 6945 C C . GLU B 1 370 ? 15.649 1.198 42.348 1.00 17.35 400 GLU B C 1
ATOM 6946 O O . GLU B 1 370 ? 14.590 1.770 42.597 1.00 16.88 400 GLU B O 1
ATOM 6952 N N . PHE B 1 371 ? 16.737 1.320 43.092 1.00 16.22 401 PHE B N 1
ATOM 6953 C CA . PHE B 1 371 ? 16.752 2.131 44.306 1.00 15.42 401 PHE B CA 1
ATOM 6954 C C . PHE B 1 371 ? 17.499 3.415 43.989 1.00 15.25 401 PHE B C 1
ATOM 6955 O O . PHE B 1 371 ? 18.681 3.360 43.620 1.00 16.12 401 PHE B O 1
ATOM 6963 N N . THR B 1 372 ? 16.826 4.556 44.115 1.00 15.17 402 THR B N 1
ATOM 6964 C CA . THR B 1 372 ? 17.444 5.861 43.851 1.00 15.36 402 THR B CA 1
ATOM 6965 C C . THR B 1 372 ? 17.991 6.528 45.127 1.00 14.93 402 THR B C 1
ATOM 6966 O O . THR B 1 372 ? 17.302 6.646 46.131 1.00 14.55 402 THR B O 1
ATOM 6970 N N . SER B 1 373 ? 19.227 7.002 45.045 1.00 14.77 403 SER B N 1
ATOM 6971 C CA . SER B 1 373 ? 19.809 7.817 46.085 1.00 14.94 403 SER B CA 1
ATOM 6972 C C . SER B 1 373 ? 20.782 8.830 45.449 1.00 15.49 403 SER B C 1
ATOM 6973 O O . SER B 1 373 ? 20.789 8.991 44.223 1.00 15.36 403 SER B O 1
ATOM 6976 N N . ASP B 1 374 ? 21.567 9.511 46.275 1.00 16.11 404 ASP B N 1
ATOM 6977 C CA . ASP B 1 374 ? 22.438 10.587 45.808 1.00 17.69 404 ASP B CA 1
ATOM 6978 C C . ASP B 1 374 ? 23.810 10.093 45.364 1.00 18.40 404 ASP B C 1
ATOM 6979 O O . ASP B 1 374 ? 24.118 8.920 45.493 1.00 18.42 404 ASP B O 1
ATOM 6984 N N . ASP B 1 375 ? 24.631 10.984 44.829 1.00 19.83 405 ASP B N 1
ATOM 6985 C CA . ASP B 1 375 ? 25.918 10.587 44.230 1.00 21.12 405 ASP B CA 1
ATOM 6986 C C . ASP B 1 375 ? 27.167 10.909 45.059 1.00 21.64 405 ASP B C 1
ATOM 6987 O O . ASP B 1 375 ? 28.251 11.067 44.491 1.00 23.63 405 ASP B O 1
ATOM 6992 N N . THR B 1 376 ? 27.043 11.015 46.377 1.00 21.01 406 THR B N 1
ATOM 6993 C CA . THR B 1 376 ? 28.218 11.180 47.222 1.00 21.88 406 THR B CA 1
ATOM 6994 C C . THR B 1 376 ? 28.779 9.816 47.563 1.00 21.90 406 THR B C 1
ATOM 6995 O O . THR B 1 376 ? 28.089 8.811 47.442 1.00 20.03 406 THR B O 1
ATOM 6999 N N . GLU B 1 377 ? 30.036 9.791 47.999 1.00 23.82 407 GLU B N 1
ATOM 7000 C CA . GLU B 1 377 ? 30.662 8.547 48.467 1.00 24.78 407 GLU B CA 1
ATOM 7001 C C . GLU B 1 377 ? 29.790 7.852 49.518 1.00 23.59 407 GLU B C 1
ATOM 7002 O O . GLU B 1 377 ? 29.525 6.646 49.416 1.00 23.01 407 GLU B O 1
ATOM 7008 N N . ASN B 1 378 ? 29.317 8.613 50.503 1.00 23.23 408 ASN B N 1
ATOM 7009 C CA . ASN B 1 378 ? 28.488 8.044 51.583 1.00 22.83 408 ASN B CA 1
ATOM 7010 C C . ASN B 1 378 ? 27.103 7.544 51.099 1.00 20.90 408 ASN B C 1
ATOM 7011 O O . ASN B 1 378 ? 26.589 6.548 51.619 1.00 19.97 408 ASN B O 1
ATOM 7016 N N . ALA B 1 379 ? 26.516 8.203 50.093 1.00 19.64 409 ALA B N 1
ATOM 7017 C CA . ALA B 1 379 ? 25.234 7.764 49.559 1.00 18.81 409 ALA B CA 1
ATOM 7018 C C . ALA B 1 379 ? 25.412 6.442 48.810 1.00 18.54 409 ALA B C 1
ATOM 7019 O O . ALA B 1 379 ? 24.546 5.583 48.872 1.00 17.44 409 ALA B O 1
ATOM 7021 N N . ARG B 1 380 ? 26.530 6.293 48.103 1.00 19.47 410 ARG B N 1
ATOM 7022 C CA . ARG B 1 380 ? 26.853 5.017 47.460 1.00 20.57 410 ARG B CA 1
ATOM 7023 C C . ARG B 1 380 ? 27.063 3.887 48.466 1.00 19.75 410 ARG B C 1
ATOM 7024 O O . ARG B 1 380 ? 26.621 2.759 48.243 1.00 18.59 410 ARG B O 1
ATOM 7032 N N . LYS B 1 381 ? 27.741 4.192 49.562 1.00 19.64 411 LYS B N 1
ATOM 7033 C CA . LYS B 1 381 ? 27.926 3.220 50.639 1.00 19.84 411 LYS B CA 1
ATOM 7034 C C . LYS B 1 381 ? 26.574 2.840 51.269 1.00 18.37 411 LYS B C 1
ATOM 7035 O O . LYS B 1 381 ? 26.342 1.665 51.576 1.00 18.19 411 LYS B O 1
ATOM 7041 N N . SER B 1 382 ? 25.710 3.830 51.489 1.00 17.10 412 SER B N 1
ATOM 7042 C CA . SER B 1 382 ? 24.331 3.602 51.951 1.00 16.46 412 SER B CA 1
ATOM 7043 C C . SER B 1 382 ? 23.564 2.638 51.027 1.00 15.88 412 SER B C 1
ATOM 7044 O O . SER B 1 382 ? 22.973 1.646 51.477 1.00 15.26 412 SER B O 1
ATOM 7047 N N . SER B 1 383 ? 23.587 2.967 49.741 1.00 15.80 413 SER B N 1
ATOM 7048 C CA . SER B 1 383 ? 22.885 2.198 48.712 1.00 16.03 413 SER B CA 1
ATOM 7049 C C . SER B 1 383 ? 23.363 0.731 48.644 1.00 17.00 413 SER B C 1
ATOM 7050 O O . SER B 1 383 ? 22.539 -0.187 48.589 1.00 16.65 413 SER B O 1
ATOM 7053 N N . GLU B 1 384 ? 24.678 0.528 48.693 1.00 18.31 414 GLU B N 1
ATOM 7054 C CA . GLU B 1 384 ? 25.265 -0.815 48.752 1.00 19.99 414 GLU B CA 1
ATOM 7055 C C . GLU B 1 384 ? 24.851 -1.592 50.007 1.00 18.95 414 GLU B C 1
ATOM 7056 O O . GLU B 1 384 ? 24.586 -2.779 49.935 1.00 18.32 414 GLU B O 1
ATOM 7062 N N . PHE B 1 385 ? 24.821 -0.912 51.153 1.00 17.88 415 PHE B N 1
ATOM 7063 C CA . PHE B 1 385 ? 24.344 -1.523 52.399 1.00 18.08 415 PHE B CA 1
ATOM 7064 C C . PHE B 1 385 ? 22.894 -1.993 52.272 1.00 17.20 415 PHE B C 1
ATOM 7065 O O . PHE B 1 385 ? 22.570 -3.112 52.641 1.00 17.96 415 PHE B O 1
ATOM 7073 N N . ILE B 1 386 ? 22.031 -1.132 51.754 1.00 16.31 416 ILE B N 1
ATOM 7074 C CA . ILE B 1 386 ? 20.613 -1.439 51.636 1.00 15.87 416 ILE B CA 1
ATOM 7075 C C . ILE B 1 386 ? 20.404 -2.557 50.623 1.00 15.73 416 ILE B C 1
ATOM 7076 O O . ILE B 1 386 ? 19.657 -3.503 50.871 1.00 15.62 416 ILE B O 1
ATOM 7081 N N . GLN B 1 387 ? 21.105 -2.460 49.505 1.00 15.90 417 GLN B N 1
ATOM 7082 C CA . GLN B 1 387 ? 21.103 -3.519 48.502 1.00 16.30 417 GLN B CA 1
ATOM 7083 C C . GLN B 1 387 ? 21.417 -4.875 49.139 1.00 17.09 417 GLN B C 1
ATOM 7084 O O . GLN B 1 387 ? 20.706 -5.850 48.926 1.00 17.14 417 GLN B O 1
ATOM 7090 N N . ASP B 1 388 ? 22.493 -4.936 49.912 1.00 17.75 418 ASP B N 1
ATOM 7091 C CA . ASP B 1 388 ? 22.878 -6.178 50.557 1.00 18.85 418 ASP B CA 1
ATOM 7092 C C . ASP B 1 388 ? 21.812 -6.708 51.527 1.00 17.93 418 ASP B C 1
ATOM 7093 O O . ASP B 1 388 ? 21.503 -7.905 51.523 1.00 17.63 418 ASP B O 1
ATOM 7098 N N . GLN B 1 389 ? 21.266 -5.810 52.344 1.00 16.87 419 GLN B N 1
ATOM 7099 C CA . GLN B 1 389 ? 20.223 -6.163 53.313 1.00 16.84 419 GLN B CA 1
ATOM 7100 C C . GLN B 1 389 ? 19.038 -6.817 52.605 1.00 16.59 419 GLN B C 1
ATOM 7101 O O . GLN B 1 389 ? 18.581 -7.916 52.969 1.00 16.87 419 GLN B O 1
ATOM 7107 N N . LEU B 1 390 ? 18.556 -6.128 51.581 1.00 15.73 420 LEU B N 1
ATOM 7108 C CA . LEU B 1 390 ? 17.375 -6.556 50.869 1.00 15.51 420 LEU B CA 1
ATOM 7109 C C . LEU B 1 390 ? 17.623 -7.834 50.072 1.00 16.14 420 LEU B C 1
ATOM 7110 O O . LEU B 1 390 ? 16.801 -8.746 50.120 1.00 16.23 420 LEU B O 1
ATOM 7115 N N . GLN B 1 391 ? 18.744 -7.911 49.358 1.00 16.43 421 GLN B N 1
ATOM 7116 C CA . GLN B 1 391 ? 19.015 -9.094 48.536 1.00 17.71 421 GLN B CA 1
ATOM 7117 C C . GLN B 1 391 ? 19.254 -10.347 49.394 1.00 19.06 421 GLN B C 1
ATOM 7118 O O . GLN B 1 391 ? 18.739 -11.432 49.077 1.00 19.37 421 GLN B O 1
ATOM 7124 N N . LYS B 1 392 ? 19.963 -10.196 50.507 1.00 19.85 422 LYS B N 1
ATOM 7125 C CA . LYS B 1 392 ? 20.239 -11.352 51.358 1.00 21.30 422 LYS B CA 1
ATOM 7126 C C . LYS B 1 392 ? 18.985 -11.829 52.108 1.00 20.70 422 LYS B C 1
ATOM 7127 O O . LYS B 1 392 ? 18.864 -13.008 52.377 1.00 21.72 422 LYS B O 1
ATOM 7133 N N . ASN B 1 393 ? 18.077 -10.911 52.465 1.00 18.91 423 ASN B N 1
ATOM 7134 C CA . ASN B 1 393 ? 16.901 -11.268 53.287 1.00 18.88 423 ASN B CA 1
ATOM 7135 C C . ASN B 1 393 ? 15.682 -11.732 52.481 1.00 18.57 423 ASN B C 1
ATOM 7136 O O . ASN B 1 393 ? 14.877 -12.500 52.999 1.00 19.33 423 ASN B O 1
ATOM 7141 N N . LEU B 1 394 ? 15.572 -11.286 51.231 1.00 17.60 424 LEU B N 1
ATOM 7142 C CA . LEU B 1 394 ? 14.376 -11.521 50.415 1.00 17.71 424 LEU B CA 1
ATOM 7143 C C . LEU B 1 394 ? 14.749 -12.289 49.112 1.00 18.28 424 LEU B C 1
ATOM 7144 O O . LEU B 1 394 ? 15.160 -11.705 48.110 1.00 17.72 424 LEU B O 1
ATOM 7149 N N . ASP B 1 395 ? 14.605 -13.607 49.172 1.00 19.52 425 ASP B N 1
ATOM 7150 C CA . ASP B 1 395 ? 14.922 -14.505 48.048 1.00 20.70 425 ASP B CA 1
ATOM 7151 C C . ASP B 1 395 ? 14.213 -14.104 46.765 1.00 20.14 425 ASP B C 1
ATOM 7152 O O . ASP B 1 395 ? 12.985 -13.957 46.752 1.00 19.71 425 ASP B O 1
ATOM 7157 N N . GLY B 1 396 ? 14.991 -13.916 45.697 1.00 19.86 426 GLY B N 1
ATOM 7158 C CA . GLY B 1 396 ? 14.451 -13.544 44.403 1.00 19.86 426 GLY B CA 1
ATOM 7159 C C . GLY B 1 396 ? 14.365 -12.056 44.139 1.00 18.71 426 GLY B C 1
ATOM 7160 O O . GLY B 1 396 ? 13.902 -11.657 43.068 1.00 18.85 426 GLY B O 1
ATOM 7161 N N . LEU B 1 397 ? 14.787 -11.229 45.098 1.00 17.53 427 LEU B N 1
ATOM 7162 C CA . LEU B 1 397 ? 14.806 -9.786 44.911 1.00 17.00 427 LEU B CA 1
ATOM 7163 C C . LEU B 1 397 ? 16.139 -9.329 44.381 1.00 17.46 427 LEU B C 1
ATOM 7164 O O . LEU B 1 397 ? 17.167 -9.627 44.983 1.00 17.85 427 LEU B O 1
ATOM 7169 N N . THR B 1 398 ? 16.112 -8.568 43.285 1.00 17.98 428 THR B N 1
ATOM 7170 C CA . THR B 1 398 ? 17.279 -7.863 42.777 1.00 18.35 428 THR B CA 1
ATOM 7171 C C . THR B 1 398 ? 17.039 -6.367 42.950 1.00 17.99 428 THR B C 1
ATOM 7172 O O . THR B 1 398 ? 16.000 -5.852 42.552 1.00 17.48 428 THR B O 1
ATOM 7176 N N . VAL B 1 399 ? 18.013 -5.684 43.536 1.00 17.92 429 VAL B N 1
ATOM 7177 C CA . VAL B 1 399 ? 17.959 -4.230 43.707 1.00 17.93 429 VAL B CA 1
ATOM 7178 C C . VAL B 1 399 ? 19.061 -3.605 42.873 1.00 19.13 429 VAL B C 1
ATOM 7179 O O . VAL B 1 399 ? 20.246 -3.801 43.163 1.00 19.75 429 VAL B O 1
ATOM 7183 N N . LYS B 1 400 ? 18.669 -2.876 41.828 1.00 20.27 430 LYS B N 1
ATOM 7184 C CA . LYS B 1 400 ? 19.602 -2.114 40.999 1.00 21.85 430 LYS B CA 1
ATOM 7185 C C . LYS B 1 400 ? 19.813 -0.716 41.551 1.00 20.62 430 LYS B C 1
ATOM 7186 O O . LYS B 1 400 ? 18.846 -0.031 41.885 1.00 20.17 430 LYS B O 1
ATOM 7192 N N . LEU B 1 401 ? 21.054 -0.259 41.593 1.00 20.33 431 LEU B N 1
ATOM 7193 C CA . LEU B 1 401 ? 21.343 1.015 42.246 1.00 19.55 431 LEU B CA 1
ATOM 7194 C C . LEU B 1 401 ? 21.414 2.150 41.251 1.00 20.46 431 LEU B C 1
ATOM 7195 O O . LEU B 1 401 ? 22.056 2.015 40.213 1.00 21.42 431 LEU B O 1
ATOM 7200 N N . LYS B 1 402 ? 20.765 3.265 41.576 1.00 19.86 432 LYS B N 1
ATOM 7201 C CA . LYS B 1 402 ? 20.880 4.499 40.801 1.00 21.16 432 LYS B CA 1
ATOM 7202 C C . LYS B 1 402 ? 21.285 5.586 41.761 1.00 19.96 432 LYS B C 1
ATOM 7203 O O . LYS B 1 402 ? 20.512 5.968 42.617 1.00 19.20 432 LYS B O 1
ATOM 7209 N N . ASN B 1 403 ? 22.516 6.059 41.621 1.00 19.58 433 ASN B N 1
ATOM 7210 C CA . ASN B 1 403 ? 23.045 7.108 42.453 1.00 19.07 433 ASN B CA 1
ATOM 7211 C C . ASN B 1 403 ? 23.297 8.307 41.559 1.00 18.96 433 ASN B C 1
ATOM 7212 O O . ASN B 1 403 ? 24.137 8.249 40.664 1.00 19.69 433 ASN B O 1
ATOM 7217 N N . VAL B 1 404 ? 22.538 9.375 41.800 1.00 17.50 434 VAL B N 1
ATOM 7218 C CA . VAL B 1 404 ? 22.438 10.516 40.886 1.00 17.34 434 VAL B CA 1
ATOM 7219 C C . VAL B 1 404 ? 22.589 11.808 41.673 1.00 16.62 434 VAL B C 1
ATOM 7220 O O . VAL B 1 404 ? 22.466 11.801 42.898 1.00 15.87 434 VAL B O 1
ATOM 7224 N N . PRO B 1 405 ? 22.839 12.938 40.981 1.00 16.67 435 PRO B N 1
ATOM 7225 C CA . PRO B 1 405 ? 22.864 14.193 41.741 1.00 16.50 435 PRO B CA 1
ATOM 7226 C C . PRO B 1 405 ? 21.538 14.466 42.466 1.00 15.81 435 PRO B C 1
ATOM 7227 O O . PRO B 1 405 ? 20.465 14.050 42.006 1.00 15.75 435 PRO B O 1
ATOM 7231 N N . PHE B 1 406 ? 21.633 15.118 43.621 1.00 15.42 436 PHE B N 1
ATOM 7232 C CA . PHE B 1 406 ? 20.492 15.538 44.419 1.00 14.73 436 PHE B CA 1
ATOM 7233 C C . PHE B 1 406 ? 19.380 16.158 43.567 1.00 15.21 436 PHE B C 1
ATOM 7234 O O . PHE B 1 406 ? 18.228 15.742 43.645 1.00 14.30 436 PHE B O 1
ATOM 7242 N N . LYS B 1 407 ? 19.732 17.138 42.740 1.00 15.91 437 LYS B N 1
ATOM 7243 C CA . LYS B 1 407 ? 18.707 17.760 41.904 1.00 16.91 437 LYS B CA 1
ATOM 7244 C C . LYS B 1 407 ? 17.992 16.785 40.959 1.00 16.83 437 LYS B C 1
ATOM 7245 O O . LYS B 1 407 ? 16.796 16.950 40.692 1.00 16.71 437 LYS B O 1
ATOM 7251 N N . VAL B 1 408 ? 18.707 15.764 40.497 1.00 16.71 438 VAL B N 1
ATOM 7252 C CA . VAL B 1 408 ? 18.117 14.747 39.630 1.00 16.94 438 VAL B CA 1
ATOM 7253 C C . VAL B 1 408 ? 17.167 13.855 40.419 1.00 16.16 438 VAL B C 1
ATOM 7254 O O . VAL B 1 408 ? 16.029 13.631 39.974 1.00 15.57 438 VAL B O 1
ATOM 7258 N N . ARG B 1 409 ? 17.614 13.345 41.567 1.00 15.68 439 ARG B N 1
ATOM 7259 C CA . ARG B 1 409 ? 16.700 12.604 42.439 1.00 15.56 439 ARG B CA 1
ATOM 7260 C C . ARG B 1 409 ? 15.407 13.395 42.687 1.00 15.34 439 ARG B C 1
ATOM 7261 O O . ARG B 1 409 ? 14.309 12.839 42.578 1.00 14.97 439 ARG B O 1
ATOM 7269 N N . LEU B 1 410 ? 15.529 14.689 42.994 1.00 15.77 440 LEU B N 1
ATOM 7270 C CA . LEU B 1 410 ? 14.343 15.514 43.275 1.00 15.97 440 LEU B CA 1
ATOM 7271 C C . LEU B 1 410 ? 13.425 15.676 42.045 1.00 16.61 440 LEU B C 1
ATOM 7272 O O . LEU B 1 410 ? 12.211 15.581 42.155 1.00 15.60 440 LEU B O 1
ATOM 7277 N N . GLN B 1 411 ? 14.026 15.918 40.886 1.00 17.53 441 GLN B N 1
ATOM 7278 C CA . GLN B 1 411 ? 13.271 16.048 39.638 1.00 18.87 441 GLN B CA 1
ATOM 7279 C C . GLN B 1 411 ? 12.537 14.741 39.313 1.00 18.25 441 GLN B C 1
ATOM 7280 O O . GLN B 1 411 ? 11.354 14.760 38.960 1.00 17.82 441 GLN B O 1
ATOM 7286 N N . ASN B 1 412 ? 13.252 13.618 39.435 1.00 17.52 442 ASN B N 1
ATOM 7287 C CA . ASN B 1 412 ? 12.678 12.313 39.194 1.00 17.77 442 ASN B CA 1
ATOM 7288 C C . ASN B 1 412 ? 11.539 12.036 40.162 1.00 17.93 442 ASN B C 1
ATOM 7289 O O . ASN B 1 412 ? 10.552 11.397 39.778 1.00 18.65 442 ASN B O 1
ATOM 7294 N N . ASP B 1 413 ? 11.704 12.473 41.415 1.00 17.70 443 ASP B N 1
ATOM 7295 C CA . ASP B 1 413 ? 10.677 12.308 42.439 1.00 18.11 443 ASP B CA 1
ATOM 7296 C C . ASP B 1 413 ? 9.403 13.052 42.041 1.00 18.15 443 ASP B C 1
ATOM 7297 O O . ASP B 1 413 ? 8.327 12.464 42.030 1.00 17.51 443 ASP B O 1
ATOM 7302 N N . GLN B 1 414 ? 9.547 14.322 41.673 1.00 18.13 444 GLN B N 1
ATOM 7303 C CA . GLN B 1 414 ? 8.429 15.135 41.184 1.00 18.96 444 GLN B CA 1
ATOM 7304 C C . GLN B 1 414 ? 7.760 14.527 39.948 1.00 19.18 444 GLN B C 1
ATOM 7305 O O . GLN B 1 414 ? 6.549 14.603 39.817 1.00 19.52 444 GLN B O 1
ATOM 7311 N N . ASN B 1 415 ? 8.544 13.885 39.078 1.00 19.22 445 ASN B N 1
ATOM 7312 C CA . ASN B 1 415 ? 8.005 13.152 37.921 1.00 19.62 445 ASN B CA 1
ATOM 7313 C C . ASN B 1 415 ? 7.461 11.751 38.205 1.00 19.28 445 ASN B C 1
ATOM 7314 O O . ASN B 1 415 ? 6.951 11.089 37.289 1.00 18.66 445 ASN B O 1
ATOM 7319 N N . GLN B 1 416 ? 7.571 11.278 39.443 1.00 18.30 446 GLN B N 1
ATOM 7320 C CA . GLN B 1 416 ? 7.270 9.881 39.748 1.00 18.41 446 GLN B CA 1
ATOM 7321 C C . GLN B 1 416 ? 8.000 8.906 38.813 1.00 18.67 446 GLN B C 1
ATOM 7322 O O . GLN B 1 416 ? 7.488 7.865 38.443 1.00 19.57 446 GLN B O 1
ATOM 7328 N N . ASP B 1 417 ? 9.229 9.271 38.468 1.00 18.64 447 ASP B N 1
ATOM 7329 C CA . ASP B 1 417 ? 10.085 8.489 37.588 1.00 19.12 447 ASP B CA 1
ATOM 7330 C C . ASP B 1 417 ? 11.156 7.787 38.451 1.00 18.07 447 ASP B C 1
ATOM 7331 O O . ASP B 1 417 ? 12.339 8.080 38.363 1.00 18.54 447 ASP B O 1
ATOM 7336 N N . TYR B 1 418 ? 10.704 6.860 39.299 1.00 16.94 448 TYR B N 1
ATOM 7337 C CA . TYR B 1 418 ? 11.544 6.085 40.231 1.00 16.07 448 TYR B CA 1
ATOM 7338 C C . TYR B 1 418 ? 10.688 4.916 40.761 1.00 15.76 448 TYR B C 1
ATOM 7339 O O . TYR B 1 418 ? 9.460 4.958 40.615 1.00 15.29 448 TYR B O 1
ATOM 7348 N N . ASP B 1 419 ? 11.324 3.882 41.322 1.00 15.26 449 ASP B N 1
ATOM 7349 C CA . ASP B 1 419 ? 10.616 2.756 41.982 1.00 15.33 449 ASP B CA 1
ATOM 7350 C C . ASP B 1 419 ? 10.559 2.987 43.505 1.00 14.76 449 ASP B C 1
ATOM 7351 O O . ASP B 1 419 ? 9.493 3.096 44.097 1.00 14.07 449 ASP B O 1
ATOM 7356 N N . PHE B 1 420 ? 11.737 3.050 44.122 1.00 14.66 450 PHE B N 1
ATOM 7357 C CA . PHE B 1 420 ? 11.864 3.403 45.538 1.00 14.16 450 PHE B CA 1
ATOM 7358 C C . PHE B 1 420 ? 13.156 4.188 45.743 1.00 14.34 450 PHE B C 1
ATOM 7359 O O . PHE B 1 420 ? 14.070 4.135 44.897 1.00 14.77 450 PHE B O 1
ATOM 7367 N N . SER B 1 421 ? 13.191 4.998 46.796 1.00 14.23 451 SER B N 1
ATOM 7368 C CA . SER B 1 421 ? 14.285 5.956 46.975 1.00 14.52 451 SER B CA 1
ATOM 7369 C C . SER B 1 421 ? 14.584 6.234 48.426 1.00 15.08 451 SER B C 1
ATOM 7370 O O . SER B 1 421 ? 13.752 5.987 49.300 1.00 14.52 451 SER B O 1
ATOM 7373 N N . MET B 1 422 ? 15.791 6.722 48.665 1.00 15.92 452 MET B N 1
ATOM 7374 C CA . MET B 1 422 ? 16.194 7.257 49.968 1.00 17.37 452 MET B CA 1
ATOM 7375 C C . MET B 1 422 ? 15.858 8.734 49.931 1.00 17.10 452 MET B C 1
ATOM 7376 O O . MET B 1 422 ? 16.419 9.467 49.099 1.00 17.14 452 MET B O 1
ATOM 7381 N N . SER B 1 423 ? 14.948 9.168 50.807 1.00 16.22 453 SER B N 1
ATOM 7382 C CA . SER B 1 423 ? 14.510 10.558 50.855 1.00 16.26 453 SER B CA 1
ATOM 7383 C C . SER B 1 423 ? 14.603 11.068 52.294 1.00 15.55 453 SER B C 1
ATOM 7384 O O . SER B 1 423 ? 14.777 10.294 53.211 1.00 15.26 453 SER B O 1
ATOM 7387 N N . GLY B 1 424 ? 14.570 12.374 52.481 1.00 15.36 454 GLY B N 1
ATOM 7388 C CA . GLY B 1 424 ? 14.644 12.920 53.828 1.00 14.94 454 GLY B CA 1
ATOM 7389 C C . GLY B 1 424 ? 13.865 14.202 53.937 1.00 14.32 454 GLY B C 1
ATOM 7390 O O . GLY B 1 424 ? 13.762 14.941 52.958 1.00 14.60 454 GLY B O 1
ATOM 7391 N N . TRP B 1 425 ? 13.309 14.457 55.120 1.00 13.59 455 TRP B N 1
ATOM 7392 C CA . TRP B 1 425 ? 12.615 15.708 55.357 1.00 13.38 455 TRP B CA 1
ATOM 7393 C C . TRP B 1 425 ? 13.141 16.339 56.622 1.00 13.42 455 TRP B C 1
ATOM 7394 O O . TRP B 1 425 ? 13.212 15.665 57.678 1.00 13.10 455 TRP B O 1
ATOM 7405 N N . GLY B 1 426 ? 13.493 17.623 56.502 1.00 12.98 456 GLY B N 1
ATOM 7406 C CA . GLY B 1 426 ? 13.753 18.485 57.631 1.00 13.11 456 GLY B CA 1
ATOM 7407 C C . GLY B 1 426 ? 12.562 19.386 57.910 1.00 12.79 456 GLY B C 1
ATOM 7408 O O . GLY B 1 426 ? 11.872 19.816 56.985 1.00 13.01 456 GLY B O 1
ATOM 7409 N N . PRO B 1 427 ? 12.300 19.667 59.185 1.00 12.47 457 PRO B N 1
ATOM 7410 C CA . PRO B 1 427 ? 11.146 20.492 59.534 1.00 12.57 457 PRO B CA 1
ATOM 7411 C C . PRO B 1 427 ? 11.224 21.958 59.079 1.00 12.72 457 PRO B C 1
ATOM 7412 O O . PRO B 1 427 ? 12.275 22.594 59.145 1.00 12.37 457 PRO B O 1
ATOM 7416 N N . ASP B 1 428 ? 10.094 22.478 58.629 1.00 13.02 458 ASP B N 1
ATOM 7417 C CA . ASP B 1 428 ? 9.979 23.889 58.278 1.00 13.93 458 ASP B CA 1
ATOM 7418 C C . ASP B 1 428 ? 9.403 24.718 59.409 1.00 14.25 458 ASP B C 1
ATOM 7419 O O . ASP B 1 428 ? 9.541 25.944 59.403 1.00 14.73 458 ASP B O 1
ATOM 7424 N N . TYR B 1 429 ? 8.757 24.062 60.369 1.00 14.31 459 TYR B N 1
ATOM 7425 C CA . TYR B 1 429 ? 8.252 24.733 61.577 1.00 14.90 459 TYR B CA 1
ATOM 7426 C C . TYR B 1 429 ? 8.038 23.645 62.625 1.00 15.10 459 TYR B C 1
ATOM 7427 O O . TYR B 1 429 ? 8.140 22.467 62.302 1.00 14.56 459 TYR B O 1
ATOM 7436 N N . GLN B 1 430 ? 7.787 24.036 63.865 1.00 16.14 460 GLN B N 1
ATOM 7437 C CA . GLN B 1 430 ? 7.902 23.105 64.987 1.00 16.95 460 GLN B CA 1
ATOM 7438 C C . GLN B 1 430 ? 6.541 22.536 65.367 1.00 16.83 460 GLN B C 1
ATOM 7439 O O . GLN B 1 430 ? 5.925 22.947 66.348 1.00 17.15 460 GLN B O 1
ATOM 7445 N N . ASP B 1 431 ? 6.088 21.590 64.556 1.00 15.79 461 ASP B N 1
ATOM 7446 C CA . ASP B 1 431 ? 4.795 20.933 64.749 1.00 15.72 461 ASP B CA 1
ATOM 7447 C C . ASP B 1 431 ? 4.816 19.654 63.879 1.00 14.80 461 ASP B C 1
ATOM 7448 O O . ASP B 1 431 ? 5.371 19.673 62.781 1.00 13.86 461 ASP B O 1
ATOM 7453 N N . PRO B 1 432 ? 4.206 18.542 64.351 1.00 14.40 462 PRO B N 1
ATOM 7454 C CA . PRO B 1 432 ? 4.211 17.314 63.554 1.00 13.91 462 PRO B CA 1
ATOM 7455 C C . PRO B 1 432 ? 3.721 17.464 62.092 1.00 13.40 462 PRO B C 1
ATOM 7456 O O . PRO B 1 432 ? 4.181 16.742 61.206 1.00 12.66 462 PRO B O 1
ATOM 7460 N N . SER B 1 433 ? 2.797 18.383 61.852 1.00 13.45 463 SER B N 1
ATOM 7461 C CA . SER B 1 433 ? 2.232 18.556 60.512 1.00 13.56 463 SER B CA 1
ATOM 7462 C C . SER B 1 433 ? 3.257 18.867 59.430 1.00 13.15 463 SER B C 1
ATOM 7463 O O . SER B 1 433 ? 3.006 18.559 58.258 1.00 12.75 463 SER B O 1
ATOM 7466 N N . THR B 1 434 ? 4.392 19.488 59.778 1.00 12.86 464 THR B N 1
ATOM 7467 C CA . THR B 1 434 ? 5.443 19.712 58.745 1.00 12.63 464 THR B CA 1
ATOM 7468 C C . THR B 1 434 ? 5.861 18.405 58.076 1.00 12.05 464 THR B C 1
ATOM 7469 O O . THR B 1 434 ? 6.123 18.378 56.868 1.00 11.50 464 THR B O 1
ATOM 7473 N N . PHE B 1 435 ? 5.895 17.331 58.856 1.00 11.91 465 PHE B N 1
ATOM 7474 C CA . PHE B 1 435 ? 6.153 15.989 58.358 1.00 11.89 465 PHE B CA 1
ATOM 7475 C C . PHE B 1 435 ? 4.899 15.307 57.805 1.00 12.08 465 PHE B C 1
ATOM 7476 O O . PHE B 1 435 ? 4.938 14.735 56.725 1.00 11.46 465 PHE B O 1
ATOM 7484 N N . LEU B 1 436 ? 3.814 15.358 58.559 1.00 12.68 466 LEU B N 1
ATOM 7485 C CA . LEU B 1 436 ? 2.646 14.546 58.255 1.00 13.39 466 LEU B CA 1
ATOM 7486 C C . LEU B 1 436 ? 1.921 15.000 56.995 1.00 13.65 466 LEU B C 1
ATOM 7487 O O . LEU B 1 436 ? 1.472 14.161 56.202 1.00 13.56 466 LEU B O 1
ATOM 7492 N N . ASP B 1 437 ? 1.883 16.306 56.772 1.00 14.08 467 ASP B N 1
ATOM 7493 C CA . ASP B 1 437 ? 1.221 16.859 55.582 1.00 14.90 467 ASP B CA 1
ATOM 7494 C C . ASP B 1 437 ? 1.801 16.416 54.233 1.00 14.77 467 ASP B C 1
ATOM 7495 O O . ASP B 1 437 ? 1.134 16.558 53.212 1.00 15.10 467 ASP B O 1
ATOM 7500 N N . LEU B 1 438 ? 3.012 15.876 54.221 1.00 14.64 468 LEU B N 1
ATOM 7501 C CA . LEU B 1 438 ? 3.642 15.457 52.978 1.00 14.76 468 LEU B CA 1
ATOM 7502 C C . LEU B 1 438 ? 2.842 14.370 52.268 1.00 14.52 468 LEU B C 1
ATOM 7503 O O . LEU B 1 438 ? 2.891 14.319 51.056 1.00 14.82 468 LEU B O 1
ATOM 7508 N N . PHE B 1 439 ? 2.140 13.507 53.015 1.00 14.08 469 PHE B N 1
ATOM 7509 C CA . PHE B 1 439 ? 1.571 12.279 52.452 1.00 14.14 469 PHE B CA 1
ATOM 7510 C C . PHE B 1 439 ? 0.048 12.307 52.268 1.00 14.52 469 PHE B C 1
ATOM 7511 O O . PHE B 1 439 ? -0.590 11.263 52.067 1.00 14.04 469 PHE B O 1
ATOM 7519 N N . VAL B 1 440 ? -0.511 13.521 52.249 1.00 15.14 470 VAL B N 1
ATOM 7520 C CA . VAL B 1 440 ? -1.884 13.723 51.802 1.00 16.16 470 VAL B CA 1
ATOM 7521 C C . VAL B 1 440 ? -1.985 13.420 50.299 1.00 16.27 470 VAL B C 1
ATOM 7522 O O . VAL B 1 440 ? -1.024 13.593 49.542 1.00 15.69 470 VAL B O 1
ATOM 7526 N N . THR B 1 441 ? -3.161 12.964 49.893 1.00 16.59 471 THR B N 1
ATOM 7527 C CA . THR B 1 441 ? -3.411 12.547 48.518 1.00 17.24 471 THR B CA 1
ATOM 7528 C C . THR B 1 441 ? -2.995 13.659 47.531 1.00 17.41 471 THR B C 1
ATOM 7529 O O . THR B 1 441 ? -3.351 14.823 47.728 1.00 16.32 471 THR B O 1
ATOM 7533 N N . ASP B 1 442 ? -2.223 13.274 46.502 1.00 17.78 472 ASP B N 1
ATOM 7534 C CA . ASP B 1 442 ? -1.793 14.171 45.423 1.00 18.97 472 ASP B CA 1
ATOM 7535 C C . ASP B 1 442 ? -0.955 15.369 45.918 1.00 18.66 472 ASP B C 1
ATOM 7536 O O . ASP B 1 442 ? -0.784 16.356 45.202 1.00 18.96 472 ASP B O 1
ATOM 7541 N N . GLY B 1 443 ? -0.392 15.274 47.119 1.00 18.15 473 GLY B N 1
ATOM 7542 C CA . GLY B 1 443 ? 0.427 16.357 47.674 1.00 17.96 473 GLY B CA 1
ATOM 7543 C C . GLY B 1 443 ? 1.688 16.506 46.831 1.00 17.88 473 GLY B C 1
ATOM 7544 O O . GLY B 1 443 ? 2.172 15.523 46.264 1.00 17.20 473 GLY B O 1
ATOM 7545 N N . ALA B 1 444 ? 2.209 17.726 46.734 1.00 17.74 474 ALA B N 1
ATOM 7546 C CA . ALA B 1 444 ? 3.384 18.004 45.891 1.00 18.20 474 ALA B CA 1
ATOM 7547 C C . ALA B 1 444 ? 4.658 17.329 46.397 1.00 18.19 474 ALA B C 1
ATOM 7548 O O . ALA B 1 444 ? 5.592 17.170 45.619 1.00 19.04 474 ALA B O 1
ATOM 7550 N N . GLN B 1 445 ? 4.689 16.930 47.674 1.00 18.23 475 GLN B N 1
ATOM 7551 C CA . GLN B 1 445 ? 5.789 16.155 48.249 1.00 18.77 475 GLN B CA 1
ATOM 7552 C C . GLN B 1 445 ? 5.453 14.695 48.580 1.00 17.66 475 GLN B C 1
ATOM 7553 O O . GLN B 1 445 ? 6.237 14.006 49.246 1.00 18.50 475 GLN B O 1
ATOM 7559 N N . ASN B 1 446 ? 4.311 14.221 48.085 1.00 16.54 476 ASN B N 1
ATOM 7560 C CA . ASN B 1 446 ? 3.912 12.822 48.203 1.00 15.67 476 ASN B CA 1
ATOM 7561 C C . ASN B 1 446 ? 4.622 12.069 47.082 1.00 15.72 476 ASN B C 1
ATOM 7562 O O . ASN B 1 446 ? 5.600 11.377 47.346 1.00 15.66 476 ASN B O 1
ATOM 7567 N N . ARG B 1 447 ? 4.145 12.220 45.843 1.00 15.80 477 ARG B N 1
ATOM 7568 C CA . ARG B 1 447 ? 4.800 11.649 44.656 1.00 16.32 477 ARG B CA 1
ATOM 7569 C C . ARG B 1 447 ? 5.017 10.149 44.736 1.00 15.63 477 ARG B C 1
ATOM 7570 O O . ARG B 1 447 ? 6.026 9.630 44.261 1.00 15.61 477 ARG B O 1
ATOM 7578 N N . MET B 1 448 ? 4.105 9.460 45.402 1.00 14.93 478 MET B N 1
ATOM 7579 C CA . MET B 1 448 ? 4.139 7.994 45.470 1.00 14.89 478 MET B CA 1
ATOM 7580 C C . MET B 1 448 ? 2.849 7.379 44.982 1.00 14.70 478 MET B C 1
ATOM 7581 O O . MET B 1 448 ? 2.741 6.153 44.942 1.00 14.54 478 MET B O 1
ATOM 7586 N N . SER B 1 449 ? 1.854 8.211 44.661 1.00 14.84 479 SER B N 1
ATOM 7587 C CA . SER B 1 449 ? 0.482 7.742 44.460 1.00 15.47 479 SER B CA 1
ATOM 7588 C C . SER B 1 449 ? -0.030 7.014 45.703 1.00 15.66 479 SER B C 1
ATOM 7589 O O . SER B 1 449 ? -0.857 6.088 45.620 1.00 16.13 479 SER B O 1
ATOM 7592 N N . TYR B 1 450 ? 0.420 7.475 46.870 1.00 15.27 480 TYR B N 1
ATOM 7593 C CA . TYR B 1 450 ? -0.142 7.022 48.126 1.00 15.50 480 TYR B CA 1
ATOM 7594 C C . TYR B 1 450 ? -1.369 7.884 48.411 1.00 15.71 480 TYR B C 1
ATOM 7595 O O . TYR B 1 450 ? -1.291 9.110 48.436 1.00 15.91 480 TYR B O 1
ATOM 7604 N N . SER B 1 451 ? -2.505 7.241 48.626 1.00 16.74 481 SER B N 1
ATOM 7605 C CA . SER B 1 451 ? -3.742 7.936 48.965 1.00 17.60 481 SER B CA 1
ATOM 7606 C C . SER B 1 451 ? -4.522 7.129 49.988 1.00 18.54 481 SER B C 1
ATOM 7607 O O . SER B 1 451 ? -4.903 5.970 49.737 1.00 18.72 481 SER B O 1
ATOM 7610 N N . ASN B 1 452 ? -4.719 7.728 51.152 1.00 18.92 482 ASN B N 1
ATOM 7611 C CA . ASN B 1 452 ? -5.577 7.156 52.178 1.00 20.42 482 ASN B CA 1
ATOM 7612 C C . ASN B 1 452 ? -6.487 8.289 52.640 1.00 20.95 482 ASN B C 1
ATOM 7613 O O . ASN B 1 452 ? -6.034 9.234 53.265 1.00 20.29 482 ASN B O 1
ATOM 7618 N N . LYS B 1 453 ? -7.781 8.180 52.350 1.00 23.04 483 LYS B N 1
ATOM 7619 C CA . LYS B 1 453 ? -8.726 9.278 52.664 1.00 23.19 483 LYS B CA 1
ATOM 7620 C C . LYS B 1 453 ? -8.908 9.463 54.149 1.00 22.53 483 LYS B C 1
ATOM 7621 O O . LYS B 1 453 ? -9.221 10.581 54.593 1.00 21.75 483 LYS B O 1
ATOM 7627 N N . ASP B 1 454 ? -8.716 8.387 54.921 1.00 22.54 484 ASP B N 1
ATOM 7628 C CA . ASP B 1 454 ? -8.773 8.474 56.399 1.00 23.05 484 ASP B CA 1
ATOM 7629 C C . ASP B 1 454 ? -7.643 9.384 56.930 1.00 21.27 484 ASP B C 1
ATOM 7630 O O . ASP B 1 454 ? -7.850 10.211 57.832 1.00 21.14 484 ASP B O 1
ATOM 7635 N N . TYR B 1 455 ? -6.463 9.221 56.335 1.00 19.50 485 TYR B N 1
ATOM 7636 C CA . TYR B 1 455 ? -5.281 10.030 56.657 1.00 18.33 485 TYR B CA 1
ATOM 7637 C C . TYR B 1 455 ? -5.498 11.501 56.308 1.00 18.38 485 TYR B C 1
ATOM 7638 O O . TYR B 1 455 ? -5.214 12.388 57.134 1.00 18.86 485 TYR B O 1
ATOM 7647 N N . ASP B 1 456 ? -5.974 11.729 55.077 1.00 19.00 486 ASP B N 1
ATOM 7648 C CA . ASP B 1 456 ? -6.368 13.056 54.595 1.00 20.12 486 ASP B CA 1
ATOM 7649 C C . ASP B 1 456 ? -7.364 13.696 55.557 1.00 21.81 486 ASP B C 1
ATOM 7650 O O . ASP B 1 456 ? -7.196 14.845 55.948 1.00 21.15 486 ASP B O 1
ATOM 7655 N N . LYS B 1 457 ? -8.392 12.937 55.935 1.00 25.38 487 LYS B N 1
ATOM 7656 C CA . LYS B 1 457 ? -9.440 13.467 56.809 1.00 28.64 487 LYS B CA 1
ATOM 7657 C C . LYS B 1 457 ? -8.895 13.847 58.183 1.00 30.03 487 LYS B C 1
ATOM 7658 O O . LYS B 1 457 ? -9.197 14.943 58.678 1.00 29.64 487 LYS B O 1
ATOM 7664 N N . ILE B 1 458 ? -8.085 12.962 58.781 1.00 30.79 488 ILE B N 1
ATOM 7665 C CA . ILE B 1 458 ? -7.487 13.217 60.094 1.00 33.21 488 ILE B CA 1
ATOM 7666 C C . ILE B 1 458 ? -6.784 14.555 60.081 1.00 33.88 488 ILE B C 1
ATOM 7667 O O . ILE B 1 458 ? -7.035 15.387 60.941 1.00 36.16 488 ILE B O 1
ATOM 7672 N N . LEU B 1 459 ? -5.933 14.762 59.085 1.00 33.42 489 LEU B N 1
ATOM 7673 C CA . LEU B 1 459 ? -5.117 15.963 59.014 1.00 34.78 489 LEU B CA 1
ATOM 7674 C C . LEU B 1 459 ? -5.883 17.202 58.580 1.00 37.73 489 LEU B C 1
ATOM 7675 O O . LEU B 1 459 ? -5.436 18.300 58.864 1.00 38.89 489 LEU B O 1
ATOM 7680 N N . ASN B 1 460 ? -7.011 17.040 57.887 1.00 40.71 490 ASN B N 1
ATOM 7681 C CA . ASN B 1 460 ? -7.872 18.186 57.568 1.00 44.33 490 ASN B CA 1
ATOM 7682 C C . ASN B 1 460 ? -8.873 18.459 58.706 1.00 47.01 490 ASN B C 1
ATOM 7683 O O . ASN B 1 460 ? -9.995 17.943 58.728 1.00 49.15 490 ASN B O 1
ATOM 7688 N N . ASP B 1 470 ? -6.946 22.434 70.118 1.00 38.99 500 ASP B N 1
ATOM 7689 C CA . ASP B 1 470 ? -5.486 22.311 70.199 1.00 36.59 500 ASP B CA 1
ATOM 7690 C C . ASP B 1 470 ? -5.099 20.893 70.665 1.00 30.93 500 ASP B C 1
ATOM 7691 O O . ASP B 1 470 ? -4.289 20.202 70.011 1.00 27.85 500 ASP B O 1
ATOM 7696 N N . GLN B 1 471 ? -5.697 20.447 71.773 1.00 28.51 501 GLN B N 1
ATOM 7697 C CA . GLN B 1 471 ? -5.495 19.070 72.237 1.00 25.52 501 GLN B CA 1
ATOM 7698 C C . GLN B 1 471 ? -6.075 18.081 71.232 1.00 24.07 501 GLN B C 1
ATOM 7699 O O . GLN B 1 471 ? -5.438 17.075 70.912 1.00 21.33 501 GLN B O 1
ATOM 7705 N N . LYS B 1 472 ? -7.289 18.372 70.757 1.00 25.48 502 LYS B N 1
ATOM 7706 C CA . LYS B 1 472 ? -7.956 17.519 69.778 1.00 25.99 502 LYS B CA 1
ATOM 7707 C C . LYS B 1 472 ? -7.077 17.383 68.540 1.00 24.30 502 LYS B C 1
ATOM 7708 O O . LYS B 1 472 ? -6.858 16.283 68.073 1.00 23.15 502 LYS B O 1
ATOM 7714 N N . ARG B 1 473 ? -6.550 18.497 68.033 1.00 24.75 503 ARG B N 1
ATOM 7715 C CA . ARG B 1 473 ? -5.673 18.462 66.843 1.00 24.48 503 ARG B CA 1
ATOM 7716 C C . ARG B 1 473 ? -4.420 17.605 67.070 1.00 20.96 503 ARG B C 1
ATOM 7717 O O . ARG B 1 473 ? -4.047 16.804 66.217 1.00 19.98 503 ARG B O 1
ATOM 7725 N N . TRP B 1 474 ? -3.785 17.781 68.226 1.00 19.18 504 TRP B N 1
ATOM 7726 C CA . TRP B 1 474 ? -2.596 16.989 68.602 1.00 17.00 504 TRP B CA 1
ATOM 7727 C C . TRP B 1 474 ? -2.884 15.491 68.597 1.00 16.48 504 TRP B C 1
ATOM 7728 O O . TRP B 1 474 ? -2.153 14.715 67.995 1.00 15.41 504 TRP B O 1
ATOM 7739 N N . ASP B 1 475 ? -3.953 15.106 69.293 1.00 17.30 505 ASP B N 1
ATOM 7740 C CA . ASP B 1 475 ? -4.325 13.705 69.433 1.00 18.50 505 ASP B CA 1
ATOM 7741 C C . ASP B 1 475 ? -4.567 13.044 68.062 1.00 19.07 505 ASP B C 1
ATOM 7742 O O . ASP B 1 475 ? -4.186 11.886 67.851 1.00 19.33 505 ASP B O 1
ATOM 7747 N N . GLU B 1 476 ? -5.143 13.805 67.129 1.00 19.83 506 GLU B N 1
ATOM 7748 C CA . GLU B 1 476 ? -5.393 13.309 65.788 1.00 21.90 506 GLU B CA 1
ATOM 7749 C C . GLU B 1 476 ? -4.105 13.108 65.015 1.00 19.95 506 GLU B C 1
ATOM 7750 O O . GLU B 1 476 ? -3.963 12.117 64.263 1.00 20.68 506 GLU B O 1
ATOM 7756 N N . MET B 1 477 ? -3.201 14.074 65.153 1.00 17.82 507 MET B N 1
ATOM 7757 C CA . MET B 1 477 ? -1.891 13.993 64.502 1.00 17.42 507 MET B CA 1
ATOM 7758 C C . MET B 1 477 ? -1.109 12.763 64.975 1.00 16.54 507 MET B C 1
ATOM 7759 O O . MET B 1 477 ? -0.448 12.108 64.178 1.00 17.11 507 MET B O 1
ATOM 7764 N N . VAL B 1 478 ? -1.203 12.445 66.262 1.00 15.84 508 VAL B N 1
ATOM 7765 C CA . VAL B 1 478 ? -0.581 11.226 66.808 1.00 16.50 508 VAL B CA 1
ATOM 7766 C C . VAL B 1 478 ? -1.165 9.992 66.110 1.00 18.10 508 VAL B C 1
ATOM 7767 O O . VAL B 1 478 ? -0.417 9.121 65.659 1.00 19.45 508 VAL B O 1
ATOM 7771 N N . LYS B 1 479 ? -2.493 9.926 65.986 1.00 19.73 509 LYS B N 1
ATOM 7772 C CA . LYS B 1 479 ? -3.152 8.769 65.337 1.00 20.01 509 LYS B CA 1
ATOM 7773 C C . LYS B 1 479 ? -2.814 8.630 63.851 1.00 18.89 509 LYS B C 1
ATOM 7774 O O . LYS B 1 479 ? -2.809 7.516 63.315 1.00 18.15 509 LYS B O 1
ATOM 7780 N N . ALA B 1 480 ? -2.522 9.758 63.200 1.00 18.22 510 ALA B N 1
ATOM 7781 C CA . ALA B 1 480 ? -2.193 9.771 61.766 1.00 17.47 510 ALA B CA 1
ATOM 7782 C C . ALA B 1 480 ? -0.953 8.938 61.417 1.00 16.89 510 ALA B C 1
ATOM 7783 O O . ALA B 1 480 ? -0.904 8.291 60.368 1.00 16.46 510 ALA B O 1
ATOM 7785 N N . GLU B 1 481 ? 0.051 8.960 62.285 1.00 16.37 511 GLU B N 1
ATOM 7786 C CA . GLU B 1 481 ? 1.280 8.252 62.004 1.00 16.26 511 GLU B CA 1
ATOM 7787 C C . GLU B 1 481 ? 1.070 6.748 61.967 1.00 16.43 511 GLU B C 1
ATOM 7788 O O . GLU B 1 481 ? 1.710 6.061 61.181 1.00 16.13 511 GLU B O 1
ATOM 7794 N N . LYS B 1 482 ? 0.153 6.234 62.788 1.00 17.21 512 LYS B N 1
ATOM 7795 C CA . LYS B 1 482 ? -0.142 4.802 62.744 1.00 17.78 512 LYS B CA 1
ATOM 7796 C C . LYS B 1 482 ? -0.776 4.398 61.412 1.00 17.56 512 LYS B C 1
ATOM 7797 O O . LYS B 1 482 ? -0.464 3.345 60.860 1.00 17.75 512 LYS B O 1
ATOM 7803 N N . ILE B 1 483 ? -1.661 5.236 60.885 1.00 17.30 513 ILE B N 1
ATOM 7804 C CA . ILE B 1 483 ? -2.233 4.980 59.556 1.00 16.97 513 ILE B CA 1
ATOM 7805 C C . ILE B 1 483 ? -1.127 4.939 58.478 1.00 16.23 513 ILE B C 1
ATOM 7806 O O . ILE B 1 483 ? -1.052 4.032 57.653 1.00 15.77 513 ILE B O 1
ATOM 7811 N N . LEU B 1 484 ? -0.260 5.933 58.499 1.00 15.74 514 LEU B N 1
ATOM 7812 C CA . LEU B 1 484 ? 0.797 6.047 57.499 1.00 15.21 514 LEU B CA 1
ATOM 7813 C C . LEU B 1 484 ? 1.783 4.888 57.526 1.00 14.93 514 LEU B C 1
ATOM 7814 O O . LEU B 1 484 ? 2.180 4.382 56.467 1.00 14.74 514 LEU B O 1
ATOM 7819 N N . LEU B 1 485 ? 2.196 4.492 58.725 1.00 14.69 515 LEU B N 1
ATOM 7820 C CA . LEU B 1 485 ? 3.294 3.546 58.861 1.00 14.60 515 LEU B CA 1
ATOM 7821 C C . LEU B 1 485 ? 2.812 2.115 59.131 1.00 15.13 515 LEU B C 1
ATOM 7822 O O . LEU B 1 485 ? 2.882 1.261 58.234 1.00 14.87 515 LEU B O 1
ATOM 7827 N N . THR B 1 486 ? 2.302 1.857 60.336 1.00 15.49 516 THR B N 1
ATOM 7828 C CA . THR B 1 486 ? 1.856 0.519 60.704 1.00 16.15 516 THR B CA 1
ATOM 7829 C C . THR B 1 486 ? 0.788 -0.021 59.745 1.00 16.56 516 THR B C 1
ATOM 7830 O O . THR B 1 486 ? 0.906 -1.160 59.244 1.00 16.62 516 THR B O 1
ATOM 7834 N N . ASP B 1 487 ? -0.244 0.777 59.477 1.00 16.77 517 ASP B N 1
ATOM 7835 C CA . ASP B 1 487 ? -1.366 0.298 58.679 1.00 17.43 517 ASP B CA 1
ATOM 7836 C C . ASP B 1 487 ? -1.032 0.214 57.172 1.00 17.04 517 ASP B C 1
ATOM 7837 O O . ASP B 1 487 ? -1.295 -0.812 56.546 1.00 17.80 517 ASP B O 1
ATOM 7842 N N . ASP B 1 488 ? -0.467 1.275 56.602 1.00 16.43 518 ASP B N 1
ATOM 7843 C CA . ASP B 1 488 ? -0.290 1.385 55.132 1.00 16.03 518 ASP B CA 1
ATOM 7844 C C . ASP B 1 488 ? 1.120 1.139 54.607 1.00 15.28 518 ASP B C 1
ATOM 7845 O O . ASP B 1 488 ? 1.321 0.969 53.390 1.00 14.56 518 ASP B O 1
ATOM 7850 N N . VAL B 1 489 ? 2.107 1.161 55.497 1.00 14.57 519 VAL B N 1
ATOM 7851 C CA . VAL B 1 489 ? 3.510 1.102 55.078 1.00 14.31 519 VAL B CA 1
ATOM 7852 C C . VAL B 1 489 ? 3.760 2.047 53.891 1.00 14.02 519 VAL B C 1
ATOM 7853 O O . VAL B 1 489 ? 4.296 1.636 52.885 1.00 14.16 519 VAL B O 1
ATOM 7857 N N . ALA B 1 490 ? 3.309 3.304 53.990 1.00 13.72 520 ALA B N 1
ATOM 7858 C CA . ALA B 1 490 ? 3.442 4.275 52.867 1.00 13.66 520 ALA B CA 1
ATOM 7859 C C . ALA B 1 490 ? 4.902 4.604 52.543 1.00 13.30 520 ALA B C 1
ATOM 7860 O O . ALA B 1 490 ? 5.294 4.788 51.385 1.00 13.23 520 ALA B O 1
ATOM 7862 N N . ILE B 1 491 ? 5.677 4.678 53.616 1.00 13.14 521 ILE B N 1
ATOM 7863 C CA . ILE B 1 491 ? 7.120 4.943 53.612 1.00 12.80 521 ILE B CA 1
ATOM 7864 C C . ILE B 1 491 ? 7.751 4.117 54.727 1.00 12.89 521 ILE B C 1
ATOM 7865 O O . ILE B 1 491 ? 7.036 3.554 55.535 1.00 12.94 521 ILE B O 1
ATOM 7870 N N . GLN B 1 492 ? 9.077 4.072 54.799 1.00 12.81 522 GLN B N 1
ATOM 7871 C CA . GLN B 1 492 ? 9.749 3.423 55.924 1.00 12.78 522 GLN B CA 1
ATOM 7872 C C . GLN B 1 492 ? 10.851 4.316 56.463 1.00 12.70 522 GLN B C 1
ATOM 7873 O O . GLN B 1 492 ? 11.923 4.398 55.871 1.00 12.41 522 GLN B O 1
ATOM 7879 N N . PRO B 1 493 ? 10.605 4.966 57.604 1.00 12.75 523 PRO B N 1
ATOM 7880 C CA . PRO B 1 493 ? 11.646 5.667 58.347 1.00 12.96 523 PRO B CA 1
ATOM 7881 C C . PRO B 1 493 ? 12.848 4.777 58.607 1.00 13.24 523 PRO B C 1
ATOM 7882 O O . PRO B 1 493 ? 12.666 3.619 58.966 1.00 12.82 523 PRO B O 1
ATOM 7886 N N . LEU B 1 494 ? 14.044 5.323 58.406 1.00 13.55 524 LEU B N 1
ATOM 7887 C CA . LEU B 1 494 ? 15.281 4.600 58.598 1.00 14.51 524 LEU B CA 1
ATOM 7888 C C . LEU B 1 494 ? 16.093 5.231 59.694 1.00 14.63 524 LEU B C 1
ATOM 7889 O O . LEU B 1 494 ? 16.490 4.533 60.630 1.00 14.20 524 LEU B O 1
ATOM 7894 N N . TYR B 1 495 ? 16.363 6.536 59.602 1.00 14.52 525 TYR B N 1
ATOM 7895 C CA . TYR B 1 495 ? 17.136 7.181 60.654 1.00 14.84 525 TYR B CA 1
ATOM 7896 C C . TYR B 1 495 ? 16.794 8.634 60.890 1.00 15.16 525 TYR B C 1
ATOM 7897 O O . TYR B 1 495 ? 16.247 9.309 60.011 1.00 14.55 525 TYR B O 1
ATOM 7906 N N . GLN B 1 496 ? 17.103 9.079 62.105 1.00 15.78 526 GLN B N 1
ATOM 7907 C CA . GLN B 1 496 ? 17.038 10.475 62.474 1.00 17.46 526 GLN B CA 1
ATOM 7908 C C . GLN B 1 496 ? 18.446 11.037 62.318 1.00 17.35 526 GLN B C 1
ATOM 7909 O O . GLN B 1 496 ? 19.408 10.493 62.868 1.00 17.11 526 GLN B O 1
ATOM 7915 N N . ARG B 1 497 ? 18.559 12.134 61.591 1.00 17.47 527 ARG B N 1
ATOM 7916 C CA . ARG B 1 497 ? 19.839 12.547 61.083 1.00 18.35 527 ARG B CA 1
ATOM 7917 C C . ARG B 1 497 ? 20.595 13.467 62.025 1.00 17.90 527 ARG B C 1
ATOM 7918 O O . ARG B 1 497 ? 20.035 14.428 62.540 1.00 17.51 527 ARG B O 1
ATOM 7926 N N . SER B 1 498 ? 21.864 13.131 62.238 1.00 17.69 528 SER B N 1
ATOM 7927 C CA . SER B 1 498 ? 22.858 14.053 62.780 1.00 17.87 528 SER B CA 1
ATOM 7928 C C . SER B 1 498 ? 23.968 14.171 61.746 1.00 17.34 528 SER B C 1
ATOM 7929 O O 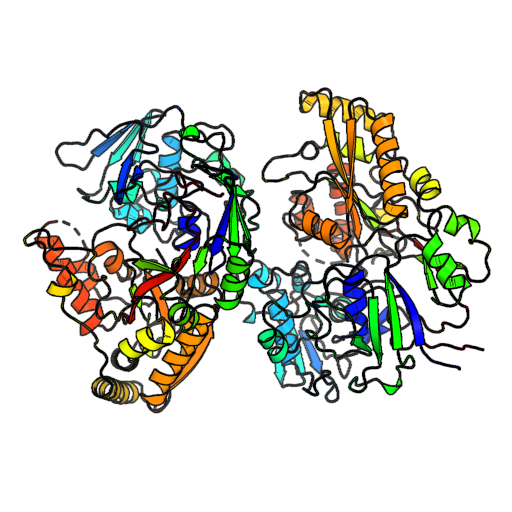. SER B 1 498 ? 24.068 13.330 60.849 1.00 16.76 528 SER B O 1
ATOM 7932 N N . THR B 1 499 ? 24.757 15.240 61.816 1.00 16.98 529 THR B N 1
ATOM 7933 C CA . THR B 1 499 ? 25.863 15.444 60.874 1.00 16.87 529 THR B CA 1
ATOM 7934 C C . THR B 1 499 ? 27.107 15.728 61.677 1.00 16.37 529 THR B C 1
ATOM 7935 O O . THR B 1 499 ? 27.047 16.462 62.645 1.00 16.73 529 THR B O 1
ATOM 7939 N N . ALA B 1 500 ? 28.212 15.085 61.307 1.00 15.83 530 ALA B N 1
ATOM 7940 C CA . ALA B 1 500 ? 29.490 15.260 61.982 1.00 15.58 530 ALA B CA 1
ATOM 7941 C C . ALA B 1 500 ? 30.386 16.145 61.122 1.00 15.40 530 ALA B C 1
ATOM 7942 O O . ALA B 1 500 ? 30.411 16.018 59.876 1.00 14.89 530 ALA B O 1
ATOM 7944 N N . TYR B 1 501 ? 31.123 17.031 61.786 1.00 15.73 531 TYR B N 1
ATOM 7945 C CA . TYR B 1 501 ? 32.084 17.909 61.106 1.00 15.95 531 TYR B CA 1
ATOM 7946 C C . TYR B 1 501 ? 33.370 18.037 61.877 1.00 16.16 531 TYR B C 1
ATOM 7947 O O . TYR B 1 501 ? 33.419 17.781 63.083 1.00 15.85 531 TYR B O 1
ATOM 7956 N N . LEU B 1 502 ? 34.432 18.427 61.176 1.00 15.83 532 LEU B N 1
ATOM 7957 C CA . LEU B 1 502 ? 35.492 19.149 61.831 1.00 16.19 532 LEU B CA 1
ATOM 7958 C C . LEU B 1 502 ? 35.177 20.599 61.575 1.00 15.99 532 LEU B C 1
ATOM 7959 O O . LEU B 1 502 ? 34.832 20.958 60.439 1.00 15.44 532 LEU B O 1
ATOM 7964 N N . GLN B 1 503 ? 35.276 21.414 62.625 1.00 16.05 533 GLN B N 1
ATOM 7965 C CA . GLN B 1 503 ? 35.006 22.843 62.549 1.00 16.49 533 GLN B CA 1
ATOM 7966 C C . GLN B 1 503 ? 36.105 23.625 63.219 1.00 17.02 533 GLN B C 1
ATOM 7967 O O . GLN B 1 503 ? 36.432 23.349 64.349 1.00 17.06 533 GLN B O 1
ATOM 7973 N N . LYS B 1 504 ? 36.698 24.586 62.518 1.00 17.87 534 LYS B N 1
ATOM 7974 C CA . LYS B 1 504 ? 37.803 25.359 63.109 1.00 19.13 534 LYS B CA 1
ATOM 7975 C C . LYS B 1 504 ? 37.344 26.162 64.327 1.00 19.08 534 LYS B C 1
ATOM 7976 O O . LYS B 1 504 ? 36.234 26.705 64.343 1.00 18.24 534 LYS B O 1
ATOM 7982 N N . ASP B 1 505 ? 38.222 26.262 65.327 1.00 20.07 535 ASP B N 1
ATOM 7983 C CA . ASP B 1 505 ? 37.882 26.937 66.598 1.00 20.85 535 ASP B CA 1
ATOM 7984 C C . ASP B 1 505 ? 37.573 28.441 66.475 1.00 20.43 535 ASP B C 1
ATOM 7985 O O . ASP B 1 505 ? 36.870 29.019 67.315 1.00 20.44 535 ASP B O 1
ATOM 7990 N N . TYR B 1 506 ? 38.071 29.051 65.409 1.00 19.90 536 TYR B N 1
ATOM 7991 C CA . TYR B 1 506 ? 37.889 30.473 65.185 1.00 19.87 536 TYR B CA 1
ATOM 7992 C C . TYR B 1 506 ? 36.552 30.869 64.553 1.00 18.97 536 TYR B C 1
ATOM 7993 O O . TYR B 1 506 ? 36.286 32.066 64.430 1.00 18.41 536 TYR B O 1
ATOM 8002 N N . ILE B 1 507 ? 35.706 29.909 64.179 1.00 18.41 537 ILE B N 1
ATOM 8003 C CA . ILE B 1 507 ? 34.344 30.238 63.718 1.00 18.11 537 ILE B CA 1
ATOM 8004 C C . ILE B 1 507 ? 33.466 30.527 64.936 1.00 18.21 537 ILE B C 1
ATOM 8005 O O . ILE B 1 507 ? 33.209 29.628 65.744 1.00 18.55 537 ILE B O 1
ATOM 8010 N N . LYS B 1 508 ? 33.018 31.768 65.078 1.00 18.10 538 LYS B N 1
ATOM 8011 C CA . LYS B 1 508 ? 32.149 32.152 66.190 1.00 18.45 538 LYS B CA 1
ATOM 8012 C C . LYS B 1 508 ? 30.744 32.504 65.737 1.00 18.45 538 LYS B C 1
ATOM 8013 O O . LYS B 1 508 ? 30.550 33.049 64.646 1.00 16.81 538 LYS B O 1
ATOM 8019 N N . ASN B 1 509 ? 29.757 32.150 66.564 1.00 19.40 539 ASN B N 1
ATOM 8020 C CA . ASN B 1 509 ? 28.374 32.565 66.315 1.00 20.61 539 ASN B CA 1
ATOM 8021 C C . ASN B 1 509 ? 27.831 32.041 64.964 1.00 19.94 539 ASN B C 1
ATOM 8022 O O . ASN B 1 509 ? 27.166 32.748 64.206 1.00 20.02 539 ASN B O 1
ATOM 8027 N N . LEU B 1 510 ? 28.125 30.776 64.672 1.00 19.38 540 LEU B N 1
ATOM 8028 C CA . LEU B 1 510 ? 27.545 30.093 63.528 1.00 18.78 540 LEU B CA 1
ATOM 8029 C C . LEU B 1 510 ? 26.169 29.648 63.974 1.00 18.19 540 LEU B C 1
ATOM 8030 O O . LEU B 1 510 ? 26.053 28.778 64.833 1.00 19.43 540 LEU B O 1
ATOM 8035 N N . GLN B 1 511 ? 25.124 30.271 63.454 1.00 16.89 541 GLN B N 1
ATOM 8036 C CA . GLN B 1 511 ? 23.779 29.964 63.910 1.00 16.29 541 GLN B CA 1
ATOM 8037 C C . GLN B 1 511 ? 23.181 28.816 63.126 1.00 15.62 541 GLN B C 1
ATOM 8038 O O . GLN B 1 511 ? 22.956 28.924 61.911 1.00 15.23 541 GLN B O 1
ATOM 8044 N N . LYS B 1 512 ? 22.910 27.713 63.830 1.00 15.45 542 LYS B N 1
ATOM 8045 C CA . LYS B 1 512 ? 22.201 26.572 63.263 1.00 14.92 542 LYS B CA 1
ATOM 8046 C C . LYS B 1 512 ? 20.751 26.702 63.678 1.00 14.38 542 LYS B C 1
ATOM 8047 O O . LYS B 1 512 ? 20.437 26.732 64.875 1.00 13.63 542 LYS B O 1
ATOM 8053 N N . ASN B 1 513 ? 19.878 26.805 62.687 1.00 13.45 543 ASN B N 1
ATOM 8054 C CA . ASN B 1 513 ? 18.471 26.978 62.951 1.00 13.53 543 ASN B CA 1
ATOM 8055 C C . ASN B 1 513 ? 17.817 25.621 63.223 1.00 13.65 543 ASN B C 1
ATOM 8056 O O . ASN B 1 513 ? 18.115 24.648 62.528 1.00 13.69 543 ASN B O 1
ATOM 8061 N N . PRO B 1 514 ? 16.926 25.561 64.223 1.00 13.86 544 PRO B N 1
ATOM 8062 C CA . PRO B 1 514 ? 16.306 24.283 64.582 1.00 14.15 544 PRO B CA 1
ATOM 8063 C C . PRO B 1 514 ? 15.266 23.780 63.570 1.00 14.10 544 PRO B C 1
ATOM 8064 O O . PRO B 1 514 ? 14.904 22.602 63.598 1.00 14.08 544 PRO B O 1
ATOM 8068 N N . PHE B 1 515 ? 14.795 24.680 62.702 1.00 13.88 545 PHE B N 1
ATOM 8069 C CA . PHE B 1 515 ? 13.907 24.348 61.616 1.00 13.50 545 PHE B CA 1
ATOM 8070 C C . PHE B 1 515 ? 14.038 25.446 60.563 1.00 13.62 545 PHE B C 1
ATOM 8071 O O . PHE B 1 515 ? 14.746 26.444 60.775 1.00 13.10 545 PHE B O 1
ATOM 8079 N N . GLY B 1 516 ? 13.378 25.239 59.427 1.00 13.55 546 GLY B N 1
ATOM 8080 C CA . GLY B 1 516 ? 13.524 26.126 58.288 1.00 13.72 546 GLY B CA 1
ATOM 8081 C C . GLY B 1 516 ? 14.930 26.050 57.712 1.00 14.00 546 GLY B C 1
ATOM 8082 O O . GLY B 1 516 ? 15.683 25.115 57.995 1.00 14.09 546 GLY B O 1
ATOM 8083 N N . PRO B 1 517 ? 15.323 27.054 56.922 1.00 14.41 547 PRO B N 1
ATOM 8084 C CA . PRO B 1 517 ? 16.688 27.064 56.382 1.00 14.62 547 PRO B CA 1
ATOM 8085 C C . PRO B 1 517 ? 17.780 26.773 57.425 1.00 14.95 547 PRO B C 1
ATOM 8086 O O . PRO B 1 517 ? 17.729 27.286 58.555 1.00 14.53 547 PRO B O 1
ATOM 8090 N N . ASP B 1 518 ? 18.735 25.935 57.053 1.00 15.35 548 ASP B N 1
ATOM 8091 C CA . ASP B 1 518 ? 19.639 25.323 58.014 1.00 16.39 548 ASP B CA 1
ATOM 8092 C C . ASP B 1 518 ? 20.491 26.250 58.845 1.00 15.16 548 ASP B C 1
ATOM 8093 O O . ASP B 1 518 ? 20.609 26.029 60.051 1.00 13.93 548 ASP B O 1
ATOM 8098 N N . TYR B 1 519 ? 21.079 27.263 58.197 1.00 14.21 549 TYR B N 1
ATOM 8099 C CA . TYR B 1 519 ? 21.996 28.190 58.859 1.00 14.24 549 TYR B CA 1
ATOM 8100 C C . TYR B 1 519 ? 21.639 29.637 58.614 1.00 13.65 549 TYR B C 1
ATOM 8101 O O . TYR B 1 519 ? 20.974 29.977 57.621 1.00 12.84 549 TYR B O 1
ATOM 8110 N N . THR B 1 520 ? 22.116 30.490 59.514 1.00 13.57 550 THR B N 1
ATOM 8111 C CA . THR B 1 520 ? 22.038 31.925 59.326 1.00 13.64 550 THR B CA 1
ATOM 8112 C C . THR B 1 520 ? 23.428 32.479 59.574 1.00 13.94 550 THR B C 1
ATOM 8113 O O . THR B 1 520 ? 23.879 32.494 60.703 1.00 14.29 550 THR B O 1
ATOM 8117 N N . TYR B 1 521 ? 24.100 32.913 58.508 1.00 14.09 551 TYR B N 1
ATOM 8118 C CA . TYR B 1 521 ? 25.489 33.436 58.605 1.00 14.31 551 TYR B CA 1
ATOM 8119 C C . TYR B 1 521 ? 25.581 34.907 58.993 1.00 14.80 551 TYR B C 1
ATOM 8120 O O . TYR B 1 521 ? 26.694 35.425 59.236 1.00 15.07 551 TYR B O 1
ATOM 8129 N N . LYS B 1 522 ? 24.442 35.592 59.019 1.00 14.98 552 LYS B N 1
ATOM 8130 C CA . LYS B 1 522 ? 24.367 37.053 59.229 1.00 15.61 552 LYS B CA 1
ATOM 8131 C C . LYS B 1 522 ? 25.361 37.596 60.250 1.00 16.25 552 LYS B C 1
ATOM 8132 O O . LYS B 1 522 ? 26.101 38.512 59.932 1.00 16.49 552 LYS B O 1
ATOM 8138 N N . GLU B 1 523 ? 25.348 37.046 61.468 1.00 16.37 553 GLU B N 1
ATOM 8139 C CA . GLU B 1 523 ? 26.173 37.572 62.561 1.00 17.41 553 GLU B CA 1
ATOM 8140 C C . GLU B 1 523 ? 27.369 36.696 62.918 1.00 16.77 553 GLU B C 1
ATOM 8141 O O . GLU B 1 523 ? 28.027 36.915 63.942 1.00 16.93 553 GLU B O 1
ATOM 8147 N N . THR B 1 524 ? 27.647 35.718 62.083 1.00 16.07 554 THR B N 1
ATOM 8148 C CA . THR B 1 524 ? 28.812 34.854 62.258 1.00 16.33 554 THR B CA 1
ATOM 8149 C C . THR B 1 524 ? 30.097 35.673 62.100 1.00 16.73 554 THR B C 1
ATOM 8150 O O . THR B 1 524 ? 30.137 36.603 61.320 1.00 16.67 554 THR B O 1
ATOM 8154 N N . TYR B 1 525 ? 31.137 35.328 62.852 1.00 17.26 555 TYR B N 1
ATOM 8155 C CA . TYR B 1 525 ? 32.430 36.012 62.708 1.00 17.84 555 TYR B CA 1
ATOM 8156 C C . TYR B 1 525 ? 33.615 35.105 63.040 1.00 18.00 555 TYR B C 1
ATOM 8157 O O . TYR B 1 525 ? 33.439 34.056 63.640 1.00 17.19 555 TYR B O 1
ATOM 8166 N N . LEU B 1 526 ? 34.811 35.534 62.628 1.00 18.52 556 LEU B N 1
ATOM 8167 C CA . LEU B 1 526 ? 36.026 34.777 62.868 1.00 19.34 556 LEU B CA 1
ATOM 8168 C C . LEU B 1 526 ? 36.944 35.478 63.860 1.00 20.52 556 LEU B C 1
ATOM 8169 O O . LEU B 1 526 ? 37.037 36.707 63.865 1.00 20.05 556 LEU B O 1
ATOM 8174 N N . THR B 1 527 ? 37.603 34.689 64.707 1.00 21.91 557 THR B N 1
ATOM 8175 C CA . THR B 1 527 ? 38.669 35.180 65.597 1.00 23.95 557 THR B CA 1
ATOM 8176 C C . THR B 1 527 ? 39.995 34.520 65.198 1.00 25.94 557 THR B C 1
ATOM 8177 O O . THR B 1 527 ? 40.628 33.831 65.996 1.00 26.41 557 THR B O 1
ATOM 8181 N N . LYS B 1 528 ? 40.389 34.709 63.936 1.00 28.58 558 LYS B N 1
ATOM 8182 C CA . LYS B 1 528 ? 41.610 34.076 63.395 1.00 31.33 558 LYS B CA 1
ATOM 8183 C C . LYS B 1 528 ? 42.824 34.750 64.006 1.00 32.68 558 LYS B C 1
ATOM 8184 O O . LYS B 1 528 ? 42.811 35.964 64.212 1.00 34.35 558 LYS B O 1
ATOM 8190 N N . LEU B 1 529 ? 43.861 33.966 64.293 1.00 34.43 559 LEU B N 1
ATOM 8191 C CA . LEU B 1 529 ? 45.099 34.477 64.873 1.00 36.28 559 LEU B CA 1
ATOM 8192 C C . LEU B 1 529 ? 46.316 34.024 64.075 1.00 36.67 559 LEU B C 1
ATOM 8193 O O . LEU B 1 529 ? 47.333 34.729 64.069 1.00 35.90 559 LEU B O 1
ATOM 8198 N N . SER C 2 1 ? 37.517 25.874 18.679 1.00 19.33 1 SER C N 1
ATOM 8199 C CA . SER C 2 1 ? 38.478 25.785 19.807 1.00 19.55 1 SER C CA 1
ATOM 8200 C C . SER C 2 1 ? 39.018 27.165 20.188 1.00 18.84 1 SER C C 1
ATOM 8201 O O . SER C 2 1 ? 39.323 27.968 19.316 1.00 16.35 1 SER C O 1
ATOM 8204 N N . ASP C 2 2 ? 39.131 27.419 21.492 1.00 19.34 2 ASP C N 1
ATOM 8205 C CA . ASP C 2 2 ? 39.787 28.628 21.997 1.00 20.64 2 ASP C CA 1
ATOM 8206 C C . ASP C 2 2 ? 41.280 28.647 21.659 1.00 20.25 2 ASP C C 1
ATOM 8207 O O . ASP C 2 2 ? 41.999 27.686 21.934 1.00 19.04 2 ASP C O 1
ATOM 8212 N N . GLU C 2 3 ? 41.723 29.765 21.096 1.00 20.46 3 GLU C N 1
ATOM 8213 C CA . GLU C 2 3 ? 43.085 29.949 20.609 1.00 22.43 3 GLU C CA 1
ATOM 8214 C C . GLU C 2 3 ? 43.935 30.683 21.627 1.00 22.71 3 GLU C C 1
ATOM 8215 O O . GLU C 2 3 ? 43.477 31.652 22.233 1.00 20.88 3 GLU C O 1
ATOM 8221 N N . SER C 2 4 ? 45.178 30.238 21.790 1.00 24.79 4 SER C N 1
ATOM 8222 C CA . SER C 2 4 ? 46.149 30.947 22.606 1.00 26.83 4 SER C CA 1
ATOM 8223 C C . SER C 2 4 ? 46.901 31.918 21.722 1.00 29.03 4 SER C C 1
ATOM 8224 O O . SER C 2 4 ? 47.179 31.637 20.554 1.00 28.27 4 SER C O 1
ATOM 8227 N N . LYS C 2 5 ? 47.232 33.063 22.292 1.00 32.23 5 LYS C N 1
ATOM 8228 C CA . LYS C 2 5 ? 48.117 33.998 21.647 1.00 36.96 5 LYS C CA 1
ATOM 8229 C C . LYS C 2 5 ? 49.539 33.533 21.931 1.00 40.14 5 LYS C C 1
ATOM 8230 O O . LYS C 2 5 ? 49.989 33.549 23.087 1.00 43.61 5 LYS C O 1
ATOM 8236 N N . GLY C 2 6 ? 50.229 33.098 20.878 1.00 41.15 6 GLY C N 1
ATOM 8237 C CA . GLY C 2 6 ? 51.645 32.759 20.968 1.00 42.92 6 GLY C CA 1
ATOM 8238 C C . GLY C 2 6 ? 52.487 34.009 21.130 1.00 41.89 6 GLY C C 1
ATOM 8239 O O . GLY C 2 6 ? 53.684 33.991 20.867 1.00 45.47 6 GLY C O 1
ATOM 8240 N N . SER D 3 1 ? 11.744 20.803 54.453 1.00 18.73 1 SER D N 1
ATOM 8241 C CA . SER D 3 1 ? 12.586 20.883 53.230 1.00 19.42 1 SER D CA 1
ATOM 8242 C C . SER D 3 1 ? 13.175 19.514 52.883 1.00 18.77 1 SER D C 1
ATOM 8243 O O . SER D 3 1 ? 13.458 18.709 53.773 1.00 16.45 1 SER D O 1
ATOM 8246 N N . ASP D 3 2 ? 13.346 19.261 51.588 1.00 19.53 2 ASP D N 1
ATOM 8247 C CA . ASP D 3 2 ? 13.952 18.020 51.113 1.00 21.16 2 ASP D CA 1
ATOM 8248 C C . ASP D 3 2 ? 15.434 17.989 51.469 1.00 21.06 2 ASP D C 1
ATOM 8249 O O . ASP D 3 2 ? 16.146 18.941 51.199 1.00 20.99 2 ASP D O 1
ATOM 8254 N N . GLU D 3 3 ? 15.882 16.879 52.047 1.00 21.75 3 GLU D N 1
ATOM 8255 C CA . GLU D 3 3 ? 17.252 16.722 52.541 1.00 23.08 3 GLU D CA 1
ATOM 8256 C C . GLU D 3 3 ? 18.096 15.923 51.556 1.00 22.79 3 GLU D C 1
ATOM 8257 O O . GL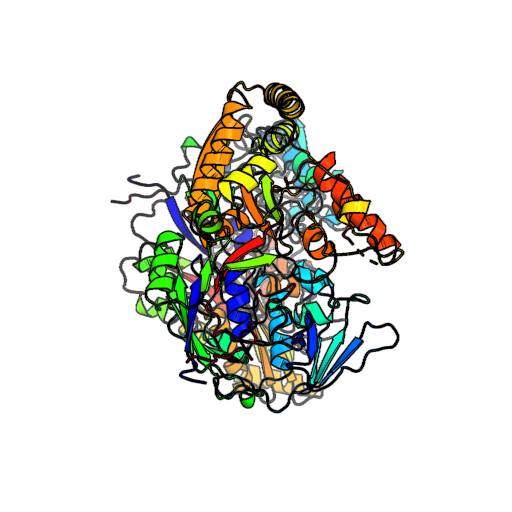U D 3 3 ? 17.591 14.989 50.936 1.00 20.34 3 GLU D O 1
ATOM 8263 N N . SER D 3 4 ? 19.374 16.284 51.441 1.00 24.41 4 SER D N 1
ATOM 8264 C CA . SER D 3 4 ? 20.342 15.531 50.652 1.00 26.53 4 SER D CA 1
ATOM 8265 C C . SER D 3 4 ? 21.114 14.578 51.564 1.00 28.27 4 SER D C 1
ATOM 8266 O O . SER D 3 4 ? 21.384 14.897 52.723 1.00 27.32 4 SER D O 1
ATOM 8269 N N . SER D 3 5 ? 21.459 13.415 51.021 1.00 31.79 5 SER D N 1
ATOM 8270 C CA . SER D 3 5 ? 22.229 12.395 51.726 1.00 36.96 5 SER D CA 1
ATOM 8271 C C . SER D 3 5 ? 23.714 12.750 51.638 1.00 41.03 5 SER D C 1
ATOM 8272 O O . SER D 3 5 ? 24.407 12.334 50.705 1.00 45.19 5 SER D O 1
ATOM 8275 N N . GLY D 3 6 ? 24.187 13.541 52.602 1.00 43.74 6 GLY D N 1
ATOM 8276 C CA . GLY D 3 6 ? 25.581 13.993 52.645 1.00 45.39 6 GLY D CA 1
ATOM 8277 C C . GLY D 3 6 ? 26.576 12.881 52.933 1.00 46.96 6 GLY D C 1
ATOM 8278 O O . GLY D 3 6 ? 27.122 12.268 52.009 1.00 44.53 6 GLY D O 1
#

Secondary structure (DSSP, 8-state):
----EEEEEESS--S---TTT--BHHHHHHHHHH---SEEE-TTS-EEESSBSSPPEE-TTS-EEEEEBPTT-B-TTSPBP-HHHHHHHHHHHH-GGG--GGGGGGGGBTTHHHHHTTSS-GGGSSEEEEETTEEEEEBSS--TTHHHHHTSGGGS---HHHHHHHGGGTTSSGGG----SSEEEES--SS-SEEEEEE-TT-TTGGG---SEEEEEE--SHHHHHHHHHTTS-SEEEE-HHHHHTTTTSTTEEEEEEEEEEEEEE--EETTEE-GGGSHHHHHHHHHTS-HHHHIIIII-SS-EE-SSSSPTTS-B-TTT--BHHHHH---S---HHHHHHHHHHHHHHHT-S-EEEEEEEESSHHHHHHHHHHHHHHHHHSTTEEEEEEEE-HHHHHHHHHTT--SEEEEEE--SSSSTHHHHGGGSTT-TTT-S----HHHHHHH--HHHHHHHHHHHHIIIIIT--EEEEEEEEEEEEE-TTEE--EE-SSSSSEE-TT-EE---/-BS--EEEEEESS--S---TTT--BHHHHHHHHHH---SEEE-TTS-EEESSBSSPPEE-TTS-EEEEEBPTT-B-TTSPBP-HHHHHHHHHHHH-GGG--GGGGGGGGBTTHHHHHTTSS-GGGSSEEEEETTEEEEEBSS--TTHHHHHTSGGGS---HHHHHHHGGGTTSSGGG----SSEEEES--SS-SEEEEEE-TT-TTGGG---SEEEEEE--SHHHHHHHHHTTS-SEEEE-HHHHHTTTTSTTEEEEEEEEEEEEEE--EETTEE-GGGSHHHHHHHHHTS-HHHHIIIII-SS-EE-SSSSPTTS-B-TTT--BHHHHH---S---HHHHHHHHHHHHHHHT-S-EEEEEEEESSHHHHHHHHHHHHHHHHHSTTEEEEEEEE-HHHHHHHHHTT--SEEEEEE--SSSSTHHHHGGGSTT-TTT-S----HHHHHHH--HHHHHHHHHHHHIIIIIT--EEEEEEEEEEEEE-TTEE--EEPSSSSSEE-TT-EEB--/-BPP--/-BPP--

Solvent-accessible surface area: 41872 Å² total; per-residue (Å²): 82,54,106,31,22,0,33,12,27,42,18,6,40,3,37,28,3,11,5,2,91,1,17,1,23,2,0,0,12,3,1,21,2,0,8,13,0,1,8,36,23,49,173,101,13,103,27,38,58,7,9,1,44,89,126,21,148,77,42,148,92,117,23,42,15,36,0,102,6,60,132,69,10,92,2,17,75,31,39,62,6,18,0,76,14,3,15,42,0,0,85,33,0,1,42,28,38,23,59,5,18,1,15,54,12,0,80,9,1,102,35,1,32,58,0,55,66,27,157,74,59,34,97,66,7,11,4,135,40,88,79,78,56,21,0,54,0,28,6,61,121,75,13,113,52,5,49,11,2,0,8,2,0,1,0,5,1,5,11,94,133,24,12,95,125,74,38,145,116,20,6,87,30,11,122,19,10,18,7,11,0,6,0,34,0,89,94,12,88,12,99,40,128,122,4,11,3,44,67,2,105,90,4,64,19,71,122,105,2,110,0,109,61,0,47,11,41,19,22,58,53,12,20,66,1,28,85,34,10,102,73,97,123,0,2,20,2,46,1,11,10,80,86,0,34,148,24,114,141,68,187,35,41,48,73,20,106,18,18,1,0,0,4,0,6,0,0,26,39,61,54,36,103,103,25,39,1,43,23,90,35,1,15,50,0,0,0,12,0,0,35,6,99,35,0,5,81,53,0,6,75,13,55,14,97,29,0,25,12,0,0,2,79,54,13,5,92,12,80,55,91,170,67,22,0,12,146,63,19,29,138,8,15,94,88,58,39,173,83,0,58,139,4,7,137,38,0,20,170,118,70,66,62,128,126,12,86,6,40,0,2,0,2,53,4,96,10,0,156,72,0,0,88,24,0,45,63,8,0,66,129,14,0,117,37,12,55,1,117,57,74,47,18,52,3,46,48,7,18,108,21,11,48,78,30,67,3,20,0,4,1,6,0,1,4,4,2,7,103,15,0,6,5,0,0,38,3,0,41,26,84,16,24,6,2,53,0,49,7,66,29,132,97,0,14,168,38,36,167,139,72,168,95,10,61,69,6,23,119,0,0,106,27,0,0,55,54,20,0,0,0,0,0,1,2,18,24,11,15,0,26,5,36,28,98,32,10,81,97,34,36,63,6,62,13,9,9,18,19,23,14,34,84,0,75,0,49,60,219,88,39,60,124,24,34,0,34,14,28,44,17,4,6,2,40,28,4,10,5,1,95,0,17,1,24,1,0,1,11,2,0,22,2,0,9,14,0,0,6,34,21,52,167,97,15,106,27,38,57,6,9,0,44,86,121,19,152,74,40,150,90,121,23,42,14,38,0,112,6,62,130,70,11,90,1,12,77,26,48,66,5,19,0,76,13,3,14,40,0,0,72,34,0,1,46,70,143,23,80,6,18,1,16,56,14,0,81,13,1,104,30,0,31,54,0,58,64,55,158,71,147,20,104,86,8,10,6,125,34,82,80,85,54,20,0,48,0,29,5,61,118,80,13,115,51,5,48,12,2,0,6,1,0,1,1,5,1,6,10,96,165,24,10,93,122,41,43,189,76,27,8,61,23,10,41,17,9,15,15,10,0,7,0,29,4,56,47,12,63,13,56,28,68,92,4,5,3,38,41,1,90,85,3,63,20,69,119,103,3,94,0,126,55,0,46,10,63,18,19,45,51,9,21,66,0,26,92,32,10,105,72,100,127,0,2,19,2,42,1,13,10,74,84,0,25,146,28,114,141,69,190,32,44,47,73,21,88,18,16,2,0,0,4,0,6,0,0,25,97,61,107,66,154,100,22,36,1,37,23,94,36,1,14,58,0,0,0,14,0,0,34,6,97,35,2,4,84,49,0,9,73,14,52,12,96,39,10,26,16,0,1,3,96,50,6,8,99,12,65,58,93,170,72,19,0,13,144,64,21,29,140,9,19,92,87,57,37,164,82,0,50,142,5,7,133,36,0,19,176,115,68,67,60,126,139,9,83,7,58,0,8,0,3,25,5,76,11,0,111,73,2,0,106,32,0,45,76,11,0,69,126,14,1,119,36,10,48,1,106,53,87,43,31,23,4,42,38,8,18,81,16,13,51,98,41,39,6,18,0,4,1,8,1,1,4,6,2,7,95,17,0,6,5,0,0,41,2,0,45,42,137,15,24,8,2,70,0,54,8,63,26,129,93,0,29,147,42,39,168,134,72,168,86,11,63,53,6,22,127,0,0,106,26,0,0,55,50,24,0,0,0,0,0,1,4,10,22,9,16,0,25,4,36,34,99,32,11,78,87,35,35,59,5,56,12,11,11,21,20,24,13,33,77,0,65,0,36,68,215,4,11,3,6,4,31,8,13,4,7,6,28

CATH classification: 3.40.190.10 (+2 more: 3.90.76.10, 3.10.105.10)